Protein AF-0000000085089741 (afdb_homodimer)

Solvent-accessible surface area (backbone atoms only — not comparable to full-atom values): 52924 Å² total; per-residue (Å²): 141,68,92,73,87,74,86,80,77,82,78,88,75,88,73,82,72,80,79,78,79,76,76,76,76,78,71,73,77,75,73,75,79,71,77,74,75,73,74,70,69,87,66,73,66,79,68,72,62,78,74,72,76,78,66,82,71,56,40,49,44,50,47,45,32,52,48,46,22,60,71,60,45,35,41,67,56,47,47,73,57,59,75,68,46,49,55,52,51,42,38,57,44,62,61,49,82,74,66,50,70,35,53,48,39,28,51,48,26,45,45,42,43,27,55,63,63,45,52,60,68,54,32,35,71,74,64,69,42,59,46,68,60,52,49,51,53,41,49,54,50,51,52,47,39,54,67,66,54,46,61,91,69,55,84,55,62,45,40,56,52,17,50,48,48,39,41,67,49,20,66,75,34,90,86,39,65,65,42,75,77,45,46,58,56,56,52,53,48,38,53,75,72,42,36,39,46,45,29,78,93,68,82,47,53,62,44,56,30,46,43,37,24,25,42,40,46,49,50,52,40,47,35,45,53,45,14,58,76,64,75,46,67,54,84,75,54,71,85,74,43,66,46,56,80,55,69,48,47,45,59,83,54,54,46,86,56,41,85,67,81,68,66,77,49,90,49,57,38,53,32,45,54,31,50,52,49,43,53,52,47,58,55,41,61,77,52,66,53,48,69,66,55,34,53,74,57,66,47,80,88,61,57,60,72,55,48,52,48,50,50,53,52,48,51,52,48,48,35,67,74,50,50,66,54,44,47,62,64,28,44,66,28,34,50,49,52,48,50,52,49,44,53,52,43,50,49,52,48,44,41,48,68,73,45,90,61,79,92,45,57,58,62,50,47,53,42,35,44,50,46,43,52,48,53,49,54,53,69,66,33,73,82,36,52,75,56,51,72,75,61,72,47,68,62,61,55,52,36,44,48,50,51,31,56,49,33,50,74,43,69,73,62,82,62,43,59,58,47,49,51,38,42,50,54,52,49,54,52,52,65,71,41,60,87,71,54,57,63,69,61,46,55,52,44,53,52,39,46,53,47,18,50,49,42,50,65,66,55,73,75,80,120,146,63,94,79,74,80,79,85,73,80,77,83,77,86,74,83,73,81,78,79,79,77,75,76,73,79,69,72,77,74,73,74,78,72,77,76,74,74,74,69,67,83,66,74,60,77,73,72,63,79,74,75,77,78,66,81,71,54,40,49,44,48,48,46,30,52,50,46,23,59,71,58,45,36,41,64,56,49,48,73,56,57,72,68,46,49,56,52,50,44,38,58,42,62,60,50,84,74,67,50,69,36,53,48,40,29,50,47,26,45,43,43,44,27,56,62,64,45,52,60,67,54,32,35,71,72,63,68,43,58,47,69,60,53,49,50,52,40,50,53,49,51,52,47,41,56,68,67,54,47,62,92,70,54,84,56,62,46,40,56,52,16,50,48,46,39,41,67,49,19,67,74,35,91,86,39,64,65,42,74,76,44,46,59,56,55,52,52,48,38,52,75,71,42,36,39,47,44,29,78,91,69,81,47,53,62,43,55,31,46,42,37,24,25,42,40,46,51,51,52,40,47,35,45,54,44,15,60,76,66,76,46,68,53,84,76,53,69,84,74,41,66,46,55,80,54,70,46,48,44,61,83,52,54,45,86,57,41,86,68,80,68,66,78,49,90,48,55,37,53,31,45,52,31,50,52,48,43,53,52,47,58,54,40,62,79,51,65,55,50,68,66,55,34,55,75,56,67,47,80,88,61,56,59,73,54,48,51,50,50,50,52,53,47,51,54,48,49,36,68,75,50,51,66,53,44,47,63,64,29,44,67,28,34,50,48,51,48,49,53,50,43,53,51,45,48,49,52,49,43,42,49,68,74,44,90,62,80,91,45,57,58,60,49,46,52,44,36,45,49,48,43,51,48,53,48,54,53,70,67,34,73,82,34,52,75,55,52,71,74,62,72,48,68,60,61,55,51,36,45,48,50,52,31,56,48,33,50,73,43,69,72,63,82,61,40,59,57,46,48,52,39,42,50,54,54,49,56,53,53,66,72,42,60,87,71,54,57,62,69,61,47,54,53,45,53,50,37,46,53,47,19,52,49,42,51,64,66,54,73,74,81,120

Sequence (926 aa):
MTLANMNVRNTLKTDTSVNGFSASTCSREISSGDERNGIHSLSDVPGNGQQSDVPHPHAQVISFLWWKYLEVVDPVLKIFHTTSIQRLVVDAISGQKGLTMGENFLMFSIYYASVVVMSTSECFKEVKEERQVLLERYRIRLDQFLSLSDFMETADLAVLQAFVIYLAIGTYDVNGPDVHSMVGLAVGRAIKLGLHRDGEGLGVPLFETEMRRRLWWQICTLDVRTAQDHRSDPCILEHSFNTKLPANISDVSLDPDMSKYPAIMHQRTEMLFSLVQFELEYFLRQVAFSDKFVQENSYTALPYSRIRKAIDLFQERIQKQYISHCDPSIPLGFMMINLGQLVIEKMRLKARKSSEDHGRNQEQVGICIRISQIAHRMRAHEKGQKWLWLLERQLELDALTFLLTYLCGETEGANVELTWEAVNDLYDYWKRSPEHHFHRQWTCIVELRSQALDAHNSVPNSDMTLANMNVRNTLKTDTSVNGFSASTCSREISSGDERNGIHSLSDVPGNGQQSDVPHPHAQVISFLWWKYLEVVDPVLKIFHTTSIQRLVVDAISGQKGLTMGENFLMFSIYYASVVVMSTSECFKEVKEERQVLLERYRIRLDQFLSLSDFMETADLAVLQAFVIYLAIGTYDVNGPDVHSMVGLAVGRAIKLGLHRDGEGLGVPLFETEMRRRLWWQICTLDVRTAQDHRSDPCILEHSFNTKLPANISDVSLDPDMSKYPAIMHQRTEMLFSLVQFELEYFLRQVAFSDKFVQENSYTALPYSRIRKAIDLFQERIQKQYISHCDPSIPLGFMMINLGQLVIEKMRLKARKSSEDHGRNQEQVGICIRISQIAHRMRAHEKGQKWLWLLERQLELDALTFLLTYLCGETEGANVELTWEAVNDLYDYWKRSPEHHFHRQWTCIVELRSQALDAHNSVPNSD

Organism: Talaromyces marneffei (strain ATCC 18224 / CBS 334.59 / QM 7333) (NCBI:txid441960)

Secondary structure (DSSP, 8-state):
-----------------------------------------TT-----S---------HHHHHHHHHHIIIIITTTS--S-HHHHHHHHHHHHTT-TT--HHHHHHHHHHHHHHHHTS-HHHHHHHHSS-HHHHHHHHHHHHHHHHHHTTTTT---HHHHHHHHHHHHHHTTSTT---HHHHHHHHHHHHHHTTTTS--TTTT--HHHHHHHHHHHHHHHHHHHHHHHHTT---S--GGG--PPPPPS--GGG--TT--SPPPPPSS--TTHHHHHHHHHHHHHTTTSS-HHHHHHTT-----HHHHHHHHHHHHHHHHHHTGGG--TTSHHHHHHHHHHHHHHHHHHHHHHHT---GGGHHHHHHHHHHHHHHHHHHHH-GGGGGGGGGG-STHHHHHHHHHHHHHHH--SSHHHHHHHHHHHHHHHHHHH-GGG--HHHHHHHHHHHHHHHHHHHHS----/-----------------------------------------TT-S-TTS-----PPPPHHHHHHHHHHIIIIITTTS--S-HHHHHHHHHHHHTT-TT--HHHHHHHHHHHHHHHHTS-HHHHHHHHSS-HHHHHHHHHHHHHHHHHHTTTTT---HHHHHHHHHHHHHHTTSTT---HHHHHHHHHHHHHHTTTTS--TTTT--HHHHHHHHHHHHHHHHHHHHHHHHTT---S--GGG--PPPPPS--GGG--TT-SSPPPPPSS--TTHHHHHHHHHHHHHTTTSS-HHHHHHTT-----HHHHHHHHHHHHHHHHHHTGGG--TTSHHHHHHHHHHHHHHHHHHHHHHHT---GGGHHHHHHHHHHHHHHHHHHHH-GGGGGGGGGG-STHHHHHHHHHHHHHHH--SSHHHHHHHHHHHHHHHHHHH-GGG--HHHHHHHHHHHHHHHHHHHHS----

InterPro domains:
  IPR007219 Xylanolytic transcriptional activator, regulatory domain [PF04082] (100-254)
  IPR007219 Xylanolytic transcriptional activator, regulatory domain [SM00906] (179-252)

Radius of gyration: 35.04 Å; Cα contacts (8 Å, |Δi|>4): 996; chains: 2; bounding box: 66×120×76 Å

pLDDT: mean 81.14, std 23.05, range [14.7, 98.56]

Nearest PDB structures (foldseek):
  2veq-assembly1_A-2  TM=6.636E-01  e=2.148E-05  Saccharomyces cerevisiae
  6gyp-assembly1_C  TM=6.612E-01  e=3.211E-05  Saccharomyces cerevisiae S288C
  6gys-assembly1_B  TM=6.338E-01  e=1.688E-05  Saccharomyces cerevisiae
  8ow1-assembly1_CE  TM=6.395E-01  e=2.148E-05  Saccharomyces cerevisiae
  2quq-assembly1_A-2  TM=6.320E-01  e=1.030E-04  Saccharomyces cerevisiae

Structure (mmCIF, N/CA/C/O backbone):
data_AF-0000000085089741-model_v1
#
loop_
_entity.id
_entity.type
_entity.pdbx_description
1 polymer 'Fungal specific transcription factor, putative'
#
loop_
_atom_site.group_PDB
_atom_site.id
_atom_site.type_symbol
_atom_site.label_atom_id
_atom_site.label_alt_id
_atom_site.label_comp_id
_atom_site.label_asym_id
_atom_site.label_entity_id
_atom_site.label_seq_id
_atom_site.pdbx_PDB_ins_code
_atom_site.Cartn_x
_atom_site.Cartn_y
_atom_site.Cartn_z
_atom_site.occupancy
_atom_site.B_iso_or_equiv
_atom_site.auth_seq_id
_atom_site.auth_comp_id
_atom_site.auth_asym_id
_atom_site.auth_atom_id
_atom_site.pdbx_PDB_model_num
ATOM 1 N N . MET A 1 1 ? 3.092 26.547 -37.219 1 14.7 1 MET A N 1
ATOM 2 C CA . MET A 1 1 ? 3.477 27.922 -37.531 1 14.7 1 MET A CA 1
ATOM 3 C C . MET A 1 1 ? 3.5 28.797 -36.281 1 14.7 1 MET A C 1
ATOM 5 O O . MET A 1 1 ? 3.066 28.359 -35.219 1 14.7 1 MET A O 1
ATOM 9 N N . THR A 1 2 ? 2.73 30.016 -36.25 1 15.67 2 THR A N 1
ATOM 10 C CA . THR A 1 2 ? 2.836 31.469 -36.125 1 15.67 2 THR A CA 1
ATOM 11 C C . THR A 1 2 ? 2.318 31.938 -34.781 1 15.67 2 THR A C 1
ATOM 13 O O . THR A 1 2 ? 2.477 33.094 -34.406 1 15.67 2 THR A O 1
ATOM 16 N N . LEU A 1 3 ? 1.412 31.328 -34.062 1 16.45 3 LEU A N 1
ATOM 17 C CA . LEU A 1 3 ? 0.771 32.344 -33.25 1 16.45 3 LEU A CA 1
ATOM 18 C C . LEU A 1 3 ? 1.731 32.875 -32.188 1 16.45 3 LEU A C 1
ATOM 20 O O . LEU A 1 3 ? 2.055 32.156 -31.234 1 16.45 3 LEU A O 1
ATOM 24 N N . ALA A 1 4 ? 2.826 33.75 -32.562 1 17.92 4 ALA A N 1
ATOM 25 C CA . ALA A 1 4 ? 3.867 34.625 -32.031 1 17.92 4 ALA A CA 1
ATOM 26 C C . ALA A 1 4 ? 3.283 35.625 -31.016 1 17.92 4 ALA A C 1
ATOM 28 O O . ALA A 1 4 ? 3.268 36.812 -31.266 1 17.92 4 ALA A O 1
ATOM 29 N N . ASN A 1 5 ? 2.033 35.406 -30.453 1 16.61 5 ASN A N 1
ATOM 30 C CA . ASN A 1 5 ? 1.239 36.469 -29.844 1 16.61 5 ASN A CA 1
ATOM 31 C C . ASN A 1 5 ? 1.992 37.125 -28.703 1 16.61 5 ASN A C 1
ATOM 33 O O . ASN A 1 5 ? 2.258 36.5 -27.672 1 16.61 5 ASN A O 1
ATOM 37 N N . MET A 1 6 ? 2.91 38.219 -28.969 1 17.36 6 MET A N 1
ATOM 38 C CA . MET A 1 6 ? 3.877 39.188 -28.406 1 17.36 6 MET A CA 1
ATOM 39 C C . MET A 1 6 ? 3.289 39.906 -27.203 1 17.36 6 MET A C 1
ATOM 41 O O . MET A 1 6 ? 3.957 40.062 -26.188 1 17.36 6 MET A O 1
ATOM 45 N N . ASN A 1 7 ? 2.207 40.812 -27.281 1 16.86 7 ASN A N 1
ATOM 46 C CA . ASN A 1 7 ? 2.26 42.25 -27.062 1 16.86 7 ASN A CA 1
ATOM 47 C C . ASN A 1 7 ? 1.905 42.625 -25.625 1 16.86 7 ASN A C 1
ATOM 49 O O . ASN A 1 7 ? 0.74 42.875 -25.312 1 16.86 7 ASN A O 1
ATOM 53 N N . VAL A 1 8 ? 2.4 42.062 -24.469 1 18.61 8 VAL A N 1
ATOM 54 C CA . VAL A 1 8 ? 1.835 42.375 -23.156 1 18.61 8 VAL A CA 1
ATOM 55 C C . VAL A 1 8 ? 2.227 43.781 -22.734 1 18.61 8 VAL A C 1
ATOM 57 O O . VAL A 1 8 ? 2.334 44.062 -21.547 1 18.61 8 VAL A O 1
ATOM 60 N N . ARG A 1 9 ? 2.734 44.781 -23.625 1 16.28 9 ARG A N 1
ATOM 61 C CA . ARG A 1 9 ? 3.648 45.781 -23.094 1 16.28 9 ARG A CA 1
ATOM 62 C C . ARG A 1 9 ? 3.008 46.562 -21.953 1 16.28 9 ARG A C 1
ATOM 64 O O . ARG A 1 9 ? 3.584 46.656 -20.859 1 16.28 9 ARG A O 1
ATOM 71 N N . ASN A 1 10 ? 2.766 48 -22 1 16.31 10 ASN A N 1
ATOM 72 C CA . ASN A 1 10 ? 3.438 49.156 -21.438 1 16.31 10 ASN A CA 1
ATOM 73 C C . ASN A 1 10 ? 2.684 49.719 -20.234 1 16.31 10 ASN A C 1
ATOM 75 O O . ASN A 1 10 ? 3.277 49.938 -19.172 1 16.31 10 ASN A O 1
ATOM 79 N N . THR A 1 11 ? 1.522 50.531 -20.281 1 17.02 11 THR A N 1
ATOM 80 C CA . THR A 1 11 ? 1.591 51.969 -20.031 1 17.02 11 THR A CA 1
ATOM 81 C C . THR A 1 11 ? 1.08 52.281 -18.625 1 17.02 11 THR A C 1
ATOM 83 O O . THR A 1 11 ? 1.157 53.438 -18.172 1 17.02 11 THR A O 1
ATOM 86 N N . LEU A 1 12 ? 0.551 51.406 -17.766 1 15.83 12 LEU A N 1
ATOM 87 C CA . LEU A 1 12 ? -0.483 52.094 -17.031 1 15.83 12 LEU A CA 1
ATOM 88 C C . LEU A 1 12 ? 0.137 53.094 -16.062 1 15.83 12 LEU A C 1
ATOM 90 O O . LEU A 1 12 ? 1.209 52.844 -15.5 1 15.83 12 LEU A O 1
ATOM 94 N N . LYS A 1 13 ? -0.533 54.312 -15.82 1 17.86 13 LYS A N 1
ATOM 95 C CA . LYS A 1 13 ? -0.59 55.719 -15.453 1 17.86 13 LYS A CA 1
ATOM 96 C C . LYS A 1 13 ? -0.56 55.906 -13.938 1 17.86 13 LYS A C 1
ATOM 98 O O . LYS A 1 13 ? -0.129 56.938 -13.438 1 17.86 13 LYS A O 1
ATOM 103 N N . THR A 1 14 ? -0.973 55 -12.914 1 16.7 14 THR A N 1
ATOM 104 C CA . THR A 1 14 ? -1.769 55.719 -11.922 1 16.7 14 THR A CA 1
ATOM 105 C C . THR A 1 14 ? -0.869 56.375 -10.883 1 16.7 14 THR A C 1
ATOM 107 O O . THR A 1 14 ? 0.08 55.75 -10.398 1 16.7 14 THR A O 1
ATOM 110 N N . ASP A 1 15 ? -0.94 57.719 -10.555 1 18.36 15 ASP A N 1
ATOM 111 C CA . ASP A 1 15 ? -0.261 58.812 -9.859 1 18.36 15 ASP A CA 1
ATOM 112 C C . ASP A 1 15 ? -0.465 58.688 -8.344 1 18.36 15 ASP A C 1
ATOM 114 O O . ASP A 1 15 ? -0.065 59.594 -7.598 1 18.36 15 ASP A O 1
ATOM 118 N N . THR A 1 16 ? -1.109 57.688 -7.734 1 18.95 16 THR A N 1
ATOM 119 C CA . THR A 1 16 ? -1.786 58.125 -6.516 1 18.95 16 THR A CA 1
ATOM 120 C C . THR A 1 16 ? -0.773 58.531 -5.457 1 18.95 16 THR A C 1
ATOM 122 O O . THR A 1 16 ? 0.22 57.844 -5.227 1 18.95 16 THR A O 1
ATOM 125 N N . SER A 1 17 ? -0.828 59.75 -4.926 1 19.33 17 SER A N 1
ATOM 126 C CA . SER A 1 17 ? -0.105 60.656 -4.051 1 19.33 17 SER A CA 1
ATOM 127 C C . SER A 1 17 ? -0.128 60.188 -2.605 1 19.33 17 SER A C 1
ATOM 129 O O . SER A 1 17 ? 0.244 60.938 -1.691 1 19.33 17 SER A O 1
ATOM 131 N N . VAL A 1 18 ? -0.325 58.938 -2.279 1 19.55 18 VAL A N 1
ATOM 132 C CA . VAL A 1 18 ? -0.763 58.75 -0.897 1 19.55 18 VAL A CA 1
ATOM 133 C C . VAL A 1 18 ? 0.317 59.281 0.051 1 19.55 18 VAL A C 1
ATOM 135 O O . VAL A 1 18 ? 1.511 59.125 -0.21 1 19.55 18 VAL A O 1
ATOM 138 N N . ASN A 1 19 ? -0.065 60.188 0.958 1 20.09 19 ASN A N 1
ATOM 139 C CA . ASN A 1 19 ? 0.503 61.031 2.014 1 20.09 19 ASN A CA 1
ATOM 140 C C . ASN A 1 19 ? 1.22 60.188 3.066 1 20.09 19 ASN A C 1
ATOM 142 O O . ASN A 1 19 ? 0.756 59.094 3.418 1 20.09 19 ASN A O 1
ATOM 146 N N . GLY A 1 20 ? 2.488 60.375 3.293 1 18.98 20 GLY A N 1
ATOM 147 C CA . GLY A 1 20 ? 3.627 59.75 3.959 1 18.98 20 GLY A CA 1
ATOM 148 C C . GLY A 1 20 ? 3.535 59.812 5.473 1 18.98 20 GLY A C 1
ATOM 149 O O . GLY A 1 20 ? 3.564 60.906 6.062 1 18.98 20 GLY A O 1
ATOM 150 N N . PHE A 1 21 ? 2.434 59.125 6.148 1 20.12 21 PHE A N 1
ATOM 151 C CA . PHE A 1 21 ? 2.379 59.219 7.598 1 20.12 21 PHE A CA 1
ATOM 152 C C . PHE A 1 21 ? 3.746 58.969 8.219 1 20.12 21 PHE A C 1
ATOM 154 O O . PHE A 1 21 ? 4.422 58 7.844 1 20.12 21 PHE A O 1
ATOM 161 N N . SER A 1 22 ? 4.309 59.938 8.75 1 18.61 22 SER A N 1
ATOM 162 C CA . SER A 1 22 ? 5.617 60.156 9.352 1 18.61 22 SER A CA 1
ATOM 163 C C . SER A 1 22 ? 5.809 59.312 10.594 1 18.61 22 SER A C 1
ATOM 165 O O . SER A 1 22 ? 5.129 59.5 11.602 1 18.61 22 SER A O 1
ATOM 167 N N . ALA A 1 23 ? 5.73 58 10.469 1 19.38 23 ALA A N 1
ATOM 168 C CA . ALA A 1 23 ? 5.926 57.188 11.664 1 19.38 23 ALA A CA 1
ATOM 169 C C . ALA A 1 23 ? 7.184 57.625 12.414 1 19.38 23 ALA A C 1
ATOM 171 O O . ALA A 1 23 ? 8.273 57.656 11.836 1 19.38 23 ALA A O 1
ATOM 172 N N . SER A 1 24 ? 7.043 58.406 13.398 1 20.39 24 SER A N 1
ATOM 173 C CA . SER A 1 24 ? 7.992 58.969 14.359 1 20.39 24 SER A CA 1
ATOM 174 C C . SER A 1 24 ? 8.945 57.906 14.875 1 20.39 24 SER A C 1
ATOM 176 O O . SER A 1 24 ? 8.547 56.75 15.086 1 20.39 24 SER A O 1
ATOM 178 N N . THR A 1 25 ? 10.219 58.062 14.594 1 19.75 25 THR A N 1
ATOM 179 C CA . THR A 1 25 ? 11.461 57.312 14.766 1 19.75 25 THR A CA 1
ATOM 180 C C . THR A 1 25 ? 11.758 57.125 16.25 1 19.75 25 THR A C 1
ATOM 182 O O . THR A 1 25 ? 12.141 58.062 16.953 1 19.75 25 THR A O 1
ATOM 185 N N . CYS A 1 26 ? 10.773 56.531 17.031 1 20.06 26 CYS A N 1
ATOM 186 C CA . CYS A 1 26 ? 11.148 56.5 18.438 1 20.06 26 CYS A CA 1
ATOM 187 C C . CYS A 1 26 ? 12.547 55.906 18.625 1 20.06 26 CYS A C 1
ATOM 189 O O . CYS A 1 26 ? 12.789 54.75 18.266 1 20.06 26 CYS A O 1
ATOM 191 N N . SER A 1 27 ? 13.531 56.719 18.594 1 19.48 27 SER A N 1
ATOM 192 C CA . SER A 1 27 ? 14.969 56.5 18.703 1 19.48 27 SER A CA 1
ATOM 193 C C . SER A 1 27 ? 15.336 55.781 19.984 1 19.48 27 SER A C 1
ATOM 195 O O . SER A 1 27 ? 15.711 56.406 20.984 1 19.48 27 SER A O 1
ATOM 197 N N . ARG A 1 28 ? 14.453 54.875 20.484 1 20 28 ARG A N 1
ATOM 198 C CA . ARG A 1 28 ? 14.906 54.531 21.828 1 20 28 ARG A CA 1
ATOM 199 C C . ARG A 1 28 ? 16.375 54.125 21.828 1 20 28 ARG A C 1
ATOM 201 O O . ARG A 1 28 ? 16.797 53.375 20.969 1 20 28 ARG A O 1
ATOM 208 N N . GLU A 1 29 ? 17.266 54.906 22.328 1 21.41 29 GLU A N 1
ATOM 209 C CA . GLU A 1 29 ? 18.688 54.812 22.594 1 21.41 29 GLU A CA 1
ATOM 210 C C . GLU A 1 29 ? 19.047 53.5 23.297 1 21.41 29 G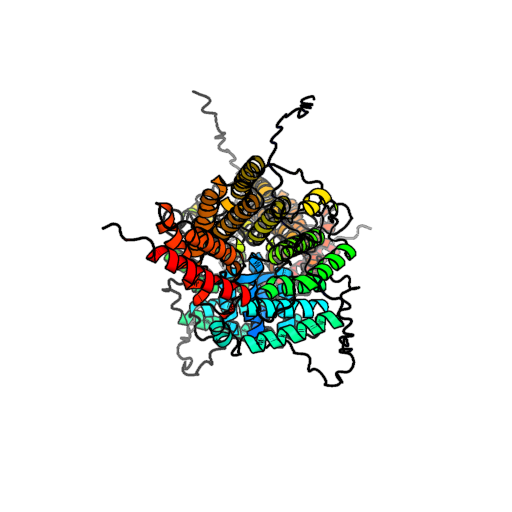LU A C 1
ATOM 212 O O . GLU A 1 29 ? 18.672 53.312 24.453 1 21.41 29 GLU A O 1
ATOM 217 N N . ILE A 1 30 ? 18.781 52.344 22.578 1 20.94 30 ILE A N 1
ATOM 218 C CA . ILE A 1 30 ? 19.156 51.094 23.25 1 20.94 30 ILE A CA 1
ATOM 219 C C . ILE A 1 30 ? 20.625 51.156 23.672 1 20.94 30 ILE A C 1
ATOM 221 O O . ILE A 1 30 ? 21.5 51.375 22.844 1 20.94 30 ILE A O 1
ATOM 225 N N . SER A 1 31 ? 20.859 51.594 24.859 1 21 31 SER A N 1
ATOM 226 C CA . SER A 1 31 ? 22.156 51.625 25.531 1 21 31 SER A CA 1
ATOM 227 C C . SER A 1 31 ? 22.922 50.312 25.359 1 21 31 SER A C 1
ATOM 229 O O . SER A 1 31 ? 22.312 49.25 25.297 1 21 31 SER A O 1
ATOM 231 N N . SER A 1 32 ? 24.156 50.375 24.828 1 21.25 32 SER A N 1
ATOM 232 C CA . SER A 1 32 ? 25.203 49.469 24.391 1 21.25 32 SER A CA 1
ATOM 233 C C . SER A 1 32 ? 25.609 48.5 25.5 1 21.25 32 SER A C 1
ATOM 235 O O . SER A 1 32 ? 26.641 47.844 25.422 1 21.25 32 SER A O 1
ATOM 237 N N . GLY A 1 33 ? 24.766 48.312 26.547 1 20.27 33 GLY A N 1
ATOM 238 C CA . GLY A 1 33 ? 25.547 47.719 27.625 1 20.27 33 GLY A CA 1
ATOM 239 C C . GLY A 1 33 ? 26.234 46.406 27.219 1 20.27 33 GLY A C 1
ATOM 240 O O . GLY A 1 33 ? 25.703 45.656 26.406 1 20.27 33 GLY A O 1
ATOM 241 N N . ASP A 1 34 ? 27.578 46.281 27.359 1 21.34 34 ASP A N 1
ATOM 242 C CA . ASP A 1 34 ? 28.703 45.406 27.062 1 21.34 34 ASP A CA 1
ATOM 243 C C . ASP A 1 34 ? 28.469 44.031 27.641 1 21.34 34 ASP A C 1
ATOM 245 O O . ASP A 1 34 ? 29.359 43.156 27.609 1 21.34 34 ASP A O 1
ATOM 249 N N . GLU A 1 35 ? 27.359 43.719 28.25 1 19.75 35 GLU A N 1
ATOM 250 C CA . GLU A 1 35 ? 27.625 42.594 29.156 1 19.75 35 GLU A CA 1
ATOM 251 C C . GLU A 1 35 ? 28.062 41.344 28.391 1 19.75 35 GLU A C 1
ATOM 253 O O . GLU A 1 35 ? 27.453 40.969 27.406 1 19.75 35 GLU A O 1
ATOM 258 N N . ARG A 1 36 ? 29.375 40.938 28.656 1 22.25 36 ARG A N 1
ATOM 259 C CA . ARG A 1 36 ? 30.156 39.75 28.359 1 22.25 36 ARG A CA 1
ATOM 260 C C . ARG A 1 36 ? 29.359 38.469 28.625 1 22.25 36 ARG A C 1
ATOM 262 O O . ARG A 1 36 ? 29.359 37.938 29.734 1 22.25 36 ARG A O 1
ATOM 269 N N . ASN A 1 37 ? 27.984 38.469 28.469 1 20.94 37 ASN A N 1
ATOM 270 C CA . ASN A 1 37 ? 27.469 37.219 29 1 20.94 37 ASN A CA 1
ATOM 271 C C . ASN A 1 37 ? 28.188 36.031 28.422 1 20.94 37 ASN A C 1
ATOM 273 O O . ASN A 1 37 ? 28.469 36 27.219 1 20.94 37 ASN A O 1
ATOM 277 N N . GLY A 1 38 ? 28.969 35.281 29.25 1 21.17 38 GLY A N 1
ATOM 278 C CA . GLY A 1 38 ? 29.766 34.062 29.219 1 21.17 38 GLY A CA 1
ATOM 279 C C . GLY A 1 38 ? 29.062 32.938 28.516 1 21.17 38 GLY A C 1
ATOM 280 O O . GLY A 1 38 ? 27.969 32.531 28.906 1 21.17 38 GLY A O 1
ATOM 281 N N . ILE A 1 39 ? 29.094 32.938 27.266 1 25.56 39 ILE A N 1
ATOM 282 C CA . ILE A 1 39 ? 28.703 31.75 26.5 1 25.56 39 ILE A CA 1
ATOM 283 C C . ILE A 1 39 ? 29.344 30.5 27.125 1 25.56 39 ILE A C 1
ATOM 285 O O . ILE A 1 39 ? 30.562 30.344 27.078 1 25.56 39 ILE A O 1
ATOM 289 N N . HIS A 1 40 ? 28.953 30.281 28.469 1 25.31 40 HIS A N 1
ATOM 290 C CA . HIS A 1 40 ? 29.469 29.031 29.031 1 25.31 40 HIS A CA 1
ATOM 291 C C . HIS A 1 40 ? 29.516 27.922 27.984 1 25.31 40 HIS A C 1
ATOM 293 O O . HIS A 1 40 ? 28.578 27.797 27.188 1 25.31 40 HIS A O 1
ATOM 299 N N . SER A 1 41 ? 30.688 27.656 27.609 1 27.38 41 SER A N 1
ATOM 300 C CA . SER A 1 41 ? 31.141 26.5 26.859 1 27.38 41 SER A CA 1
ATOM 301 C C . SER A 1 41 ? 30.453 25.219 27.328 1 27.38 41 SER A C 1
ATOM 303 O O . SER A 1 41 ? 30.594 24.828 28.484 1 27.38 41 SER A O 1
ATOM 305 N N . LEU A 1 42 ? 29.203 25 26.922 1 27.7 42 LEU A N 1
ATOM 306 C CA . LEU A 1 42 ? 28.547 23.734 27.25 1 27.7 42 LEU A CA 1
ATOM 307 C C . LEU A 1 42 ? 29.484 22.562 27.047 1 27.7 42 LEU A C 1
ATOM 309 O O . LEU A 1 42 ? 29.266 21.75 26.141 1 27.7 42 LEU A O 1
ATOM 313 N N . SER A 1 43 ? 30.875 22.859 27.125 1 27.64 43 SER A N 1
ATOM 314 C CA . SER A 1 43 ? 31.859 21.797 26.875 1 27.64 43 SER A CA 1
ATOM 315 C C . SER A 1 43 ? 31.625 20.594 27.781 1 27.64 43 SER A C 1
ATOM 317 O O . SER A 1 43 ? 31.688 19.453 27.344 1 27.64 43 SER A O 1
ATOM 319 N N . ASP A 1 44 ? 31.938 20.828 29.172 1 29.05 44 ASP A N 1
ATOM 320 C CA . ASP A 1 44 ? 32.5 19.844 30.078 1 29.05 44 ASP A CA 1
ATOM 321 C C . ASP A 1 44 ? 31.406 18.922 30.625 1 29.05 44 ASP A C 1
ATOM 323 O O . ASP A 1 44 ? 31.375 18.625 31.812 1 29.05 44 ASP A O 1
ATOM 327 N N . VAL A 1 45 ? 30.219 18.938 30.172 1 30.59 45 VAL A N 1
ATOM 328 C CA . VAL A 1 45 ? 29.5 17.953 30.953 1 30.59 45 VAL A CA 1
ATOM 329 C C . VAL A 1 45 ? 30.25 16.625 30.922 1 30.59 45 VAL A C 1
ATOM 331 O O . VAL A 1 45 ? 30.656 16.156 29.844 1 30.59 45 VAL A O 1
ATOM 334 N N . PRO A 1 46 ? 30.953 16.25 31.953 1 32.34 46 PRO A N 1
ATOM 335 C CA . PRO A 1 46 ? 31.578 14.922 31.953 1 32.34 46 PRO A CA 1
ATOM 336 C C . PRO A 1 46 ? 30.656 13.852 31.375 1 32.34 46 PRO A C 1
ATOM 338 O O . PRO A 1 46 ? 29.578 13.586 31.922 1 32.34 46 PRO A O 1
ATOM 341 N N . GLY A 1 47 ? 30.359 13.977 30.188 1 32.19 47 GLY A N 1
ATOM 342 C CA . GLY A 1 47 ? 29.547 13.047 29.422 1 32.19 47 GLY A CA 1
ATOM 343 C C . GLY A 1 47 ? 29.969 11.602 29.578 1 32.19 47 GLY A C 1
ATOM 344 O O . GLY A 1 47 ? 29.766 10.789 28.672 1 32.19 47 GLY A O 1
ATOM 345 N N . ASN A 1 48 ? 30.828 11.359 30.531 1 33.62 48 ASN A N 1
ATOM 346 C CA . ASN A 1 48 ? 31.234 9.969 30.625 1 33.62 48 ASN A CA 1
ATOM 347 C C . ASN A 1 48 ? 30.031 9.047 30.844 1 33.62 48 ASN A C 1
ATOM 349 O O . ASN A 1 48 ? 30.203 7.906 31.281 1 33.62 48 ASN A O 1
ATOM 353 N N . GLY A 1 49 ? 28.938 9.617 31.453 1 32.75 49 GLY A N 1
ATOM 354 C CA . GLY A 1 49 ? 27.938 8.602 31.719 1 32.75 49 GLY A CA 1
ATOM 355 C C . GLY A 1 49 ? 27.625 7.746 30.516 1 32.75 49 GLY A C 1
ATOM 356 O O . GLY A 1 49 ? 27.609 8.242 29.391 1 32.75 49 GLY A O 1
ATOM 357 N N . GLN A 1 50 ? 27.969 6.535 30.484 1 35.81 50 GLN A N 1
ATOM 358 C CA . GLN A 1 50 ? 27.547 5.555 29.5 1 35.81 50 GLN A CA 1
ATOM 359 C C . GLN A 1 50 ? 26.141 5.867 28.969 1 35.81 50 GLN A C 1
ATOM 361 O O . GLN A 1 50 ? 25.156 5.609 29.641 1 35.81 50 GLN A O 1
ATOM 366 N N . GLN A 1 51 ? 25.75 7.043 28.625 1 40.78 51 GLN A N 1
ATOM 367 C CA . GLN A 1 51 ? 24.469 7.375 28.016 1 40.78 51 GLN A CA 1
ATOM 368 C C . GLN A 1 51 ? 23.844 6.164 27.328 1 40.78 51 GLN A C 1
ATOM 370 O O . GLN A 1 51 ? 24.391 5.66 26.344 1 40.78 51 GLN A O 1
ATOM 375 N N . SER A 1 52 ? 23.297 5.301 28.016 1 49.41 52 SER A N 1
ATOM 376 C CA . SER A 1 52 ? 22.625 4.031 27.75 1 49.41 52 SER A CA 1
ATOM 377 C C . SER A 1 52 ? 21.812 4.098 26.453 1 49.41 52 SER A C 1
ATOM 379 O O . SER A 1 52 ? 21 5.004 26.281 1 49.41 52 SER A O 1
ATOM 381 N N . ASP A 1 53 ? 22.297 3.68 25.188 1 70.69 53 ASP A N 1
ATOM 382 C CA . ASP A 1 53 ? 21.719 3.496 23.859 1 70.69 53 ASP A CA 1
ATOM 383 C C . ASP A 1 53 ? 20.281 3.027 23.938 1 70.69 53 ASP A C 1
ATOM 385 O O . ASP A 1 53 ? 19.984 1.968 24.5 1 70.69 53 ASP A O 1
ATOM 389 N N . VAL A 1 54 ? 19.391 4.039 24.031 1 78.88 54 VAL A N 1
ATOM 390 C CA . VAL A 1 54 ? 17.969 3.658 23.969 1 78.88 54 VAL A CA 1
ATOM 391 C C . VAL A 1 54 ? 17.781 2.602 22.891 1 78.88 54 VAL A C 1
ATOM 393 O O . VAL A 1 54 ? 18.031 2.855 21.719 1 78.88 54 VAL A O 1
ATOM 396 N N . PRO A 1 55 ? 17.547 1.537 23.406 1 86.75 55 PRO A N 1
ATOM 397 C CA . PRO A 1 55 ? 17.328 0.47 22.422 1 86.75 55 PRO A CA 1
ATOM 398 C C . PRO A 1 55 ? 16 0.61 21.703 1 86.75 55 PRO A C 1
ATOM 400 O O . PRO A 1 55 ? 15.164 1.435 22.078 1 86.75 55 PRO A O 1
ATOM 403 N N . HIS A 1 56 ? 15.883 -0.069 20.625 1 91.88 56 HIS A N 1
ATOM 404 C CA . HIS A 1 56 ? 14.578 -0.194 19.984 1 91.88 56 HIS A CA 1
ATOM 405 C C . HIS A 1 56 ? 13.531 -0.72 20.953 1 91.88 56 HIS A C 1
ATOM 407 O O . HIS A 1 56 ? 13.836 -1.551 21.812 1 91.88 56 HIS A O 1
ATOM 413 N N . PRO A 1 57 ? 12.32 -0.226 20.844 1 92.88 57 PRO A N 1
ATOM 414 C CA . PRO A 1 57 ? 11.258 -0.766 21.688 1 92.88 57 PRO A CA 1
ATOM 415 C C . PRO A 1 57 ? 10.945 -2.229 21.391 1 92.88 57 PRO A C 1
ATOM 417 O O . PRO A 1 57 ? 11.516 -2.805 20.453 1 92.88 57 PRO A O 1
ATOM 420 N N . HIS A 1 58 ? 10.07 -2.729 22.25 1 90.75 58 HIS A N 1
ATOM 421 C CA . HIS A 1 58 ? 9.648 -4.109 22.047 1 90.75 58 HIS A CA 1
ATOM 422 C C . HIS A 1 58 ? 8.867 -4.266 20.75 1 90.75 58 HIS A C 1
ATOM 424 O O . HIS A 1 58 ? 8.289 -3.297 20.25 1 90.75 58 HIS A O 1
ATOM 430 N N . ALA A 1 59 ? 8.867 -5.484 20.281 1 90.25 59 ALA A N 1
ATOM 431 C CA . ALA A 1 59 ? 8.281 -5.809 18.984 1 90.25 59 ALA A CA 1
ATOM 432 C C . ALA A 1 59 ? 6.84 -5.316 18.891 1 90.25 59 ALA A C 1
ATOM 434 O O . ALA A 1 59 ? 6.426 -4.781 17.859 1 90.25 59 ALA A O 1
ATOM 435 N N . GLN A 1 60 ? 6.082 -5.504 19.969 1 90.81 60 GLN A N 1
ATOM 436 C CA . GLN A 1 60 ? 4.688 -5.078 20 1 90.81 60 GLN A CA 1
ATOM 437 C C . GLN A 1 60 ? 4.57 -3.566 19.812 1 90.81 60 GLN A C 1
ATOM 439 O O . GLN A 1 60 ? 3.703 -3.088 19.078 1 90.81 60 GLN A O 1
ATOM 444 N N . VAL A 1 61 ? 5.465 -2.906 20.438 1 94 61 VAL A N 1
ATOM 445 C CA . VAL A 1 61 ? 5.438 -1.447 20.391 1 94 61 VAL A CA 1
ATOM 446 C C . VAL A 1 61 ? 5.875 -0.966 19.016 1 94 61 VAL A C 1
ATOM 448 O O . VAL A 1 61 ? 5.281 -0.044 18.453 1 94 61 VAL A O 1
ATOM 451 N N . ILE A 1 62 ? 6.895 -1.604 18.406 1 95.06 62 ILE A N 1
ATOM 452 C CA . ILE A 1 62 ? 7.359 -1.228 17.078 1 95.06 62 ILE A CA 1
ATOM 453 C C . ILE A 1 62 ? 6.23 -1.4 16.062 1 95.06 62 ILE A C 1
ATOM 455 O O . ILE A 1 62 ? 5.996 -0.525 15.234 1 95.06 62 ILE A O 1
ATOM 459 N N . SER A 1 63 ? 5.539 -2.496 16.203 1 92.69 63 SER A N 1
ATOM 460 C CA . SER A 1 63 ? 4.453 -2.793 15.273 1 92.69 63 SER A CA 1
ATOM 461 C C . SER A 1 63 ? 3.34 -1.755 15.367 1 92.69 63 SER A C 1
ATOM 463 O O . SER A 1 63 ? 2.814 -1.3 14.352 1 92.69 63 SER A O 1
ATOM 465 N N . PHE A 1 64 ? 3.029 -1.365 16.562 1 94.06 64 PHE A N 1
ATOM 466 C CA . PHE A 1 64 ? 1.972 -0.38 16.75 1 94.06 64 PHE A CA 1
ATOM 467 C C . PHE A 1 64 ? 2.402 0.984 16.219 1 94.06 64 PHE A C 1
ATOM 469 O O . PHE A 1 64 ? 1.636 1.657 15.523 1 94.06 64 PHE A O 1
ATOM 476 N N . LEU A 1 65 ? 3.566 1.386 16.547 1 96.75 65 LEU A N 1
ATOM 477 C CA . LEU A 1 65 ? 4.051 2.697 16.125 1 96.75 65 LEU A CA 1
ATOM 478 C C . LEU A 1 65 ? 4.152 2.781 14.609 1 96.75 65 LEU A C 1
ATOM 480 O O . LEU A 1 65 ? 3.852 3.82 14.023 1 96.75 65 LEU A O 1
ATOM 484 N N . TRP A 1 66 ? 4.613 1.686 14.023 1 96 66 TRP A N 1
ATOM 485 C CA . TRP A 1 66 ? 4.691 1.651 12.57 1 96 66 TRP A CA 1
ATOM 486 C C . TRP A 1 66 ? 3.307 1.762 11.945 1 96 66 TRP A C 1
ATOM 488 O O . TRP A 1 66 ? 3.111 2.502 10.977 1 96 66 TRP A O 1
ATOM 498 N N . TRP A 1 67 ? 2.377 1.104 12.516 1 93.69 67 TRP A N 1
ATOM 499 C CA . TRP A 1 67 ? 1.003 1.186 12.023 1 93.69 67 TRP A CA 1
ATOM 500 C C . TRP A 1 67 ? 0.458 2.602 12.172 1 93.69 67 TRP A C 1
ATOM 502 O O . TRP A 1 67 ? -0.192 3.119 11.258 1 93.69 67 TRP A O 1
ATOM 512 N N . LYS A 1 68 ? 0.659 3.164 13.32 1 95.75 68 LYS A N 1
ATOM 513 C CA . LYS A 1 68 ? 0.208 4.531 13.578 1 95.75 68 LYS A CA 1
ATOM 514 C C . LYS A 1 68 ? 0.833 5.508 12.586 1 95.75 68 LYS A C 1
ATOM 516 O O . LYS A 1 68 ? 0.16 6.414 12.094 1 95.75 68 LYS A O 1
ATOM 521 N N . TYR A 1 69 ? 2.066 5.348 12.336 1 97.44 69 TYR A N 1
ATOM 522 C CA . TYR A 1 69 ? 2.756 6.199 11.375 1 97.44 69 TYR A CA 1
ATOM 523 C C . TYR A 1 69 ? 2.109 6.094 10 1 97.44 69 TYR A C 1
ATOM 525 O O . TYR A 1 69 ? 1.863 7.109 9.344 1 97.44 69 TYR A O 1
ATOM 533 N N . LEU A 1 70 ? 1.862 4.867 9.562 1 95.12 70 LEU A N 1
ATOM 534 C CA . LEU A 1 70 ? 1.295 4.629 8.242 1 95.12 70 LEU A CA 1
ATOM 535 C C . LEU A 1 70 ? -0.11 5.211 8.133 1 95.12 70 LEU A C 1
ATOM 537 O O . LEU A 1 70 ? -0.496 5.73 7.086 1 95.12 70 LEU A O 1
ATOM 541 N N . GLU A 1 71 ? -0.776 5.191 9.211 1 93.19 71 GLU A N 1
ATOM 542 C CA . GLU A 1 71 ? -2.176 5.609 9.203 1 93.19 71 GLU A CA 1
ATOM 543 C C . GLU A 1 71 ? -2.299 7.129 9.258 1 93.19 71 GLU A C 1
ATOM 545 O O . GLU A 1 71 ? -3.197 7.707 8.648 1 93.19 71 GLU A O 1
ATOM 550 N N . VAL A 1 72 ? -1.436 7.703 9.992 1 96.12 72 VAL A N 1
ATOM 551 C CA . VAL A 1 72 ? -1.705 9.094 10.344 1 96.12 72 VAL A CA 1
ATOM 552 C C . VAL A 1 72 ? -0.643 10 9.719 1 96.12 72 VAL A C 1
ATOM 554 O O . VAL A 1 72 ? -0.958 11.07 9.195 1 96.12 72 VAL A O 1
ATOM 557 N N . VAL A 1 73 ? 0.605 9.602 9.719 1 97.44 73 VAL A N 1
ATOM 558 C CA . VAL A 1 73 ? 1.701 10.508 9.391 1 97.44 73 VAL A CA 1
ATOM 559 C C . VAL A 1 73 ? 2.064 10.367 7.914 1 97.44 73 VAL A C 1
ATOM 561 O O . VAL A 1 73 ? 2.182 11.367 7.203 1 97.44 73 VAL A O 1
ATOM 564 N N . ASP A 1 74 ? 2.141 9.172 7.422 1 97 74 ASP A N 1
ATOM 565 C CA . ASP A 1 74 ? 2.641 8.898 6.078 1 97 74 ASP A CA 1
ATOM 566 C C . ASP A 1 74 ? 1.808 9.617 5.02 1 97 74 ASP A C 1
ATOM 568 O O . ASP A 1 74 ? 2.354 10.172 4.066 1 97 74 ASP A O 1
ATOM 572 N N . PRO A 1 75 ? 0.525 9.672 5.152 1 93.62 75 PRO A N 1
ATOM 573 C CA . PRO A 1 75 ? -0.276 10.305 4.105 1 93.62 75 PRO A CA 1
ATOM 574 C C . PRO A 1 75 ? -0.07 11.82 4.039 1 93.62 75 PRO A C 1
ATOM 576 O O . PRO A 1 75 ? -0.264 12.422 2.982 1 93.62 75 PRO A O 1
ATOM 579 N N . VAL A 1 76 ? 0.29 12.391 5.125 1 94.88 76 VAL A N 1
ATOM 580 C CA . VAL A 1 76 ? 0.4 13.844 5.164 1 94.88 76 VAL A CA 1
ATOM 581 C C . VAL A 1 76 ? 1.854 14.258 4.945 1 94.88 76 VAL A C 1
ATOM 583 O O . VAL A 1 76 ? 2.131 15.398 4.559 1 94.88 76 VAL A O 1
ATOM 586 N N . LEU A 1 77 ? 2.746 13.359 5.227 1 97.12 77 LEU A N 1
ATOM 587 C CA . LEU A 1 77 ? 4.18 13.594 5.086 1 97.12 77 LEU A CA 1
ATOM 588 C C . LEU A 1 77 ? 4.844 12.445 4.324 1 97.12 77 LEU A C 1
ATOM 590 O O . LEU A 1 77 ? 5.641 11.703 4.895 1 97.12 77 LEU A O 1
ATOM 594 N N . LYS A 1 78 ? 4.496 12.391 3.025 1 97.75 78 LYS A N 1
ATOM 595 C CA . LYS A 1 78 ? 5.047 11.312 2.205 1 97.75 78 LYS A CA 1
ATOM 596 C C . LYS A 1 78 ? 6.492 11.609 1.811 1 97.75 78 LYS A C 1
ATOM 598 O O . LYS A 1 78 ? 6.75 12.477 0.978 1 97.75 78 LYS A O 1
ATOM 603 N N . ILE A 1 79 ? 7.453 10.867 2.408 1 97.69 79 ILE A N 1
ATOM 604 C CA . ILE A 1 79 ? 8.867 11.18 2.217 1 97.69 79 ILE A CA 1
ATOM 605 C C . ILE A 1 79 ? 9.602 9.961 1.67 1 97.69 79 ILE A C 1
ATOM 607 O O . ILE A 1 79 ? 10.547 10.094 0.896 1 97.69 79 ILE A O 1
ATOM 611 N N . PHE A 1 80 ? 9.242 8.766 2.098 1 97.06 80 PHE A N 1
ATOM 612 C CA . PHE A 1 80 ? 9.953 7.562 1.687 1 97.06 80 PHE A CA 1
ATOM 613 C C . PHE A 1 80 ? 8.992 6.531 1.11 1 97.06 80 PHE A C 1
ATOM 615 O O . PHE A 1 80 ? 7.781 6.742 1.094 1 97.06 80 PHE A O 1
ATOM 622 N N . HIS A 1 81 ? 9.57 5.562 0.507 1 95.94 81 HIS A N 1
ATOM 623 C CA . HIS A 1 81 ? 8.859 4.418 -0.039 1 95.94 81 HIS A CA 1
ATOM 624 C C . HIS A 1 81 ? 8.492 3.42 1.057 1 95.94 81 HIS A C 1
ATOM 626 O O . HIS A 1 81 ? 9.359 2.711 1.569 1 95.94 81 HIS A O 1
ATOM 632 N N . THR A 1 82 ? 7.25 3.252 1.37 1 94.56 82 THR A N 1
ATOM 633 C CA . THR A 1 82 ? 6.793 2.506 2.539 1 94.56 82 THR A CA 1
ATOM 634 C C . THR A 1 82 ? 7.129 1.023 2.398 1 94.56 82 THR A C 1
ATOM 636 O O . THR A 1 82 ? 7.453 0.359 3.385 1 94.56 82 THR A O 1
ATOM 639 N N . THR A 1 83 ? 7.027 0.473 1.21 1 88.94 83 THR A N 1
ATOM 640 C CA . THR A 1 83 ? 7.312 -0.942 1.003 1 88.94 83 THR A CA 1
ATOM 641 C C . THR A 1 83 ? 8.766 -1.256 1.356 1 88.94 83 THR A C 1
ATOM 643 O O . THR A 1 83 ? 9.055 -2.295 1.953 1 88.94 83 THR A O 1
ATOM 646 N N . SER A 1 84 ? 9.633 -0.387 1.003 1 90.94 84 SER A N 1
ATOM 647 C CA . SER A 1 84 ? 11.047 -0.564 1.317 1 90.94 84 SER A CA 1
ATOM 648 C C . SER A 1 84 ? 11.297 -0.462 2.818 1 90.94 84 SER A C 1
ATOM 650 O O . SER A 1 84 ? 12.117 -1.198 3.369 1 90.94 84 SER A O 1
ATOM 652 N N . ILE A 1 85 ? 10.555 0.437 3.439 1 93.06 85 ILE A N 1
ATOM 653 C CA . ILE A 1 85 ? 10.75 0.668 4.867 1 93.06 85 ILE A CA 1
ATOM 654 C C . ILE A 1 85 ? 10.125 -0.475 5.664 1 93.06 85 ILE A C 1
ATOM 656 O O . ILE A 1 85 ? 10.594 -0.807 6.758 1 93.06 85 ILE A O 1
ATOM 660 N N . GLN A 1 86 ? 9.109 -1.055 5.117 1 89.81 86 GLN A N 1
ATOM 661 C CA . GLN A 1 86 ? 8.477 -2.191 5.781 1 89.81 86 GLN A CA 1
ATOM 662 C C . GLN A 1 86 ? 9.5 -3.283 6.09 1 89.81 86 GLN A C 1
ATOM 664 O O . GLN A 1 86 ? 9.445 -3.906 7.152 1 89.81 86 GLN A O 1
ATOM 669 N N . ARG A 1 87 ? 10.359 -3.549 5.203 1 86.62 87 ARG A N 1
ATOM 670 C CA . ARG A 1 87 ? 11.406 -4.539 5.43 1 86.62 87 ARG A CA 1
ATOM 671 C C . ARG A 1 87 ? 12.305 -4.125 6.586 1 86.62 87 ARG A C 1
ATOM 673 O O . ARG A 1 87 ? 12.719 -4.965 7.391 1 86.62 87 ARG A O 1
ATOM 680 N N . LEU A 1 88 ? 12.578 -2.836 6.648 1 89.69 88 LEU A N 1
ATOM 681 C CA . LEU A 1 88 ? 13.406 -2.305 7.73 1 89.69 88 LEU A CA 1
ATOM 682 C C . LEU A 1 88 ? 12.719 -2.502 9.078 1 89.69 88 LEU A C 1
ATOM 684 O O . LEU A 1 88 ? 13.375 -2.785 10.078 1 89.69 88 LEU A O 1
ATOM 688 N N . VAL A 1 89 ? 11.438 -2.359 9.086 1 92.44 89 VAL A N 1
ATOM 689 C CA . VAL A 1 89 ? 10.648 -2.512 10.312 1 92.44 89 VAL A CA 1
ATOM 690 C C . VAL A 1 89 ? 10.727 -3.959 10.797 1 92.44 89 VAL A C 1
ATOM 692 O O . VAL A 1 89 ? 10.883 -4.211 11.992 1 92.44 89 VAL A O 1
ATOM 695 N N . VAL A 1 90 ? 10.672 -4.863 9.891 1 89.38 90 VAL A N 1
ATOM 696 C CA . VAL A 1 90 ? 10.758 -6.277 10.234 1 89.38 90 VAL A CA 1
ATOM 697 C C . VAL A 1 90 ? 12.141 -6.586 10.812 1 89.38 90 VAL A C 1
ATOM 699 O O . VAL A 1 90 ? 12.258 -7.328 11.789 1 89.38 90 VAL A O 1
ATOM 702 N N . ASP A 1 91 ? 13.109 -6.008 10.242 1 88.12 91 ASP A N 1
ATOM 703 C CA . ASP A 1 91 ? 14.477 -6.195 10.734 1 88.12 91 ASP A CA 1
ATOM 704 C C . ASP A 1 91 ? 14.625 -5.613 12.141 1 88.12 91 ASP A C 1
ATOM 706 O O . ASP A 1 91 ? 15.297 -6.207 12.992 1 88.12 91 ASP A O 1
ATOM 710 N N . ALA A 1 92 ? 14.062 -4.484 12.312 1 90.12 92 ALA A N 1
ATOM 711 C CA . ALA A 1 92 ? 14.117 -3.857 13.633 1 90.12 92 ALA A CA 1
ATOM 712 C C . ALA A 1 92 ? 13.414 -4.719 14.68 1 90.12 92 ALA A C 1
ATOM 714 O O . ALA A 1 92 ? 13.898 -4.859 15.805 1 90.12 92 ALA A O 1
ATOM 715 N N . ILE A 1 93 ? 12.297 -5.277 14.32 1 89.25 93 ILE A N 1
ATOM 716 C CA . ILE A 1 93 ? 11.508 -6.121 15.219 1 89.25 93 ILE A CA 1
ATOM 717 C C . ILE A 1 93 ? 12.289 -7.387 15.555 1 89.25 93 ILE A C 1
ATOM 719 O O . ILE A 1 93 ? 12.25 -7.863 16.688 1 89.25 93 ILE A O 1
ATOM 723 N N . SER A 1 94 ? 12.977 -7.895 14.602 1 83.19 94 SER A N 1
ATOM 724 C CA . SER A 1 94 ? 13.727 -9.133 14.797 1 83.19 94 SER A CA 1
ATOM 725 C C . SER A 1 94 ? 15.008 -8.891 15.586 1 83.19 94 SER A C 1
ATOM 727 O O . SER A 1 94 ? 15.68 -9.844 15.992 1 83.19 94 SER A O 1
ATOM 729 N N . GLY A 1 95 ? 15.227 -7.676 15.867 1 73.75 95 GLY A N 1
ATOM 730 C CA . GLY A 1 95 ? 16.438 -7.348 16.594 1 73.75 95 GLY A CA 1
ATOM 731 C C . GLY A 1 95 ? 17.703 -7.562 15.789 1 73.75 95 GLY A C 1
ATOM 732 O O . GLY A 1 95 ? 18.781 -7.773 16.359 1 73.75 95 GLY A O 1
ATOM 733 N N . GLN A 1 96 ? 17.469 -7.711 14.609 1 63.38 96 GLN A N 1
ATOM 734 C CA . GLN A 1 96 ? 18.625 -8.023 13.766 1 63.38 96 GLN A CA 1
ATOM 735 C C . GLN A 1 96 ? 19.641 -6.895 13.789 1 63.38 96 GLN A C 1
ATOM 737 O O . GLN A 1 96 ? 19.281 -5.719 13.703 1 63.38 96 GLN A O 1
ATOM 742 N N . LYS A 1 97 ? 20.734 -7.16 14.078 1 63.75 97 LYS A N 1
ATOM 743 C CA . LYS A 1 97 ? 21.906 -6.301 14.258 1 63.75 97 LYS A CA 1
ATOM 744 C C . LYS A 1 97 ? 22.359 -5.699 12.93 1 63.75 97 LYS A C 1
ATOM 746 O O . LYS A 1 97 ? 23.344 -4.957 12.875 1 63.75 97 LYS A O 1
ATOM 751 N N . GLY A 1 98 ? 21.547 -5.582 12.039 1 78.38 98 GLY A N 1
ATOM 752 C CA . GLY A 1 98 ? 22.219 -5.148 10.828 1 78.38 98 GLY A CA 1
ATOM 753 C C . GLY A 1 98 ? 21.688 -3.842 10.273 1 78.38 98 GLY A C 1
ATOM 754 O O . GLY A 1 98 ? 21.922 -3.506 9.109 1 78.38 98 GLY A O 1
ATOM 755 N N . LEU A 1 99 ? 21.062 -3.096 11.18 1 87.19 99 LEU A N 1
ATOM 756 C CA . LEU A 1 99 ? 20.594 -1.819 10.641 1 87.19 99 LEU A CA 1
ATOM 757 C C . LEU A 1 99 ? 21.719 -0.794 10.625 1 87.19 99 LEU A C 1
ATOM 759 O O . LEU A 1 99 ? 22.516 -0.724 11.562 1 87.19 99 LEU A O 1
ATOM 763 N N . THR A 1 100 ? 21.859 -0.067 9.539 1 90.06 100 THR A N 1
ATOM 764 C CA . THR A 1 100 ? 22.828 1.014 9.43 1 90.06 100 THR A CA 1
ATOM 765 C C . THR A 1 100 ? 22.453 2.17 10.359 1 90.06 100 THR A C 1
ATOM 767 O O . THR A 1 100 ? 21.344 2.203 10.906 1 90.06 100 THR A O 1
ATOM 770 N N . MET A 1 101 ? 23.359 3.027 10.523 1 90.12 101 MET A N 1
ATOM 771 C CA . MET A 1 101 ? 23.109 4.203 11.352 1 90.12 101 MET A CA 1
ATOM 772 C C . MET A 1 101 ? 21.953 5.027 10.805 1 90.12 101 MET A C 1
ATOM 774 O O . MET A 1 101 ? 21.094 5.48 11.562 1 90.12 101 MET A O 1
ATOM 778 N N . GLY A 1 102 ? 21.984 5.262 9.547 1 92.75 102 GLY A N 1
ATOM 779 C CA . GLY A 1 102 ? 20.906 6.004 8.906 1 92.75 102 GLY A CA 1
ATOM 780 C C . GLY A 1 102 ? 19.547 5.34 9.062 1 92.75 102 GLY A C 1
ATOM 781 O O . GLY A 1 102 ? 18.531 6.016 9.281 1 92.75 102 GLY A O 1
ATOM 782 N N . GLU A 1 103 ? 19.547 4.062 8.984 1 93.38 103 GLU A N 1
ATOM 783 C CA . GLU A 1 103 ? 18.297 3.311 9.141 1 93.38 103 GLU A CA 1
ATOM 784 C C . GLU A 1 103 ? 17.781 3.385 10.57 1 93.38 103 GLU A C 1
ATOM 786 O O . GLU A 1 103 ? 16.578 3.492 10.797 1 93.38 103 GLU A O 1
ATOM 791 N N . ASN A 1 104 ? 18.688 3.316 11.5 1 93.94 104 ASN A N 1
ATOM 792 C CA . ASN A 1 104 ? 18.297 3.48 12.898 1 93.94 104 ASN A CA 1
ATOM 793 C C . ASN A 1 104 ? 17.719 4.871 13.156 1 93.94 104 ASN A C 1
ATOM 795 O O . ASN A 1 104 ? 16.703 5.008 13.836 1 93.94 104 ASN A O 1
ATOM 799 N N . PHE A 1 105 ? 18.438 5.875 12.625 1 96.06 105 PHE A N 1
ATOM 800 C CA . PHE A 1 105 ? 17.953 7.242 12.734 1 96.06 105 PHE A CA 1
ATOM 801 C C . PHE A 1 105 ? 16.531 7.363 12.18 1 96.06 105 PHE A C 1
ATOM 803 O O . PHE A 1 105 ? 15.656 7.941 12.828 1 96.06 105 PHE A O 1
ATOM 810 N N . LEU A 1 106 ? 16.312 6.766 11.047 1 97.12 106 LEU A N 1
ATOM 811 C CA . LEU A 1 106 ? 15.008 6.805 10.391 1 97.12 106 LEU A CA 1
ATOM 812 C C . LEU A 1 106 ? 13.953 6.082 11.227 1 97.12 106 LEU A C 1
ATOM 814 O O . LEU A 1 106 ? 12.844 6.586 11.398 1 97.12 106 LEU A O 1
ATOM 818 N N . MET A 1 107 ? 14.297 4.945 11.789 1 96.56 107 MET A N 1
ATOM 819 C CA . MET A 1 107 ? 13.359 4.191 12.617 1 96.56 107 MET A CA 1
ATOM 820 C C . MET A 1 107 ? 12.93 5.004 13.836 1 96.56 107 MET A C 1
ATOM 822 O O . MET A 1 107 ? 11.742 5.082 14.156 1 96.56 107 MET A O 1
ATOM 826 N N . PHE A 1 108 ? 13.836 5.605 14.445 1 97.5 108 PHE A N 1
ATOM 827 C CA . PHE A 1 108 ? 13.523 6.355 15.656 1 97.5 108 PHE A CA 1
ATOM 828 C C . PHE A 1 108 ? 12.734 7.613 15.32 1 97.5 108 PHE A C 1
ATOM 830 O O . PHE A 1 108 ? 11.898 8.062 16.109 1 97.5 108 PHE A O 1
ATOM 837 N N . SER A 1 109 ? 13.031 8.203 14.172 1 98.44 109 SER A N 1
ATOM 838 C CA . SER A 1 109 ? 12.211 9.336 13.75 1 98.44 109 SER A CA 1
ATOM 839 C C . SER A 1 109 ? 10.766 8.922 13.516 1 98.44 109 SER A C 1
ATOM 841 O O . SER A 1 109 ? 9.844 9.68 13.805 1 98.44 109 SER A O 1
ATOM 843 N N . ILE A 1 110 ? 10.602 7.723 12.977 1 98.38 110 ILE A N 1
ATOM 844 C CA . ILE A 1 110 ? 9.266 7.172 12.766 1 98.38 110 ILE A CA 1
ATOM 845 C C . ILE A 1 110 ? 8.578 6.941 14.109 1 98.38 110 ILE A C 1
ATOM 847 O O . ILE A 1 110 ? 7.418 7.316 14.297 1 98.38 110 ILE A O 1
ATOM 851 N N . TYR A 1 111 ? 9.328 6.367 15.094 1 98.12 111 TYR A N 1
ATOM 852 C CA . TYR A 1 111 ? 8.773 6.176 16.438 1 98.12 111 TYR A CA 1
ATOM 853 C C . TYR A 1 111 ? 8.32 7.5 17.031 1 98.12 111 TYR A C 1
ATOM 855 O O . TYR A 1 111 ? 7.188 7.625 17.5 1 98.12 111 TYR A O 1
ATOM 863 N N . TYR A 1 112 ? 9.219 8.43 16.969 1 98.5 112 TYR A N 1
ATOM 864 C CA . TYR A 1 112 ? 8.977 9.75 17.531 1 98.5 112 TYR A CA 1
ATOM 865 C C . TYR A 1 112 ? 7.746 10.398 16.906 1 98.5 112 TYR A C 1
ATOM 867 O O . TYR A 1 112 ? 6.867 10.891 17.625 1 98.5 112 TYR A O 1
ATOM 875 N N . ALA A 1 113 ? 7.68 10.367 15.617 1 98.44 113 ALA A N 1
ATOM 876 C CA . ALA A 1 113 ? 6.57 10.984 14.898 1 98.44 113 ALA A CA 1
ATOM 877 C C . ALA A 1 113 ? 5.238 10.359 15.297 1 98.44 113 ALA A C 1
ATOM 879 O O . ALA A 1 113 ? 4.246 11.062 15.492 1 98.44 113 ALA A O 1
ATOM 880 N N . SER A 1 114 ? 5.227 9.055 15.406 1 98.25 114 SER A N 1
ATOM 881 C CA . SER A 1 114 ? 4.008 8.344 15.766 1 98.25 114 SER A CA 1
ATOM 882 C C . SER A 1 114 ? 3.537 8.719 17.172 1 98.25 114 SER A C 1
ATOM 884 O O . SER A 1 114 ? 2.336 8.828 17.422 1 98.25 114 SER A O 1
ATOM 886 N N . VAL A 1 115 ? 4.43 8.938 18.062 1 98.06 115 VAL A N 1
ATOM 887 C CA . VAL A 1 115 ? 4.078 9.281 19.438 1 98.06 115 VAL A CA 1
ATOM 888 C C . VAL A 1 115 ? 3.592 10.727 19.5 1 98.06 115 VAL A C 1
ATOM 890 O O . VAL A 1 115 ? 2.686 11.055 20.266 1 98.06 115 VAL A O 1
ATOM 893 N N . VAL A 1 116 ? 4.16 11.555 18.719 1 96.62 116 VAL A N 1
ATOM 894 C CA . VAL A 1 116 ? 3.775 12.969 18.719 1 96.62 116 VAL A CA 1
ATOM 895 C C . VAL A 1 116 ? 2.309 13.102 18.328 1 96.62 116 VAL A C 1
ATOM 897 O O . VAL A 1 116 ? 1.576 13.914 18.906 1 96.62 116 VAL A O 1
ATOM 900 N N . VAL A 1 117 ? 1.854 12.312 17.391 1 95.56 117 VAL A N 1
ATOM 901 C CA . VAL A 1 117 ? 0.537 12.531 16.812 1 95.56 117 VAL A CA 1
ATOM 902 C C . VAL A 1 117 ? -0.512 11.742 17.578 1 95.56 117 VAL A C 1
ATOM 904 O O . VAL A 1 117 ? -1.708 11.836 17.297 1 95.56 117 VAL A O 1
ATOM 907 N N . MET A 1 118 ? -0.119 11.016 18.547 1 94.94 118 MET A N 1
ATOM 908 C CA . MET A 1 118 ? -1.106 10.25 19.312 1 94.94 118 MET A CA 1
ATOM 909 C C . MET A 1 118 ? -1.477 10.977 20.594 1 94.94 118 MET A C 1
ATOM 911 O O . MET A 1 118 ? -0.699 11.789 21.109 1 94.94 118 MET A O 1
ATOM 915 N N . SER A 1 119 ? -2.625 10.727 21.156 1 92.31 119 SER A N 1
ATOM 916 C CA . SER A 1 119 ? -3.057 11.32 22.422 1 92.31 119 SER A CA 1
ATOM 917 C C . SER A 1 119 ? -2.375 10.641 23.609 1 92.31 119 SER A C 1
ATOM 919 O O . SER A 1 119 ? -1.862 9.531 23.484 1 92.31 119 SER A O 1
ATOM 921 N N . THR A 1 120 ? -2.381 11.297 24.703 1 92.25 120 THR A N 1
ATOM 922 C CA . THR A 1 120 ? -1.805 10.75 25.938 1 92.25 120 THR A CA 1
ATOM 923 C C . THR A 1 120 ? -2.514 9.461 26.344 1 92.25 120 THR A C 1
ATOM 925 O O . THR A 1 120 ? -1.87 8.492 26.75 1 92.25 120 THR A O 1
ATOM 928 N N . SER A 1 121 ? -3.82 9.461 26.203 1 93.5 121 SER A N 1
ATOM 929 C CA . SER A 1 121 ? -4.609 8.289 26.562 1 93.5 121 SER A CA 1
ATOM 930 C C . SER A 1 121 ? -4.297 7.105 25.656 1 93.5 121 SER A C 1
ATOM 932 O O . SER A 1 121 ? -4.16 5.973 26.125 1 93.5 121 SER A O 1
ATOM 934 N N . GLU A 1 122 ? -4.176 7.383 24.406 1 93.38 122 GLU A N 1
ATOM 935 C CA . GLU A 1 122 ? -3.855 6.328 23.453 1 93.38 122 GLU A CA 1
ATOM 936 C C . GLU A 1 122 ? -2.467 5.754 23.703 1 93.38 122 GLU A C 1
ATOM 938 O O . GLU A 1 122 ? -2.266 4.539 23.625 1 93.38 122 GLU A O 1
ATOM 943 N N . CYS A 1 123 ? -1.545 6.621 23.938 1 95.56 123 CYS A N 1
ATOM 944 C CA . CYS A 1 123 ? -0.177 6.191 24.203 1 95.56 123 CYS A CA 1
ATOM 945 C C . CYS A 1 123 ? -0.123 5.273 25.422 1 95.56 123 CYS A C 1
ATOM 947 O O . CYS A 1 123 ? 0.524 4.227 25.391 1 95.56 123 CYS A O 1
ATOM 949 N N . PHE A 1 124 ? -0.837 5.637 26.453 1 93.94 124 PHE A N 1
ATOM 950 C CA . PHE A 1 124 ? -0.838 4.84 27.672 1 93.94 124 PHE A CA 1
ATOM 951 C C . PHE A 1 124 ? -1.512 3.494 27.438 1 93.94 124 PHE A C 1
ATOM 953 O O . PHE A 1 124 ? -1.07 2.473 27.969 1 93.94 124 PHE A O 1
ATOM 960 N N . LYS A 1 125 ? -2.482 3.443 26.734 1 91.12 125 LYS A N 1
ATOM 961 C CA . LYS A 1 125 ? -3.242 2.227 26.453 1 91.12 125 LYS A CA 1
ATOM 962 C C . LYS A 1 125 ? -2.443 1.26 25.594 1 91.12 125 L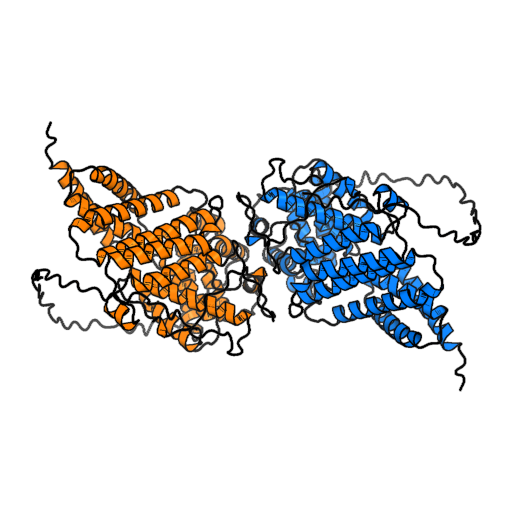YS A C 1
ATOM 964 O O . LYS A 1 125 ? -2.398 0.059 25.875 1 91.12 125 LYS A O 1
ATOM 969 N N . GLU A 1 126 ? -1.798 1.786 24.547 1 90.56 126 GLU A N 1
ATOM 970 C CA . GLU A 1 126 ? -1.208 0.934 23.516 1 90.56 126 GLU A CA 1
ATOM 971 C C . GLU A 1 126 ? 0.256 0.631 23.828 1 90.56 126 GLU A C 1
ATOM 973 O O . GLU A 1 126 ? 0.753 -0.449 23.5 1 90.56 126 GLU A O 1
ATOM 978 N N . VAL A 1 127 ? 0.982 1.562 24.375 1 93.12 127 VAL A N 1
ATOM 979 C CA . VAL A 1 127 ? 2.416 1.421 24.609 1 93.12 127 VAL A CA 1
ATOM 980 C C . VAL A 1 127 ? 2.682 1.189 26.094 1 93.12 127 VAL A C 1
ATOM 982 O O . VAL A 1 127 ? 3.748 0.697 26.469 1 93.12 127 VAL A O 1
ATOM 985 N N . LYS A 1 128 ? 1.796 1.514 26.953 1 92.5 128 LYS A N 1
ATOM 986 C CA . LYS A 1 128 ? 1.864 1.322 28.406 1 92.5 128 LYS A CA 1
ATOM 987 C C . LYS A 1 128 ? 2.971 2.174 29.016 1 92.5 128 LYS A C 1
ATOM 989 O O . LYS A 1 128 ? 3.697 1.714 29.906 1 92.5 128 LYS A O 1
ATOM 994 N N . GLU A 1 129 ? 3.213 3.332 28.453 1 94.5 129 GLU A N 1
ATOM 995 C CA . GLU A 1 129 ? 4.141 4.34 28.953 1 94.5 129 GLU A CA 1
ATOM 996 C C . GLU A 1 129 ? 3.555 5.742 28.828 1 94.5 129 GLU A C 1
ATOM 998 O O . GLU A 1 129 ? 2.631 5.969 28.047 1 94.5 129 GLU A O 1
ATOM 1003 N N . GLU A 1 130 ? 4.051 6.566 29.609 1 95.25 130 GLU A N 1
ATOM 1004 C CA . GLU A 1 130 ? 3.617 7.961 29.531 1 95.25 130 GLU A CA 1
ATOM 1005 C C . GLU A 1 130 ? 4.152 8.633 28.266 1 95.25 130 GLU A C 1
ATOM 1007 O O . GLU A 1 130 ? 5.336 8.5 27.938 1 95.25 130 GLU A O 1
ATOM 1012 N N . ARG A 1 131 ? 3.336 9.375 27.625 1 96.19 131 ARG A N 1
ATOM 1013 C CA . ARG A 1 131 ? 3.646 9.977 26.344 1 96.19 131 ARG A CA 1
ATOM 1014 C C . ARG A 1 131 ? 4.852 10.906 26.438 1 96.19 131 ARG A C 1
ATOM 1016 O O . ARG A 1 131 ? 5.766 10.836 25.625 1 96.19 131 ARG A O 1
ATOM 1023 N N . GLN A 1 132 ? 4.93 11.75 27.469 1 94.31 132 GLN A N 1
ATOM 1024 C CA . GLN A 1 132 ? 6 12.734 27.609 1 94.31 132 GLN A CA 1
ATOM 1025 C C . GLN A 1 132 ? 7.34 12.055 27.891 1 94.31 132 GLN A C 1
ATOM 1027 O O . GLN A 1 132 ? 8.383 12.523 27.438 1 94.31 132 GLN A O 1
ATOM 1032 N N . VAL A 1 133 ? 7.273 10.992 28.578 1 95.44 133 VAL A N 1
ATOM 1033 C CA . VAL A 1 133 ? 8.484 10.242 28.875 1 95.44 133 VAL A CA 1
ATOM 1034 C C . VAL A 1 133 ? 9.031 9.609 27.594 1 95.44 133 VAL A C 1
ATOM 1036 O O . VAL A 1 133 ? 10.242 9.656 27.344 1 95.44 133 VAL A O 1
ATOM 1039 N N . LEU A 1 134 ? 8.156 9.047 26.891 1 96.06 134 LEU A N 1
ATOM 1040 C CA . LEU A 1 134 ? 8.539 8.414 25.641 1 96.06 134 LEU A CA 1
ATOM 1041 C C . LEU A 1 134 ? 9.086 9.445 24.656 1 96.06 134 LEU A C 1
ATOM 1043 O O . LEU A 1 134 ? 10.078 9.188 23.969 1 96.06 134 LEU A O 1
ATOM 1047 N N . LEU A 1 135 ? 8.461 10.578 24.531 1 97.12 135 LEU A N 1
ATOM 1048 C CA . LEU A 1 135 ? 8.914 11.648 23.656 1 97.12 135 LEU A CA 1
ATOM 1049 C C . LEU A 1 135 ? 10.312 12.117 24.047 1 97.12 135 LEU A C 1
ATOM 1051 O O . LEU A 1 135 ? 11.172 12.312 23.188 1 97.12 135 LEU A O 1
ATOM 1055 N N . GLU A 1 136 ? 10.523 12.273 25.281 1 96.69 136 GLU A N 1
ATOM 1056 C CA . GLU A 1 136 ? 11.836 12.703 25.766 1 96.69 136 GLU A CA 1
ATOM 1057 C C . GLU A 1 136 ? 12.906 11.672 25.422 1 96.69 136 GLU A C 1
ATOM 1059 O O . GLU A 1 136 ? 14 12.031 24.984 1 96.69 136 GLU A O 1
ATOM 1064 N N . ARG A 1 137 ? 12.562 10.492 25.625 1 96.56 137 ARG A N 1
ATOM 1065 C CA . ARG A 1 137 ? 13.492 9.406 25.328 1 96.56 137 ARG A CA 1
ATOM 1066 C C . ARG A 1 137 ? 13.867 9.391 23.859 1 96.56 137 ARG A C 1
ATOM 1068 O O . ARG A 1 137 ? 15.039 9.25 23.5 1 96.56 137 ARG A O 1
ATOM 1075 N N . TYR A 1 138 ? 12.922 9.469 23.016 1 97.19 138 TYR A N 1
ATOM 1076 C CA . TYR A 1 138 ? 13.18 9.43 21.578 1 97.19 138 TYR A CA 1
ATOM 1077 C C . TYR A 1 138 ? 13.922 10.688 21.141 1 97.19 138 TYR A C 1
ATOM 1079 O O . TYR A 1 138 ? 14.773 10.625 20.234 1 97.19 138 TYR A O 1
ATOM 1087 N N . ARG A 1 139 ? 13.656 11.852 21.719 1 96.88 139 ARG A N 1
ATOM 1088 C CA . ARG A 1 139 ? 14.383 13.07 21.375 1 96.88 139 ARG A CA 1
ATOM 1089 C C . ARG A 1 139 ? 15.867 12.93 21.688 1 96.88 139 ARG A C 1
ATOM 1091 O O . ARG A 1 139 ? 16.719 13.32 20.891 1 96.88 139 ARG A O 1
ATOM 1098 N N . ILE A 1 140 ? 16.109 12.375 22.844 1 95.81 140 ILE A N 1
ATOM 1099 C CA . ILE A 1 140 ? 17.484 12.172 23.25 1 95.81 140 ILE A CA 1
ATOM 1100 C C . ILE A 1 140 ? 18.203 11.273 22.234 1 95.81 140 ILE A C 1
ATOM 1102 O O . ILE A 1 140 ? 19.328 11.57 21.828 1 95.81 140 ILE A O 1
ATOM 1106 N N . ARG A 1 141 ? 17.562 10.227 21.859 1 95.94 141 ARG A N 1
ATOM 1107 C CA . ARG A 1 141 ? 18.156 9.289 20.922 1 95.94 141 ARG A CA 1
ATOM 1108 C C . ARG A 1 141 ? 18.344 9.93 19.547 1 95.94 141 ARG A C 1
ATOM 1110 O O . ARG A 1 141 ? 19.344 9.68 18.875 1 95.94 141 ARG A O 1
ATOM 1117 N N . LEU A 1 142 ? 17.406 10.703 19.109 1 96.5 142 LEU A N 1
ATOM 1118 C CA . LEU A 1 142 ? 17.484 11.375 17.828 1 96.5 142 LEU A CA 1
ATOM 1119 C C . LEU A 1 142 ? 18.625 12.391 17.812 1 96.5 142 LEU A C 1
ATOM 1121 O O . LEU A 1 142 ? 19.344 12.508 16.812 1 96.5 142 LEU A O 1
ATOM 1125 N N . ASP A 1 143 ? 18.828 13.039 18.906 1 93.88 143 ASP A N 1
ATOM 1126 C CA . ASP A 1 143 ? 19.953 13.969 19.016 1 93.88 143 ASP A CA 1
ATOM 1127 C C . ASP A 1 143 ? 21.281 13.227 18.953 1 93.88 143 ASP A C 1
ATOM 1129 O O . ASP A 1 143 ? 22.25 13.734 18.375 1 93.88 143 ASP A O 1
ATOM 1133 N N . GLN A 1 144 ? 21.234 12.086 19.531 1 93.94 144 GLN A N 1
ATOM 1134 C CA . GLN A 1 144 ? 22.438 11.258 19.469 1 93.94 144 GLN A CA 1
ATOM 1135 C C . GLN A 1 144 ? 22.75 10.836 18.047 1 93.94 144 GLN A C 1
ATOM 1137 O O . GLN A 1 144 ? 23.906 10.867 17.609 1 93.94 144 GLN A O 1
ATOM 1142 N N . PHE A 1 145 ? 21.734 10.422 17.312 1 93.56 145 PHE A N 1
ATOM 1143 C CA . PHE A 1 145 ? 21.938 10.023 15.93 1 93.56 145 PHE A CA 1
ATOM 1144 C C . PHE A 1 145 ? 22.469 11.188 15.094 1 93.56 145 PHE A C 1
ATOM 1146 O O . PHE A 1 145 ? 23.312 11.008 14.227 1 93.56 145 PHE A O 1
ATOM 1153 N N . LEU A 1 146 ? 21.953 12.367 15.328 1 90.69 146 LEU A N 1
ATOM 1154 C CA . LEU A 1 146 ? 22.391 13.547 14.594 1 90.69 146 LEU A CA 1
ATOM 1155 C C . LEU A 1 146 ? 23.875 13.828 14.836 1 90.69 146 LEU A C 1
ATOM 1157 O O . LEU A 1 146 ? 24.594 14.227 13.922 1 90.69 146 LEU A O 1
ATOM 1161 N N . SER A 1 147 ? 24.25 13.594 16.016 1 88 147 SER A N 1
ATOM 1162 C CA . SER A 1 147 ? 25.641 13.844 16.391 1 88 147 SER A CA 1
ATOM 1163 C C . SER A 1 147 ? 26.562 12.75 15.859 1 88 147 SER A C 1
ATOM 1165 O O . SER A 1 147 ? 27.703 13.023 15.469 1 88 147 SER A O 1
ATOM 1167 N N . LEU A 1 148 ? 26.031 11.539 15.758 1 85.31 148 LEU A N 1
ATOM 1168 C CA . LEU A 1 148 ? 26.875 10.391 15.438 1 85.31 148 LEU A CA 1
ATOM 1169 C C . LEU A 1 148 ? 26.891 10.141 13.93 1 85.31 148 LEU A C 1
ATOM 1171 O O . LEU A 1 148 ? 27.797 9.469 13.422 1 85.31 148 LEU A O 1
ATOM 1175 N N . SER A 1 149 ? 25.922 10.438 13.156 1 82.75 149 SER A N 1
ATOM 1176 C CA . SER A 1 149 ? 25.781 10.094 11.75 1 82.75 149 SER A CA 1
ATOM 1177 C C . SER A 1 149 ? 26.625 11.008 10.867 1 82.75 149 SER A C 1
ATOM 1179 O O . SER A 1 149 ? 26.547 10.938 9.641 1 82.75 149 SER A O 1
ATOM 1181 N N . ASP A 1 150 ? 27.578 11.672 11.32 1 84.31 150 ASP A N 1
ATOM 1182 C CA . ASP A 1 150 ? 28.266 12.625 10.461 1 84.31 150 ASP A CA 1
ATOM 1183 C C . ASP A 1 150 ? 27.297 13.32 9.516 1 84.31 150 ASP A C 1
ATOM 1185 O O . ASP A 1 150 ? 27.484 13.305 8.297 1 84.31 150 ASP A O 1
ATOM 1189 N N . PHE A 1 151 ? 26.328 13.859 9.977 1 86.81 151 PHE A N 1
ATOM 1190 C CA . PHE A 1 151 ? 25.188 14.414 9.266 1 86.81 151 PHE A CA 1
ATOM 1191 C C . PHE A 1 151 ? 25.641 15.336 8.141 1 86.81 151 PHE A C 1
ATOM 1193 O O . PHE A 1 151 ? 25.062 15.328 7.051 1 86.81 151 PHE A O 1
ATOM 1200 N N . MET A 1 152 ? 26.719 15.992 8.328 1 84 152 MET A N 1
ATOM 1201 C CA . MET A 1 152 ? 27.125 17.016 7.375 1 84 152 MET A CA 1
ATOM 1202 C C . MET A 1 152 ? 27.906 16.406 6.215 1 84 152 MET A C 1
ATOM 1204 O O . MET A 1 152 ? 28.078 17.047 5.176 1 84 152 MET A O 1
ATOM 1208 N N . GLU A 1 153 ? 28.156 15.094 6.355 1 88.12 153 GLU A N 1
ATOM 1209 C CA . GLU A 1 153 ? 29.016 14.523 5.32 1 88.12 153 GLU A CA 1
ATOM 1210 C C . GLU A 1 153 ? 28.391 13.273 4.711 1 88.12 153 GLU A C 1
ATOM 1212 O O . GLU A 1 153 ? 28.734 12.891 3.59 1 88.12 153 GLU A O 1
ATOM 1217 N N . THR A 1 154 ? 27.438 12.773 5.309 1 88.06 154 THR A N 1
ATOM 1218 C CA . THR A 1 154 ? 26.906 11.492 4.859 1 88.06 154 THR A CA 1
ATOM 1219 C C . THR A 1 154 ? 26.109 11.656 3.572 1 88.06 154 THR A C 1
ATOM 1221 O O . THR A 1 154 ? 25.438 12.672 3.381 1 88.06 154 THR A O 1
ATOM 1224 N N . ALA A 1 155 ? 26.266 10.68 2.73 1 89.19 155 ALA A N 1
ATOM 1225 C CA . ALA A 1 155 ? 25.484 10.664 1.495 1 89.19 155 ALA A CA 1
ATOM 1226 C C . ALA A 1 155 ? 24.234 9.789 1.646 1 89.19 155 ALA A C 1
ATOM 1228 O O . ALA A 1 155 ? 23.453 9.641 0.7 1 89.19 155 ALA A O 1
ATOM 1229 N N . ASP A 1 156 ? 24.031 9.344 2.785 1 91.75 156 ASP A N 1
ATOM 1230 C CA . ASP A 1 156 ? 22.891 8.469 3.057 1 91.75 156 ASP A CA 1
ATOM 1231 C C . ASP A 1 156 ? 21.594 9.273 3.133 1 91.75 156 ASP A C 1
ATOM 1233 O O . ASP A 1 156 ? 21.375 10.023 4.082 1 91.75 156 ASP A O 1
ATOM 1237 N N . LEU A 1 157 ? 20.672 9.062 2.199 1 93.88 157 LEU A N 1
ATOM 1238 C CA . LEU A 1 157 ? 19.406 9.789 2.129 1 93.88 157 LEU A CA 1
ATOM 1239 C C . LEU A 1 157 ? 18.562 9.523 3.365 1 93.88 157 LEU A C 1
ATOM 1241 O O . LEU A 1 157 ? 17.766 10.375 3.77 1 93.88 157 LEU A O 1
ATOM 1245 N N . ALA A 1 158 ? 18.766 8.336 3.914 1 95 158 ALA A N 1
ATOM 1246 C CA . ALA A 1 158 ? 17.969 7.945 5.074 1 95 158 ALA A CA 1
ATOM 1247 C C . ALA A 1 158 ? 18.203 8.891 6.246 1 95 158 ALA A C 1
ATOM 1249 O O . ALA A 1 158 ? 17.281 9.164 7.027 1 95 158 ALA A O 1
ATOM 1250 N N . VAL A 1 159 ? 19.406 9.367 6.363 1 96.81 159 VAL A N 1
ATOM 1251 C CA . VAL A 1 159 ? 19.734 10.281 7.449 1 96.81 159 VAL A CA 1
ATOM 1252 C C . VAL A 1 159 ? 18.969 11.594 7.277 1 96.81 159 VAL A C 1
ATOM 1254 O O . VAL A 1 159 ? 18.391 12.117 8.234 1 96.81 159 VAL A O 1
ATOM 1257 N N . LEU A 1 160 ? 19 12.109 6.105 1 97.5 160 LEU A N 1
ATOM 1258 C CA . LEU A 1 160 ? 18.297 13.367 5.852 1 97.5 160 LEU A CA 1
ATOM 1259 C C . LEU A 1 160 ? 16.781 13.172 5.957 1 97.5 160 LEU A C 1
ATOM 1261 O O . LEU A 1 160 ? 16.078 14.047 6.457 1 97.5 160 LEU A O 1
ATOM 1265 N N . GLN A 1 161 ? 16.266 12.039 5.434 1 98.06 161 GLN A N 1
ATOM 1266 C CA . GLN A 1 161 ? 14.852 11.727 5.578 1 98.06 161 GLN A CA 1
ATOM 1267 C C . GLN A 1 161 ? 14.438 11.711 7.051 1 98.06 161 GLN A C 1
ATOM 1269 O O . GLN A 1 161 ? 13.398 12.258 7.418 1 98.06 161 GLN A O 1
ATOM 1274 N N . ALA A 1 162 ? 15.273 11.07 7.828 1 97.94 162 ALA A N 1
ATOM 1275 C CA . ALA A 1 162 ? 15.008 10.992 9.266 1 97.94 162 ALA A CA 1
ATOM 1276 C C . ALA A 1 162 ? 14.977 12.383 9.891 1 97.94 162 ALA A C 1
ATOM 1278 O O . ALA A 1 162 ? 14.078 12.688 10.688 1 97.94 162 ALA A O 1
ATOM 1279 N N . PHE A 1 163 ? 15.914 13.156 9.531 1 97.94 163 PHE A N 1
ATOM 1280 C CA . PHE A 1 163 ? 16.031 14.5 10.078 1 97.94 163 PHE A CA 1
ATOM 1281 C C . PHE A 1 163 ? 14.836 15.352 9.695 1 97.94 163 PHE A C 1
ATOM 1283 O O . PHE A 1 163 ? 14.305 16.094 10.531 1 97.94 163 PHE A O 1
ATOM 1290 N N . VAL A 1 164 ? 14.36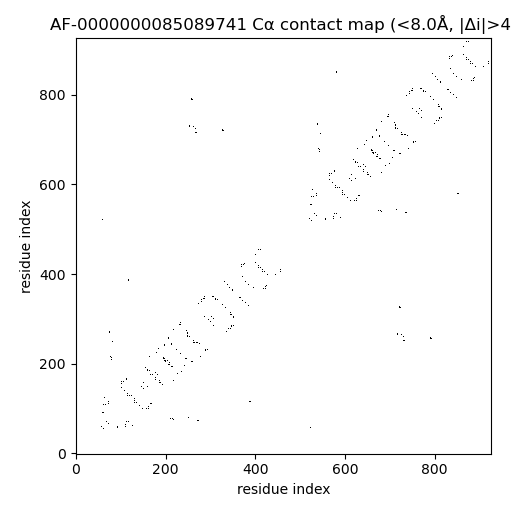7 15.258 8.508 1 98.38 164 VAL A N 1
ATOM 1291 C CA . VAL A 1 164 ? 13.234 16.047 8.023 1 98.38 164 VAL A CA 1
ATOM 1292 C C . VAL A 1 164 ? 11.953 15.602 8.734 1 98.38 164 VAL A C 1
ATOM 1294 O O . VAL A 1 164 ? 11.125 16.438 9.109 1 98.38 164 VAL A O 1
ATOM 1297 N N . ILE A 1 165 ? 11.781 14.297 8.906 1 98.56 165 ILE A N 1
ATOM 1298 C CA . ILE A 1 165 ? 10.633 13.805 9.656 1 98.56 165 ILE A CA 1
ATOM 1299 C C . ILE A 1 165 ? 10.664 14.367 11.078 1 98.56 165 ILE A C 1
ATOM 1301 O O . ILE A 1 165 ? 9.648 14.836 11.594 1 98.56 165 ILE A O 1
ATOM 1305 N N . TYR A 1 166 ? 11.828 14.359 11.656 1 98.31 166 TYR A N 1
ATOM 1306 C CA . TYR A 1 166 ? 12.023 14.859 13.016 1 98.31 166 TYR A CA 1
ATOM 1307 C C . TYR A 1 166 ? 11.625 16.328 13.125 1 98.31 166 TYR A C 1
ATOM 1309 O O . TYR A 1 166 ? 10.906 16.719 14.047 1 98.31 166 TYR A O 1
ATOM 1317 N N . LEU A 1 167 ? 12 17.078 12.172 1 97.38 167 LEU A N 1
ATOM 1318 C CA . LEU A 1 167 ? 11.703 18.516 12.203 1 97.38 167 LEU A CA 1
ATOM 1319 C C . LEU A 1 167 ? 10.234 18.766 11.891 1 97.38 167 LEU A C 1
ATOM 1321 O O . LEU A 1 167 ? 9.555 19.516 12.609 1 97.38 167 LEU A O 1
ATOM 1325 N N . ALA A 1 168 ? 9.742 18.141 10.852 1 96.56 168 ALA A N 1
ATOM 1326 C CA . ALA A 1 168 ? 8.391 18.406 10.367 1 96.56 168 ALA A CA 1
ATOM 1327 C C . ALA A 1 168 ? 7.352 18.047 11.43 1 96.56 168 ALA A C 1
ATOM 1329 O O . ALA A 1 168 ? 6.398 18.797 11.641 1 96.56 168 ALA A O 1
ATOM 1330 N N . ILE A 1 169 ? 7.555 16.922 12.062 1 96.56 169 ILE A N 1
ATOM 1331 C CA . ILE A 1 169 ? 6.582 16.469 13.047 1 96.56 169 ILE A CA 1
ATOM 1332 C C . ILE A 1 169 ? 6.93 17.062 14.414 1 96.56 169 ILE A C 1
ATOM 1334 O O . ILE A 1 169 ? 6.043 17.328 15.234 1 96.56 169 ILE A O 1
ATOM 1338 N N . GLY A 1 170 ? 8.242 17.359 14.641 1 94.25 170 GLY A N 1
ATOM 1339 C CA . GLY A 1 170 ? 8.695 17.938 15.891 1 94.25 170 GLY A CA 1
ATOM 1340 C C . GLY A 1 170 ? 8.109 19.312 16.156 1 94.25 170 GLY A C 1
ATOM 1341 O O . GLY A 1 170 ? 8.047 19.75 17.312 1 94.25 170 GLY A O 1
ATOM 1342 N N . THR A 1 171 ? 7.684 19.969 15.164 1 90.44 171 THR A N 1
ATOM 1343 C CA . THR A 1 171 ? 7.078 21.281 15.312 1 90.44 171 THR A CA 1
ATOM 1344 C C . THR A 1 171 ? 5.805 21.203 16.156 1 90.44 171 THR A C 1
ATOM 1346 O O . THR A 1 171 ? 5.398 22.188 16.766 1 90.44 171 THR A O 1
ATOM 1349 N N . TYR A 1 172 ? 5.227 20.047 16.234 1 89.19 172 TYR A N 1
ATOM 1350 C CA . TYR A 1 172 ? 3.973 19.875 16.969 1 89.19 172 TYR A CA 1
ATOM 1351 C C . TYR A 1 172 ? 4.223 19.344 18.375 1 89.19 172 TYR A C 1
ATOM 1353 O O . TYR A 1 172 ? 3.279 19.094 19.125 1 89.19 172 TYR A O 1
ATOM 1361 N N . ASP A 1 173 ? 5.473 19.094 18.672 1 91 173 ASP A N 1
ATOM 1362 C CA . ASP A 1 173 ? 5.906 18.719 20.016 1 91 173 ASP A CA 1
ATOM 1363 C C . ASP A 1 173 ? 6.332 19.953 20.828 1 91 173 ASP A C 1
ATOM 1365 O O . ASP A 1 173 ? 7.281 20.641 20.453 1 91 173 ASP A O 1
ATOM 1369 N N . VAL A 1 174 ? 5.715 20.234 21.906 1 84 174 VAL A N 1
ATOM 1370 C CA . VAL A 1 174 ? 5.961 21.422 22.719 1 84 174 VAL A CA 1
ATOM 1371 C C . VAL A 1 174 ? 7.43 21.469 23.141 1 84 174 VAL A C 1
ATOM 1373 O O . VAL A 1 174 ? 8.031 22.547 23.188 1 84 174 VAL A O 1
ATOM 1376 N N . ASN A 1 175 ? 7.992 20.312 23.422 1 89.81 175 ASN A N 1
ATOM 1377 C CA . ASN A 1 175 ? 9.398 20.234 23.797 1 89.81 175 ASN A CA 1
ATOM 1378 C C . ASN A 1 175 ? 10.266 19.781 22.625 1 89.81 175 ASN A C 1
ATOM 1380 O O . ASN A 1 175 ? 11.375 19.281 22.828 1 89.81 175 ASN A O 1
ATOM 1384 N N . GLY A 1 176 ? 9.703 19.922 21.453 1 93.44 176 GLY A N 1
ATOM 1385 C CA . GLY A 1 176 ? 10.391 19.438 20.266 1 93.44 176 GLY A CA 1
ATOM 1386 C C . GLY A 1 176 ? 11.586 20.281 19.875 1 93.44 176 GLY A C 1
ATOM 1387 O O . GLY A 1 176 ? 11.984 21.188 20.625 1 93.44 176 GLY A O 1
ATOM 1388 N N . PRO A 1 177 ? 12.219 19.938 18.766 1 94.25 177 PRO A N 1
ATOM 1389 C CA . PRO A 1 177 ? 13.391 20.672 18.297 1 94.25 177 PRO A CA 1
ATOM 1390 C C . PRO A 1 177 ? 13.055 22.094 17.844 1 94.25 177 PRO A C 1
ATOM 1392 O O . PRO A 1 177 ? 11.898 22.375 17.516 1 94.25 177 PRO A O 1
ATOM 1395 N N . ASP A 1 178 ? 14.023 22.906 17.859 1 93.06 178 ASP A N 1
ATOM 1396 C CA . ASP A 1 178 ? 13.875 24.234 17.297 1 93.06 178 ASP A CA 1
ATOM 1397 C C . ASP A 1 178 ? 13.953 24.203 15.773 1 93.06 178 ASP A C 1
ATOM 1399 O O . ASP A 1 178 ? 15.023 24.406 15.195 1 93.06 178 ASP A O 1
ATOM 1403 N N . VAL A 1 179 ? 12.867 24.062 15.203 1 93.88 179 VAL A N 1
ATOM 1404 C CA . VAL A 1 179 ? 12.781 23.828 13.766 1 93.88 179 VAL A CA 1
ATOM 1405 C C . VAL A 1 179 ? 13.289 25.062 13.016 1 93.88 179 VAL A C 1
ATOM 1407 O O . VAL A 1 179 ? 13.945 24.953 11.977 1 93.88 179 VAL A O 1
ATOM 1410 N N . HIS A 1 180 ? 13.039 26.219 13.477 1 91.75 180 HIS A N 1
ATOM 1411 C CA . HIS A 1 180 ? 13.445 27.453 12.82 1 91.75 180 HIS A CA 1
ATOM 1412 C C . HIS A 1 180 ? 14.969 27.516 12.688 1 91.75 180 HIS A C 1
ATOM 1414 O O . HIS A 1 180 ? 15.484 27.922 11.641 1 91.75 180 HIS A O 1
ATOM 1420 N N . SER A 1 181 ? 15.617 27.125 13.727 1 93.06 181 SER A N 1
ATOM 1421 C CA . SER A 1 181 ? 17.078 27.188 13.727 1 93.06 181 SER A CA 1
ATOM 1422 C C . SER A 1 181 ? 17.688 26.031 12.93 1 93.06 181 SER A C 1
ATOM 1424 O O . SER A 1 181 ? 18.797 26.141 12.422 1 93.06 181 SER A O 1
ATOM 1426 N N . MET A 1 182 ? 16.922 24.984 12.797 1 95.12 182 MET A N 1
ATOM 1427 C CA . MET A 1 182 ? 17.531 23.75 12.273 1 95.12 182 MET A CA 1
ATOM 1428 C C . MET A 1 182 ? 17.172 23.547 10.812 1 95.12 182 MET A C 1
ATOM 1430 O O . MET A 1 182 ? 17.797 22.75 10.117 1 95.12 182 MET A O 1
ATOM 1434 N N . VAL A 1 183 ? 16.188 24.219 10.32 1 96.69 183 VAL A N 1
ATOM 1435 C CA . VAL A 1 183 ? 15.703 24 8.953 1 96.69 183 VAL A CA 1
ATOM 1436 C C . VAL A 1 183 ? 16.828 24.312 7.961 1 96.69 183 VAL A C 1
ATOM 1438 O O . VAL A 1 183 ? 16.938 23.656 6.926 1 96.69 183 VAL A O 1
ATOM 1441 N N . GLY A 1 184 ? 17.625 25.312 8.258 1 95.62 184 GLY A N 1
ATOM 1442 C CA . GLY A 1 184 ? 18.75 25.641 7.398 1 95.62 184 GLY A CA 1
ATOM 1443 C C . GLY A 1 184 ? 19.719 24.484 7.195 1 95.62 184 GLY A C 1
ATOM 1444 O O . GLY A 1 184 ? 20.281 24.312 6.113 1 95.62 184 GLY A O 1
ATOM 1445 N N . LEU A 1 185 ? 19.891 23.688 8.266 1 94.81 185 LEU A N 1
ATOM 1446 C CA . LEU A 1 185 ? 20.75 22.5 8.172 1 94.81 185 LEU A CA 1
ATOM 1447 C C . LEU A 1 185 ? 20.188 21.5 7.168 1 94.81 185 LEU A C 1
ATOM 1449 O O . LEU A 1 185 ? 20.938 20.906 6.398 1 94.81 185 LEU A O 1
ATOM 1453 N N . ALA A 1 186 ? 18.906 21.312 7.195 1 96.81 186 ALA A N 1
ATOM 1454 C CA . ALA A 1 186 ? 18.25 20.406 6.254 1 96.81 186 ALA A CA 1
ATOM 1455 C C . ALA A 1 186 ? 18.422 20.906 4.816 1 96.81 186 ALA A C 1
ATOM 1457 O O . ALA A 1 186 ? 18.719 20.125 3.916 1 96.81 186 ALA A O 1
ATOM 1458 N N . VAL A 1 187 ? 18.234 22.203 4.617 1 97.44 187 VAL A N 1
ATOM 1459 C CA . VAL A 1 187 ? 18.375 22.797 3.293 1 97.44 187 VAL A CA 1
ATOM 1460 C C . VAL A 1 187 ? 19.812 22.656 2.801 1 97.44 187 VAL A C 1
ATOM 1462 O O . VAL A 1 187 ? 20.047 22.25 1.666 1 97.44 187 VAL A O 1
ATOM 1465 N N . GLY A 1 188 ? 20.734 23.047 3.682 1 95.94 188 GLY A N 1
ATOM 1466 C CA . GLY A 1 188 ? 22.141 22.938 3.311 1 95.94 188 GLY A CA 1
ATOM 1467 C C . GLY A 1 188 ? 22.547 21.531 2.93 1 95.94 188 GLY A C 1
ATOM 1468 O O . GLY A 1 188 ? 23.234 21.328 1.93 1 95.94 188 GLY A O 1
ATOM 1469 N N . ARG A 1 189 ? 22.125 20.578 3.719 1 96 189 ARG A N 1
ATOM 1470 C CA . ARG A 1 189 ? 22.453 19.188 3.438 1 96 189 ARG A CA 1
ATOM 1471 C C . ARG A 1 189 ? 21.812 18.719 2.137 1 96 189 ARG A C 1
ATOM 1473 O O . ARG A 1 189 ? 22.406 17.969 1.372 1 96 189 ARG A O 1
ATOM 1480 N N . ALA A 1 190 ? 20.609 19.094 1.867 1 97.5 190 ALA A N 1
ATOM 1481 C CA . ALA A 1 190 ? 19.891 18.719 0.643 1 97.5 190 ALA A CA 1
ATOM 1482 C C . ALA A 1 190 ? 20.625 19.234 -0.591 1 97.5 190 ALA A C 1
ATOM 1484 O O . ALA A 1 190 ? 20.75 18.531 -1.59 1 97.5 190 ALA A O 1
ATOM 1485 N N . ILE A 1 191 ? 21.109 20.484 -0.521 1 96.31 191 ILE A N 1
ATOM 1486 C CA . ILE A 1 191 ? 21.844 21.078 -1.631 1 96.31 191 ILE A CA 1
ATOM 1487 C C . ILE A 1 191 ? 23.156 20.344 -1.852 1 96.31 191 ILE A C 1
ATOM 1489 O O . ILE A 1 191 ? 23.531 20.047 -2.99 1 96.31 191 ILE A O 1
ATOM 1493 N N . LYS A 1 192 ? 23.828 20 -0.785 1 95.44 192 LYS A N 1
ATOM 1494 C CA . LYS A 1 192 ? 25.094 19.266 -0.89 1 95.44 192 LYS A CA 1
ATOM 1495 C C . LYS A 1 192 ? 24.875 17.891 -1.521 1 95.44 192 LYS A C 1
ATOM 1497 O O . LYS A 1 192 ? 25.75 17.391 -2.232 1 95.44 192 LYS A O 1
ATOM 1502 N N . LEU A 1 193 ? 23.75 17.281 -1.287 1 95.31 193 LEU A N 1
ATOM 1503 C CA . LEU A 1 193 ? 23.438 15.969 -1.85 1 95.31 193 LEU A CA 1
ATOM 1504 C C . LEU A 1 193 ? 22.922 16.109 -3.279 1 95.31 193 LEU A C 1
ATOM 1506 O O . LEU A 1 193 ? 22.703 15.102 -3.963 1 95.31 193 LEU A O 1
ATOM 1510 N N . GLY A 1 194 ? 22.672 17.297 -3.709 1 95.62 194 GLY A N 1
ATOM 1511 C CA . GLY A 1 194 ? 22.234 17.547 -5.074 1 95.62 194 GLY A CA 1
ATOM 1512 C C . GLY A 1 194 ? 20.75 17.375 -5.277 1 95.62 194 GLY A C 1
ATOM 1513 O O . GLY A 1 194 ? 20.281 17.156 -6.402 1 95.62 194 GLY A O 1
ATOM 1514 N N . LEU A 1 195 ? 19.938 17.484 -4.25 1 97.38 195 LEU A N 1
ATOM 1515 C CA . LEU A 1 195 ? 18.5 17.25 -4.352 1 97.38 195 LEU A CA 1
ATOM 1516 C C . LEU A 1 195 ? 17.812 18.391 -5.094 1 97.38 195 LEU A C 1
ATOM 1518 O O . LEU A 1 195 ? 16.688 18.219 -5.59 1 97.38 195 LEU A O 1
ATOM 1522 N N . HIS A 1 196 ? 18.438 19.562 -5.152 1 97.38 196 HIS A N 1
ATOM 1523 C CA . HIS A 1 196 ? 17.859 20.719 -5.816 1 97.38 196 HIS A CA 1
ATOM 1524 C C . HIS A 1 196 ? 17.938 20.594 -7.336 1 97.38 196 HIS A C 1
ATOM 1526 O O . HIS A 1 196 ? 17.391 21.422 -8.07 1 97.38 196 HIS A O 1
ATOM 1532 N N . ARG A 1 197 ? 18.625 19.594 -7.754 1 97.19 197 ARG A N 1
ATOM 1533 C CA . ARG A 1 197 ? 18.688 19.25 -9.172 1 97.19 197 ARG A CA 1
ATOM 1534 C C . ARG A 1 197 ? 17.938 17.969 -9.461 1 97.19 197 ARG A C 1
ATOM 1536 O O . ARG A 1 197 ? 18.234 16.922 -8.883 1 97.19 197 ARG A O 1
ATOM 1543 N N . ASP A 1 198 ? 17.047 18.047 -10.398 1 96.88 198 ASP A N 1
ATOM 1544 C CA . ASP A 1 198 ? 16.234 16.859 -10.703 1 96.88 198 ASP A CA 1
ATOM 1545 C C . ASP A 1 198 ? 17.094 15.734 -11.258 1 96.88 198 ASP A C 1
ATOM 1547 O O . ASP A 1 198 ? 18.016 15.977 -12.039 1 96.88 198 ASP A O 1
ATOM 1551 N N . GLY A 1 199 ? 16.812 14.562 -10.914 1 92.75 199 GLY A N 1
ATOM 1552 C CA . GLY A 1 199 ? 17.594 13.398 -11.32 1 92.75 199 GLY A CA 1
ATOM 1553 C C . GLY A 1 199 ? 17.359 13 -12.758 1 92.75 199 GLY A C 1
ATOM 1554 O O . GLY A 1 199 ? 18.156 12.25 -13.336 1 92.75 199 GLY A O 1
ATOM 1555 N N . GLU A 1 200 ? 16.297 13.477 -13.273 1 89.88 200 GLU A N 1
ATOM 1556 C CA . GLU A 1 200 ? 15.984 13.117 -14.656 1 89.88 200 GLU A CA 1
ATOM 1557 C C . GLU A 1 200 ? 17.094 13.586 -15.602 1 89.88 200 GLU A C 1
ATOM 1559 O O . GLU A 1 200 ? 17.438 14.773 -15.609 1 89.88 200 GLU A O 1
ATOM 1564 N N . GLY A 1 201 ? 17.641 12.734 -16.375 1 85.5 201 GLY A N 1
ATOM 1565 C CA . GLY A 1 201 ? 18.672 13.078 -17.344 1 85.5 201 GLY A CA 1
ATOM 1566 C C . GLY A 1 201 ? 20.078 13.078 -16.766 1 85.5 201 GLY A C 1
ATOM 1567 O O . GLY A 1 201 ? 21.047 13.336 -17.484 1 85.5 201 GLY A O 1
ATOM 1568 N N . LEU A 1 202 ? 20.25 12.844 -15.469 1 91.19 202 LEU A N 1
ATOM 1569 C CA . LEU A 1 202 ? 21.562 12.891 -14.828 1 91.19 202 LEU A CA 1
ATOM 1570 C C . LEU A 1 202 ? 22.047 11.484 -14.492 1 91.19 202 LEU A C 1
ATOM 1572 O O . LEU A 1 202 ? 22.953 11.312 -13.68 1 91.19 202 LEU A O 1
ATOM 1576 N N . GLY A 1 203 ? 21.375 10.469 -15.047 1 90.56 203 GLY A N 1
ATOM 1577 C CA . GLY A 1 203 ? 21.797 9.094 -14.844 1 90.56 203 GLY A CA 1
ATOM 1578 C C . GLY A 1 203 ? 21.375 8.531 -13.492 1 90.56 203 GLY A C 1
ATOM 1579 O O . GLY A 1 203 ? 21.875 7.488 -13.07 1 90.56 203 GLY A O 1
ATOM 1580 N N . VAL A 1 204 ? 20.641 9.25 -12.75 1 92.69 204 VAL A N 1
ATOM 1581 C CA . VAL A 1 204 ? 20.094 8.75 -11.492 1 92.69 204 VAL A CA 1
ATOM 1582 C C . VAL A 1 204 ? 18.938 7.793 -11.773 1 92.69 204 VAL A C 1
ATOM 1584 O O . VAL A 1 204 ? 18.078 8.07 -12.609 1 92.69 204 VAL A O 1
ATOM 1587 N N . PRO A 1 205 ? 18.984 6.629 -11.062 1 93.94 205 PRO A N 1
ATOM 1588 C CA . PRO A 1 205 ? 17.891 5.684 -11.273 1 93.94 205 PRO A CA 1
ATOM 1589 C C . PRO A 1 205 ? 16.516 6.301 -11.016 1 93.94 205 PRO A C 1
ATOM 1591 O O . PRO A 1 205 ? 16.375 7.18 -10.164 1 93.94 205 PRO A O 1
ATOM 1594 N N . LEU A 1 206 ? 15.539 5.828 -11.766 1 93.69 206 LEU A N 1
ATOM 1595 C CA . LEU A 1 206 ? 14.195 6.387 -11.727 1 93.69 206 LEU A CA 1
ATOM 1596 C C . LEU A 1 206 ? 13.633 6.367 -10.312 1 93.69 206 LEU A C 1
ATOM 1598 O O . LEU A 1 206 ? 13.055 7.355 -9.859 1 93.69 206 LEU A O 1
ATOM 1602 N N . PHE A 1 207 ? 13.82 5.227 -9.664 1 95.31 207 PHE A N 1
ATOM 1603 C CA . PHE A 1 207 ? 13.336 5.09 -8.297 1 95.31 207 PHE A CA 1
ATOM 1604 C C . PHE A 1 207 ? 13.969 6.129 -7.383 1 95.31 207 PHE A C 1
ATOM 1606 O O . PHE A 1 207 ? 13.281 6.777 -6.594 1 95.31 207 PHE A O 1
ATOM 1613 N N . GLU A 1 208 ? 15.188 6.289 -7.465 1 95.19 208 GLU A N 1
ATOM 1614 C CA . GLU A 1 208 ? 15.914 7.246 -6.641 1 95.19 208 GLU A CA 1
ATOM 1615 C C . GLU A 1 208 ? 15.516 8.68 -6.973 1 95.19 208 GLU A C 1
ATOM 1617 O O . GLU A 1 208 ? 15.453 9.539 -6.09 1 95.19 208 GLU A O 1
ATOM 1622 N N . THR A 1 209 ? 15.32 8.922 -8.211 1 96.5 209 THR A N 1
ATOM 1623 C CA . THR A 1 209 ? 14.875 10.25 -8.617 1 96.5 209 THR A CA 1
ATOM 1624 C C . THR A 1 209 ? 13.562 10.617 -7.93 1 96.5 209 THR A C 1
ATOM 1626 O O . THR A 1 209 ? 13.406 11.734 -7.441 1 96.5 209 THR A O 1
ATOM 1629 N N . GLU A 1 210 ? 12.633 9.641 -7.891 1 96.5 210 GLU A N 1
ATOM 1630 C CA . GLU A 1 210 ? 11.352 9.875 -7.23 1 96.5 210 GLU A CA 1
ATOM 1631 C C . GLU A 1 210 ? 11.539 10.125 -5.738 1 96.5 210 GLU A C 1
ATOM 1633 O O . GLU A 1 210 ? 10.883 11 -5.164 1 96.5 210 GLU A O 1
ATOM 1638 N N . MET A 1 211 ? 12.438 9.391 -5.09 1 96.69 211 MET A N 1
ATOM 1639 C CA . MET A 1 211 ? 12.703 9.578 -3.668 1 96.69 211 MET A CA 1
ATOM 1640 C C . MET A 1 211 ? 13.32 10.945 -3.408 1 96.69 211 MET A C 1
ATOM 1642 O O . MET A 1 211 ? 13 11.602 -2.414 1 96.69 211 MET A O 1
ATOM 1646 N N . ARG A 1 212 ? 14.18 11.336 -4.277 1 97.69 212 ARG A N 1
ATOM 1647 C CA . ARG A 1 212 ? 14.828 12.641 -4.16 1 97.69 212 ARG A CA 1
ATOM 1648 C C . ARG A 1 212 ? 13.812 13.766 -4.309 1 97.69 212 ARG A C 1
ATOM 1650 O O . ARG A 1 212 ? 13.867 14.758 -3.572 1 97.69 212 ARG A O 1
ATOM 1657 N N . ARG A 1 213 ? 12.914 13.609 -5.246 1 98.12 213 ARG A N 1
ATOM 1658 C CA . ARG A 1 213 ? 11.867 14.609 -5.441 1 98.12 213 ARG A CA 1
ATOM 1659 C C . ARG A 1 213 ? 11.016 14.758 -4.188 1 98.12 213 ARG A C 1
ATOM 1661 O O . ARG A 1 213 ? 10.75 15.875 -3.744 1 98.12 213 ARG A O 1
ATOM 1668 N N . ARG A 1 214 ? 10.617 13.625 -3.625 1 98.31 214 ARG A N 1
ATOM 1669 C CA . ARG A 1 214 ? 9.789 13.648 -2.42 1 98.31 214 ARG A CA 1
ATOM 1670 C C . ARG A 1 214 ? 10.492 14.391 -1.29 1 98.31 214 ARG A C 1
ATOM 1672 O O . ARG A 1 214 ? 9.898 15.258 -0.646 1 98.31 214 ARG A O 1
ATOM 1679 N N . LEU A 1 215 ? 11.711 14.039 -1.114 1 98.5 215 LEU A N 1
ATOM 1680 C CA . LEU A 1 215 ? 12.477 14.617 -0.015 1 98.5 215 LEU A CA 1
ATOM 1681 C C . LEU A 1 215 ? 12.695 16.109 -0.226 1 98.5 215 LEU A C 1
ATOM 1683 O O . LEU A 1 215 ? 12.516 16.906 0.699 1 98.5 215 LEU A O 1
ATOM 1687 N N . TRP A 1 216 ? 13.086 16.531 -1.391 1 98.5 216 TRP A N 1
ATOM 1688 C CA . TRP A 1 216 ? 13.336 17.938 -1.686 1 98.5 216 TRP A CA 1
ATOM 1689 C C . TRP A 1 216 ? 12.094 18.781 -1.423 1 98.5 216 TRP A C 1
ATOM 1691 O O . TRP A 1 216 ? 12.164 19.812 -0.754 1 98.5 216 TRP A O 1
ATOM 1701 N N . TRP A 1 217 ? 11 18.328 -1.873 1 98.5 217 TRP A N 1
ATOM 1702 C CA . TRP A 1 217 ? 9.789 19.141 -1.778 1 98.5 217 TRP A CA 1
ATOM 1703 C C . TRP A 1 217 ? 9.258 19.156 -0.347 1 98.5 217 TRP A C 1
ATOM 1705 O O . TRP A 1 217 ? 8.641 20.141 0.076 1 98.5 217 TRP A O 1
ATOM 1715 N N . GLN A 1 218 ? 9.492 18.109 0.39 1 98.5 218 GLN A N 1
ATOM 1716 C CA . GLN A 1 218 ? 9.188 18.172 1.814 1 98.5 218 GLN A CA 1
ATOM 1717 C C . GLN A 1 218 ? 10.039 19.219 2.514 1 98.5 218 GLN A C 1
ATOM 1719 O O . GLN A 1 218 ? 9.562 19.938 3.395 1 98.5 218 GLN A O 1
ATOM 1724 N N . ILE A 1 219 ? 11.266 19.297 2.135 1 98.19 219 ILE A N 1
ATOM 1725 C CA . ILE A 1 219 ? 12.172 20.281 2.717 1 98.19 219 ILE A CA 1
ATOM 1726 C C . ILE A 1 219 ? 11.734 21.688 2.322 1 98.19 219 ILE A C 1
ATOM 1728 O O . ILE A 1 219 ? 11.719 22.594 3.158 1 98.19 219 ILE A O 1
ATOM 1732 N N . CYS A 1 220 ? 11.375 21.828 1.071 1 97.44 220 CYS A N 1
ATOM 1733 C CA . CYS A 1 220 ? 10.867 23.125 0.609 1 97.44 220 CYS A CA 1
ATOM 1734 C C . CYS A 1 220 ? 9.648 23.547 1.413 1 97.44 220 CYS A C 1
ATOM 1736 O O . CYS A 1 220 ? 9.547 24.703 1.833 1 97.44 220 CYS A O 1
ATOM 1738 N N . THR A 1 221 ? 8.75 22.625 1.592 1 96.19 221 THR A N 1
ATOM 1739 C CA . THR A 1 221 ? 7.523 22.891 2.328 1 96.19 221 THR A CA 1
ATOM 1740 C C . THR A 1 221 ? 7.828 23.219 3.785 1 96.19 221 THR A C 1
ATOM 1742 O O . THR A 1 221 ? 7.246 24.156 4.348 1 96.19 221 THR A O 1
ATOM 1745 N N . LEU A 1 222 ? 8.711 22.5 4.316 1 96.12 222 LEU A N 1
ATOM 1746 C CA . LEU A 1 222 ? 9.133 22.75 5.691 1 96.12 222 LEU A CA 1
ATOM 1747 C C . LEU A 1 222 ? 9.75 24.141 5.828 1 96.12 222 LEU A C 1
ATOM 1749 O O . LEU A 1 222 ? 9.492 24.844 6.801 1 96.12 222 LEU A O 1
ATOM 1753 N N . ASP A 1 223 ? 10.578 24.5 4.918 1 96.25 223 ASP A N 1
ATOM 1754 C CA . ASP A 1 223 ? 11.234 25.812 4.895 1 96.25 223 ASP A CA 1
ATOM 1755 C C . ASP A 1 223 ? 10.203 26.938 4.863 1 96.25 223 ASP A C 1
ATOM 1757 O O . ASP A 1 223 ? 10.289 27.891 5.652 1 96.25 223 ASP A O 1
ATOM 1761 N N . VAL A 1 224 ? 9.242 26.797 4.035 1 93.75 224 VAL A N 1
ATOM 1762 C CA . VAL A 1 224 ? 8.211 27.828 3.875 1 93.75 224 VAL A CA 1
ATOM 1763 C C . VAL A 1 224 ? 7.359 27.906 5.137 1 93.75 224 VAL A C 1
ATOM 1765 O O . VAL A 1 224 ? 7.078 29 5.637 1 93.75 224 VAL A O 1
ATOM 1768 N N . ARG A 1 225 ? 6.938 26.812 5.648 1 90.31 225 ARG A N 1
ATOM 1769 C CA . ARG A 1 225 ? 6.094 26.781 6.84 1 90.31 225 ARG A CA 1
ATOM 1770 C C . ARG A 1 225 ? 6.809 27.375 8.039 1 90.31 225 ARG A C 1
ATOM 1772 O O . ARG A 1 225 ? 6.211 28.125 8.812 1 90.31 225 ARG A O 1
ATOM 1779 N N . THR A 1 226 ? 8.031 27.016 8.156 1 91.44 226 THR A N 1
ATOM 1780 C CA . THR A 1 226 ? 8.828 27.531 9.266 1 91.44 226 THR A CA 1
ATOM 1781 C C . THR A 1 226 ? 9.016 29.047 9.141 1 91.44 226 THR A C 1
ATOM 1783 O O . THR A 1 226 ? 8.922 29.781 10.125 1 91.44 226 THR A O 1
ATOM 1786 N N . ALA A 1 227 ? 9.273 29.5 7.969 1 91.38 227 ALA A N 1
ATOM 1787 C CA . ALA A 1 227 ? 9.43 30.922 7.715 1 91.38 227 ALA A CA 1
ATOM 1788 C C . ALA A 1 227 ? 8.148 31.688 8.039 1 91.38 227 ALA A C 1
ATOM 1790 O O . ALA A 1 227 ? 8.195 32.781 8.633 1 91.38 227 ALA A O 1
ATOM 1791 N N . GLN A 1 228 ? 7.047 31.141 7.715 1 84.31 228 GLN A N 1
ATOM 1792 C CA . GLN A 1 228 ? 5.762 31.766 8 1 84.31 228 GLN A CA 1
ATOM 1793 C C . GLN A 1 228 ? 5.527 31.875 9.508 1 84.31 228 GLN A C 1
ATOM 1795 O O . GLN A 1 228 ? 5.082 32.906 9.992 1 84.31 228 GLN A O 1
ATOM 1800 N N . ASP A 1 229 ? 5.805 30.891 10.141 1 80.19 229 ASP A N 1
ATOM 1801 C CA . ASP A 1 229 ? 5.566 30.828 11.586 1 80.19 229 ASP A CA 1
ATOM 1802 C C . ASP A 1 229 ? 6.438 31.844 12.32 1 80.19 229 ASP A C 1
ATOM 1804 O O . ASP A 1 229 ? 6.043 32.344 13.375 1 80.19 229 ASP A O 1
ATOM 1808 N N . HIS A 1 230 ? 7.527 32.156 11.75 1 83.19 230 HIS A N 1
ATOM 1809 C CA . HIS A 1 230 ? 8.469 33.031 12.438 1 83.19 230 HIS A CA 1
ATOM 1810 C C . HIS A 1 230 ? 8.539 34.406 11.773 1 83.19 230 HIS A C 1
ATOM 1812 O O . HIS A 1 230 ? 9.406 35.219 12.117 1 83.19 230 HIS A O 1
ATOM 1818 N N . ARG A 1 231 ? 7.715 34.594 10.789 1 82 231 ARG A N 1
ATOM 1819 C CA . ARG A 1 231 ? 7.637 35.875 10.086 1 82 231 ARG A CA 1
ATOM 1820 C C . ARG A 1 231 ? 8.984 36.25 9.477 1 82 231 ARG A C 1
ATOM 1822 O O . ARG A 1 231 ? 9.461 37.375 9.664 1 82 231 ARG A O 1
ATOM 1829 N N . SER A 1 232 ? 9.578 35.281 9.016 1 90.31 232 SER A N 1
ATOM 1830 C CA . SER A 1 232 ? 10.828 35.438 8.289 1 90.31 232 SER A CA 1
ATOM 1831 C C . SER A 1 232 ? 10.695 34.969 6.84 1 90.31 232 SER A C 1
ATOM 1833 O O . SER A 1 232 ? 9.609 34.594 6.41 1 90.31 232 SER A O 1
ATOM 1835 N N . ASP A 1 233 ? 11.734 35.156 6.066 1 93 233 ASP A N 1
ATOM 1836 C CA . ASP A 1 233 ? 11.727 34.688 4.684 1 93 233 ASP A CA 1
ATOM 1837 C C . ASP A 1 233 ? 12.305 33.281 4.57 1 93 233 ASP A C 1
ATOM 1839 O O . ASP A 1 233 ? 13.18 32.875 5.352 1 93 233 ASP A O 1
ATOM 1843 N N . PRO A 1 234 ? 11.828 32.5 3.625 1 94.44 234 PRO A N 1
ATOM 1844 C CA . PRO A 1 234 ? 12.375 31.141 3.4 1 94.44 234 PRO A CA 1
ATOM 1845 C C . PRO A 1 234 ? 13.828 31.172 2.934 1 94.44 234 PRO A C 1
ATOM 1847 O O . PRO A 1 234 ? 14.273 32.188 2.357 1 94.44 234 PRO A O 1
ATOM 1850 N N . CYS A 1 235 ? 14.5 30.062 3.205 1 93.38 235 CYS A N 1
ATOM 1851 C CA . CYS A 1 235 ? 15.906 29.922 2.828 1 93.38 235 CYS A CA 1
ATOM 1852 C C . CYS A 1 235 ? 16.047 29.641 1.337 1 93.38 235 CYS A C 1
ATOM 1854 O O . CYS A 1 235 ? 16.984 30.109 0.701 1 93.38 235 CYS A O 1
ATOM 1856 N N . ILE A 1 236 ? 15.148 28.953 0.801 1 95.94 236 ILE A N 1
ATOM 1857 C CA . ILE A 1 236 ? 15.281 28.438 -0.561 1 95.94 236 ILE A CA 1
ATOM 1858 C C . ILE A 1 236 ? 14.656 29.422 -1.541 1 95.94 236 ILE A C 1
ATOM 1860 O O . ILE A 1 236 ? 13.5 29.828 -1.378 1 95.94 236 ILE A O 1
ATOM 1864 N N . LEU A 1 237 ? 15.398 29.766 -2.539 1 93.5 237 LEU A N 1
ATOM 1865 C CA . LEU A 1 237 ? 14.914 30.641 -3.607 1 93.5 237 LEU A CA 1
ATOM 1866 C C . LEU A 1 237 ? 14.406 29.812 -4.785 1 93.5 237 LEU A C 1
ATOM 1868 O O . LEU A 1 237 ? 14.945 28.75 -5.082 1 93.5 237 LEU A O 1
ATOM 1872 N N . GLU A 1 238 ? 13.445 30.281 -5.473 1 90.5 238 GLU A N 1
ATOM 1873 C CA . GLU A 1 238 ? 12.773 29.547 -6.535 1 90.5 238 GLU A CA 1
ATOM 1874 C C . GLU A 1 238 ? 13.734 29.234 -7.684 1 90.5 238 GLU A C 1
ATOM 1876 O O . GLU A 1 238 ? 13.672 28.156 -8.289 1 90.5 238 GLU A O 1
ATOM 1881 N N . HIS A 1 239 ? 14.617 30.125 -8.062 1 91.19 239 HIS A N 1
ATOM 1882 C CA . HIS A 1 239 ? 15.492 29.953 -9.211 1 91.19 239 HIS A CA 1
ATOM 1883 C C . HIS A 1 239 ? 16.672 29.047 -8.875 1 91.19 239 HIS A C 1
ATOM 1885 O O . HIS A 1 239 ? 17.422 28.641 -9.758 1 91.19 239 HIS A O 1
ATOM 1891 N N . SER A 1 240 ? 16.781 28.703 -7.609 1 93.31 240 SER A N 1
ATOM 1892 C CA . SER A 1 240 ? 17.953 27.953 -7.164 1 93.31 240 SER A CA 1
ATOM 1893 C C . SER A 1 240 ? 17.766 26.453 -7.379 1 93.31 240 SER A C 1
ATOM 1895 O O . SER A 1 240 ? 18.688 25.672 -7.156 1 93.31 240 SER A O 1
ATOM 1897 N N . PHE A 1 241 ? 16.609 26.031 -7.773 1 96.12 241 PHE A N 1
ATOM 1898 C CA . PHE A 1 241 ? 16.406 24.594 -7.953 1 96.12 241 PHE A CA 1
ATOM 1899 C C . PHE A 1 241 ? 15.547 24.312 -9.18 1 96.12 241 PHE A C 1
ATOM 1901 O O . PHE A 1 241 ? 14.859 25.203 -9.68 1 96.12 241 PHE A O 1
ATOM 1908 N N . ASN A 1 242 ? 15.641 23.078 -9.742 1 96.25 242 ASN A N 1
ATOM 1909 C CA . ASN A 1 242 ? 14.828 22.656 -10.875 1 96.25 242 ASN A CA 1
ATOM 1910 C C . ASN A 1 242 ? 14.219 21.281 -10.648 1 96.25 242 ASN A C 1
ATOM 1912 O O . ASN A 1 242 ? 13.859 20.594 -11.602 1 96.25 242 ASN A O 1
ATOM 1916 N N . THR A 1 243 ? 14.195 20.875 -9.406 1 97.62 243 THR A N 1
ATOM 1917 C CA . THR A 1 243 ? 13.633 19.562 -9.055 1 97.62 243 THR A CA 1
ATOM 1918 C C . THR A 1 243 ? 12.133 19.531 -9.352 1 97.62 243 THR A C 1
ATOM 1920 O O . THR A 1 243 ? 11.383 20.391 -8.891 1 97.62 243 THR A O 1
ATOM 1923 N N . LYS A 1 244 ? 11.719 18.547 -10.086 1 96.81 244 LYS A N 1
ATOM 1924 C CA . LYS A 1 244 ? 10.312 18.406 -10.461 1 96.81 244 LYS A CA 1
ATOM 1925 C C . LYS A 1 244 ? 9.484 17.875 -9.289 1 96.81 244 LYS A C 1
ATOM 1927 O O . LYS A 1 244 ? 10.031 17.312 -8.344 1 96.81 244 LYS A O 1
ATOM 1932 N N . LEU A 1 245 ? 8.148 18.141 -9.375 1 96.62 245 LEU A N 1
ATOM 1933 C CA . LEU A 1 245 ? 7.242 17.562 -8.383 1 96.62 245 LEU A CA 1
ATOM 1934 C C . LEU A 1 245 ? 7.25 16.047 -8.453 1 96.62 245 LEU A C 1
ATOM 1936 O O . LEU A 1 245 ? 7.379 15.469 -9.539 1 96.62 245 LEU A O 1
ATOM 1940 N N . PRO A 1 246 ? 7.195 15.383 -7.262 1 96.44 246 PRO A N 1
ATOM 1941 C CA . PRO A 1 246 ? 7.004 13.93 -7.316 1 96.44 246 PRO A CA 1
ATOM 1942 C C . PRO A 1 246 ? 5.727 13.531 -8.047 1 96.44 246 PRO A C 1
ATOM 1944 O O . PRO A 1 246 ? 4.781 14.32 -8.125 1 96.44 246 PRO A O 1
ATOM 1947 N N . ALA A 1 247 ? 5.746 12.367 -8.57 1 92.38 247 ALA A N 1
ATOM 1948 C CA . ALA A 1 247 ? 4.605 11.867 -9.336 1 92.38 247 ALA A CA 1
ATOM 1949 C C . ALA A 1 247 ? 3.506 11.359 -8.406 1 92.38 247 ALA A C 1
ATOM 1951 O O . ALA A 1 247 ? 3.787 10.844 -7.32 1 92.38 247 ALA A O 1
ATOM 1952 N N . ASN A 1 248 ? 2.23 11.586 -8.852 1 91.19 248 ASN A N 1
ATOM 1953 C CA . ASN A 1 248 ? 1.105 11.008 -8.117 1 91.19 248 ASN A CA 1
ATOM 1954 C C . ASN A 1 248 ? 0.978 9.516 -8.367 1 91.19 248 ASN A C 1
ATOM 1956 O O . ASN A 1 248 ? 0.107 9.078 -9.125 1 91.19 248 ASN A O 1
ATOM 1960 N N . ILE A 1 249 ? 1.822 8.773 -7.691 1 90.94 249 ILE A N 1
ATOM 1961 C CA . ILE A 1 249 ? 1.899 7.328 -7.879 1 90.94 249 ILE A CA 1
ATOM 1962 C C . ILE A 1 249 ? 1.904 6.633 -6.52 1 90.94 249 ILE A C 1
ATOM 1964 O O . ILE A 1 249 ? 2.477 7.148 -5.555 1 90.94 249 ILE A O 1
ATOM 1968 N N . SER A 1 250 ? 1.236 5.496 -6.523 1 89.62 250 SER A N 1
ATOM 1969 C CA . SER A 1 250 ? 1.232 4.703 -5.301 1 89.62 250 SER A CA 1
ATOM 1970 C C . SER A 1 250 ? 2.574 4.012 -5.082 1 89.62 250 SER A C 1
ATOM 1972 O O . SER A 1 250 ? 3.256 3.652 -6.043 1 89.62 250 SER A O 1
ATOM 1974 N N . ASP A 1 251 ? 2.951 3.781 -3.871 1 91.25 251 ASP A N 1
ATOM 1975 C CA . ASP A 1 251 ? 4.223 3.156 -3.518 1 91.25 251 ASP A CA 1
ATOM 1976 C C . ASP A 1 251 ? 4.316 1.744 -4.09 1 91.25 251 ASP A C 1
ATOM 1978 O O . ASP A 1 251 ? 5.406 1.28 -4.434 1 91.25 251 ASP A O 1
ATOM 1982 N N . VAL A 1 252 ? 3.209 1.093 -4.223 1 85.62 252 VAL A N 1
ATOM 1983 C CA . VAL A 1 252 ? 3.201 -0.285 -4.699 1 85.62 252 VAL A CA 1
ATOM 1984 C C . VAL A 1 252 ? 3.596 -0.322 -6.176 1 85.62 252 VAL A C 1
ATOM 1986 O O . VAL A 1 252 ? 4.117 -1.329 -6.66 1 85.62 252 VAL A O 1
ATOM 1989 N N . SER A 1 253 ? 3.369 0.785 -6.836 1 86.62 253 SER A N 1
ATOM 1990 C CA . SER A 1 253 ? 3.686 0.851 -8.258 1 86.62 253 SER A CA 1
ATOM 1991 C C . SER A 1 253 ? 5.141 1.241 -8.484 1 86.62 253 SER A C 1
ATOM 1993 O O . SER A 1 253 ? 5.609 1.28 -9.625 1 86.62 253 SER A O 1
ATOM 1995 N N . LEU A 1 254 ? 5.836 1.487 -7.41 1 90.56 254 LEU A N 1
ATOM 1996 C CA . LEU A 1 254 ? 7.254 1.831 -7.488 1 90.56 254 LEU A CA 1
ATOM 1997 C C . LEU A 1 254 ? 8.125 0.66 -7.043 1 90.56 254 LEU A C 1
ATOM 1999 O O . LEU A 1 254 ? 7.742 -0.094 -6.145 1 90.56 254 LEU A O 1
ATOM 2003 N N . ASP A 1 255 ? 9.242 0.557 -7.785 1 90.44 255 ASP A N 1
ATOM 2004 C CA . ASP A 1 255 ? 10.195 -0.494 -7.445 1 90.44 255 ASP A CA 1
ATOM 2005 C C . ASP A 1 255 ? 11.633 -0.019 -7.648 1 90.44 255 ASP A C 1
ATOM 2007 O O . ASP A 1 255 ? 11.93 0.674 -8.625 1 90.44 255 ASP A O 1
ATOM 2011 N N . PRO A 1 256 ? 12.5 -0.394 -6.715 1 89.69 256 PRO A N 1
ATOM 2012 C CA . PRO A 1 256 ? 13.898 0.04 -6.84 1 89.69 256 PRO A CA 1
ATOM 2013 C C . PRO A 1 256 ? 14.539 -0.419 -8.141 1 89.69 256 PRO A C 1
ATOM 2015 O O . PRO A 1 256 ? 15.461 0.232 -8.641 1 89.69 256 PRO A O 1
ATOM 2018 N N . ASP A 1 257 ? 14.086 -1.498 -8.742 1 87.81 257 ASP A N 1
ATOM 2019 C CA . ASP A 1 257 ? 14.68 -2.055 -9.953 1 87.81 257 ASP A CA 1
ATOM 2020 C C . ASP A 1 257 ? 13.891 -1.653 -11.188 1 87.81 257 ASP A C 1
ATOM 2022 O O . ASP A 1 257 ? 14.117 -2.189 -12.281 1 87.81 257 ASP A O 1
ATOM 2026 N N . MET A 1 258 ? 13.047 -0.67 -11.031 1 89.44 258 MET A N 1
ATOM 2027 C CA . MET A 1 258 ? 12.18 -0.315 -12.148 1 89.44 258 MET A CA 1
ATOM 2028 C C . MET A 1 258 ? 12.977 0.349 -13.266 1 89.44 258 MET A C 1
ATOM 2030 O O . MET A 1 258 ? 13.922 1.094 -13.008 1 89.44 258 MET A O 1
ATOM 2034 N N . SER A 1 259 ? 12.578 0.099 -14.5 1 88.19 259 SER A N 1
ATOM 2035 C CA . SER A 1 259 ? 13.227 0.688 -15.664 1 88.19 259 SER A CA 1
ATOM 2036 C C . SER A 1 259 ? 12.297 1.657 -16.391 1 88.19 259 SER A C 1
ATOM 2038 O O . SER A 1 259 ? 12.742 2.432 -17.234 1 88.19 259 SER A O 1
ATOM 2040 N N . LYS A 1 260 ? 11.039 1.561 -16.016 1 84 260 LYS A N 1
ATOM 2041 C CA . LYS A 1 260 ? 10.055 2.465 -16.594 1 84 260 LYS A CA 1
ATOM 2042 C C . LYS A 1 260 ? 9.219 3.146 -15.516 1 84 260 LYS A C 1
ATOM 2044 O O . LYS A 1 260 ? 8.914 2.539 -14.492 1 84 260 LYS A O 1
ATOM 2049 N N . TYR A 1 261 ? 8.961 4.34 -15.836 1 82.62 261 TYR A N 1
ATOM 2050 C CA . TYR A 1 261 ? 8.109 5.074 -14.898 1 82.62 261 TYR A CA 1
ATOM 2051 C C . TYR A 1 261 ? 6.641 4.727 -15.109 1 82.62 261 TYR A C 1
ATOM 2053 O O . TYR A 1 261 ? 6.152 4.727 -16.234 1 82.62 261 TYR A O 1
ATOM 2061 N N . PRO A 1 262 ? 6.008 4.438 -14.102 1 80.88 262 PRO A N 1
ATOM 2062 C CA . PRO A 1 262 ? 4.574 4.176 -14.242 1 80.88 262 PRO A CA 1
ATOM 2063 C C . PRO A 1 262 ? 3.789 5.406 -14.695 1 80.88 262 PRO A C 1
ATOM 2065 O O . PRO A 1 262 ? 4.273 6.531 -14.562 1 80.88 262 PRO A O 1
ATOM 2068 N N . ALA A 1 263 ? 2.67 5.113 -15.273 1 77.38 263 ALA A N 1
ATOM 2069 C CA . ALA A 1 263 ? 1.804 6.215 -15.688 1 77.38 263 ALA A CA 1
ATOM 2070 C C . ALA A 1 263 ? 1.243 6.957 -14.477 1 77.38 263 ALA A C 1
ATOM 2072 O O . ALA A 1 263 ? 0.956 6.344 -13.445 1 77.38 263 ALA A O 1
ATOM 2073 N N . ILE A 1 264 ? 1.151 8.227 -14.648 1 74.5 264 ILE A N 1
ATOM 2074 C CA . ILE A 1 264 ? 0.615 9.07 -13.586 1 74.5 264 ILE A CA 1
ATOM 2075 C C . ILE A 1 264 ? -0.851 8.727 -13.336 1 74.5 264 ILE A C 1
ATOM 2077 O O . ILE A 1 264 ? -1.602 8.469 -14.281 1 74.5 264 ILE A O 1
ATOM 2081 N N . MET A 1 265 ? -1.109 8.742 -12.102 1 69.81 265 MET A N 1
ATOM 2082 C CA . MET A 1 265 ? -2.459 8.352 -11.703 1 69.81 265 MET A CA 1
ATOM 2083 C C . MET A 1 265 ? -3.328 9.586 -11.461 1 69.81 265 MET A C 1
ATOM 2085 O O . MET A 1 265 ? -2.84 10.609 -10.977 1 69.81 265 MET A O 1
ATOM 2089 N N . HIS A 1 266 ? -4.5 9.5 -11.914 1 71.69 266 HIS A N 1
ATOM 2090 C CA . HIS A 1 266 ? -5.457 10.562 -11.617 1 71.69 266 HIS A CA 1
ATOM 2091 C C . HIS A 1 266 ? -6.488 10.109 -10.594 1 71.69 266 HIS A C 1
ATOM 2093 O O . HIS A 1 266 ? -7.691 10.148 -10.859 1 71.69 266 HIS A O 1
ATOM 2099 N N . GLN A 1 267 ? -5.918 9.539 -9.539 1 78.81 267 GLN A N 1
ATOM 2100 C CA . GLN A 1 267 ? -6.73 9.031 -8.438 1 78.81 267 GLN A CA 1
ATOM 2101 C C . GLN A 1 267 ? -6.039 9.258 -7.094 1 78.81 267 GLN A C 1
ATOM 2103 O O . GLN A 1 267 ? -4.949 9.836 -7.039 1 78.81 267 GLN A O 1
ATOM 2108 N N . ARG A 1 268 ? -6.758 8.906 -6.09 1 83.5 268 ARG A N 1
ATOM 2109 C CA . ARG A 1 268 ? -6.203 9.062 -4.75 1 83.5 268 ARG A CA 1
ATOM 2110 C C . ARG A 1 268 ? -5.062 8.078 -4.512 1 83.5 268 ARG A C 1
ATOM 2112 O O . ARG A 1 268 ? -5.211 6.875 -4.73 1 83.5 268 ARG A O 1
ATOM 2119 N N . THR A 1 269 ? -3.908 8.594 -4.25 1 88.88 269 THR A N 1
ATOM 2120 C CA . THR A 1 269 ? -2.74 7.824 -3.84 1 88.88 269 THR A CA 1
ATOM 2121 C C . THR A 1 269 ? -2.193 8.336 -2.51 1 88.88 269 THR A C 1
ATOM 2123 O O . THR A 1 269 ? -2.742 9.273 -1.927 1 88.88 269 THR A O 1
ATOM 2126 N N . GLU A 1 270 ? -1.171 7.734 -2.035 1 90.88 270 GLU A N 1
ATOM 2127 C CA . GLU A 1 270 ? -0.538 8.188 -0.8 1 90.88 270 GLU A CA 1
ATOM 2128 C C . GLU A 1 270 ? 0.172 9.523 -1 1 90.88 270 GLU A C 1
ATOM 2130 O O . GLU A 1 270 ? 0.476 10.219 -0.031 1 90.88 270 GLU A O 1
ATOM 2135 N N . MET A 1 271 ? 0.362 9.875 -2.24 1 93.69 271 MET A N 1
ATOM 2136 C CA . MET A 1 271 ? 1.134 11.078 -2.553 1 93.69 271 MET A CA 1
ATOM 2137 C C . MET A 1 271 ? 0.217 12.281 -2.719 1 93.69 271 MET A C 1
ATOM 2139 O O . MET A 1 271 ? 0.678 13.43 -2.691 1 93.69 271 MET A O 1
ATOM 2143 N N . LEU A 1 272 ? -1.027 12.094 -2.822 1 92.12 272 LEU A N 1
ATOM 2144 C CA . LEU A 1 272 ? -1.962 13.133 -3.236 1 92.12 272 LEU A CA 1
ATOM 2145 C C . LEU A 1 272 ? -1.955 14.297 -2.25 1 92.12 272 LEU A C 1
ATOM 2147 O O . LEU A 1 272 ? -1.85 15.453 -2.652 1 92.12 272 LEU A O 1
ATOM 2151 N N . PHE A 1 273 ? -2.021 14 -0.996 1 92.88 273 PHE A N 1
ATOM 2152 C CA . PHE A 1 273 ? -2.062 15.047 0.017 1 92.88 273 PHE A CA 1
ATOM 2153 C C . PHE A 1 273 ? -0.776 15.867 0.004 1 92.88 273 PHE A C 1
ATOM 2155 O O . PHE A 1 273 ? -0.814 17.094 0.08 1 92.88 273 PHE A O 1
ATOM 2162 N N . SER A 1 274 ? 0.3 15.18 -0.037 1 95.5 274 SER A N 1
ATOM 2163 C CA . SER A 1 274 ? 1.586 15.867 -0.082 1 95.5 274 SER A CA 1
ATOM 2164 C C . SER A 1 274 ? 1.695 16.75 -1.318 1 95.5 274 SER A C 1
ATOM 2166 O O . SER A 1 274 ? 2.236 17.859 -1.25 1 95.5 274 SER A O 1
ATOM 2168 N N . LEU A 1 275 ? 1.187 16.281 -2.412 1 95.44 275 LEU A N 1
ATOM 2169 C CA . LEU A 1 275 ? 1.224 17.062 -3.637 1 95.44 275 LEU A CA 1
ATOM 2170 C C . LEU A 1 275 ? 0.421 18.359 -3.48 1 95.44 275 LEU A C 1
ATOM 2172 O O . LEU A 1 275 ? 0.859 19.422 -3.918 1 95.44 275 LEU A O 1
ATOM 2176 N N . VAL A 1 276 ? -0.706 18.219 -2.869 1 93.75 276 VAL A N 1
ATOM 2177 C CA . VAL A 1 276 ? -1.526 19.391 -2.607 1 93.75 276 VAL A CA 1
ATOM 2178 C C . VAL A 1 276 ? -0.756 20.375 -1.728 1 93.75 276 VAL A C 1
ATOM 2180 O O . VAL A 1 276 ? -0.717 21.578 -2.012 1 93.75 276 VAL A O 1
ATOM 2183 N N . GLN A 1 277 ? -0.129 19.875 -0.742 1 93.88 277 GLN A N 1
ATOM 2184 C CA . GLN A 1 277 ? 0.643 20.719 0.165 1 93.88 277 GLN A CA 1
ATOM 2185 C C . GLN A 1 277 ? 1.808 21.391 -0.561 1 93.88 277 GLN A C 1
ATOM 2187 O O . GLN A 1 277 ? 2.105 22.562 -0.323 1 93.88 277 GLN A O 1
ATOM 2192 N N . PHE A 1 278 ? 2.471 20.625 -1.394 1 96.81 278 PHE A N 1
ATOM 2193 C CA . PHE A 1 278 ? 3.596 21.172 -2.143 1 96.81 278 PHE A CA 1
ATOM 2194 C C . PHE A 1 278 ? 3.156 22.359 -2.99 1 96.81 278 PHE A C 1
ATOM 2196 O O . PHE A 1 278 ? 3.803 23.406 -2.979 1 96.81 278 PHE A O 1
ATOM 2203 N N . GLU A 1 279 ? 2.059 22.219 -3.639 1 95.12 279 GLU A N 1
ATOM 2204 C CA . GLU A 1 279 ? 1.564 23.266 -4.523 1 95.12 279 GLU A CA 1
ATOM 2205 C C . GLU A 1 279 ? 1.101 24.484 -3.727 1 95.12 279 GLU A C 1
ATOM 2207 O O . GLU A 1 279 ? 1.355 25.625 -4.121 1 95.12 279 GLU A O 1
ATOM 2212 N N . LEU A 1 280 ? 0.424 24.219 -2.674 1 93.38 280 LEU A N 1
ATOM 2213 C CA . LEU A 1 280 ? -0.055 25.297 -1.828 1 93.38 280 LEU A CA 1
ATOM 2214 C C . LEU A 1 280 ? 1.11 26.125 -1.283 1 93.38 280 LEU A C 1
ATOM 2216 O O . LEU A 1 280 ? 1.118 27.344 -1.395 1 93.38 280 LEU A O 1
ATOM 2220 N N . GLU A 1 281 ? 2.088 25.453 -0.736 1 92.75 281 GLU A N 1
ATOM 2221 C CA . GLU A 1 281 ? 3.221 26.141 -0.137 1 92.75 281 GLU A CA 1
ATOM 2222 C C . GLU A 1 281 ? 4.074 26.828 -1.202 1 92.75 281 GLU A C 1
ATOM 2224 O O . GLU A 1 281 ? 4.656 27.891 -0.957 1 92.75 281 GLU A O 1
ATOM 2229 N N . TYR A 1 282 ? 4.129 26.172 -2.297 1 92.5 282 TYR A N 1
ATOM 2230 C CA . TYR A 1 282 ? 4.867 26.781 -3.4 1 92.5 282 TYR A CA 1
ATOM 2231 C C . TYR A 1 282 ? 4.234 28.094 -3.824 1 92.5 282 TYR A C 1
ATOM 2233 O O . TYR A 1 282 ? 4.934 29.094 -4.059 1 92.5 282 TYR A O 1
ATOM 2241 N N . PHE A 1 283 ? 2.949 28.156 -3.926 1 92 283 PHE A N 1
ATOM 2242 C CA . PHE A 1 283 ? 2.236 29.359 -4.309 1 92 283 PHE A CA 1
ATOM 2243 C C . PHE A 1 283 ? 2.32 30.406 -3.201 1 92 283 PHE A C 1
ATOM 2245 O O . PHE A 1 283 ? 2.398 31.609 -3.479 1 92 283 PHE A O 1
ATOM 2252 N N . LEU A 1 284 ? 2.318 29.953 -2.039 1 89.38 284 LEU A N 1
ATOM 2253 C CA . LEU A 1 284 ? 2.373 30.844 -0.881 1 89.38 284 LEU A CA 1
ATOM 2254 C C . LEU A 1 284 ? 3.65 31.672 -0.895 1 89.38 284 LEU A C 1
ATOM 2256 O O . LEU A 1 284 ? 3.662 32.812 -0.405 1 89.38 284 LEU A O 1
ATOM 2260 N N . ARG A 1 285 ? 4.684 31.203 -1.453 1 88.44 285 ARG A N 1
ATOM 2261 C CA . ARG A 1 285 ? 5.961 31.906 -1.561 1 88.44 285 ARG A CA 1
ATOM 2262 C C . ARG A 1 285 ? 5.793 33.25 -2.266 1 88.44 285 ARG A C 1
ATOM 2264 O O . ARG A 1 285 ? 6.484 34.219 -1.946 1 88.44 285 ARG A O 1
ATOM 2271 N N . GLN A 1 286 ? 4.852 33.312 -3.062 1 85.25 286 GLN A N 1
ATOM 2272 C CA . GLN A 1 286 ? 4.684 34.5 -3.898 1 85.25 286 GLN A CA 1
ATOM 2273 C C . GLN A 1 286 ? 3.814 35.531 -3.205 1 85.25 286 GLN A C 1
ATOM 2275 O O . GLN A 1 286 ? 3.812 36.688 -3.592 1 85.25 286 GLN A O 1
ATOM 2280 N N . VAL A 1 287 ? 3.197 35.125 -2.189 1 83.31 287 VAL A N 1
ATOM 2281 C CA . VAL A 1 287 ? 2.143 36 -1.677 1 83.31 287 VAL A CA 1
ATOM 2282 C C . VAL A 1 287 ? 2.469 36.406 -0.245 1 83.31 287 VAL A C 1
ATOM 2284 O O . VAL A 1 287 ? 2.131 37.531 0.175 1 83.31 287 VAL A O 1
ATOM 2287 N N . ALA A 1 288 ? 3.197 35.625 0.504 1 80.31 288 ALA A N 1
ATOM 2288 C CA . ALA A 1 288 ? 3.117 35.719 1.959 1 80.31 288 ALA A CA 1
ATOM 2289 C C . ALA A 1 288 ? 4.383 36.344 2.535 1 80.31 288 ALA A C 1
ATOM 2291 O O . ALA A 1 288 ? 4.441 36.656 3.73 1 80.31 288 ALA A O 1
ATOM 2292 N N . PHE A 1 289 ? 5.293 36.688 1.711 1 86.88 289 PHE A N 1
ATOM 2293 C CA . PHE A 1 289 ? 6.574 37.031 2.32 1 86.88 289 PHE A CA 1
ATOM 2294 C C . PHE A 1 289 ? 6.996 38.438 1.936 1 86.88 289 PHE A C 1
ATOM 2296 O O . PHE A 1 289 ? 6.207 39.188 1.363 1 86.88 289 PHE A O 1
ATOM 2303 N N . SER A 1 290 ? 8.156 38.875 2.385 1 84.31 290 SER A N 1
ATOM 2304 C CA . SER A 1 290 ? 8.594 40.25 2.336 1 84.31 290 SER A CA 1
ATOM 2305 C C . SER A 1 290 ? 8.852 40.719 0.901 1 84.31 290 SER A C 1
ATOM 2307 O O . SER A 1 290 ? 9.008 39.875 0.004 1 84.31 290 SER A O 1
ATOM 2309 N N . ASP A 1 291 ? 8.883 42 0.806 1 83.31 291 ASP A N 1
ATOM 2310 C CA . ASP A 1 291 ? 9.188 42.562 -0.498 1 83.31 291 ASP A CA 1
ATOM 2311 C C . ASP A 1 291 ? 10.594 42.156 -0.956 1 83.31 291 ASP A C 1
ATOM 2313 O O . ASP A 1 291 ? 10.828 41.969 -2.15 1 83.31 291 ASP A O 1
ATOM 2317 N N . LYS A 1 292 ? 11.438 42.125 0.015 1 86.81 292 LYS A N 1
ATOM 2318 C CA . LYS A 1 292 ? 12.805 41.719 -0.307 1 86.81 292 LYS A CA 1
ATOM 2319 C C . LYS A 1 292 ? 12.828 40.312 -0.903 1 86.81 292 LYS A C 1
ATOM 2321 O O . LYS A 1 292 ? 13.531 40.062 -1.885 1 86.81 292 LYS A O 1
ATOM 2326 N N . PHE A 1 293 ? 12.062 39.438 -0.267 1 90 293 PHE A N 1
ATOM 2327 C CA . PHE A 1 293 ? 11.992 38.062 -0.736 1 90 293 PHE A CA 1
ATOM 2328 C C . PHE A 1 293 ? 11.375 38 -2.129 1 90 293 PHE A C 1
ATOM 2330 O O . PHE A 1 293 ? 11.836 37.219 -2.984 1 90 29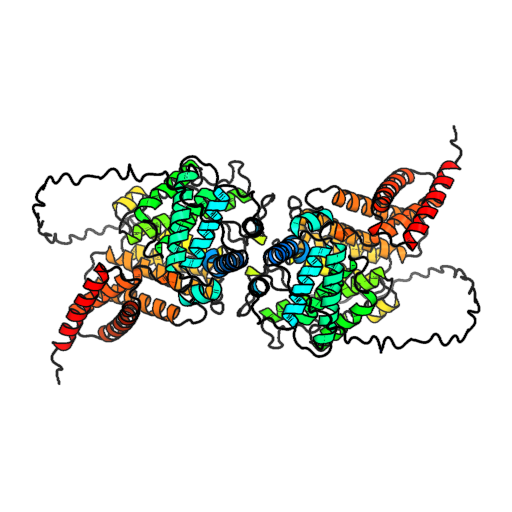3 PHE A O 1
ATOM 2337 N N . VAL A 1 294 ? 10.398 38.781 -2.389 1 84.88 294 VAL A N 1
ATOM 2338 C CA . VAL A 1 294 ? 9.719 38.844 -3.674 1 84.88 294 VAL A CA 1
ATOM 2339 C C . VAL A 1 294 ? 10.68 39.344 -4.754 1 84.88 294 VAL A C 1
ATOM 2341 O O . VAL A 1 294 ? 10.719 38.781 -5.855 1 84.88 294 VAL A O 1
ATOM 2344 N N . GLN A 1 295 ? 11.445 40.25 -4.379 1 86.12 295 GLN A N 1
ATOM 2345 C CA . GLN A 1 295 ? 12.414 40.812 -5.316 1 86.12 295 GLN A CA 1
ATOM 2346 C C . GLN A 1 295 ? 13.523 39.812 -5.625 1 86.12 295 GLN A C 1
ATOM 2348 O O . GLN A 1 295 ? 13.922 39.656 -6.777 1 86.12 295 GLN A O 1
ATOM 2353 N N . GLU A 1 296 ? 13.984 39.188 -4.555 1 88.75 296 GLU A N 1
ATOM 2354 C CA . GLU A 1 296 ? 15.07 38.219 -4.715 1 88.75 296 GLU A CA 1
ATOM 2355 C C . GLU A 1 296 ? 14.648 37.062 -5.605 1 88.75 296 GLU A C 1
ATOM 2357 O O . GLU A 1 296 ? 15.477 36.469 -6.281 1 88.75 296 GLU A O 1
ATOM 2362 N N . ASN A 1 297 ? 13.375 36.75 -5.578 1 89.62 297 ASN A N 1
ATOM 2363 C CA . ASN A 1 297 ? 12.859 35.656 -6.395 1 89.62 297 ASN A CA 1
ATOM 2364 C C . ASN A 1 297 ? 12.336 36.156 -7.738 1 89.62 297 ASN A C 1
ATOM 2366 O O . ASN A 1 297 ? 11.828 35.375 -8.547 1 89.62 297 ASN A O 1
ATOM 2370 N N . SER A 1 298 ? 12.414 37.469 -7.957 1 84.44 298 SER A N 1
ATOM 2371 C CA . SER A 1 298 ? 11.961 38.125 -9.188 1 84.44 298 SER A CA 1
ATOM 2372 C C . SER A 1 298 ? 10.469 37.875 -9.422 1 84.44 298 SER A C 1
ATOM 2374 O O . SER A 1 298 ? 10.047 37.562 -10.539 1 84.44 298 SER A O 1
ATOM 2376 N N . TYR A 1 299 ? 9.828 37.844 -8.328 1 82.19 299 TYR A N 1
ATOM 2377 C CA . TYR A 1 299 ? 8.375 37.781 -8.445 1 82.19 299 TYR A CA 1
ATOM 2378 C C . TYR A 1 299 ? 7.809 39.156 -8.836 1 82.19 299 TYR A C 1
ATOM 2380 O O . TYR A 1 299 ? 8.43 40.188 -8.586 1 82.19 299 TYR A O 1
ATOM 2388 N N . THR A 1 300 ? 6.793 39.125 -9.539 1 76.38 300 THR A N 1
ATOM 2389 C CA . THR A 1 300 ? 6.168 40.375 -9.898 1 76.38 300 THR A CA 1
ATOM 2390 C C . THR A 1 300 ? 5.359 40.938 -8.727 1 76.38 300 THR A C 1
ATOM 2392 O O . THR A 1 300 ? 4.543 40.219 -8.141 1 76.38 300 THR A O 1
ATOM 2395 N N . ALA A 1 301 ? 5.773 42.094 -8.312 1 73.88 301 ALA A N 1
ATOM 2396 C CA . ALA A 1 301 ? 4.961 42.75 -7.289 1 73.88 301 ALA A CA 1
ATOM 2397 C C . ALA A 1 301 ? 3.574 43.094 -7.824 1 73.88 301 ALA A C 1
ATOM 2399 O O . ALA A 1 301 ? 3.443 43.844 -8.797 1 73.88 301 ALA A O 1
ATOM 2400 N N . LEU A 1 302 ? 2.607 42.438 -7.316 1 76.06 302 LEU A N 1
ATOM 2401 C CA . LEU A 1 302 ? 1.257 42.625 -7.84 1 76.06 302 LEU A CA 1
ATOM 2402 C C . LEU A 1 302 ? 0.389 43.406 -6.855 1 76.06 302 LEU A C 1
ATOM 2404 O O . LEU A 1 302 ? 0.541 43.25 -5.641 1 76.06 302 LEU A O 1
ATOM 2408 N N . PRO A 1 303 ? -0.366 44.312 -7.488 1 78.62 303 PRO A N 1
ATOM 2409 C CA . PRO A 1 303 ? -1.375 44.906 -6.617 1 78.62 303 PRO A CA 1
ATOM 2410 C C . PRO A 1 303 ? -2.32 43.875 -6.004 1 78.62 303 PRO A C 1
ATOM 2412 O O . PRO A 1 303 ? -2.43 42.781 -6.504 1 78.62 303 PRO A O 1
ATOM 2415 N N . TYR A 1 304 ? -2.934 44.281 -4.973 1 82 304 TYR A N 1
ATOM 2416 C CA . TYR A 1 304 ? -3.797 43.375 -4.215 1 82 304 TYR A CA 1
ATOM 2417 C C . TYR A 1 304 ? -4.859 42.75 -5.109 1 82 304 TYR A C 1
ATOM 2419 O O . TYR A 1 304 ? -5.176 41.562 -4.98 1 82 304 TYR A O 1
ATOM 2427 N N . SER A 1 305 ? -5.48 43.531 -5.949 1 82.62 305 SER A N 1
ATOM 2428 C CA . SER A 1 305 ? -6.539 43.031 -6.824 1 82.62 305 SER A CA 1
ATOM 2429 C C . SER A 1 305 ? -6.035 41.906 -7.715 1 82.62 305 SER A C 1
ATOM 2431 O O . SER A 1 305 ? -6.754 40.938 -7.957 1 82.62 305 SER A O 1
ATOM 2433 N N . ARG A 1 306 ? -4.828 42.031 -8.148 1 85.69 306 ARG A N 1
ATOM 2434 C CA . ARG A 1 306 ? -4.254 41 -9.016 1 85.69 306 ARG A CA 1
ATOM 2435 C C . ARG A 1 306 ? -3.891 39.75 -8.219 1 85.69 306 ARG A C 1
ATOM 2437 O O . ARG A 1 306 ? -4.016 38.625 -8.711 1 85.69 306 ARG A O 1
ATOM 2444 N N . ILE A 1 307 ? -3.385 40 -7.031 1 87.75 307 ILE A N 1
ATOM 2445 C CA . ILE A 1 307 ? -3.053 38.875 -6.164 1 87.75 307 ILE A CA 1
ATOM 2446 C C . ILE A 1 307 ? -4.32 38.094 -5.824 1 87.75 307 ILE A C 1
ATOM 2448 O O . ILE A 1 307 ? -4.305 36.844 -5.789 1 87.75 307 ILE A O 1
ATOM 2452 N N . ARG A 1 308 ? -5.391 38.781 -5.555 1 87.62 308 ARG A N 1
ATOM 2453 C CA . ARG A 1 308 ? -6.672 38.156 -5.258 1 87.62 308 ARG A CA 1
ATOM 2454 C C . ARG A 1 308 ? -7.133 37.281 -6.418 1 87.62 308 ARG A C 1
ATOM 2456 O O . ARG A 1 308 ? -7.582 36.156 -6.211 1 87.62 308 ARG A O 1
ATOM 2463 N N . LYS A 1 309 ? -7.012 37.812 -7.539 1 91.31 309 LYS A N 1
ATOM 2464 C CA . LYS A 1 309 ? -7.402 37.062 -8.727 1 91.31 309 LYS A CA 1
ATOM 2465 C C . LYS A 1 309 ? -6.504 35.844 -8.93 1 91.31 309 LYS A C 1
ATOM 2467 O O . LYS A 1 309 ? -6.973 34.781 -9.352 1 91.31 309 LYS A O 1
ATOM 2472 N N . ALA A 1 310 ? -5.234 36.062 -8.703 1 91.31 310 ALA A N 1
ATOM 2473 C CA . ALA A 1 310 ? -4.281 34.969 -8.82 1 91.31 310 ALA A CA 1
ATOM 2474 C C . ALA A 1 310 ? -4.613 33.844 -7.844 1 91.31 310 ALA A C 1
ATOM 2476 O O . ALA A 1 310 ? -4.488 32.656 -8.18 1 91.31 310 ALA A O 1
ATOM 2477 N N . ILE A 1 311 ? -5.023 34.156 -6.633 1 93.62 311 ILE A N 1
ATOM 2478 C CA . ILE A 1 311 ? -5.398 33.188 -5.625 1 93.62 311 ILE A CA 1
ATOM 2479 C C . ILE A 1 311 ? -6.656 32.438 -6.07 1 93.62 311 ILE A C 1
ATOM 2481 O O . ILE A 1 311 ? -6.75 31.219 -5.922 1 93.62 311 ILE A O 1
ATOM 2485 N N . ASP A 1 312 ? -7.594 33.125 -6.637 1 94.81 312 ASP A N 1
ATOM 2486 C CA . ASP A 1 312 ? -8.82 32.5 -7.121 1 94.81 312 ASP A CA 1
ATOM 2487 C C . ASP A 1 312 ? -8.531 31.516 -8.242 1 94.81 312 ASP A C 1
ATOM 2489 O O . ASP A 1 312 ? -9.086 30.422 -8.258 1 94.81 312 ASP A O 1
ATOM 2493 N N . LEU A 1 313 ? -7.691 31.906 -9.117 1 94.31 313 LEU A N 1
ATOM 2494 C CA . LEU A 1 313 ? -7.32 31.031 -10.219 1 94.31 313 LEU A CA 1
ATOM 2495 C C . LEU A 1 313 ? -6.562 29.812 -9.711 1 94.31 313 LEU A C 1
ATOM 2497 O O . LEU A 1 313 ? -6.762 28.703 -10.203 1 94.31 313 LEU A O 1
ATOM 2501 N N . PHE A 1 314 ? -5.707 30.094 -8.812 1 94.81 31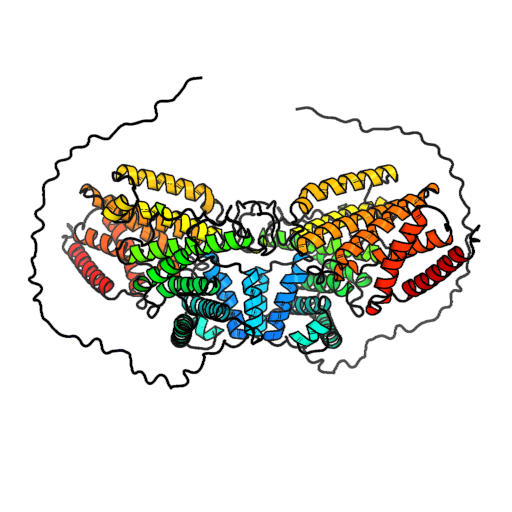4 PHE A N 1
ATOM 2502 C CA . PHE A 1 314 ? -4.949 29 -8.203 1 94.81 314 PHE A CA 1
ATOM 2503 C C . PHE A 1 314 ? -5.879 28.016 -7.496 1 94.81 314 PHE A C 1
ATOM 2505 O O . PHE A 1 314 ? -5.719 26.812 -7.617 1 94.81 314 PHE A O 1
ATOM 2512 N N . GLN A 1 315 ? -6.793 28.531 -6.762 1 95.12 315 GLN A N 1
ATOM 2513 C CA . GLN A 1 315 ? -7.77 27.703 -6.062 1 95.12 315 GLN A CA 1
ATOM 2514 C C . GLN A 1 315 ? -8.539 26.812 -7.039 1 95.12 315 GLN A C 1
ATOM 2516 O O . GLN A 1 315 ? -8.766 25.625 -6.77 1 95.12 315 GLN A O 1
ATOM 2521 N N . GLU A 1 316 ? -8.922 27.328 -8.117 1 95.56 316 GLU A N 1
ATOM 2522 C CA . GLU A 1 316 ? -9.633 26.562 -9.141 1 95.56 316 GLU A CA 1
ATOM 2523 C C . GLU A 1 316 ? -8.75 25.469 -9.727 1 95.56 316 GLU A C 1
ATOM 2525 O O . GLU A 1 316 ? -9.227 24.359 -9.977 1 95.56 316 GLU A O 1
ATOM 2530 N N . ARG A 1 317 ? -7.578 25.781 -9.922 1 94.94 317 ARG A N 1
ATOM 2531 C CA . ARG A 1 317 ? -6.645 24.812 -10.484 1 94.94 317 ARG A CA 1
ATOM 2532 C C . ARG A 1 317 ? -6.418 23.641 -9.531 1 94.94 317 ARG A C 1
ATOM 2534 O O . ARG A 1 317 ? -6.461 22.484 -9.945 1 94.94 317 ARG A O 1
ATOM 2541 N N . ILE A 1 318 ? -6.121 23.969 -8.273 1 93.88 318 ILE A N 1
ATOM 2542 C CA . ILE A 1 318 ? -5.84 22.922 -7.293 1 93.88 318 ILE A CA 1
ATOM 2543 C C . ILE A 1 318 ? -7.082 22.062 -7.09 1 93.88 318 ILE A C 1
ATOM 2545 O O . ILE A 1 318 ? -6.973 20.844 -6.875 1 93.88 318 ILE A O 1
ATOM 2549 N N . GLN A 1 319 ? -8.25 22.656 -7.195 1 91.81 319 GLN A N 1
ATOM 2550 C CA . GLN A 1 319 ? -9.508 21.922 -7.078 1 91.81 319 GLN A CA 1
ATOM 2551 C C . GLN A 1 319 ? -9.672 20.922 -8.219 1 91.81 319 GLN A C 1
ATOM 2553 O O . GLN A 1 319 ? -10.016 19.766 -7.988 1 91.81 319 GLN A O 1
ATOM 2558 N N . LYS A 1 320 ? -9.391 21.297 -9.344 1 90.06 320 LYS A N 1
ATOM 2559 C CA . LYS A 1 320 ? -9.578 20.469 -10.523 1 90.06 320 LYS A CA 1
ATOM 2560 C C . LYS A 1 320 ? -8.516 19.375 -10.609 1 90.06 320 LYS A C 1
ATOM 2562 O O . LYS A 1 320 ? -8.828 18.234 -10.922 1 90.06 320 LYS A O 1
ATOM 2567 N N . GLN A 1 321 ? -7.371 19.719 -10.234 1 89.31 321 GLN A N 1
ATOM 2568 C CA . GLN A 1 321 ? -6.25 18.812 -10.461 1 89.31 321 GLN A CA 1
ATOM 2569 C C . GLN A 1 321 ? -6.121 17.797 -9.328 1 89.31 321 GLN A C 1
ATOM 2571 O O . GLN A 1 321 ? -5.723 16.656 -9.555 1 89.31 321 GLN A O 1
ATOM 2576 N N . TYR A 1 322 ? -6.438 18.219 -8.047 1 89.94 322 TYR A N 1
ATOM 2577 C CA . TYR A 1 322 ? -6.129 17.344 -6.922 1 89.94 322 TYR A CA 1
ATOM 2578 C C . TYR A 1 322 ? -7.355 17.125 -6.043 1 89.94 322 TYR A C 1
ATOM 2580 O O . TYR A 1 322 ? -7.801 15.984 -5.852 1 89.94 322 TYR A O 1
ATOM 2588 N N . ILE A 1 323 ? -7.992 18.172 -5.625 1 88.12 323 ILE A N 1
ATOM 2589 C CA . ILE A 1 323 ? -9.008 18.094 -4.578 1 88.12 323 ILE A CA 1
ATOM 2590 C C . ILE A 1 323 ? -10.242 17.375 -5.102 1 88.12 323 ILE A C 1
ATOM 2592 O O . ILE A 1 323 ? -10.922 16.672 -4.348 1 88.12 323 ILE A O 1
ATOM 2596 N N . SER A 1 324 ? -10.516 17.453 -6.359 1 86.31 324 SER A N 1
ATOM 2597 C CA . SER A 1 324 ? -11.664 16.781 -6.957 1 86.31 324 SER A CA 1
ATOM 2598 C C . SER A 1 324 ? -11.539 15.258 -6.848 1 86.31 324 SER A C 1
ATOM 2600 O O . SER A 1 324 ? -12.539 14.539 -6.914 1 86.31 324 SER A O 1
ATOM 2602 N N . HIS A 1 325 ? -10.344 14.766 -6.656 1 82.25 325 HIS A N 1
ATOM 2603 C CA . HIS A 1 325 ? -10.109 13.336 -6.547 1 82.25 325 HIS A CA 1
ATOM 2604 C C . HIS A 1 325 ? -10.242 12.859 -5.102 1 82.25 325 HIS A C 1
ATOM 2606 O O . HIS A 1 325 ? -10.18 11.656 -4.828 1 82.25 325 HIS A O 1
ATOM 2612 N N . CYS A 1 326 ? -10.477 13.805 -4.258 1 86.31 326 CYS A N 1
ATOM 2613 C CA . CYS A 1 326 ? -10.648 13.438 -2.855 1 86.31 326 CYS A CA 1
ATOM 2614 C C . CYS A 1 326 ? -12.109 13.133 -2.551 1 86.31 326 CYS A C 1
ATOM 2616 O O . CYS A 1 326 ? -13.008 13.812 -3.053 1 86.31 326 CYS A O 1
ATOM 2618 N N . ASP A 1 327 ? -12.367 12.102 -1.859 1 88.31 327 ASP A N 1
ATOM 2619 C CA . ASP A 1 327 ? -13.695 11.703 -1.408 1 88.31 327 ASP A CA 1
ATOM 2620 C C . ASP A 1 327 ? -13.961 12.188 0.018 1 88.31 327 ASP A C 1
ATOM 2622 O O . ASP A 1 327 ? -13.328 11.711 0.964 1 88.31 327 ASP A O 1
ATOM 2626 N N . PRO A 1 328 ? -14.914 13.062 0.202 1 90.62 328 PRO A N 1
ATOM 2627 C CA . PRO A 1 328 ? -15.172 13.609 1.537 1 90.62 328 PRO A CA 1
ATOM 2628 C C . PRO A 1 328 ? -15.75 12.57 2.498 1 90.62 328 PRO A C 1
ATOM 2630 O O . PRO A 1 328 ? -15.773 12.797 3.711 1 90.62 328 PRO A O 1
ATOM 2633 N N . SER A 1 329 ? -16.25 11.484 1.951 1 90.12 329 SER A N 1
ATOM 2634 C CA . SER A 1 329 ? -16.781 10.445 2.824 1 90.12 329 SER A CA 1
ATOM 2635 C C . SER A 1 329 ? -15.664 9.695 3.535 1 90.12 329 SER A C 1
ATOM 2637 O O . SER A 1 329 ? -15.898 9.031 4.551 1 90.12 329 SER A O 1
ATOM 2639 N N . ILE A 1 330 ? -14.516 9.828 2.932 1 91.56 330 ILE A N 1
ATOM 2640 C CA . ILE A 1 330 ? -13.32 9.266 3.559 1 91.56 330 ILE A CA 1
ATOM 2641 C C . ILE A 1 330 ? -12.727 10.281 4.527 1 91.56 330 ILE A C 1
ATOM 2643 O O . ILE A 1 330 ? -12.477 11.43 4.156 1 91.56 330 ILE A O 1
ATOM 2647 N N . PRO A 1 331 ? -12.445 9.844 5.73 1 92.81 331 PRO A N 1
ATOM 2648 C CA . PRO A 1 331 ? -11.984 10.812 6.73 1 92.81 331 PRO A CA 1
ATOM 2649 C C . PRO A 1 331 ? -10.781 11.625 6.25 1 92.81 331 PRO A C 1
ATOM 2651 O O . PRO A 1 331 ? -10.773 12.852 6.379 1 92.81 331 PRO A O 1
ATOM 2654 N N . LEU A 1 332 ? -9.82 11.023 5.711 1 91.62 332 LEU A N 1
ATOM 2655 C CA . LEU A 1 332 ? -8.648 11.758 5.234 1 91.62 332 LEU A CA 1
ATOM 2656 C C . LEU A 1 332 ? -9.023 12.695 4.09 1 91.62 332 LEU A C 1
ATOM 2658 O O . LEU A 1 332 ? -8.469 13.789 3.973 1 91.62 332 LEU A O 1
ATOM 2662 N N . GLY A 1 333 ? -9.922 12.18 3.254 1 91.62 333 GLY A N 1
ATOM 2663 C CA . GLY A 1 333 ? -10.391 13.039 2.176 1 91.62 333 GLY A CA 1
ATOM 2664 C C . GLY A 1 333 ? -11.078 14.297 2.672 1 91.62 333 GLY A C 1
ATOM 2665 O O . GLY A 1 333 ? -10.828 15.391 2.16 1 91.62 333 GLY A O 1
ATOM 2666 N N . PHE A 1 334 ? -11.867 14.141 3.666 1 94.56 334 PHE A N 1
ATOM 2667 C CA . PHE A 1 334 ? -12.555 15.266 4.285 1 94.56 334 PHE A CA 1
ATOM 2668 C C . PHE A 1 334 ? -11.555 16.266 4.859 1 94.56 334 PHE A C 1
ATOM 2670 O O . PHE A 1 334 ? -11.68 17.469 4.645 1 94.56 334 PHE A O 1
ATOM 2677 N N . MET A 1 335 ? -10.586 15.773 5.535 1 93.44 335 MET A N 1
ATOM 2678 C CA . MET A 1 335 ? -9.57 16.625 6.16 1 93.44 335 MET A CA 1
ATOM 2679 C C . MET A 1 335 ? -8.758 17.359 5.105 1 93.44 335 MET A C 1
ATOM 2681 O O . MET A 1 335 ? -8.461 18.547 5.266 1 93.44 335 MET A O 1
ATOM 2685 N N . MET A 1 336 ? -8.43 16.703 4.062 1 91.5 336 MET A N 1
ATOM 2686 C CA . MET A 1 336 ? -7.609 17.297 3.002 1 91.5 336 MET A CA 1
ATOM 2687 C C . MET A 1 336 ? -8.352 18.438 2.314 1 91.5 336 MET A C 1
ATOM 2689 O O . MET A 1 336 ? -7.766 19.484 2.029 1 91.5 336 MET A O 1
ATOM 2693 N N . ILE A 1 337 ? -9.586 18.219 2.023 1 93.81 337 ILE A N 1
ATOM 2694 C CA . ILE A 1 337 ? -10.406 19.234 1.366 1 93.81 337 ILE A CA 1
ATOM 2695 C C . ILE A 1 337 ? -10.477 20.484 2.234 1 93.81 337 ILE A C 1
ATOM 2697 O O . ILE A 1 337 ? -10.234 21.594 1.753 1 93.81 337 ILE A O 1
ATOM 2701 N N . ASN A 1 338 ? -10.758 20.297 3.471 1 94.5 338 ASN A N 1
ATOM 2702 C CA . ASN A 1 338 ? -10.914 21.438 4.375 1 94.5 338 ASN A CA 1
ATOM 2703 C C . ASN A 1 338 ? -9.578 22.094 4.68 1 94.5 338 ASN A C 1
ATOM 2705 O O . ASN A 1 338 ? -9.492 23.328 4.773 1 94.5 338 ASN A O 1
ATOM 2709 N N . LEU A 1 339 ? -8.547 21.312 4.844 1 91.94 339 LEU A N 1
ATOM 2710 C CA . LEU A 1 339 ? -7.223 21.875 5.07 1 91.94 339 LEU A CA 1
ATOM 2711 C C . LEU A 1 339 ? -6.766 22.703 3.869 1 91.94 339 LEU A C 1
ATOM 2713 O O . LEU A 1 339 ? -6.148 23.75 4.027 1 91.94 339 LEU A O 1
ATOM 2717 N N . GLY A 1 340 ? -7.023 22.156 2.68 1 91.69 340 GLY A N 1
ATOM 2718 C CA . GLY A 1 340 ? -6.723 22.922 1.482 1 91.69 340 GLY A CA 1
ATOM 2719 C C . GLY A 1 340 ? -7.418 24.266 1.445 1 91.69 340 GLY A C 1
ATOM 2720 O O . GLY A 1 340 ? -6.797 25.281 1.13 1 91.69 340 GLY A O 1
ATOM 2721 N N . GLN A 1 341 ? -8.641 24.234 1.796 1 92.69 341 GLN A N 1
ATOM 2722 C CA . GLN A 1 341 ? -9.406 25.484 1.85 1 92.69 341 GLN A CA 1
ATOM 2723 C C . GLN A 1 341 ? -8.852 26.422 2.912 1 92.69 341 GLN A C 1
ATOM 2725 O O . GLN A 1 341 ? -8.805 27.641 2.709 1 92.69 341 GLN A O 1
ATOM 2730 N N . LEU A 1 342 ? -8.5 25.828 3.961 1 91.62 342 LEU A N 1
ATOM 2731 C CA . LEU A 1 342 ? -7.957 26.625 5.055 1 91.62 342 LEU A CA 1
ATOM 2732 C C . LEU A 1 342 ? -6.684 27.344 4.629 1 91.62 342 LEU A C 1
ATOM 2734 O O . LEU A 1 342 ? -6.496 28.531 4.934 1 91.62 342 LEU A O 1
ATOM 2738 N N . VAL A 1 343 ? -5.812 26.703 3.992 1 89.81 343 VAL A N 1
ATOM 2739 C CA . VAL A 1 343 ? -4.551 27.297 3.559 1 89.81 343 VAL A CA 1
ATOM 2740 C C . VAL A 1 343 ? -4.812 28.391 2.525 1 89.81 343 VAL A C 1
ATOM 2742 O O . VAL A 1 343 ? -4.121 29.406 2.502 1 89.81 343 VAL A O 1
ATOM 2745 N N . ILE A 1 344 ? -5.773 28.203 1.679 1 92.5 344 ILE A N 1
ATOM 2746 C CA . ILE A 1 344 ? -6.137 29.203 0.681 1 92.5 344 ILE A CA 1
ATOM 2747 C C . ILE A 1 344 ? -6.648 30.453 1.376 1 92.5 344 ILE A C 1
ATOM 2749 O O . ILE A 1 344 ? -6.277 31.578 1.007 1 92.5 344 ILE A O 1
ATOM 2753 N N . GLU A 1 345 ? -7.504 30.266 2.375 1 91.75 345 GLU A N 1
ATOM 2754 C CA . GLU A 1 345 ? -7.984 31.406 3.137 1 91.75 345 GLU A CA 1
ATOM 2755 C C . GLU A 1 345 ? -6.84 32.125 3.857 1 91.75 345 GLU A C 1
ATOM 2757 O O . GLU A 1 345 ? -6.848 33.344 3.996 1 91.75 345 GLU A O 1
ATOM 2762 N N . LYS A 1 346 ? -5.969 31.328 4.324 1 86.69 346 LYS A N 1
ATOM 2763 C CA . LYS A 1 346 ? -4.781 31.906 4.953 1 86.69 346 LYS A CA 1
ATOM 2764 C C . LYS A 1 346 ? -3.998 32.75 3.969 1 86.69 346 LYS A C 1
ATOM 2766 O O . LYS A 1 346 ? -3.49 33.812 4.332 1 86.69 346 LYS A O 1
ATOM 2771 N N . MET A 1 347 ? -3.908 32.344 2.791 1 87.81 347 MET A N 1
ATOM 2772 C CA . MET A 1 347 ? -3.232 33.125 1.746 1 87.81 347 MET A CA 1
ATOM 2773 C C . MET A 1 347 ? -3.953 34.438 1.485 1 87.81 347 MET A C 1
ATOM 2775 O O . MET A 1 347 ? -3.312 35.469 1.307 1 87.81 347 MET A O 1
ATOM 2779 N N . ARG A 1 348 ? -5.199 34.312 1.498 1 88.62 348 ARG A N 1
ATOM 2780 C CA . ARG A 1 348 ? -5.996 35.531 1.288 1 88.62 348 ARG A CA 1
ATOM 2781 C C . ARG A 1 348 ? -5.781 36.531 2.418 1 88.62 348 ARG A C 1
ATOM 2783 O O . ARG A 1 348 ? -5.691 37.719 2.178 1 88.62 348 ARG A O 1
ATOM 2790 N N . LEU A 1 349 ? -5.707 36 3.561 1 86.25 349 LEU A N 1
ATOM 2791 C CA . LEU A 1 349 ? -5.504 36.844 4.727 1 86.25 349 LEU A CA 1
ATOM 2792 C C . LEU A 1 349 ? -4.141 37.531 4.664 1 86.25 349 LEU A C 1
ATOM 2794 O O . LEU A 1 349 ? -4.031 38.75 4.938 1 86.25 349 LEU A O 1
ATOM 2798 N N . LYS A 1 350 ? -3.164 36.812 4.324 1 82.88 350 LYS A N 1
ATOM 2799 C CA . LYS A 1 350 ? -1.81 37.375 4.242 1 82.88 350 LYS A CA 1
ATOM 2800 C C . LYS A 1 350 ? -1.694 38.375 3.115 1 82.88 350 LYS A C 1
ATOM 2802 O O . LYS A 1 350 ? -0.992 39.375 3.25 1 82.88 350 LYS A O 1
ATOM 2807 N N . ALA A 1 351 ? -2.32 38.094 2.018 1 82.94 351 ALA A N 1
ATOM 2808 C CA . ALA A 1 351 ? -2.324 39.031 0.889 1 82.94 351 ALA A CA 1
ATOM 2809 C C . ALA A 1 351 ? -2.986 40.344 1.268 1 82.94 351 ALA A C 1
ATOM 2811 O O . ALA A 1 351 ? -2.541 41.406 0.841 1 82.94 351 ALA A O 1
ATOM 2812 N N . ARG A 1 352 ? -3.977 40.25 2.037 1 79.06 352 ARG A N 1
ATOM 2813 C CA . ARG A 1 352 ? -4.723 41.438 2.436 1 79.06 352 ARG A CA 1
ATOM 2814 C C . ARG A 1 352 ? -3.941 42.25 3.461 1 79.06 352 ARG A C 1
ATOM 2816 O O . ARG A 1 352 ? -4 43.5 3.457 1 79.06 352 ARG A O 1
ATOM 2823 N N . LYS A 1 353 ? -3.314 41.625 4.363 1 71.75 353 LYS A N 1
ATOM 2824 C CA . LYS A 1 353 ? -2.535 42.312 5.395 1 71.75 353 LYS A CA 1
ATOM 2825 C C . LYS A 1 353 ? -1.425 43.156 4.773 1 71.75 353 LYS A C 1
ATOM 2827 O O . LYS A 1 353 ? -1.07 44.219 5.305 1 71.75 353 LYS A O 1
ATOM 2832 N N . SER A 1 354 ? -1.02 42.781 3.766 1 65.75 354 SER A N 1
ATOM 2833 C CA . SER A 1 354 ? 0.066 43.5 3.104 1 65.75 354 SER A CA 1
ATOM 2834 C C . SER A 1 354 ? -0.456 44.719 2.336 1 65.75 354 SER A C 1
ATOM 2836 O O . SER A 1 354 ? 0.315 45.594 1.97 1 65.75 354 SER A O 1
ATOM 2838 N N . SER A 1 355 ? -1.856 44.688 2.27 1 64.75 355 SER A N 1
ATOM 2839 C CA . SER A 1 355 ? -2.432 45.781 1.495 1 64.75 355 SER A CA 1
ATOM 2840 C C . SER A 1 355 ? -2.836 46.938 2.396 1 64.75 355 SER A C 1
ATOM 2842 O O . SER A 1 355 ? -3.254 46.75 3.537 1 64.75 355 SER A O 1
ATOM 2844 N N . GLU A 1 356 ? -2.453 48.25 2.252 1 55.94 356 GLU A N 1
ATOM 2845 C CA . GLU A 1 356 ? -2.645 49.469 3.01 1 55.94 356 GLU A CA 1
ATOM 2846 C C . GLU A 1 356 ? -4.105 49.906 2.984 1 55.94 356 GLU A C 1
ATOM 2848 O O . GLU A 1 356 ? -4.461 50.938 3.592 1 55.94 356 GLU A O 1
ATOM 2853 N N . ASP A 1 357 ? -5.121 49.312 2.447 1 53.38 357 ASP A N 1
ATOM 2854 C CA . ASP A 1 357 ? -6.391 49.969 2.184 1 53.38 357 ASP A CA 1
ATOM 2855 C C . ASP A 1 357 ? -7.324 49.875 3.389 1 53.38 357 ASP A C 1
ATOM 2857 O O . ASP A 1 357 ? -7.434 48.812 4.016 1 53.38 357 ASP A O 1
ATOM 2861 N N . HIS A 1 358 ? -8.055 51.031 3.957 1 48.41 358 HIS A N 1
ATOM 2862 C CA . HIS A 1 358 ? -9.008 51.344 5.02 1 48.41 358 HIS A CA 1
ATOM 2863 C C . HIS A 1 358 ? -10.219 50.406 4.953 1 48.41 358 HIS A C 1
ATOM 2865 O O . HIS A 1 358 ? -10.781 50.062 5.988 1 48.41 358 HIS A O 1
ATOM 2871 N N . GLY A 1 359 ? -11.07 50.562 3.846 1 49.09 359 GLY A N 1
ATOM 2872 C CA . GLY A 1 359 ? -12.32 49.875 3.578 1 49.09 359 GLY A CA 1
ATOM 2873 C C . GLY A 1 359 ? -12.234 48.375 3.803 1 49.09 359 GLY A C 1
ATOM 2874 O O . GLY A 1 359 ? -13.234 47.656 3.705 1 49.09 359 GLY A O 1
ATOM 2875 N N . ARG A 1 360 ? -11.039 47.906 4.301 1 57.22 360 ARG A N 1
ATOM 2876 C CA . ARG A 1 360 ? -10.07 46.812 4.215 1 57.22 360 ARG A CA 1
ATOM 2877 C C . ARG A 1 360 ? -10.266 45.844 5.359 1 57.22 360 ARG A C 1
ATOM 2879 O O . ARG A 1 360 ? -10.078 44.625 5.188 1 57.22 360 ARG A O 1
ATOM 2886 N N . ASN A 1 361 ? -11.234 46.375 6.262 1 74.81 361 ASN A N 1
ATOM 2887 C CA . ASN A 1 361 ? -11.375 45.594 7.496 1 74.81 361 ASN A CA 1
ATOM 2888 C C . ASN A 1 361 ? -12.484 44.562 7.387 1 74.81 361 ASN A C 1
ATOM 2890 O O . ASN A 1 361 ? -12.336 43.438 7.875 1 74.81 361 ASN A O 1
ATOM 2894 N N . GLN A 1 362 ? -13.445 44.875 6.441 1 79 362 GLN A N 1
ATOM 2895 C CA . GLN A 1 362 ? -14.578 43.938 6.395 1 79 362 GLN A CA 1
ATOM 2896 C C . GLN A 1 362 ? -14.211 42.656 5.66 1 79 362 GLN A C 1
ATOM 2898 O O . GLN A 1 362 ? -14.648 41.562 6.051 1 79 362 GLN A O 1
ATOM 2903 N N . GLU A 1 363 ? -13.469 42.875 4.645 1 84 363 GLU A N 1
ATOM 2904 C CA . GLU A 1 363 ? -13.062 41.688 3.902 1 84 363 GLU A CA 1
ATOM 2905 C C . GLU A 1 363 ? -12.195 40.781 4.762 1 84 363 GLU A C 1
ATOM 2907 O O . GLU A 1 363 ? -12.328 39.531 4.699 1 84 363 GLU A O 1
ATOM 2912 N N . GLN A 1 364 ? -11.328 41.375 5.496 1 87.62 364 GLN A N 1
ATOM 2913 C CA . GLN A 1 364 ? -10.461 40.625 6.379 1 87.62 364 GLN A CA 1
ATOM 2914 C C . GLN A 1 364 ? -11.273 39.875 7.449 1 87.62 364 GLN A C 1
ATOM 2916 O O . GLN A 1 364 ? -10.953 38.75 7.816 1 87.62 364 GLN A O 1
ATOM 2921 N N . VAL A 1 365 ? -12.305 40.594 7.883 1 89.69 365 VAL A N 1
ATOM 2922 C CA . VAL A 1 365 ? -13.188 39.969 8.867 1 89.69 365 VAL A CA 1
ATOM 2923 C C . VAL A 1 365 ? -13.867 38.75 8.266 1 89.69 365 VAL A C 1
ATOM 2925 O O . VAL A 1 365 ? -13.945 37.688 8.898 1 89.69 365 VAL A O 1
ATOM 2928 N N . GLY A 1 366 ? -14.328 38.906 7.012 1 90.5 366 GLY A N 1
ATOM 2929 C CA . GLY A 1 366 ? -14.953 37.781 6.324 1 90.5 366 GLY A CA 1
ATOM 2930 C C . GLY A 1 366 ? -14.031 36.594 6.172 1 90.5 366 GLY A C 1
ATOM 2931 O O . GLY A 1 366 ? -14.461 35.438 6.34 1 90.5 366 GLY A O 1
ATOM 2932 N N . ILE A 1 367 ? -12.781 36.844 5.852 1 91.56 367 ILE A N 1
ATOM 2933 C CA . ILE A 1 367 ? -11.789 35.781 5.691 1 91.56 367 ILE A CA 1
ATOM 2934 C C . ILE A 1 367 ? -11.578 35.094 7.027 1 91.56 367 ILE A C 1
ATOM 2936 O O . ILE A 1 367 ? -11.562 33.844 7.078 1 91.56 367 ILE A O 1
ATOM 2940 N N . CYS A 1 368 ? -11.445 35.812 8.07 1 91.75 368 CYS A N 1
ATOM 2941 C CA . CYS A 1 368 ? -11.195 35.25 9.391 1 91.75 368 CYS A CA 1
ATOM 2942 C C . CYS A 1 368 ? -12.391 34.406 9.867 1 91.75 368 CYS A C 1
ATOM 2944 O O . CYS A 1 368 ? -12.219 33.375 10.508 1 91.75 368 CYS A O 1
ATOM 2946 N N . ILE A 1 369 ? -13.586 34.906 9.562 1 92.69 369 ILE A N 1
ATOM 2947 C CA . ILE A 1 369 ? -14.781 34.156 9.906 1 92.69 369 ILE A CA 1
ATOM 2948 C C . ILE A 1 369 ? -14.781 32.844 9.156 1 92.69 369 ILE A C 1
ATOM 2950 O O . ILE A 1 369 ? -15.086 31.781 9.734 1 92.69 369 ILE A O 1
ATOM 2954 N N . ARG A 1 370 ? -14.469 32.812 7.902 1 92.81 370 ARG A N 1
ATOM 2955 C CA . ARG A 1 370 ? -14.414 31.594 7.113 1 92.81 370 ARG A CA 1
ATOM 2956 C C . ARG A 1 370 ? -13.367 30.641 7.672 1 92.81 370 ARG A C 1
ATOM 2958 O O . ARG A 1 370 ? -13.594 29.438 7.73 1 92.81 370 ARG A O 1
ATOM 2965 N N . ILE A 1 371 ? -12.203 31.172 8.055 1 91.88 371 ILE A N 1
ATOM 2966 C CA . ILE A 1 371 ? -11.156 30.359 8.664 1 91.88 371 ILE A CA 1
ATOM 2967 C C . ILE A 1 371 ? -11.703 29.656 9.906 1 91.88 371 ILE A C 1
ATOM 2969 O O . ILE A 1 371 ? -11.492 28.453 10.086 1 91.88 371 ILE A O 1
ATOM 2973 N N . SER A 1 372 ? -12.414 30.406 10.672 1 90.88 372 SER A N 1
ATOM 2974 C CA . SER A 1 372 ? -12.992 29.844 11.891 1 90.88 372 SER A CA 1
ATOM 2975 C C . SER A 1 372 ? -14.016 28.766 11.578 1 90.88 372 SER A C 1
ATOM 2977 O O . SER A 1 372 ? -14.078 27.734 12.258 1 90.88 372 SER A O 1
ATOM 2979 N N . GLN A 1 373 ? -14.828 28.984 10.617 1 92.62 373 GLN A N 1
ATOM 2980 C CA . GLN A 1 373 ? -15.859 28.031 10.234 1 92.62 373 GLN A CA 1
ATOM 2981 C C . GLN A 1 373 ? -15.242 26.734 9.711 1 92.62 373 GLN A C 1
ATOM 2983 O O . GLN A 1 373 ? -15.727 25.641 10.016 1 92.62 373 GLN A O 1
ATOM 2988 N N . ILE A 1 374 ? -14.227 26.859 8.914 1 93.75 374 ILE A N 1
ATOM 2989 C CA . ILE A 1 374 ? -13.547 25.688 8.383 1 93.75 374 ILE A CA 1
ATOM 2990 C C . ILE A 1 374 ? -12.914 24.891 9.523 1 93.75 374 ILE A C 1
ATOM 2992 O O . ILE A 1 374 ? -13.039 23.656 9.57 1 93.75 374 ILE A O 1
ATOM 2996 N N . ALA A 1 375 ? -12.242 25.578 10.391 1 90.5 375 ALA A N 1
ATOM 2997 C CA . ALA A 1 375 ? -11.625 24.922 11.539 1 90.5 375 ALA A CA 1
ATOM 2998 C C . ALA A 1 375 ? -12.672 24.203 12.383 1 90.5 375 ALA A C 1
ATOM 3000 O O . ALA A 1 375 ? -12.445 23.078 12.852 1 90.5 375 ALA A O 1
ATOM 3001 N N . HIS A 1 376 ? -13.812 24.828 12.523 1 90.56 376 HIS A N 1
ATOM 3002 C CA . HIS A 1 376 ? -14.898 24.234 13.289 1 90.56 376 HIS A CA 1
ATOM 3003 C C . HIS A 1 376 ? -15.398 22.953 12.625 1 90.56 376 HIS A C 1
ATOM 3005 O O . HIS A 1 376 ? -15.648 21.953 13.312 1 90.56 376 HIS A O 1
ATOM 3011 N N . ARG A 1 377 ? -15.562 23 11.391 1 93.31 377 ARG A N 1
ATOM 3012 C CA . ARG A 1 377 ? -16 21.828 10.648 1 93.31 377 ARG A CA 1
ATOM 3013 C C . ARG A 1 377 ? -15.023 20.672 10.812 1 93.31 377 ARG A C 1
ATOM 3015 O O . ARG A 1 377 ? -15.43 19.531 10.984 1 93.31 377 ARG A O 1
ATOM 3022 N N . MET A 1 378 ? -13.766 20.953 10.781 1 92.62 378 MET A N 1
ATOM 3023 C CA . MET A 1 378 ? -12.734 19.938 10.914 1 92.62 378 MET A CA 1
ATOM 3024 C C . MET A 1 378 ? -12.75 19.328 12.312 1 92.62 378 MET A C 1
ATOM 3026 O O . MET A 1 378 ? -12.641 18.109 12.461 1 92.62 378 MET A O 1
ATOM 3030 N N . ARG A 1 379 ? -12.969 20.109 13.258 1 90.62 379 ARG A N 1
ATOM 3031 C CA . ARG A 1 379 ? -12.977 19.641 14.641 1 90.62 379 ARG A CA 1
ATOM 3032 C C . ARG A 1 379 ? -14.219 18.812 14.93 1 90.62 379 ARG A C 1
ATOM 3034 O O . ARG A 1 379 ? -14.18 17.891 15.75 1 90.62 379 ARG A O 1
ATOM 3041 N N . ALA A 1 380 ? -15.227 19.094 14.266 1 92.88 380 ALA A N 1
ATOM 3042 C CA . ALA A 1 380 ? -16.5 18.422 14.492 1 92.88 380 ALA A CA 1
ATOM 3043 C C . ALA A 1 380 ? -16.531 17.047 13.812 1 92.88 380 ALA A C 1
ATOM 3045 O O . ALA A 1 380 ? -17.375 16.219 14.125 1 92.88 380 ALA A O 1
ATOM 3046 N N . HIS A 1 381 ? -15.578 16.844 12.938 1 94.06 381 HIS A N 1
ATOM 3047 C CA . HIS A 1 381 ? -15.547 15.555 12.242 1 94.06 381 HIS A CA 1
ATOM 3048 C C . HIS A 1 381 ? -14.906 14.477 13.102 1 94.06 381 HIS A C 1
ATOM 3050 O O . HIS A 1 381 ? -13.688 14.32 13.109 1 94.06 381 HIS A O 1
ATOM 3056 N N . GLU A 1 382 ? -15.641 13.57 13.602 1 92.69 382 GLU A N 1
ATOM 3057 C CA . GLU A 1 382 ? -15.203 12.594 14.594 1 92.69 382 GLU A CA 1
ATOM 3058 C C . GLU A 1 382 ? -14.156 11.641 14.016 1 92.69 382 GLU A C 1
ATOM 3060 O O . GLU A 1 382 ? -13.141 11.359 14.656 1 92.69 382 GLU A O 1
ATOM 3065 N N . LYS A 1 383 ? -14.367 11.234 12.828 1 91.81 383 LYS A N 1
ATOM 3066 C CA . LYS A 1 383 ? -13.484 10.234 12.227 1 91.81 383 LYS A CA 1
ATOM 3067 C C . LYS A 1 383 ? -12.141 10.844 11.844 1 91.81 383 LYS A C 1
ATOM 3069 O O . LYS A 1 383 ? -11.164 10.125 11.648 1 91.81 383 LYS A O 1
ATOM 3074 N N . GLY A 1 384 ? -12.094 12.156 11.734 1 93.56 384 GLY A N 1
ATOM 3075 C CA . GLY A 1 384 ? -10.883 12.836 11.305 1 93.56 384 GLY A CA 1
ATOM 3076 C C . GLY A 1 384 ? -10.094 13.422 12.461 1 93.56 384 GLY A C 1
ATOM 3077 O O . GLY A 1 384 ? -9.102 14.125 12.242 1 93.56 384 GLY A O 1
ATOM 3078 N N . GLN A 1 385 ? -10.375 13.016 13.68 1 92.31 385 GLN A N 1
ATOM 3079 C CA . GLN A 1 385 ? -9.781 13.641 14.859 1 92.31 385 GLN A CA 1
ATOM 3080 C C . GLN A 1 385 ? -8.289 13.352 14.945 1 92.31 385 GLN A C 1
ATOM 3082 O O . GLN A 1 385 ? -7.523 14.164 15.477 1 92.31 385 GLN A O 1
ATOM 3087 N N . LYS A 1 386 ? -7.898 12.289 14.422 1 93.38 386 LYS A N 1
ATOM 3088 C CA . LYS A 1 386 ? -6.5 11.875 14.516 1 93.38 386 LYS A CA 1
ATOM 3089 C C . LYS A 1 386 ? -5.594 12.828 13.742 1 93.38 386 LYS A C 1
ATOM 3091 O O . LYS A 1 386 ? -4.375 12.82 13.93 1 93.38 386 LYS A O 1
ATOM 3096 N N . TRP A 1 387 ? -6.168 13.711 12.914 1 94.25 387 TRP A N 1
ATOM 3097 C CA . TRP A 1 387 ? -5.352 14.633 12.133 1 94.25 387 TRP A CA 1
ATOM 3098 C C . TRP A 1 387 ? -5.539 16.062 12.617 1 94.25 387 TRP A C 1
ATOM 3100 O O . TRP A 1 387 ? -5.066 17.016 11.984 1 94.25 387 TRP A O 1
ATOM 3110 N N . LEU A 1 388 ? -6.145 16.297 13.734 1 90.38 388 LEU A N 1
ATOM 3111 C CA . LEU A 1 388 ? -6.426 17.641 14.219 1 90.38 388 LEU A CA 1
ATOM 3112 C C . LEU A 1 388 ? -5.133 18.359 14.602 1 90.38 388 LEU A C 1
ATOM 3114 O O . LEU A 1 388 ? -5.117 19.578 14.742 1 90.38 388 LEU A O 1
ATOM 3118 N N . TRP A 1 389 ? -4.082 17.547 14.773 1 88.19 389 TRP A N 1
ATOM 3119 C CA . TRP A 1 389 ? -2.793 18.156 15.062 1 88.19 389 TRP A CA 1
ATOM 3120 C C . TRP A 1 389 ? -2.346 19.062 13.914 1 88.19 389 TRP A C 1
ATOM 3122 O O . TRP A 1 389 ? -1.577 20 14.117 1 88.19 389 TRP A O 1
ATOM 3132 N N . LEU A 1 390 ? -2.846 18.906 12.758 1 86.56 390 LEU A N 1
ATOM 3133 C CA . LEU A 1 390 ? -2.514 19.703 11.586 1 86.56 390 LEU A CA 1
ATOM 3134 C C . LEU A 1 390 ? -3.049 21.125 11.734 1 86.56 390 LEU A C 1
ATOM 3136 O O . LEU A 1 390 ? -2.574 22.047 11.055 1 86.56 390 LEU A O 1
ATOM 3140 N N . LEU A 1 391 ? -4.051 21.312 12.508 1 83.06 391 LEU A N 1
ATOM 3141 C CA . LEU A 1 391 ? -4.668 22.609 12.703 1 83.06 391 LEU A CA 1
ATOM 3142 C C . LEU A 1 391 ? -3.936 23.406 13.773 1 83.06 391 LEU A C 1
ATOM 3144 O O . LEU A 1 391 ? -4.195 24.609 13.961 1 83.06 391 LEU A O 1
ATOM 3148 N N . GLU A 1 392 ? -3.164 22.781 14.469 1 73.75 392 GLU A N 1
ATOM 3149 C CA . GLU A 1 392 ? -2.559 23.406 15.648 1 73.75 392 GLU A CA 1
ATOM 3150 C C . GLU A 1 392 ? -1.561 24.484 15.25 1 73.75 392 GLU A C 1
ATOM 3152 O O . GLU A 1 392 ? -0.957 25.125 16.109 1 73.75 392 GLU A O 1
ATOM 3157 N N . ARG A 1 393 ? -1.688 24.906 14.094 1 67.62 393 ARG A N 1
ATOM 3158 C CA . ARG A 1 393 ? -0.779 25.969 13.688 1 67.62 393 ARG A CA 1
ATOM 3159 C C . ARG A 1 393 ? -1.403 27.344 13.93 1 67.62 393 ARG A C 1
ATOM 3161 O O . ARG A 1 393 ? -2.605 27.453 14.18 1 67.62 393 ARG A O 1
ATOM 3168 N N . GLN A 1 394 ? -0.612 28.359 13.906 1 62.34 394 GLN A N 1
ATOM 3169 C CA . GLN A 1 394 ? -0.825 29.703 14.445 1 62.34 394 GLN A CA 1
ATOM 3170 C C . GLN A 1 394 ? -1.854 30.469 13.617 1 62.34 394 GLN A C 1
ATOM 3172 O O . GLN A 1 394 ? -2.262 31.562 13.984 1 62.34 394 GLN A O 1
ATOM 3177 N N . LEU A 1 395 ? -2.443 29.766 12.719 1 70.44 395 LEU A N 1
ATOM 3178 C CA . LEU A 1 395 ? -3.363 30.484 11.844 1 70.44 395 LEU A CA 1
ATOM 3179 C C . LEU A 1 395 ? -4.633 30.875 12.586 1 70.44 395 LEU A C 1
ATOM 3181 O O . LEU A 1 395 ? -5.117 32 12.445 1 70.44 395 LEU A O 1
ATOM 3185 N N . GLU A 1 396 ? -5.07 30.062 13.367 1 79.19 396 GLU A N 1
ATOM 3186 C CA . GLU A 1 396 ? -6.32 30.344 14.062 1 79.19 396 GLU A CA 1
ATOM 3187 C C . GLU A 1 396 ? -6.137 31.438 15.117 1 79.19 396 GLU A C 1
ATOM 3189 O O . GLU A 1 396 ? -7.027 32.25 15.336 1 79.19 396 GLU A O 1
ATOM 3194 N N . LEU A 1 397 ? -4.969 31.516 15.586 1 78.56 397 LEU A N 1
ATOM 3195 C CA . LEU A 1 397 ? -4.715 32.531 16.594 1 78.56 397 LEU A CA 1
ATOM 3196 C C . LEU A 1 397 ? -4.574 33.906 15.961 1 78.56 397 LEU A C 1
ATOM 3198 O O . LEU A 1 397 ? -5 34.906 16.531 1 78.56 397 LEU A O 1
ATOM 3202 N N . ASP A 1 398 ? -4.008 33.875 14.828 1 79.44 398 ASP A N 1
ATOM 3203 C CA . ASP A 1 398 ? -3.932 35.125 14.086 1 79.44 398 ASP A CA 1
ATOM 3204 C C . ASP A 1 398 ? -5.324 35.625 13.727 1 79.44 398 ASP A C 1
ATOM 3206 O O . ASP A 1 398 ? -5.605 36.812 13.852 1 79.44 398 ASP A O 1
ATOM 3210 N N . ALA A 1 399 ? -6.055 34.781 13.273 1 86.56 399 ALA A N 1
ATOM 3211 C CA . ALA A 1 399 ? -7.426 35.125 12.93 1 86.56 399 ALA A CA 1
ATOM 3212 C C . ALA A 1 399 ? -8.188 35.625 14.164 1 86.56 399 ALA A C 1
ATOM 3214 O O . ALA A 1 399 ? -8.938 36.594 14.094 1 86.56 399 ALA A O 1
ATOM 3215 N N . LEU A 1 400 ? -8.016 35 15.219 1 88.44 400 LEU A N 1
ATOM 3216 C CA . LEU A 1 400 ? -8.664 35.344 16.469 1 88.44 400 LEU A CA 1
ATOM 3217 C C . LEU A 1 400 ? -8.227 36.75 16.922 1 88.44 400 LEU A C 1
ATOM 3219 O O . LEU A 1 400 ? -9.055 37.562 17.344 1 88.44 400 LEU A O 1
ATOM 3223 N N . THR A 1 401 ? -6.945 36.969 16.875 1 86.38 401 THR A N 1
ATOM 3224 C CA . THR A 1 401 ? -6.406 38.281 17.234 1 86.38 401 THR A CA 1
ATOM 3225 C C . THR A 1 401 ? -7.008 39.375 16.375 1 86.38 401 THR A C 1
ATOM 3227 O O . THR A 1 401 ? -7.375 40.438 16.875 1 86.38 401 THR A O 1
ATOM 3230 N N . PHE A 1 402 ? -7.121 39.156 15.18 1 86.94 402 PHE A N 1
ATOM 3231 C CA . PHE A 1 402 ? -7.676 40.125 14.266 1 86.94 402 PHE A CA 1
ATOM 3232 C C . PHE A 1 402 ? -9.141 40.406 14.57 1 86.94 402 PHE A C 1
ATOM 3234 O O . PHE A 1 402 ? -9.578 41.562 14.602 1 86.94 402 PHE A O 1
ATOM 3241 N N . LEU A 1 403 ? -9.883 39.375 14.742 1 91.44 403 LEU A N 1
ATOM 3242 C CA . LEU A 1 403 ? -11.312 39.531 15.016 1 91.44 403 LEU A CA 1
ATOM 3243 C C . LEU A 1 403 ? -11.555 40.281 16.312 1 91.44 403 LEU A C 1
ATOM 3245 O O . LEU A 1 403 ? -12.461 41.094 16.406 1 91.44 403 LEU A O 1
ATOM 3249 N N . LEU A 1 404 ? -10.719 39.969 17.25 1 91.94 404 LEU A N 1
ATOM 3250 C CA . LEU A 1 404 ? -10.852 40.656 18.531 1 91.94 404 LEU A CA 1
ATOM 3251 C C . LEU A 1 404 ? -10.492 42.125 18.406 1 91.94 404 LEU A C 1
ATOM 3253 O O . LEU A 1 404 ? -11.148 43 19 1 91.94 404 LEU A O 1
ATOM 3257 N N . THR A 1 405 ? -9.445 42.406 17.703 1 88.88 405 THR A N 1
ATOM 3258 C CA . THR A 1 405 ? -9.07 43.812 17.438 1 88.88 405 THR A CA 1
ATOM 3259 C C . THR A 1 405 ? -10.195 44.531 16.719 1 88.88 405 THR A C 1
ATOM 3261 O O . THR A 1 405 ? -10.477 45.719 17.016 1 88.88 405 THR A O 1
ATOM 3264 N N . TYR A 1 406 ? -10.812 43.906 15.781 1 89 406 TYR A N 1
ATOM 3265 C CA . TYR A 1 406 ? -11.945 44.438 15.047 1 89 406 TYR A CA 1
ATOM 3266 C C . TYR A 1 406 ? -13.109 44.75 15.992 1 89 406 TYR A C 1
ATOM 3268 O O . TYR A 1 406 ? -13.727 45.812 15.891 1 89 406 TYR A O 1
ATOM 3276 N N . LEU A 1 407 ? -13.328 43.906 16.938 1 91.38 407 LEU A N 1
ATOM 3277 C CA . LEU A 1 407 ? -14.453 44.031 17.844 1 91.38 407 LEU A CA 1
ATOM 3278 C C . LEU A 1 407 ? -14.188 45.094 18.906 1 91.38 407 LEU A C 1
ATOM 3280 O O . LEU A 1 407 ? -15.117 45.625 19.516 1 91.38 407 LEU A O 1
ATOM 3284 N N . CYS A 1 408 ? -12.93 45.406 19.109 1 89.56 408 CYS A N 1
ATOM 3285 C CA . CYS A 1 408 ? -12.594 46.5 20.016 1 89.56 408 CYS A CA 1
ATOM 3286 C C . CYS A 1 408 ? -12.977 47.844 19.406 1 89.56 408 CYS A C 1
ATOM 3288 O O . CYS A 1 408 ? -13.266 48.781 20.141 1 89.56 408 CYS A O 1
ATOM 3290 N N . GLY A 1 409 ? -13.039 47.906 18.109 1 85.81 409 GLY A N 1
ATOM 3291 C CA . GLY A 1 409 ? -13.359 49.156 17.422 1 85.81 409 GLY A CA 1
ATOM 3292 C C . GLY A 1 409 ? -14.797 49.219 16.938 1 85.81 409 GLY A C 1
ATOM 3293 O O . GLY A 1 409 ? -15.391 50.281 16.844 1 85.81 409 GLY A O 1
ATOM 3294 N N . GLU A 1 410 ? -15.25 48.094 16.484 1 85.62 410 GLU A N 1
ATOM 3295 C CA . GLU A 1 410 ? -16.594 48 15.922 1 85.62 410 GLU A CA 1
ATOM 3296 C C . GLU A 1 410 ? -17.547 47.25 16.844 1 85.62 410 GLU A C 1
ATOM 3298 O O . GLU A 1 410 ? -17.391 46.031 17.016 1 85.62 410 GLU A O 1
ATOM 3303 N N . THR A 1 411 ? -18.516 47.906 17.406 1 82.56 411 THR A N 1
ATOM 3304 C CA . THR A 1 411 ? -19.391 47.281 18.375 1 82.56 411 THR A CA 1
ATOM 3305 C C . THR A 1 411 ? -20.781 47.094 17.797 1 82.56 411 THR A C 1
ATOM 3307 O O . THR A 1 411 ? -21.609 46.375 18.359 1 82.56 411 THR A O 1
ATOM 3310 N N . GLU A 1 412 ? -20.984 47.781 16.625 1 78.25 412 GLU A N 1
ATOM 3311 C CA . GLU A 1 412 ? -22.328 47.688 16.062 1 78.25 412 GLU A CA 1
ATOM 3312 C C . GLU A 1 412 ? -22.281 47.219 14.609 1 78.25 412 GLU A C 1
ATOM 3314 O O . GLU A 1 412 ? -21.25 47.344 13.945 1 78.25 412 GLU A O 1
ATOM 3319 N N . GLY A 1 413 ? -23.359 46.531 14.164 1 76 413 GLY A N 1
ATOM 3320 C CA . GLY A 1 413 ? -23.484 46.125 12.781 1 76 413 GLY A CA 1
ATOM 3321 C C . GLY A 1 413 ? -23.766 44.625 12.625 1 76 413 GLY A C 1
ATOM 3322 O O . GLY A 1 413 ? -23.75 43.875 13.602 1 76 413 GLY A O 1
ATOM 3323 N N . ALA A 1 414 ? -24.125 44.219 11.43 1 72 414 ALA A N 1
ATOM 3324 C CA . ALA A 1 414 ? -24.562 42.875 11.102 1 72 414 ALA A CA 1
ATOM 3325 C C . ALA A 1 414 ? -23.422 41.875 11.25 1 72 414 ALA A C 1
ATOM 3327 O O . ALA A 1 414 ? -23.609 40.75 11.727 1 72 414 ALA A O 1
ATOM 3328 N N . ASN A 1 415 ? -22.219 42.312 11.102 1 81.75 415 ASN A N 1
ATOM 3329 C CA . ASN A 1 415 ? -21.094 41.406 11.117 1 81.75 415 ASN A CA 1
ATOM 3330 C C . ASN A 1 415 ? -20.578 41.156 12.531 1 81.75 415 ASN A C 1
ATOM 3332 O O . ASN A 1 415 ? -19.812 40.219 12.773 1 81.75 415 ASN A O 1
ATOM 3336 N N . VAL A 1 416 ? -21.094 41.969 13.406 1 87.81 416 VAL A N 1
ATOM 3337 C CA . VAL A 1 416 ? -20.547 41.906 14.758 1 87.81 416 VAL A CA 1
ATOM 3338 C C . VAL A 1 416 ? -21.016 40.656 15.453 1 87.81 416 VAL A C 1
ATOM 3340 O O . VAL A 1 416 ? -20.25 40 16.156 1 87.81 416 VAL A O 1
ATOM 3343 N N . GLU A 1 417 ? -22.266 40.281 15.164 1 87.75 417 GLU A N 1
ATOM 3344 C CA . GLU A 1 417 ? -22.797 39.062 15.789 1 87.75 417 GLU A CA 1
ATOM 3345 C C . GLU A 1 417 ? -22.078 37.812 15.281 1 87.75 417 GLU A C 1
ATOM 3347 O O . GLU A 1 417 ? -21.719 36.938 16.078 1 87.75 417 GLU A O 1
ATOM 3352 N N . LEU A 1 418 ? -21.938 37.812 14.031 1 89.44 418 LEU A N 1
ATOM 3353 C CA . LEU A 1 418 ? -21.234 36.656 13.43 1 89.44 418 LEU A CA 1
ATOM 3354 C C . LEU A 1 418 ? -19.781 36.625 13.906 1 89.44 418 LEU A C 1
ATOM 3356 O O . LEU A 1 418 ? -19.219 35.531 14.086 1 89.44 418 LEU A O 1
ATOM 3360 N N . THR A 1 419 ? -19.203 37.812 14.016 1 92.81 419 THR A N 1
ATOM 3361 C CA . THR A 1 419 ? -17.812 37.906 14.477 1 92.81 419 THR A CA 1
ATOM 3362 C C . THR A 1 419 ? -17.688 37.375 15.906 1 92.81 419 THR A C 1
ATOM 3364 O O . THR A 1 419 ? -16.734 36.656 16.219 1 92.81 419 THR A O 1
ATOM 3367 N N . TRP A 1 420 ? -18.641 37.719 16.703 1 92.75 420 TRP A N 1
ATOM 3368 C CA . TRP A 1 420 ? -18.594 37.25 18.078 1 92.75 420 TRP A CA 1
ATOM 3369 C C . TRP A 1 420 ? -18.766 35.75 18.141 1 92.75 420 TRP A C 1
ATOM 3371 O O . TRP A 1 420 ? -18.125 35.062 18.969 1 92.75 420 TRP A O 1
ATOM 3381 N N . GLU A 1 421 ? -19.594 35.219 17.312 1 92.06 421 GLU A N 1
ATOM 3382 C CA . GLU A 1 421 ? -19.766 33.75 17.266 1 92.06 421 GLU A CA 1
ATOM 3383 C C . GLU A 1 421 ? -18.453 33.062 16.906 1 92.06 421 GLU A C 1
ATOM 3385 O O . GLU A 1 421 ? -18.109 32.062 17.531 1 92.06 421 GLU A O 1
ATOM 3390 N N . ALA A 1 422 ? -17.797 33.562 15.93 1 92.81 422 ALA A N 1
ATOM 3391 C CA . ALA A 1 422 ? -16.516 33 15.5 1 92.81 422 ALA A CA 1
ATOM 3392 C C . ALA A 1 422 ? -15.469 33.125 16.609 1 92.81 422 ALA A C 1
ATOM 3394 O O . ALA A 1 422 ? -14.727 32.188 16.875 1 92.81 422 ALA A O 1
ATOM 3395 N N . VAL A 1 423 ? -15.438 34.281 17.219 1 92.31 423 VAL A N 1
ATOM 3396 C CA . VAL A 1 423 ? -14.469 34.562 18.281 1 92.31 423 VAL A CA 1
ATOM 3397 C C . VAL A 1 423 ? -14.719 33.594 19.453 1 92.31 423 VAL A C 1
ATOM 3399 O O . VAL A 1 423 ? -13.773 33.031 20 1 92.31 423 VAL A O 1
ATOM 3402 N N . ASN A 1 424 ? -15.969 33.469 19.797 1 90.81 424 ASN A N 1
ATOM 3403 C CA . ASN A 1 424 ? -16.297 32.594 20.922 1 90.81 424 ASN A CA 1
ATOM 3404 C C . ASN A 1 424 ? -15.922 31.141 20.641 1 90.81 424 ASN A C 1
ATOM 3406 O O . ASN A 1 424 ? -15.414 30.438 21.516 1 90.81 424 ASN A O 1
ATOM 3410 N N . ASP A 1 425 ? -16.172 30.766 19.5 1 88.62 425 ASP A N 1
ATOM 3411 C CA . ASP A 1 425 ? -15.844 29.406 19.094 1 88.62 425 ASP A CA 1
ATOM 3412 C C . ASP A 1 425 ? -14.344 29.156 19.188 1 88.62 425 ASP A C 1
ATOM 3414 O O . ASP A 1 425 ? -13.906 28.156 19.766 1 88.62 425 ASP A O 1
ATOM 3418 N N . LEU A 1 426 ? -13.555 30 18.641 1 87.06 426 LEU A N 1
ATOM 3419 C CA . LEU A 1 426 ? -12.102 29.875 18.609 1 87.06 426 LEU A CA 1
ATOM 3420 C C . LEU A 1 426 ? -11.516 30 20.016 1 87.06 426 LEU A C 1
ATOM 3422 O O . LEU A 1 426 ? -10.648 29.219 20.406 1 87.06 426 LEU A O 1
ATOM 3426 N N . TYR A 1 427 ? -12.062 31 20.688 1 87.12 427 TYR A N 1
ATOM 3427 C CA . TYR A 1 427 ? -11.555 31.266 22.016 1 87.12 427 TYR A CA 1
ATOM 3428 C C . TYR A 1 427 ? -11.812 30.078 22.953 1 87.12 427 TYR A C 1
ATOM 3430 O O . TYR A 1 427 ? -10.93 29.672 23.703 1 87.12 427 TYR A O 1
ATOM 3438 N N . ASP A 1 428 ? -12.953 29.516 22.906 1 85.94 428 ASP A N 1
ATOM 3439 C CA . ASP A 1 428 ? -13.32 28.391 23.766 1 85.94 428 ASP A CA 1
ATOM 3440 C C . ASP A 1 428 ? -12.469 27.156 23.453 1 85.94 428 ASP A C 1
ATOM 3442 O O . ASP A 1 428 ? -12.094 26.422 24.359 1 85.94 428 ASP A O 1
ATOM 3446 N N . TYR A 1 429 ? -12.242 27 22.281 1 82.69 429 TYR A N 1
ATOM 3447 C CA . TYR A 1 429 ? -11.438 25.844 21.891 1 82.69 429 TYR A CA 1
ATOM 3448 C C . TYR A 1 429 ? -10.016 25.969 22.422 1 82.69 429 TYR A C 1
ATOM 3450 O O . TYR A 1 429 ? -9.484 25.031 23.031 1 82.69 429 TYR A O 1
ATOM 3458 N N . TRP A 1 430 ? -9.406 27.078 22.234 1 81.62 430 TRP A N 1
ATOM 3459 C CA . TRP A 1 430 ? -8 27.25 22.578 1 81.62 430 TRP A CA 1
ATOM 3460 C C . TRP A 1 430 ? -7.832 27.438 24.078 1 81.62 430 TRP A C 1
ATOM 3462 O O . TRP A 1 430 ? -6.766 27.141 24.641 1 81.62 430 TRP A O 1
ATOM 3472 N N . LYS A 1 431 ? -8.844 27.891 24.641 1 80.12 431 LYS A N 1
ATOM 3473 C CA . LYS A 1 431 ? -8.828 27.969 26.109 1 80.12 431 LYS A CA 1
ATOM 3474 C C . LYS A 1 431 ? -8.742 26.578 26.734 1 80.12 431 LYS A C 1
ATOM 3476 O O . LYS A 1 431 ? -8.078 26.391 27.75 1 80.12 431 LYS A O 1
ATOM 3481 N N . ARG A 1 432 ? -9.352 25.625 26.109 1 77.19 432 ARG A N 1
ATOM 3482 C CA . ARG A 1 432 ? -9.422 24.266 26.625 1 77.19 432 ARG A CA 1
ATOM 3483 C C . ARG A 1 432 ? -8.164 23.469 26.25 1 77.19 432 ARG A C 1
ATOM 3485 O O . ARG A 1 432 ? -7.938 22.375 26.781 1 77.19 432 ARG A O 1
ATOM 3492 N N . SER A 1 433 ? -7.422 23.969 25.438 1 69.38 433 SER A N 1
ATOM 3493 C CA . SER A 1 433 ? -6.238 23.234 24.984 1 69.38 433 SER A CA 1
ATOM 3494 C C . SER A 1 433 ? -4.957 23.969 25.359 1 69.38 433 SER A C 1
ATOM 3496 O O . SER A 1 433 ? -4.219 24.438 24.5 1 69.38 433 SER A O 1
ATOM 3498 N N . PRO A 1 434 ? -4.637 23.969 26.609 1 57.22 434 PRO A N 1
ATOM 3499 C CA . PRO A 1 434 ? -3.543 24.812 27.094 1 57.22 434 PRO A CA 1
ATOM 3500 C C . PRO A 1 434 ? -2.178 24.359 26.578 1 57.22 434 PRO A C 1
ATOM 3502 O O . PRO A 1 434 ? -1.256 25.172 26.469 1 57.22 434 PRO A O 1
ATOM 3505 N N . GLU A 1 435 ? -2.102 23.141 26.312 1 57.88 435 GLU A N 1
ATOM 3506 C CA . GLU A 1 435 ? -0.788 22.609 25.938 1 57.88 435 GLU A CA 1
ATOM 3507 C C . GLU A 1 435 ? -0.276 23.281 24.656 1 57.88 435 GLU A C 1
ATOM 3509 O O . GLU A 1 435 ? 0.93 23.297 24.406 1 57.88 435 GLU A O 1
ATOM 3514 N N . HIS A 1 436 ? -1.179 23.922 24 1 55.25 436 HIS A N 1
ATOM 3515 C CA . HIS A 1 436 ? -0.807 24.422 22.688 1 55.25 436 HIS A CA 1
ATOM 3516 C C . HIS A 1 436 ? -0.639 25.938 22.703 1 55.25 436 HIS A C 1
ATOM 3518 O O . HIS A 1 436 ? -0.359 26.547 21.656 1 55.25 436 HIS A O 1
ATOM 3524 N N . HIS A 1 437 ? -0.726 26.578 23.938 1 52.62 437 HIS A N 1
ATOM 3525 C CA . HIS A 1 437 ? -0.726 28.031 24.016 1 52.62 437 HIS A CA 1
ATOM 3526 C C . HIS A 1 437 ? 0.685 28.594 23.859 1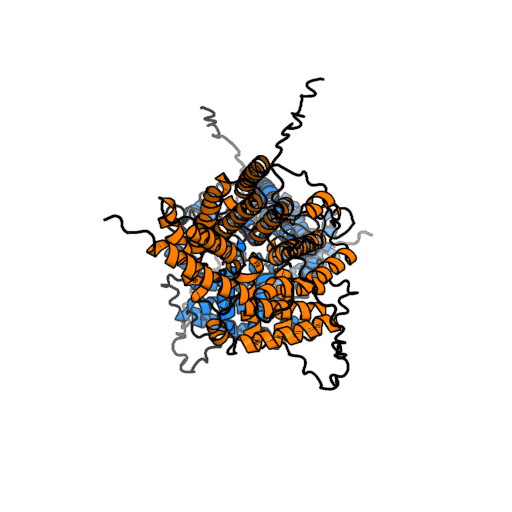 52.62 437 HIS A C 1
ATOM 3528 O O . HIS A 1 437 ? 1.622 28.109 24.5 1 52.62 437 HIS A O 1
ATOM 3534 N N . PHE A 1 438 ? 0.909 29.172 22.625 1 55.62 438 PHE A N 1
ATOM 3535 C CA . PHE A 1 438 ? 2.041 30.078 22.75 1 55.62 438 PHE A CA 1
ATOM 3536 C C . PHE A 1 438 ? 1.772 31.141 23.812 1 55.62 438 PHE A C 1
ATOM 3538 O O . PHE A 1 438 ? 0.82 31.922 23.688 1 55.62 438 PHE A O 1
ATOM 3545 N N . HIS A 1 439 ? 2.336 30.984 24.875 1 55.72 439 HIS A N 1
ATOM 3546 C CA . HIS A 1 439 ? 2.029 31.672 26.125 1 55.72 439 HIS A CA 1
ATOM 3547 C C . HIS A 1 439 ? 1.788 33.156 25.875 1 55.72 439 HIS A C 1
ATOM 3549 O O . HIS A 1 439 ? 0.797 33.719 26.359 1 55.72 439 HIS A O 1
ATOM 3555 N N . ARG A 1 440 ? 2.688 33.75 25.156 1 60.22 440 ARG A N 1
ATOM 3556 C CA . ARG A 1 440 ? 2.633 35.188 25.016 1 60.22 440 ARG A CA 1
ATOM 3557 C C . ARG A 1 440 ? 1.433 35.625 24.188 1 60.22 440 ARG A C 1
ATOM 3559 O O . ARG A 1 440 ? 0.731 36.562 24.531 1 60.22 440 ARG A O 1
ATOM 3566 N N . GLN A 1 441 ? 1.141 34.938 23.234 1 74.5 441 GLN A N 1
ATOM 3567 C CA . GLN A 1 441 ? 0.038 35.312 22.344 1 74.5 441 GLN A CA 1
ATOM 3568 C C . GLN A 1 441 ? -1.309 35.094 23.031 1 74.5 441 GLN A C 1
ATOM 3570 O O . GLN A 1 441 ? -2.234 35.875 22.859 1 74.5 441 GLN A O 1
ATOM 3575 N N . TRP A 1 442 ? -1.244 34.188 23.891 1 80.5 442 TRP A N 1
ATOM 3576 C CA . TRP A 1 442 ? -2.51 33.875 24.547 1 80.5 442 TRP A CA 1
ATOM 3577 C C . TRP A 1 442 ? -2.877 34.969 25.547 1 80.5 442 TRP A C 1
ATOM 3579 O O . TRP A 1 442 ? -4.043 35.344 25.656 1 80.5 442 TRP A O 1
ATOM 3589 N N . THR A 1 443 ? -1.838 35.469 26.203 1 82.69 443 THR A N 1
ATOM 3590 C CA . THR A 1 443 ? -2.082 36.562 27.141 1 82.69 443 THR A CA 1
ATOM 3591 C C . THR A 1 443 ? -2.648 37.781 26.438 1 82.69 443 THR A C 1
ATOM 3593 O O . THR A 1 443 ? -3.559 38.438 26.938 1 82.69 443 THR A O 1
ATOM 3596 N N . CYS A 1 444 ? -2.105 38 25.328 1 85.06 444 CYS A N 1
ATOM 3597 C CA . CYS A 1 444 ? -2.582 39.125 24.531 1 85.06 444 CYS A CA 1
ATOM 3598 C C . CYS A 1 444 ? -4.023 38.906 24.078 1 85.06 444 CYS A C 1
ATOM 3600 O O . CYS A 1 444 ? -4.832 39.844 24.094 1 85.06 444 CYS A O 1
ATOM 3602 N N . ILE A 1 445 ? -4.355 37.75 23.812 1 87.75 445 ILE A N 1
ATOM 3603 C CA . ILE A 1 445 ? -5.691 37.406 23.328 1 87.75 445 ILE A CA 1
ATOM 3604 C C . ILE A 1 445 ? -6.703 37.562 24.453 1 87.75 445 ILE A C 1
ATOM 3606 O O . ILE A 1 445 ? -7.809 38.062 24.234 1 87.75 445 ILE A O 1
ATOM 3610 N N . VAL A 1 446 ? -6.285 37.188 25.578 1 88.88 446 VAL A N 1
ATOM 3611 C CA . VAL A 1 446 ? -7.164 37.312 26.734 1 88.88 446 VAL A CA 1
ATOM 3612 C C . VAL A 1 446 ? -7.441 38.781 27.031 1 88.88 446 VAL A C 1
ATOM 3614 O O . VAL A 1 446 ? -8.578 39.156 27.328 1 88.88 446 VAL A O 1
ATOM 3617 N N . GLU A 1 447 ? -6.418 39.531 26.891 1 91.5 447 GLU A N 1
ATOM 3618 C CA . GLU A 1 447 ? -6.562 40.969 27.109 1 91.5 447 GLU A CA 1
ATOM 3619 C C . GLU A 1 447 ? -7.457 41.625 26.047 1 91.5 447 GLU A C 1
ATOM 3621 O O . GLU A 1 447 ? -8.312 42.438 26.359 1 91.5 447 GLU A O 1
ATOM 3626 N N . LEU A 1 448 ? -7.254 41.25 24.891 1 92.25 448 LEU A N 1
ATOM 3627 C CA . LEU A 1 448 ? -8.047 41.781 23.781 1 92.25 448 LEU A CA 1
ATOM 3628 C C . LEU A 1 448 ? -9.516 41.406 23.938 1 92.25 448 LEU A C 1
ATOM 3630 O O . LEU A 1 448 ? -10.406 42.188 23.609 1 92.25 448 LEU A O 1
ATOM 3634 N N . ARG A 1 449 ? -9.703 40.25 24.312 1 92.69 449 ARG A N 1
ATOM 3635 C CA . ARG A 1 449 ? -11.078 39.781 24.5 1 92.69 449 ARG A CA 1
ATOM 3636 C C . ARG A 1 449 ? -11.773 40.625 25.594 1 92.69 449 ARG A C 1
ATOM 3638 O O . ARG A 1 449 ? -12.938 41 25.438 1 92.69 449 ARG A O 1
ATOM 3645 N N . SER A 1 450 ? -11.047 40.844 26.688 1 92.75 450 SER A N 1
ATOM 3646 C CA . SER A 1 450 ? -11.594 41.656 27.75 1 92.75 450 SER A CA 1
ATOM 3647 C C . SER A 1 450 ? -11.93 43.062 27.25 1 92.75 450 SER A C 1
ATOM 3649 O O . SER A 1 450 ? -12.984 43.625 27.578 1 92.75 450 SER A O 1
ATOM 3651 N N . GLN A 1 451 ? -11.094 43.594 26.484 1 93.06 451 GLN A N 1
ATOM 3652 C CA . GLN A 1 451 ? -11.312 44.906 25.906 1 93.06 451 GLN A CA 1
ATOM 3653 C C . GLN A 1 451 ? -12.523 44.906 24.969 1 93.06 451 GLN A C 1
ATOM 3655 O O . GLN A 1 451 ? -13.305 45.875 24.969 1 93.06 451 GLN A O 1
ATOM 3660 N N . ALA A 1 452 ? -12.586 43.906 24.219 1 92.81 452 ALA A N 1
ATOM 3661 C CA . ALA A 1 452 ? -13.695 43.812 23.281 1 92.81 452 ALA A CA 1
ATOM 3662 C C . ALA A 1 452 ? -15.023 43.656 24.031 1 92.81 452 ALA A C 1
ATOM 3664 O O . ALA A 1 452 ? -16.047 44.219 23.609 1 92.81 452 ALA A O 1
ATOM 3665 N N . LEU A 1 453 ? -15.016 42.938 25.078 1 91.56 453 LEU A N 1
ATOM 3666 C CA . LEU A 1 453 ? -16.219 42.781 25.891 1 91.56 453 LEU A CA 1
ATOM 3667 C C . LEU A 1 453 ? -16.609 44.094 26.562 1 91.56 453 LEU A C 1
ATOM 3669 O O . LEU A 1 453 ? -17.797 44.406 26.656 1 91.56 453 LEU A O 1
ATOM 3673 N N . ASP A 1 454 ? -15.625 44.844 26.984 1 90.94 454 ASP A N 1
ATOM 3674 C CA . ASP A 1 454 ? -15.875 46.156 27.578 1 90.94 454 ASP A CA 1
ATOM 3675 C C . ASP A 1 454 ? -16.469 47.125 26.547 1 90.94 454 ASP A C 1
ATOM 3677 O O . ASP A 1 454 ? -17.391 47.875 26.875 1 90.94 454 ASP A O 1
ATOM 3681 N N . ALA A 1 455 ? -16 47.031 25.469 1 88.5 455 ALA A N 1
ATOM 3682 C CA . ALA A 1 455 ? -16.516 47.875 24.391 1 88.5 455 ALA A CA 1
ATOM 3683 C C . ALA A 1 455 ? -17.938 47.5 24.016 1 88.5 455 ALA A C 1
ATOM 3685 O O . ALA A 1 455 ? -18.766 48.344 23.703 1 88.5 455 ALA A O 1
ATOM 3686 N N . HIS A 1 456 ? -18.188 46.312 24.047 1 84.06 456 HIS A N 1
ATOM 3687 C CA . HIS A 1 456 ? -19.516 45.812 23.703 1 84.06 456 HIS A CA 1
ATOM 3688 C C . HIS A 1 456 ? -20.547 46.188 24.75 1 84.06 456 HIS A C 1
ATOM 3690 O O . HIS A 1 456 ? -21.688 46.469 24.422 1 84.06 456 HIS A O 1
ATOM 3696 N N . ASN A 1 457 ? -20.109 46.156 25.969 1 81.94 457 ASN A N 1
ATOM 3697 C CA . ASN A 1 457 ? -21.016 46.469 27.062 1 81.94 457 ASN A CA 1
ATOM 3698 C C . ASN A 1 457 ? -21.188 47.969 27.25 1 81.94 457 ASN A C 1
ATOM 3700 O O . ASN A 1 457 ? -22.172 48.438 27.859 1 81.94 457 ASN A O 1
ATOM 3704 N N . SER A 1 458 ? -20.219 48.812 26.891 1 76.75 458 SER A N 1
ATOM 3705 C CA . SER A 1 458 ? -20.312 50.25 27.031 1 76.75 458 SER A CA 1
ATOM 3706 C C . SER A 1 458 ? -21.297 50.844 26.031 1 76.75 458 SER A C 1
ATOM 3708 O O . SER A 1 458 ? -21.672 52.031 26.141 1 76.75 458 SER A O 1
ATOM 3710 N N . VAL A 1 459 ? -21.641 50.281 24.953 1 65.69 459 VAL A N 1
ATOM 3711 C CA . VAL A 1 459 ? -22.656 50.812 24.047 1 65.69 459 VAL A CA 1
ATOM 3712 C C . VAL A 1 459 ? -24.031 50.75 24.703 1 65.69 459 VAL A C 1
ATOM 3714 O O . VAL A 1 459 ? -24.438 49.688 25.172 1 65.69 459 VAL A O 1
ATOM 3717 N N . PRO A 1 460 ? -24.562 51.906 25.125 1 55 460 PRO A N 1
ATOM 3718 C CA . PRO A 1 460 ? -25.875 52.062 25.766 1 55 460 PRO A CA 1
ATOM 3719 C C . PRO A 1 460 ? -26.984 51.312 25 1 55 460 PRO A C 1
ATOM 3721 O O . PRO A 1 460 ? -26.969 51.281 23.766 1 55 460 PRO A O 1
ATOM 3724 N N . ASN A 1 461 ? -27.453 50.188 25.516 1 46.47 461 ASN A N 1
ATOM 3725 C CA . ASN A 1 461 ? -28.734 49.688 25.016 1 46.47 461 ASN A CA 1
ATOM 3726 C C . ASN A 1 461 ? -29.703 50.812 24.719 1 46.47 461 ASN A C 1
ATOM 3728 O O . ASN A 1 461 ? -30.047 51.594 25.609 1 46.47 461 ASN A O 1
ATOM 3732 N N . SER A 1 462 ? -29.531 51.562 23.688 1 40.34 462 SER A N 1
ATOM 3733 C CA . SER A 1 462 ? -30.719 52.344 23.406 1 40.34 462 SER A CA 1
ATOM 3734 C C . SER A 1 462 ? -31.984 51.5 23.547 1 40.34 462 SER A C 1
ATOM 3736 O O . SER A 1 462 ? -32.25 50.594 22.734 1 40.34 462 SER A O 1
ATOM 3738 N N . ASP A 1 463 ? -32.312 51.031 24.734 1 32.44 463 ASP A N 1
ATOM 3739 C CA . ASP A 1 463 ? -33.781 51.031 24.844 1 32.44 463 ASP A CA 1
ATOM 3740 C C . ASP A 1 463 ? -34.344 52.438 24.641 1 32.44 463 ASP A C 1
ATOM 3742 O O . ASP A 1 463 ? -33.812 53.406 25.219 1 32.44 463 ASP A O 1
ATOM 3746 N N . MET B 1 1 ? -30.859 5.008 -41.438 1 15.24 1 MET B N 1
ATOM 3747 C CA . MET B 1 1 ? -31.016 4.004 -42.5 1 15.24 1 MET B CA 1
ATOM 3748 C C . MET B 1 1 ? -30.344 2.693 -42.094 1 15.24 1 MET B C 1
ATOM 3750 O O . MET B 1 1 ? -29.594 2.648 -41.125 1 15.24 1 MET B O 1
ATOM 3754 N N . THR B 1 2 ? -29.594 1.96 -43.062 1 16.27 2 THR B N 1
ATOM 3755 C CA . THR B 1 2 ? -29.422 0.785 -43.906 1 16.27 2 THR B CA 1
ATOM 3756 C C . THR B 1 2 ? -28.281 -0.092 -43.375 1 16.27 2 THR B C 1
ATOM 3758 O O . THR B 1 2 ? -28.406 -1.316 -43.344 1 16.27 2 THR B O 1
ATOM 3761 N N . LEU B 1 3 ? -27.047 0.259 -43.625 1 16.48 3 LEU B N 1
ATOM 3762 C CA . LEU B 1 3 ? -26.297 -0.956 -43.906 1 16.48 3 LEU B CA 1
ATOM 3763 C C . LEU B 1 3 ? -26.188 -1.825 -42.656 1 16.48 3 LEU B C 1
ATOM 3765 O O . LEU B 1 3 ? -25.562 -1.432 -41.656 1 16.48 3 LEU B O 1
ATOM 3769 N N . ALA B 1 4 ? -27.312 -2.623 -42.281 1 18.98 4 ALA B N 1
ATOM 3770 C CA . ALA B 1 4 ? -27.781 -3.895 -41.719 1 18.98 4 ALA B CA 1
ATOM 3771 C C . ALA B 1 4 ? -26.781 -5.012 -42 1 18.98 4 ALA B C 1
ATOM 3773 O O . ALA B 1 4 ? -26.891 -5.723 -43 1 18.98 4 ALA B O 1
ATOM 3774 N N . ASN B 1 5 ? -25.469 -4.629 -42.062 1 16.47 5 ASN B N 1
ATOM 3775 C CA . ASN B 1 5 ? -24.375 -5.414 -42.656 1 16.47 5 ASN B CA 1
ATOM 3776 C C . ASN B 1 5 ? -24.422 -6.859 -42.156 1 16.47 5 ASN B C 1
ATOM 3778 O O . ASN B 1 5 ? -24.875 -7.133 -41.062 1 16.47 5 ASN B O 1
ATOM 3782 N N . MET B 1 6 ? -24.125 -7.914 -42.969 1 17.55 6 MET B N 1
ATOM 3783 C CA . MET B 1 6 ? -24.141 -9.266 -43.531 1 17.55 6 MET B CA 1
ATOM 3784 C C . MET B 1 6 ? -23.375 -10.227 -42.625 1 17.55 6 MET B C 1
ATOM 3786 O O . MET B 1 6 ? -22.203 -10.555 -42.906 1 17.55 6 MET B O 1
ATOM 3790 N N . ASN B 1 7 ? -23.312 -10.047 -41.219 1 17.44 7 ASN B N 1
ATOM 3791 C CA . ASN B 1 7 ? -22.234 -10.828 -40.625 1 17.44 7 ASN B CA 1
ATOM 3792 C C . ASN B 1 7 ? -22.344 -12.305 -41 1 17.44 7 ASN B C 1
ATOM 3794 O O . ASN B 1 7 ? -23.438 -12.828 -41.188 1 17.44 7 ASN B O 1
ATOM 3798 N N . VAL B 1 8 ? -21.203 -13.195 -41.25 1 17.09 8 VAL B N 1
ATOM 3799 C CA . VAL B 1 8 ? -20.609 -14.367 -41.875 1 17.09 8 VAL B CA 1
ATOM 3800 C C . VAL B 1 8 ? -21.172 -15.641 -41.25 1 17.09 8 VAL B C 1
ATOM 3802 O O . VAL B 1 8 ? -20.891 -15.938 -40.094 1 17.09 8 VAL B O 1
ATOM 3805 N N . ARG B 1 9 ? -22.453 -16.094 -41.531 1 17.89 9 ARG B N 1
ATOM 3806 C CA . ARG B 1 9 ? -23.109 -17.328 -41.156 1 17.89 9 ARG B CA 1
ATOM 3807 C C . ARG B 1 9 ? -22.344 -18.547 -41.656 1 17.89 9 ARG B C 1
ATOM 3809 O O . ARG B 1 9 ? -22.875 -19.656 -41.688 1 17.89 9 ARG B O 1
ATOM 3816 N N . ASN B 1 10 ? -21.078 -18.453 -42.188 1 16.08 10 ASN B N 1
ATOM 3817 C CA . ASN B 1 10 ? -20.719 -19.625 -42.969 1 16.08 10 ASN B CA 1
ATOM 3818 C C . ASN B 1 10 ? -20.641 -20.891 -42.125 1 16.08 10 ASN B C 1
ATOM 3820 O O . ASN B 1 10 ? -19.828 -20.969 -41.188 1 16.08 10 ASN B O 1
ATOM 3824 N N . THR B 1 11 ? -21.781 -21.547 -41.875 1 18.66 11 THR B N 1
ATOM 3825 C CA . THR B 1 11 ? -21.859 -22.844 -41.219 1 18.66 11 THR B CA 1
ATOM 3826 C C . THR B 1 11 ? -21.047 -23.875 -41.969 1 18.66 11 THR B C 1
ATOM 3828 O O . THR B 1 11 ? -21.25 -24.094 -43.156 1 18.66 11 THR B O 1
ATOM 3831 N N . LEU B 1 12 ? -19.828 -24.281 -41.531 1 16.16 12 LEU B N 1
ATOM 3832 C CA . LEU B 1 12 ? -18.766 -25.219 -41.906 1 16.16 12 LEU B CA 1
ATOM 3833 C C . LEU B 1 12 ? -19.297 -26.641 -42 1 16.16 12 LEU B C 1
ATOM 3835 O O . LEU B 1 12 ? -19.906 -27.125 -41.031 1 16.16 12 LEU B O 1
ATOM 3839 N N . LYS B 1 13 ? -19.328 -27.25 -43.188 1 19.39 13 LYS B N 1
ATOM 3840 C CA . LYS B 1 13 ? -19.75 -28.484 -43.875 1 19.39 13 LYS B CA 1
ATOM 3841 C C . LYS B 1 13 ? -18.938 -29.672 -43.375 1 19.39 13 LYS B C 1
ATOM 3843 O O . LYS B 1 13 ? -19.25 -30.828 -43.719 1 19.39 13 LYS B O 1
ATOM 3848 N N . THR B 1 14 ? -17.781 -29.719 -42.562 1 16.53 14 THR B N 1
ATOM 3849 C CA . THR B 1 14 ? -16.875 -30.766 -43.062 1 16.53 14 THR B CA 1
ATOM 3850 C C . THR B 1 14 ? -17.297 -32.125 -42.5 1 16.53 14 THR B C 1
ATOM 3852 O O . THR B 1 14 ? -17.547 -32.25 -41.281 1 16.53 14 THR B O 1
ATOM 3855 N N . ASP B 1 15 ? -17.578 -33.219 -43.281 1 19.22 15 ASP B N 1
ATOM 3856 C CA . ASP B 1 15 ? -18.125 -34.562 -43.219 1 19.22 15 ASP B CA 1
ATOM 3857 C C . ASP B 1 15 ? -17.078 -35.562 -42.75 1 19.22 15 ASP B C 1
ATOM 3859 O O . ASP B 1 15 ? -17.281 -36.781 -42.812 1 19.22 15 ASP B O 1
ATOM 3863 N N . THR B 1 16 ? -15.859 -35.25 -42.281 1 19.05 16 THR B N 1
ATOM 3864 C CA . THR B 1 16 ? -14.836 -36.281 -42.5 1 19.05 16 THR B CA 1
ATOM 3865 C C . THR B 1 16 ? -15.164 -37.531 -41.719 1 19.05 16 THR B C 1
ATOM 3867 O O . THR B 1 16 ? -15.555 -37.469 -40.531 1 19.05 16 THR B O 1
ATOM 3870 N N . SER B 1 17 ? -15.18 -38.75 -42.312 1 19.89 17 SER B N 1
ATOM 3871 C CA . SER B 1 17 ? -15.531 -40.156 -42.156 1 19.89 17 SER B CA 1
ATOM 3872 C C . SER B 1 17 ? -14.547 -40.875 -41.25 1 19.89 17 SER B C 1
ATOM 3874 O O . SER B 1 17 ? -14.547 -42.094 -41.188 1 19.89 17 SER B O 1
ATOM 3876 N N . VAL B 1 18 ? -13.781 -40.219 -40.406 1 19.59 18 VAL B N 1
ATOM 3877 C CA . VAL B 1 18 ? -12.617 -41 -39.969 1 19.59 18 VAL B CA 1
ATOM 3878 C C . VAL B 1 18 ? -13.078 -42.281 -39.25 1 19.59 18 VAL B C 1
ATOM 3880 O O . VAL B 1 18 ? -14.117 -42.281 -38.594 1 19.59 18 VAL B O 1
ATOM 3883 N N . ASN B 1 19 ? -12.453 -43.438 -39.656 1 20.23 19 ASN B N 1
ATOM 3884 C CA . ASN B 1 19 ? -12.508 -44.875 -39.406 1 20.23 19 ASN B CA 1
ATOM 3885 C C . ASN B 1 19 ? -12.312 -45.219 -37.938 1 20.23 19 ASN B C 1
ATOM 3887 O O . ASN B 1 19 ? -11.57 -44.531 -37.25 1 20.23 19 ASN B O 1
ATOM 3891 N N . GLY B 1 20 ? -13.133 -46.031 -37.344 1 19.31 20 GLY B N 1
ATOM 3892 C CA . GLY B 1 20 ? -13.633 -46.5 -36.062 1 19.31 20 GLY B CA 1
ATOM 3893 C C . GLY B 1 20 ? -12.641 -47.375 -35.312 1 19.31 20 GLY B C 1
ATOM 3894 O O . GLY B 1 20 ? -12.375 -48.5 -35.719 1 19.31 20 GLY B O 1
ATOM 3895 N N . PHE B 1 21 ? -11.266 -46.875 -35.062 1 20.16 21 PHE B N 1
ATOM 3896 C CA . PHE B 1 21 ? -10.406 -47.844 -34.375 1 20.16 21 PHE B CA 1
ATOM 3897 C C . PHE B 1 21 ? -11.094 -48.375 -33.125 1 20.16 21 PHE B C 1
ATOM 3899 O O . PHE B 1 21 ? -11.68 -47.625 -32.375 1 20.16 21 PHE B O 1
ATOM 3906 N N . SER B 1 22 ? -11.375 -49.625 -33.188 1 19.08 22 SER B N 1
ATOM 3907 C CA . SER B 1 22 ? -12.086 -50.562 -32.312 1 19.08 22 SER B CA 1
ATOM 3908 C C . SER B 1 22 ? -11.398 -50.688 -30.969 1 19.08 22 SER B C 1
ATOM 3910 O O . SER B 1 22 ? -10.266 -51.188 -30.875 1 19.08 22 SER B O 1
ATOM 3912 N N . ALA B 1 23 ? -11.359 -49.656 -30.188 1 19.61 23 ALA B N 1
ATOM 3913 C CA . ALA B 1 23 ? -10.75 -49.75 -28.859 1 19.61 23 ALA B CA 1
ATOM 3914 C C . ALA B 1 23 ? -11.32 -50.938 -28.078 1 19.61 23 ALA B C 1
ATOM 3916 O O . ALA B 1 23 ? -12.539 -51.031 -27.875 1 19.61 23 ALA B O 1
ATOM 3917 N N . SER B 1 24 ? -10.68 -52.094 -28.234 1 20.45 24 SER B N 1
ATOM 3918 C CA . SER B 1 24 ? -10.961 -53.344 -27.547 1 20.45 24 SER B CA 1
ATOM 3919 C C . SER B 1 24 ? -11.211 -53.094 -26.062 1 20.45 24 SER B C 1
ATOM 3921 O O . SER B 1 24 ? -10.539 -52.281 -25.438 1 20.45 24 SER B O 1
ATOM 3923 N N . THR B 1 25 ? -12.422 -53.375 -25.688 1 19.88 25 THR B N 1
ATOM 3924 C CA . THR B 1 25 ? -13.148 -53.25 -24.422 1 19.88 25 THR B CA 1
ATOM 3925 C C . THR B 1 25 ? -12.484 -54.094 -23.328 1 19.88 25 THR B C 1
ATOM 3927 O O . THR B 1 25 ? -12.523 -55.312 -23.359 1 19.88 25 THR B O 1
ATOM 3930 N N . CYS B 1 26 ? -11.148 -53.844 -23.047 1 19.73 26 CYS B N 1
ATOM 3931 C CA . CYS B 1 26 ? -10.633 -54.75 -22.031 1 19.73 26 CYS B CA 1
ATOM 3932 C C . CYS B 1 26 ? -11.539 -54.781 -20.812 1 19.73 26 CYS B C 1
ATOM 3934 O O . CYS B 1 26 ? -11.688 -53.781 -20.109 1 19.73 26 CYS B O 1
ATOM 3936 N N . SER B 1 27 ? -12.562 -55.562 -20.875 1 18.92 27 SER B N 1
ATOM 3937 C CA . SER B 1 27 ? -13.609 -55.812 -19.891 1 18.92 27 SER B CA 1
ATOM 3938 C C . SER B 1 27 ? -13.023 -56.281 -18.562 1 18.92 27 SER B C 1
ATOM 3940 O O . SER B 1 27 ? -12.906 -57.5 -18.328 1 18.92 27 SER B O 1
ATOM 3942 N N . ARG B 1 28 ? -11.867 -55.75 -18.172 1 19.16 28 ARG B N 1
ATOM 3943 C CA . ARG B 1 28 ? -11.43 -56.5 -17 1 19.16 28 ARG B CA 1
ATOM 3944 C C . ARG B 1 28 ? -12.562 -56.625 -15.984 1 19.16 28 ARG B C 1
ATOM 3946 O O . ARG B 1 28 ? -13.297 -55.656 -15.75 1 19.16 28 ARG B O 1
ATOM 3953 N N . GLU B 1 29 ? -13.062 -57.781 -15.82 1 20.47 29 GLU B N 1
ATOM 3954 C CA . GLU B 1 29 ? -14.031 -58.312 -14.859 1 20.47 29 GLU B CA 1
ATOM 3955 C C . GLU B 1 29 ? -13.703 -57.875 -13.445 1 20.47 29 GLU B C 1
ATOM 3957 O O . GLU B 1 29 ? -12.664 -58.219 -12.891 1 20.47 29 GLU B O 1
ATOM 3962 N N . ILE B 1 30 ? -13.781 -56.531 -13.203 1 21.67 30 ILE B N 1
ATOM 3963 C CA . ILE B 1 30 ? -13.523 -56.125 -11.82 1 21.67 30 ILE B CA 1
ATOM 3964 C C . ILE B 1 30 ? -14.406 -56.938 -10.875 1 21.67 30 ILE B C 1
ATOM 3966 O O . ILE B 1 30 ? -15.641 -56.906 -10.984 1 21.67 30 ILE B O 1
ATOM 3970 N N . SER B 1 31 ? -13.914 -58.062 -10.461 1 20.48 31 SER B N 1
ATOM 3971 C CA . SER B 1 31 ? -14.516 -58.906 -9.445 1 20.48 31 SER B CA 1
ATOM 3972 C C . SER B 1 31 ? -15.023 -58.125 -8.258 1 20.48 31 SER B C 1
ATOM 3974 O O . SER B 1 31 ? -14.438 -57.094 -7.902 1 20.48 31 SER B O 1
ATOM 3976 N N . SER B 1 32 ? -16.312 -58.219 -7.945 1 21.73 32 SER B N 1
ATOM 3977 C CA . SER B 1 32 ? -17.266 -57.656 -6.992 1 21.73 32 SER B CA 1
ATOM 3978 C C . SER B 1 32 ? -16.75 -57.781 -5.562 1 21.73 32 SER B C 1
ATOM 3980 O O . SER B 1 32 ? -17.5 -57.594 -4.605 1 21.73 32 SER B O 1
ATOM 3982 N N . GLY B 1 33 ? -15.438 -58 -5.363 1 19.83 33 GLY B N 1
ATOM 3983 C CA . GLY B 1 33 ? -15.273 -58.469 -3.994 1 19.83 33 GLY B CA 1
ATOM 3984 C C . GLY B 1 33 ? -15.852 -57.5 -2.963 1 19.83 33 GLY B C 1
ATOM 3985 O O . GLY B 1 33 ? -15.82 -56.281 -3.152 1 19.83 33 GLY B O 1
ATOM 3986 N N . ASP B 1 34 ? -16.828 -57.938 -2.105 1 21.53 34 ASP B N 1
ATOM 3987 C CA . ASP B 1 34 ? -17.734 -57.469 -1.065 1 21.53 34 ASP B CA 1
ATOM 3988 C C . ASP B 1 34 ? -16.969 -56.719 0.032 1 21.53 34 ASP B C 1
ATOM 3990 O O . ASP B 1 34 ? -17.547 -56.344 1.052 1 21.53 34 ASP B O 1
ATOM 3994 N N . GLU B 1 35 ? -15.672 -56.656 -0.004 1 20.05 35 GLU B N 1
ATOM 3995 C CA . GLU B 1 35 ? -15.188 -56.531 1.367 1 20.05 35 GLU B CA 1
ATOM 3996 C C . GLU B 1 35 ? -15.688 -55.25 2.01 1 20.05 35 GLU B C 1
ATOM 3998 O O . GLU B 1 35 ? -15.672 -54.188 1.381 1 20.05 35 GLU B O 1
ATOM 4003 N N . ARG B 1 36 ? -16.453 -55.406 3.154 1 22.17 36 ARG B N 1
ATOM 4004 C CA . ARG B 1 36 ? -17.016 -54.562 4.191 1 22.17 36 ARG B CA 1
ATOM 4005 C C . ARG B 1 36 ? -15.992 -53.562 4.695 1 22.17 36 ARG B C 1
ATOM 4007 O O . ARG B 1 36 ? -15.18 -53.875 5.566 1 22.17 36 ARG B O 1
ATOM 4014 N N . ASN B 1 37 ? -15.102 -53.031 3.84 1 21.39 37 ASN B N 1
ATOM 4015 C CA . ASN B 1 37 ? -14.125 -52.25 4.609 1 21.39 37 ASN B CA 1
ATOM 4016 C C . ASN B 1 37 ? -14.812 -51.281 5.57 1 21.39 37 ASN B C 1
ATOM 4018 O O . ASN B 1 37 ? -15.75 -50.594 5.188 1 21.39 37 ASN B O 1
ATOM 4022 N N . GLY B 1 38 ? -14.773 -51.594 6.887 1 21.3 38 GLY B N 1
ATOM 4023 C CA . GLY B 1 38 ? -15.18 -50.938 8.117 1 21.3 38 GLY B CA 1
ATOM 4024 C C . GLY B 1 38 ? -14.836 -49.469 8.156 1 21.3 38 GLY B C 1
ATOM 4025 O O . GLY B 1 38 ? -13.664 -49.094 8.047 1 21.3 38 GLY B O 1
ATOM 4026 N N . ILE B 1 39 ? -15.609 -48.688 7.539 1 26.23 39 ILE B N 1
ATOM 4027 C CA . ILE B 1 39 ? -15.562 -47.25 7.746 1 26.23 39 ILE B CA 1
ATOM 4028 C C . ILE B 1 39 ? -15.469 -46.938 9.242 1 26.23 39 ILE B C 1
ATOM 4030 O O . ILE B 1 39 ? -16.422 -47.188 9.984 1 26.23 39 ILE B O 1
ATOM 4034 N N . HIS B 1 40 ? -14.297 -47.5 9.844 1 25.47 40 HIS B N 1
ATOM 4035 C CA . HIS B 1 40 ? -14.156 -47.125 11.242 1 25.47 40 HIS B CA 1
ATOM 4036 C C . HIS B 1 40 ? -14.609 -45.688 11.461 1 25.47 40 HIS B C 1
ATOM 4038 O O . HIS B 1 40 ? -14.297 -44.812 10.664 1 25.47 40 HIS B O 1
ATOM 4044 N N . SER B 1 41 ? -15.711 -45.594 12.023 1 27.38 41 SER B N 1
ATOM 4045 C CA . SER B 1 41 ? -16.312 -44.438 12.656 1 27.38 41 SER B CA 1
ATOM 4046 C C . SER B 1 41 ? -15.273 -43.625 13.422 1 27.38 41 SER B C 1
ATOM 4048 O O . SER B 1 41 ? -14.648 -44.125 14.352 1 27.38 41 SER B O 1
ATOM 4050 N N . LEU B 1 42 ? -14.508 -42.812 12.688 1 27.61 42 LEU B N 1
ATOM 4051 C CA . LEU B 1 42 ? -13.578 -41.906 13.336 1 27.61 42 LEU B CA 1
ATOM 4052 C C . LEU B 1 42 ? -14.234 -41.25 14.547 1 27.61 42 LEU B C 1
ATOM 4054 O O . LEU B 1 42 ? -13.898 -40.094 14.891 1 27.61 42 LEU B O 1
ATOM 4058 N N . SER B 1 43 ? -15.312 -41.969 15.125 1 27.19 43 SER B N 1
ATOM 4059 C CA . SER B 1 43 ? -16.031 -41.312 16.219 1 27.19 43 SER B CA 1
ATOM 4060 C C . SER B 1 43 ? -15.086 -41 17.375 1 27.19 43 SER B C 1
ATOM 4062 O O . SER B 1 43 ? -15.203 -39.938 18 1 27.19 43 SER B O 1
ATOM 4064 N N . ASP B 1 44 ? -14.531 -42.125 17.984 1 28.88 44 ASP B N 1
ATOM 4065 C CA . ASP B 1 44 ? -14.234 -42.094 19.422 1 28.88 44 ASP B CA 1
ATOM 4066 C C . ASP B 1 44 ? -12.93 -41.375 19.703 1 28.88 44 ASP B C 1
ATOM 4068 O O . ASP B 1 44 ? -11.969 -41.969 20.203 1 28.88 44 ASP B O 1
ATOM 4072 N N . VAL B 1 45 ? -12.328 -40.656 18.812 1 29.95 45 VAL B N 1
ATOM 4073 C CA . VAL B 1 45 ? -11.148 -40.094 19.469 1 29.95 45 VAL B CA 1
ATOM 4074 C C . VAL B 1 45 ? -11.555 -39.438 20.797 1 29.95 45 VAL B C 1
ATOM 4076 O O . VAL B 1 45 ? -12.523 -38.688 20.844 1 29.95 45 VAL B O 1
ATOM 4079 N N . PRO B 1 46 ? -11.219 -40.062 21.891 1 31.5 46 PRO B N 1
ATOM 4080 C CA . PRO B 1 46 ? -11.523 -39.344 23.125 1 31.5 46 PRO B CA 1
ATOM 4081 C C . PRO B 1 46 ? -11.219 -37.844 23.031 1 31.5 46 PRO B C 1
ATOM 4083 O O . PRO B 1 46 ? -10.109 -37.469 22.656 1 31.5 46 PRO B O 1
ATOM 4086 N N . GLY B 1 47 ? -12.094 -37.062 22.562 1 32.81 47 GLY B N 1
ATOM 4087 C CA . GLY B 1 47 ? -12.172 -35.625 22.391 1 32.81 47 GLY B CA 1
ATOM 4088 C C . GLY B 1 47 ? -11.688 -34.844 23.594 1 32.81 47 GLY B C 1
ATOM 4089 O O . GLY B 1 47 ? -11.891 -33.656 23.688 1 32.81 47 GLY B O 1
ATOM 4090 N N . ASN B 1 48 ? -11.586 -35.594 24.719 1 33.53 48 ASN B N 1
ATOM 4091 C CA . ASN B 1 48 ? -11.406 -34.75 25.906 1 33.53 48 ASN B CA 1
ATOM 4092 C C . ASN B 1 48 ? -10.047 -34.062 25.906 1 33.53 48 ASN B C 1
ATOM 4094 O O . ASN B 1 48 ? -9.57 -33.625 26.953 1 33.53 48 ASN B O 1
ATOM 4098 N N . GLY B 1 49 ? -9.062 -34.719 25.219 1 32.81 49 GLY B N 1
ATOM 4099 C CA . GLY B 1 49 ? -7.801 -34.031 25.453 1 32.81 49 GLY B CA 1
ATOM 4100 C C . GLY B 1 49 ? -7.871 -32.531 25.172 1 32.81 49 GLY B C 1
ATOM 4101 O O . GLY B 1 49 ? -8.547 -32.094 24.234 1 32.81 49 GLY B O 1
ATOM 4102 N N . GLN B 1 50 ? -7.793 -31.719 26.156 1 36.16 50 GLN B N 1
ATOM 4103 C CA . GLN B 1 50 ? -7.68 -30.266 26.047 1 36.16 50 GLN B CA 1
ATOM 4104 C C . GLN B 1 50 ? -6.859 -29.859 24.828 1 36.16 50 GLN B C 1
ATOM 4106 O O . GLN B 1 50 ? -5.633 -29.953 24.844 1 36.16 50 GLN B O 1
ATOM 4111 N N . GLN B 1 51 ? -7.004 -30.359 23.656 1 41.09 51 GLN B N 1
ATOM 4112 C CA . GLN B 1 51 ? -6.332 -29.938 22.422 1 41.09 51 GLN B CA 1
ATOM 4113 C C . GLN B 1 51 ? -5.863 -28.484 22.547 1 41.09 51 GLN B C 1
ATOM 4115 O O . GLN B 1 51 ? -6.68 -27.578 22.641 1 41.09 51 GLN B O 1
ATOM 4120 N N . SER B 1 52 ? -4.812 -28.234 23.156 1 49.47 52 SER B N 1
ATOM 4121 C CA . SER B 1 52 ? -4.086 -27.016 23.5 1 49.47 52 SER B CA 1
ATOM 4122 C C . SER B 1 52 ? -4.117 -26.016 22.359 1 49.47 52 SER B C 1
ATOM 4124 O O . SER B 1 52 ? -3.781 -26.344 21.219 1 49.47 52 SER B O 1
ATOM 4126 N N . ASP B 1 53 ? -5.039 -24.953 22.219 1 70.81 53 ASP B N 1
ATOM 4127 C CA . ASP B 1 53 ? -5.238 -23.797 21.344 1 70.81 53 ASP B CA 1
ATOM 4128 C C . ASP B 1 53 ? -3.9 -23.188 20.922 1 70.81 53 ASP B C 1
ATOM 4130 O O . ASP B 1 53 ? -3.117 -22.75 21.766 1 70.81 53 ASP B O 1
ATOM 4134 N N . VAL B 1 54 ? -3.355 -23.766 19.797 1 78.88 54 VAL B N 1
ATOM 4135 C CA . VAL B 1 54 ? -2.154 -23.125 19.266 1 78.88 54 VAL B CA 1
ATOM 4136 C C . VAL B 1 54 ? -2.314 -21.609 19.297 1 78.88 54 VAL B C 1
ATOM 4138 O O . VAL B 1 54 ? -3.203 -21.062 18.641 1 78.88 54 VAL B O 1
ATOM 4141 N N . PRO B 1 55 ? -1.601 -21.156 20.141 1 86.75 55 PRO B N 1
ATOM 4142 C CA . PRO B 1 55 ? -1.687 -19.688 20.234 1 86.75 55 PRO B CA 1
ATOM 4143 C C . PRO B 1 55 ? -1.03 -18.984 19.047 1 86.75 55 PRO B C 1
ATOM 4145 O O . PRO B 1 55 ? -0.342 -19.625 18.25 1 86.75 55 PRO B O 1
ATOM 4148 N N . HIS B 1 56 ? -1.351 -17.766 18.891 1 91.94 56 HIS B N 1
ATOM 4149 C CA . HIS B 1 56 ? -0.607 -16.938 17.938 1 91.94 56 HIS B CA 1
ATOM 4150 C C . HIS B 1 56 ? 0.889 -16.984 18.234 1 91.94 56 HIS B C 1
ATOM 4152 O O . HIS B 1 56 ? 1.296 -17.031 19.406 1 91.94 56 HIS B O 1
ATOM 4158 N N . PRO B 1 57 ? 1.69 -16.969 17.203 1 92.88 57 PRO B N 1
ATOM 4159 C CA . PRO B 1 57 ? 3.135 -16.906 17.422 1 92.88 57 PRO B CA 1
ATOM 4160 C C . PRO B 1 57 ? 3.572 -15.594 18.078 1 92.88 57 PRO B C 1
ATOM 4162 O O . PRO B 1 57 ? 2.75 -14.703 18.297 1 92.88 57 PRO B O 1
ATOM 4165 N N . HIS B 1 58 ? 4.871 -15.617 18.391 1 90.81 58 HIS B N 1
ATOM 4166 C CA . HIS B 1 58 ? 5.434 -14.414 18.984 1 90.81 58 HIS B CA 1
ATOM 4167 C C . HIS B 1 58 ? 5.406 -13.25 18 1 90.81 58 HIS B C 1
ATOM 4169 O O . HIS B 1 58 ? 5.383 -13.453 16.781 1 90.81 58 HIS B O 1
ATOM 4175 N N . ALA B 1 59 ? 5.441 -12.078 18.562 1 90.31 59 ALA B N 1
ATOM 4176 C CA . ALA B 1 59 ? 5.293 -10.836 17.812 1 90.31 59 ALA B CA 1
ATOM 4177 C C . ALA B 1 59 ? 6.293 -10.781 16.656 1 90.31 59 ALA B C 1
ATOM 4179 O O . ALA B 1 59 ? 5.945 -10.367 15.547 1 90.31 59 ALA B O 1
ATOM 4180 N N . GLN B 1 60 ? 7.535 -11.195 16.938 1 90.75 60 GLN B N 1
ATOM 4181 C CA . GLN B 1 60 ? 8.578 -11.18 15.914 1 90.75 60 GLN B CA 1
ATOM 4182 C C . GLN B 1 60 ? 8.219 -12.094 14.75 1 90.75 60 GLN B C 1
ATOM 4184 O O . GLN B 1 60 ? 8.422 -11.742 13.594 1 90.75 60 GLN B O 1
ATOM 4189 N N . VAL B 1 61 ? 7.68 -13.203 15.109 1 94 61 VAL B N 1
ATOM 4190 C CA . VAL B 1 61 ? 7.336 -14.188 14.094 1 94 61 VAL B CA 1
ATOM 4191 C C . VAL B 1 61 ? 6.125 -13.703 13.297 1 94 61 VAL B C 1
ATOM 4193 O O . VAL B 1 61 ? 6.086 -13.844 12.07 1 94 61 VAL B O 1
ATOM 4196 N N . ILE B 1 62 ? 5.121 -13.094 13.961 1 95.06 62 ILE B N 1
ATOM 4197 C CA . ILE B 1 62 ? 3.941 -12.578 13.273 1 95.06 62 ILE B CA 1
ATOM 4198 C C . ILE B 1 62 ? 4.355 -11.508 12.266 1 95.06 62 ILE B C 1
ATOM 4200 O O . ILE B 1 62 ? 3.893 -11.516 11.125 1 95.06 62 ILE B O 1
ATOM 4204 N N . SER B 1 63 ? 5.25 -10.664 12.703 1 92.62 63 SER B N 1
ATOM 4205 C CA . SER B 1 63 ? 5.703 -9.57 11.844 1 92.62 63 SER B CA 1
ATOM 4206 C C . SER B 1 63 ? 6.414 -10.109 10.602 1 92.62 63 SER B C 1
ATOM 4208 O O . SER B 1 63 ? 6.191 -9.617 9.492 1 92.62 63 SER B O 1
ATOM 4210 N N . PHE B 1 64 ? 7.207 -11.109 10.773 1 94 64 PHE B N 1
ATOM 4211 C CA . PHE B 1 64 ? 7.934 -11.672 9.648 1 94 64 PHE B CA 1
ATOM 4212 C C . PHE B 1 64 ? 6.98 -12.383 8.695 1 94 64 PHE B C 1
ATOM 4214 O O . PHE B 1 64 ? 7.07 -12.211 7.477 1 94 64 PHE B O 1
ATOM 4221 N N . LEU B 1 65 ? 6.113 -13.156 9.219 1 96.81 65 LEU B N 1
ATOM 4222 C CA . LEU B 1 65 ? 5.188 -13.914 8.383 1 96.81 65 LEU B CA 1
ATOM 4223 C C . LEU B 1 65 ? 4.27 -12.984 7.602 1 96.81 65 LEU B C 1
ATOM 4225 O O . LEU B 1 65 ? 3.953 -13.242 6.438 1 96.81 65 LEU B O 1
ATOM 4229 N N . TRP B 1 66 ? 3.84 -11.93 8.281 1 96 66 TRP B N 1
ATOM 4230 C CA . TRP B 1 66 ? 3 -10.953 7.598 1 96 66 TRP B CA 1
ATOM 4231 C C . TRP B 1 66 ? 3.762 -10.281 6.461 1 96 66 TRP B C 1
ATOM 4233 O O . TRP B 1 66 ? 3.227 -10.109 5.363 1 96 66 TRP B O 1
ATOM 4243 N N . TRP B 1 67 ? 4.98 -9.977 6.691 1 93.62 67 TRP B N 1
ATOM 4244 C CA . TRP B 1 67 ? 5.809 -9.383 5.648 1 93.62 67 TRP B CA 1
ATOM 4245 C C . TRP B 1 67 ? 5.992 -10.344 4.48 1 93.62 67 TRP B C 1
ATOM 4247 O O . TRP B 1 67 ? 5.906 -9.945 3.318 1 93.62 67 TRP B O 1
ATOM 4257 N N . LYS B 1 68 ? 6.305 -11.562 4.809 1 95.81 68 LYS B N 1
ATOM 4258 C CA . LYS B 1 68 ? 6.488 -12.586 3.783 1 95.81 68 LYS B CA 1
ATOM 4259 C C . LYS B 1 68 ? 5.219 -12.766 2.953 1 95.81 68 LYS B C 1
ATOM 4261 O O . LYS B 1 68 ? 5.285 -12.914 1.731 1 95.81 68 LYS B O 1
ATOM 4266 N N . TYR B 1 69 ? 4.121 -12.781 3.598 1 97.44 69 TYR B N 1
ATOM 4267 C CA . TYR B 1 69 ? 2.846 -12.898 2.902 1 97.44 69 TYR B CA 1
ATOM 4268 C C . TYR B 1 69 ? 2.656 -11.75 1.915 1 97.44 69 TYR B C 1
ATOM 4270 O O . TYR B 1 69 ? 2.27 -11.969 0.765 1 97.44 69 TYR B O 1
ATOM 4278 N N . LEU B 1 70 ? 2.91 -10.531 2.377 1 95.06 70 LEU B N 1
ATOM 4279 C CA . LEU B 1 70 ? 2.719 -9.344 1.553 1 95.06 70 LEU B CA 1
ATOM 4280 C C . LEU B 1 70 ? 3.664 -9.352 0.357 1 95.06 70 LEU B C 1
ATOM 4282 O O . LEU B 1 70 ? 3.291 -8.922 -0.738 1 95.06 70 LEU B O 1
ATOM 4286 N N . GLU B 1 71 ? 4.785 -9.891 0.565 1 93.19 71 GLU B N 1
ATOM 4287 C CA . GLU B 1 71 ? 5.82 -9.852 -0.464 1 93.19 71 GLU B CA 1
ATOM 4288 C C . GLU B 1 71 ? 5.594 -10.93 -1.519 1 93.19 71 GLU B C 1
ATOM 4290 O O . GLU B 1 71 ? 5.855 -10.711 -2.703 1 93.19 71 GLU B O 1
ATOM 4295 N N . VAL B 1 72 ? 5.141 -12.023 -1.073 1 96.06 72 VAL B N 1
ATOM 4296 C CA . VAL B 1 72 ? 5.219 -13.172 -1.971 1 96.06 72 VAL B CA 1
ATOM 4297 C C . VAL B 1 72 ? 3.811 -13.648 -2.328 1 96.06 72 VAL B C 1
ATOM 4299 O O . VAL B 1 72 ? 3.533 -13.977 -3.484 1 96.06 72 VAL B O 1
ATOM 4302 N N . VAL B 1 73 ? 2.898 -13.664 -1.393 1 97.44 73 VAL B N 1
ATOM 4303 C CA . VAL B 1 73 ? 1.621 -14.344 -1.582 1 97.44 73 VAL B CA 1
ATOM 4304 C C . VAL B 1 73 ? 0.567 -13.344 -2.051 1 97.44 73 VAL B C 1
ATOM 4306 O O . VAL B 1 73 ? -0.149 -13.594 -3.023 1 97.44 73 VAL B O 1
ATOM 4309 N N . ASP B 1 74 ? 0.521 -12.195 -1.465 1 97 74 ASP B N 1
ATOM 4310 C CA . ASP B 1 74 ? -0.541 -11.219 -1.696 1 97 74 ASP B CA 1
ATOM 4311 C C . ASP B 1 74 ? -0.609 -10.82 -3.168 1 97 74 ASP B C 1
ATOM 4313 O O . ASP B 1 74 ? -1.698 -10.703 -3.734 1 97 74 ASP B O 1
ATOM 4317 N N . PRO B 1 75 ? 0.49 -10.633 -3.824 1 93.56 75 PRO B N 1
ATOM 4318 C CA . PRO B 1 75 ? 0.422 -10.188 -5.219 1 93.56 75 PRO B CA 1
ATOM 4319 C C . PRO B 1 75 ? -0.134 -11.258 -6.152 1 93.56 75 PRO B C 1
ATOM 4321 O O . PRO B 1 75 ? -0.689 -10.938 -7.207 1 93.56 75 PRO B O 1
ATOM 4324 N N . VAL B 1 76 ? 0.024 -12.469 -5.785 1 94.81 76 VAL B N 1
ATOM 4325 C CA . VAL B 1 76 ? -0.384 -13.547 -6.676 1 94.81 76 VAL B CA 1
ATOM 4326 C C . VAL B 1 76 ? -1.779 -14.039 -6.293 1 94.81 76 VAL B C 1
ATOM 4328 O O . VAL B 1 76 ? -2.479 -14.641 -7.109 1 94.81 76 VAL B O 1
ATOM 4331 N N . LEU B 1 77 ? -2.139 -13.805 -5.07 1 97.12 77 LEU B N 1
ATOM 4332 C CA . LEU B 1 77 ? -3.432 -14.219 -4.531 1 97.12 77 LEU B CA 1
ATOM 4333 C C . LEU B 1 77 ? -4.109 -13.062 -3.805 1 97.12 77 LEU B C 1
ATOM 4335 O O . LEU B 1 77 ? -4.285 -13.109 -2.584 1 97.12 77 LEU B O 1
ATOM 4339 N N . LYS B 1 78 ? -4.512 -12.07 -4.617 1 97.75 78 LYS B N 1
ATOM 4340 C CA . LYS B 1 78 ? -5.141 -10.898 -4.023 1 97.75 78 LYS B CA 1
ATOM 4341 C C . LYS B 1 78 ? -6.594 -11.18 -3.648 1 97.75 78 LYS B C 1
ATOM 4343 O O . LYS B 1 78 ? -7.453 -11.297 -4.523 1 97.75 78 LYS B O 1
ATOM 4348 N N . ILE B 1 79 ? -6.875 -11.273 -2.318 1 97.69 79 ILE B N 1
ATOM 4349 C CA . ILE B 1 79 ? -8.195 -11.703 -1.87 1 97.69 79 ILE B CA 1
ATOM 4350 C C . ILE B 1 79 ? -8.789 -10.656 -0.939 1 97.69 79 ILE B C 1
ATOM 4352 O O . ILE B 1 79 ? -10.008 -10.453 -0.917 1 97.69 79 ILE B O 1
ATOM 4356 N N . PHE B 1 80 ? -7.992 -10.016 -0.106 1 97.06 80 PHE B N 1
ATOM 4357 C CA . PHE B 1 80 ? -8.508 -9.07 0.875 1 97.06 80 PHE B CA 1
ATOM 4358 C C . PHE B 1 80 ? -7.797 -7.727 0.755 1 97.06 80 PHE B C 1
ATOM 4360 O O . PHE B 1 80 ? -6.875 -7.574 -0.05 1 97.06 80 PHE B O 1
ATOM 4367 N N . HIS B 1 81 ? -8.352 -6.793 1.397 1 95.94 81 HIS B N 1
ATOM 4368 C CA . HIS B 1 81 ? -7.797 -5.449 1.499 1 95.94 81 HIS B CA 1
ATOM 4369 C C . HIS B 1 81 ? -6.676 -5.395 2.531 1 95.94 81 HIS B C 1
ATOM 4371 O O . HIS B 1 81 ? -6.934 -5.445 3.736 1 95.94 81 HIS B O 1
ATOM 4377 N N . THR B 1 82 ? -5.461 -5.184 2.133 1 94.69 82 THR B N 1
ATOM 4378 C CA . THR B 1 82 ? -4.289 -5.328 2.984 1 94.69 82 THR B CA 1
ATOM 4379 C C . THR B 1 82 ? -4.285 -4.273 4.09 1 94.69 82 THR B C 1
ATOM 4381 O O . THR B 1 82 ? -3.861 -4.543 5.215 1 94.69 82 THR B O 1
ATOM 4384 N N . THR B 1 83 ? -4.719 -3.061 3.797 1 89.06 83 THR B N 1
ATOM 4385 C CA . THR B 1 83 ? -4.73 -1.996 4.793 1 89.06 83 THR B CA 1
ATOM 4386 C C . THR B 1 83 ? -5.641 -2.361 5.965 1 89.06 83 THR B C 1
ATOM 4388 O O . THR B 1 83 ? -5.309 -2.096 7.121 1 89.06 83 THR B O 1
ATOM 4391 N N . SER B 1 84 ? -6.734 -2.957 5.668 1 91.12 84 SER B N 1
ATOM 4392 C CA . SER B 1 84 ? -7.664 -3.381 6.707 1 91.12 84 SER B CA 1
ATOM 4393 C C . SER B 1 84 ? -7.082 -4.516 7.543 1 91.12 84 SER B C 1
ATOM 4395 O O . SER B 1 84 ? -7.281 -4.562 8.758 1 91.12 84 SER B O 1
ATOM 4397 N N . ILE B 1 85 ? -6.363 -5.383 6.863 1 93.19 85 ILE B N 1
ATOM 4398 C CA . ILE B 1 85 ? -5.809 -6.547 7.547 1 93.19 85 ILE B CA 1
ATOM 4399 C C . ILE B 1 85 ? -4.605 -6.125 8.391 1 93.19 85 ILE B C 1
ATOM 4401 O O . ILE B 1 85 ? -4.316 -6.738 9.422 1 93.19 85 ILE B O 1
ATOM 4405 N N . GLN B 1 86 ? -3.943 -5.102 7.949 1 90.06 86 GLN B N 1
ATOM 4406 C CA . GLN B 1 86 ? -2.807 -4.594 8.711 1 90.06 86 GLN B CA 1
ATOM 4407 C C . GLN B 1 86 ? -3.207 -4.277 10.148 1 90.06 86 GLN B C 1
ATOM 4409 O O . GLN B 1 86 ? -2.443 -4.535 11.086 1 90.06 86 GLN B O 1
ATOM 4414 N N . ARG B 1 87 ? -4.312 -3.703 10.336 1 86.75 87 ARG B N 1
ATOM 4415 C CA . ARG B 1 87 ? -4.801 -3.406 11.68 1 86.75 87 ARG B CA 1
ATOM 4416 C C . ARG B 1 87 ? -5.008 -4.688 12.484 1 86.75 87 ARG B C 1
ATOM 4418 O O . ARG B 1 87 ? -4.703 -4.734 13.68 1 86.75 87 ARG B O 1
ATOM 4425 N N . LEU B 1 88 ? -5.504 -5.699 11.797 1 89.81 88 LEU B N 1
ATOM 4426 C CA . LEU B 1 88 ? -5.711 -6.992 12.438 1 89.81 88 LEU B CA 1
ATOM 4427 C C . LEU B 1 88 ? -4.387 -7.594 12.891 1 89.81 88 LEU B C 1
ATOM 4429 O O . LEU B 1 88 ? -4.312 -8.219 13.953 1 89.81 88 LEU B O 1
ATOM 4433 N N . VAL B 1 89 ? -3.377 -7.398 12.117 1 92.56 89 VAL B N 1
ATOM 4434 C CA . VAL B 1 89 ? -2.051 -7.922 12.43 1 92.56 89 VAL B CA 1
ATOM 4435 C C . VAL B 1 89 ? -1.506 -7.246 13.688 1 92.56 89 VAL B C 1
ATOM 4437 O O . VAL B 1 89 ? -0.934 -7.91 14.555 1 92.56 89 VAL B O 1
ATOM 4440 N N . VAL B 1 90 ? -1.724 -5.984 13.789 1 89.5 90 VAL B N 1
ATOM 4441 C CA . VAL B 1 90 ? -1.271 -5.242 14.961 1 89.5 90 VAL B CA 1
ATOM 4442 C C . VAL B 1 90 ? -2.006 -5.738 16.203 1 89.5 90 VAL B C 1
ATOM 4444 O O . VAL B 1 90 ? -1.4 -5.898 17.266 1 89.5 90 VAL B O 1
ATOM 4447 N N . ASP B 1 91 ? -3.236 -5.996 16.047 1 88.31 91 ASP B N 1
ATOM 4448 C CA . ASP B 1 91 ? -4.027 -6.52 17.156 1 88.31 91 ASP B CA 1
ATOM 4449 C C . ASP B 1 91 ? -3.537 -7.906 17.578 1 88.31 91 ASP B C 1
ATOM 4451 O O . ASP B 1 91 ? -3.479 -8.219 18.766 1 88.31 91 ASP B O 1
ATOM 4455 N N . ALA B 1 92 ? -3.262 -8.688 16.594 1 90.19 92 ALA B N 1
ATOM 4456 C CA . ALA B 1 92 ? -2.748 -10.023 16.891 1 90.19 92 ALA B CA 1
ATOM 4457 C C . ALA B 1 92 ? -1.411 -9.953 17.609 1 90.19 92 ALA B C 1
ATOM 4459 O O . ALA B 1 92 ? -1.165 -10.719 18.547 1 90.19 92 ALA B O 1
ATOM 4460 N N . ILE B 1 93 ? -0.57 -9.047 17.203 1 89.12 93 ILE B N 1
ATOM 4461 C CA . ILE B 1 93 ? 0.748 -8.859 17.812 1 89.12 93 ILE B CA 1
ATOM 4462 C C . ILE B 1 93 ? 0.598 -8.391 19.25 1 89.12 93 ILE B C 1
ATOM 4464 O O . ILE B 1 93 ? 1.357 -8.797 20.125 1 89.12 93 ILE B O 1
ATOM 4468 N N . SER B 1 94 ? -0.354 -7.559 19.469 1 83.19 94 SER B N 1
ATOM 4469 C CA . SER B 1 94 ? -0.559 -6.992 20.797 1 83.19 94 SER B CA 1
ATOM 4470 C C . SER B 1 94 ? -1.237 -7.988 21.734 1 83.19 94 SER B C 1
ATOM 4472 O O . SER B 1 94 ? -1.338 -7.754 22.938 1 83.19 94 SER B O 1
ATOM 4474 N N . GLY B 1 95 ? -1.55 -9.094 21.188 1 73.69 95 GLY B N 1
ATOM 4475 C CA . GLY B 1 95 ? -2.219 -10.102 21.984 1 73.69 95 GLY B CA 1
ATOM 4476 C C . GLY B 1 95 ? -3.625 -9.703 22.391 1 73.69 95 GLY B C 1
ATOM 4477 O O . GLY B 1 95 ? -4.145 -10.18 23.406 1 73.69 95 GLY B O 1
ATOM 4478 N N . GLN B 1 96 ? -4.023 -8.742 21.75 1 63.53 96 GLN B N 1
ATOM 4479 C CA . GLN B 1 96 ? -5.332 -8.234 22.141 1 63.53 96 GLN B CA 1
ATOM 4480 C C . GLN B 1 96 ? -6.418 -9.289 21.953 1 63.53 96 GLN B C 1
ATOM 4482 O O . GLN B 1 96 ? -6.449 -9.977 20.938 1 63.53 96 GLN B O 1
ATOM 4487 N N . LYS B 1 97 ? -7.102 -9.531 22.875 1 63.81 97 LYS B N 1
ATOM 4488 C CA . LYS B 1 97 ? -8.156 -10.531 23.016 1 63.81 97 LYS B CA 1
ATOM 4489 C C . LYS B 1 97 ? -9.375 -10.18 22.172 1 63.81 97 LYS B C 1
ATOM 4491 O O . LYS B 1 97 ? -10.375 -10.898 22.172 1 63.81 97 LYS B O 1
ATOM 4496 N N . GLY B 1 98 ? -9.219 -9.461 21.188 1 78.38 98 GLY B N 1
ATOM 4497 C CA . GLY B 1 98 ? -10.523 -9.125 20.641 1 78.38 98 GLY B CA 1
ATOM 4498 C C . GLY B 1 98 ? -10.688 -9.547 19.188 1 78.38 98 GLY B C 1
ATOM 4499 O O . GLY B 1 98 ? -11.57 -9.055 18.5 1 78.38 98 GLY B O 1
ATOM 4500 N N . LEU B 1 99 ? -9.875 -10.531 18.828 1 87.31 99 LEU B N 1
ATOM 4501 C CA . LEU B 1 99 ? -10.086 -10.969 17.453 1 87.31 99 LEU B CA 1
ATOM 4502 C C . LEU B 1 99 ? -11.25 -11.945 17.359 1 87.31 99 LEU B C 1
ATOM 4504 O O . LEU B 1 99 ? -11.406 -12.812 18.219 1 87.31 99 LEU B O 1
ATOM 4508 N N . THR B 1 100 ? -12.117 -11.766 16.375 1 90.06 100 THR B N 1
ATOM 4509 C CA . THR B 1 100 ? -13.219 -12.688 16.125 1 90.06 100 THR B CA 1
ATOM 4510 C C . THR B 1 100 ? -12.695 -14.031 15.633 1 90.06 100 THR B C 1
ATOM 4512 O O . THR B 1 100 ? -11.516 -14.156 15.297 1 90.06 100 THR B O 1
ATOM 4515 N N . MET B 1 101 ? -13.547 -14.969 15.625 1 90.12 101 MET B N 1
ATOM 4516 C CA . MET B 1 101 ? -13.18 -16.297 15.141 1 90.12 101 MET B CA 1
ATOM 4517 C C . MET B 1 101 ? -12.734 -16.234 13.688 1 90.12 101 MET B C 1
ATOM 4519 O O . MET B 1 101 ? -11.734 -16.859 13.312 1 90.12 101 MET B O 1
ATOM 4523 N N . GLY B 1 102 ? -13.477 -15.562 12.891 1 92.69 102 GLY B N 1
ATOM 4524 C CA . GLY B 1 102 ? -13.125 -15.406 11.484 1 92.69 102 GLY B CA 1
ATOM 4525 C C . GLY B 1 102 ? -11.789 -14.719 11.281 1 92.69 102 GLY B C 1
ATOM 4526 O O . GLY B 1 102 ? -11.008 -15.102 10.406 1 92.69 102 GLY B O 1
ATOM 4527 N N . GLU B 1 103 ? -11.523 -13.766 12.102 1 93.44 103 GLU B N 1
ATOM 4528 C CA . GLU B 1 103 ? -10.258 -13.047 12.016 1 93.44 103 GLU B CA 1
ATOM 4529 C C . GLU B 1 103 ? -9.086 -13.938 12.422 1 93.44 103 GLU B C 1
ATOM 4531 O O . GLU B 1 103 ? -8.016 -13.883 11.82 1 93.44 103 GLU B O 1
ATOM 4536 N N . ASN B 1 104 ? -9.305 -14.719 13.422 1 94 104 ASN B N 1
ATOM 4537 C CA . ASN B 1 104 ? -8.273 -15.68 13.82 1 94 104 ASN B CA 1
ATOM 4538 C C . ASN B 1 104 ? -8 -16.703 12.719 1 94 104 ASN B C 1
ATOM 4540 O O . ASN B 1 104 ? -6.848 -17.016 12.43 1 94 104 ASN B O 1
ATOM 4544 N N . PHE B 1 105 ? -9.102 -17.219 12.164 1 96.12 105 PHE B N 1
ATOM 4545 C CA . PHE B 1 105 ? -8.977 -18.141 11.039 1 96.12 105 PHE B CA 1
ATOM 4546 C C . PHE B 1 105 ? -8.156 -17.516 9.914 1 96.12 105 PHE B C 1
ATOM 4548 O O . PHE B 1 105 ? -7.242 -18.156 9.391 1 96.12 105 PHE B O 1
ATOM 4555 N N . LEU B 1 106 ? -8.445 -16.281 9.609 1 97.19 106 LEU B N 1
ATOM 4556 C CA . LEU B 1 106 ? -7.754 -15.562 8.547 1 97.19 106 LEU B CA 1
ATOM 4557 C C . LEU B 1 106 ? -6.281 -15.367 8.898 1 97.19 106 LEU B C 1
ATOM 4559 O O . LEU B 1 106 ? -5.406 -15.57 8.055 1 97.19 106 LEU B O 1
ATOM 4563 N N . MET B 1 107 ? -5.98 -15.031 10.125 1 96.62 107 MET B N 1
ATOM 4564 C CA . MET B 1 107 ? -4.598 -14.828 10.555 1 96.62 107 MET B CA 1
ATOM 4565 C C . MET B 1 107 ? -3.793 -16.125 10.414 1 96.62 107 MET B C 1
ATOM 4567 O O . MET B 1 107 ? -2.68 -16.109 9.883 1 96.62 107 MET B O 1
ATOM 4571 N N . PHE B 1 108 ? -4.348 -17.156 10.805 1 97.5 108 PHE B N 1
ATOM 4572 C CA . PHE B 1 108 ? -3.621 -18.422 10.766 1 97.5 108 PHE B CA 1
ATOM 4573 C C . PHE B 1 108 ? -3.457 -18.906 9.328 1 97.5 108 PHE B C 1
ATOM 4575 O O . PHE B 1 108 ? -2.463 -19.547 8.992 1 97.5 108 PHE B O 1
ATOM 4582 N N . SER B 1 109 ? -4.449 -18.609 8.492 1 98.44 109 SER B N 1
ATOM 4583 C CA . SER B 1 109 ? -4.281 -18.938 7.078 1 98.44 109 SER B CA 1
ATOM 4584 C C . SER B 1 109 ? -3.133 -18.141 6.461 1 98.44 109 SER B C 1
ATOM 4586 O O . SER B 1 109 ? -2.408 -18.656 5.605 1 98.44 109 SER B O 1
ATOM 4588 N N . ILE B 1 110 ? -3.004 -16.906 6.898 1 98.44 110 ILE B N 1
ATOM 4589 C CA . ILE B 1 110 ? -1.909 -16.062 6.445 1 98.44 110 ILE B CA 1
ATOM 4590 C C . ILE B 1 110 ? -0.578 -16.625 6.922 1 98.44 110 ILE B C 1
ATOM 4592 O O . ILE B 1 110 ? 0.373 -16.734 6.145 1 98.44 110 ILE B O 1
ATOM 4596 N N . TYR B 1 111 ? -0.524 -17.062 8.219 1 98.12 111 TYR B N 1
ATOM 4597 C CA . TYR B 1 111 ? 0.687 -17.688 8.734 1 98.12 111 TYR B CA 1
ATOM 4598 C C . TYR B 1 111 ? 1.062 -18.922 7.914 1 98.12 111 TYR B C 1
ATOM 4600 O O . TYR B 1 111 ? 2.201 -19.047 7.465 1 98.12 111 TYR B O 1
ATOM 4608 N N . TYR B 1 112 ? 0.084 -19.734 7.742 1 98.5 112 TYR B N 1
ATOM 4609 C CA . TYR B 1 112 ? 0.272 -20.984 7.02 1 98.5 112 TYR B CA 1
ATOM 4610 C C . TYR B 1 112 ? 0.783 -20.719 5.609 1 98.5 112 TYR B C 1
ATOM 4612 O O . TYR B 1 112 ? 1.762 -21.344 5.176 1 98.5 112 TYR B O 1
ATOM 4620 N N . ALA B 1 113 ? 0.155 -19.828 4.93 1 98.44 113 ALA B N 1
ATOM 4621 C CA . ALA B 1 113 ? 0.521 -19.516 3.549 1 98.44 113 ALA B CA 1
ATOM 4622 C C . ALA B 1 113 ? 1.963 -19.031 3.459 1 98.44 113 ALA B C 1
ATOM 4624 O O . ALA B 1 113 ? 2.705 -19.438 2.559 1 98.44 113 ALA B O 1
ATOM 4625 N N . SER B 1 114 ? 2.338 -18.188 4.383 1 98.25 114 SER B N 1
ATOM 4626 C CA . SER B 1 114 ? 3.689 -17.641 4.391 1 98.25 114 SER B CA 1
ATOM 4627 C C . SER B 1 114 ? 4.73 -18.734 4.605 1 98.25 114 SER B C 1
ATOM 4629 O O . SER B 1 114 ? 5.812 -18.688 4.012 1 98.25 114 SER B O 1
ATOM 4631 N N . VAL B 1 115 ? 4.434 -19.703 5.387 1 98.06 115 VAL B N 1
ATOM 4632 C CA . VAL B 1 115 ? 5.375 -20.781 5.672 1 98.06 115 VAL B CA 1
ATOM 4633 C C . VAL B 1 115 ? 5.457 -21.719 4.473 1 98.06 115 VAL B C 1
ATOM 4635 O O . VAL B 1 115 ? 6.531 -22.25 4.164 1 98.06 115 VAL B O 1
ATOM 4638 N N . VAL B 1 116 ? 4.387 -21.922 3.826 1 96.69 116 VAL B N 1
ATOM 4639 C CA . VAL B 1 116 ? 4.367 -22.812 2.68 1 96.69 116 VAL B CA 1
ATOM 4640 C C . VAL B 1 116 ? 5.309 -22.297 1.595 1 96.69 116 VAL B C 1
ATOM 4642 O O . VAL B 1 116 ? 6.016 -23.078 0.956 1 96.69 116 VAL B O 1
ATOM 4645 N N . VAL B 1 117 ? 5.363 -21.016 1.41 1 95.56 117 VAL B N 1
ATOM 4646 C CA . VAL B 1 117 ? 6.062 -20.453 0.257 1 95.56 117 VAL B CA 1
ATOM 4647 C C . VAL B 1 117 ? 7.516 -20.172 0.624 1 95.56 117 VAL B C 1
ATOM 4649 O O . VAL B 1 117 ? 8.312 -19.766 -0.23 1 95.56 117 VAL B O 1
ATOM 4652 N N . MET B 1 118 ? 7.891 -20.406 1.814 1 94.94 118 MET B N 1
ATOM 4653 C CA . MET B 1 118 ? 9.273 -20.141 2.188 1 94.94 118 MET B CA 1
ATOM 4654 C C . MET B 1 118 ? 10.094 -21.422 2.166 1 94.94 118 MET B C 1
ATOM 4656 O O . MET B 1 118 ? 9.547 -22.516 2.297 1 94.94 118 MET B O 1
ATOM 4660 N N . SER B 1 119 ? 11.391 -21.344 1.996 1 92.44 119 SER B N 1
ATOM 4661 C CA . SER B 1 119 ? 12.273 -22.5 2.018 1 92.44 119 SER B CA 1
ATOM 4662 C C . SER B 1 119 ? 12.523 -22.984 3.443 1 92.44 119 SER B C 1
ATOM 4664 O O . SER B 1 119 ? 12.305 -22.25 4.402 1 92.44 119 SER B O 1
ATOM 4666 N N . THR B 1 120 ? 12.961 -24.188 3.568 1 92.38 120 THR B N 1
ATOM 4667 C CA . THR B 1 120 ? 13.281 -24.766 4.871 1 92.38 120 THR B CA 1
ATOM 4668 C C . THR B 1 120 ? 14.383 -23.953 5.562 1 92.38 120 THR B C 1
ATOM 4670 O O . THR B 1 120 ? 14.312 -23.719 6.77 1 92.38 120 THR B O 1
ATOM 4673 N N . SER B 1 121 ? 15.367 -23.562 4.797 1 93.56 121 SER B N 1
ATOM 4674 C CA . SER B 1 121 ? 16.484 -22.797 5.348 1 93.56 121 SER B CA 1
ATOM 4675 C C . SER B 1 121 ? 16.016 -21.422 5.844 1 93.56 121 SER B C 1
ATOM 4677 O O . SER B 1 121 ? 16.422 -20.969 6.914 1 93.56 121 SER B O 1
ATOM 4679 N N . GLU B 1 122 ? 15.188 -20.812 5.082 1 93.38 122 GLU B N 1
ATOM 4680 C CA . GLU B 1 122 ? 14.664 -19.5 5.469 1 93.38 122 GLU B CA 1
ATOM 4681 C C . GLU B 1 122 ? 13.812 -19.594 6.734 1 93.38 122 GLU B C 1
ATOM 4683 O O . GLU B 1 122 ? 13.898 -18.734 7.613 1 93.38 122 GLU B O 1
ATOM 4688 N N . CYS B 1 123 ? 12.984 -20.594 6.773 1 95.56 123 CYS B N 1
ATOM 4689 C CA . CYS B 1 123 ? 12.125 -20.797 7.93 1 95.56 123 CYS B CA 1
ATOM 4690 C C . CYS B 1 123 ? 12.945 -20.969 9.195 1 95.56 123 CYS B C 1
ATOM 4692 O O . CYS B 1 123 ? 12.656 -20.359 10.227 1 95.56 123 CYS B O 1
ATOM 4694 N N . PHE B 1 124 ? 13.984 -21.75 9.102 1 93.88 124 PHE B N 1
ATOM 4695 C CA . PHE B 1 124 ? 14.828 -22 10.258 1 93.88 124 PHE B CA 1
ATOM 4696 C C . PHE B 1 124 ? 15.57 -20.75 10.68 1 93.88 124 PHE B C 1
ATOM 4698 O O . PHE B 1 124 ? 15.734 -20.484 11.875 1 93.88 124 PHE B O 1
ATOM 4705 N N . LYS B 1 125 ? 15.992 -20 9.82 1 91.12 125 LYS B N 1
ATOM 4706 C CA . LYS B 1 125 ? 16.75 -18.781 10.094 1 91.12 125 LYS B CA 1
ATOM 4707 C C . LYS B 1 125 ? 15.867 -17.703 10.727 1 91.12 125 LYS B C 1
ATOM 4709 O O . LYS B 1 125 ? 16.266 -17.062 11.695 1 91.12 125 LYS B O 1
ATOM 4714 N N . GLU B 1 126 ? 14.656 -17.547 10.172 1 90.56 126 GLU B N 1
ATOM 4715 C CA . GLU B 1 126 ? 13.828 -16.391 10.531 1 90.56 126 GLU B CA 1
ATOM 4716 C C . GLU B 1 126 ? 12.875 -16.734 11.68 1 90.56 126 GLU B C 1
ATOM 4718 O O . GLU B 1 126 ? 12.547 -15.867 12.492 1 90.56 126 GLU B O 1
ATOM 4723 N N . VAL B 1 127 ? 12.367 -17.922 11.734 1 93.19 127 VAL B N 1
ATOM 4724 C CA . VAL B 1 127 ? 11.367 -18.312 12.719 1 93.19 127 VAL B CA 1
ATOM 4725 C C . VAL B 1 127 ? 12 -19.219 13.773 1 93.19 127 VAL B C 1
ATOM 4727 O O . VAL B 1 127 ? 11.461 -19.375 14.867 1 93.19 127 VAL B O 1
ATOM 4730 N N . LYS B 1 128 ? 13.102 -19.812 13.531 1 92.44 128 LYS B N 1
ATOM 4731 C CA . LYS B 1 128 ? 13.867 -20.656 14.438 1 92.44 128 LYS B CA 1
ATOM 4732 C C . LYS B 1 128 ? 13.094 -21.938 14.781 1 92.44 128 LYS B C 1
ATOM 4734 O O . LYS B 1 128 ? 13.086 -22.375 15.93 1 92.44 128 LYS B O 1
ATOM 4739 N N . GLU B 1 129 ? 12.32 -22.422 13.852 1 94.56 129 GLU B N 1
ATOM 4740 C CA . GLU B 1 129 ? 11.602 -23.688 13.938 1 94.56 129 GLU B CA 1
ATOM 4741 C C . GLU B 1 129 ? 11.672 -24.453 12.617 1 94.56 129 GLU B C 1
ATOM 4743 O O . GLU B 1 129 ? 11.938 -23.875 11.57 1 94.56 129 GLU B O 1
ATOM 4748 N N . GLU B 1 130 ? 11.5 -25.672 12.719 1 95.25 130 GLU B N 1
ATOM 4749 C CA . GLU B 1 130 ? 11.469 -26.5 11.516 1 95.25 130 GLU B CA 1
ATOM 4750 C C . GLU B 1 130 ? 10.203 -26.25 10.703 1 95.25 130 GLU B C 1
ATOM 4752 O O . GLU B 1 130 ? 9.102 -26.219 11.258 1 95.25 130 GLU B O 1
ATOM 4757 N N . ARG B 1 131 ? 10.344 -26.156 9.438 1 96.19 131 ARG B N 1
ATOM 4758 C CA . ARG B 1 131 ? 9.258 -25.797 8.539 1 96.19 131 ARG B CA 1
ATOM 4759 C C . ARG B 1 131 ? 8.117 -26.797 8.609 1 96.19 131 ARG B C 1
ATOM 4761 O O . ARG B 1 131 ? 6.945 -26.406 8.727 1 96.19 131 ARG B O 1
ATOM 4768 N N . GLN B 1 132 ? 8.406 -28.109 8.625 1 94.31 132 GLN B N 1
ATOM 4769 C CA . GLN B 1 132 ? 7.375 -29.141 8.609 1 94.31 132 GLN B CA 1
ATOM 4770 C C . GLN B 1 132 ? 6.598 -29.156 9.93 1 94.31 132 GLN B C 1
ATOM 4772 O O . GLN B 1 132 ? 5.398 -29.438 9.938 1 94.31 132 GLN B O 1
ATOM 4777 N N . VAL B 1 133 ? 7.277 -28.859 10.953 1 95.44 133 VAL B N 1
ATOM 4778 C CA . VAL B 1 133 ? 6.629 -28.812 12.266 1 95.44 133 VAL B CA 1
ATOM 4779 C C . VAL B 1 133 ? 5.652 -27.641 12.32 1 95.44 133 VAL B C 1
ATOM 4781 O O . VAL B 1 133 ? 4.527 -27.797 12.805 1 95.44 133 VAL B O 1
ATOM 4784 N N . LEU B 1 134 ? 6.117 -26.562 11.867 1 96.06 134 LEU B N 1
ATOM 4785 C CA . LEU B 1 134 ? 5.281 -25.359 11.844 1 96.06 134 LEU B CA 1
ATOM 4786 C C . LEU B 1 134 ? 4.066 -25.562 10.945 1 96.06 134 LEU B C 1
ATOM 4788 O O . LEU B 1 134 ? 2.957 -25.156 11.289 1 96.06 134 LEU B O 1
ATOM 4792 N N . LEU B 1 135 ? 4.25 -26.141 9.789 1 97.19 135 LEU B N 1
ATOM 4793 C CA . LEU B 1 135 ? 3.158 -26.406 8.859 1 97.19 135 LEU B CA 1
ATOM 4794 C C . LEU B 1 135 ? 2.123 -27.328 9.492 1 97.19 135 LEU B C 1
ATOM 4796 O O . LEU B 1 135 ? 0.919 -27.094 9.383 1 97.19 135 LEU B O 1
ATOM 4800 N N . GLU B 1 136 ? 2.576 -28.312 10.141 1 96.75 136 GLU B N 1
ATOM 4801 C CA . GLU B 1 136 ? 1.671 -29.25 10.805 1 96.75 136 GLU B CA 1
ATOM 4802 C C . GLU B 1 136 ? 0.862 -28.547 11.891 1 96.75 136 GLU B C 1
ATOM 4804 O O . GLU B 1 136 ? -0.346 -28.766 12.008 1 96.75 136 GLU B O 1
ATOM 4809 N N . ARG B 1 137 ? 1.524 -27.781 12.609 1 96.5 137 ARG B N 1
ATOM 4810 C CA . ARG B 1 137 ? 0.871 -27.047 13.688 1 96.5 137 ARG B CA 1
ATOM 4811 C C . ARG B 1 137 ? -0.219 -26.125 13.133 1 96.5 137 ARG B C 1
ATOM 4813 O O . ARG B 1 137 ? -1.325 -26.078 13.68 1 96.5 137 ARG B O 1
ATOM 4820 N N . TYR B 1 138 ? 0.08 -25.406 12.141 1 97.19 138 TYR B N 1
ATOM 4821 C CA . TYR B 1 138 ? -0.893 -24.484 11.57 1 97.19 138 TYR B CA 1
ATOM 4822 C C . TYR B 1 138 ? -2.031 -25.234 10.898 1 97.19 138 TYR B C 1
ATOM 4824 O O . TYR B 1 138 ? -3.184 -24.797 10.93 1 97.19 138 TYR B O 1
ATOM 4832 N N . ARG B 1 139 ? -1.778 -26.391 10.266 1 96.88 139 ARG B N 1
ATOM 4833 C CA . ARG B 1 139 ? -2.84 -27.188 9.664 1 96.88 139 ARG B CA 1
ATOM 4834 C C . ARG B 1 139 ? -3.838 -27.656 10.719 1 96.88 139 ARG B C 1
ATOM 4836 O O . ARG B 1 139 ? -5.051 -27.609 10.5 1 96.88 139 ARG B O 1
ATOM 4843 N N . ILE B 1 140 ? -3.277 -28.078 11.812 1 95.88 140 ILE B N 1
ATOM 4844 C CA . ILE B 1 140 ? -4.129 -28.547 12.906 1 95.88 140 ILE B CA 1
ATOM 4845 C C . ILE B 1 140 ? -5.039 -27.406 13.367 1 95.88 140 ILE B C 1
ATOM 4847 O O . ILE B 1 140 ? -6.242 -27.594 13.547 1 95.88 140 ILE B O 1
ATOM 4851 N N . ARG B 1 141 ? -4.473 -26.266 13.531 1 96 141 ARG B N 1
ATOM 4852 C CA . ARG B 1 141 ? -5.25 -25.125 14 1 96 141 ARG B CA 1
ATOM 4853 C C . ARG B 1 141 ? -6.285 -24.703 12.961 1 96 141 ARG B C 1
ATOM 4855 O O . ARG B 1 141 ? -7.398 -24.312 13.312 1 96 141 ARG B O 1
ATOM 4862 N N . LEU B 1 142 ? -5.938 -24.719 11.719 1 96.5 142 LEU B N 1
ATOM 4863 C CA . LEU B 1 142 ? -6.855 -24.359 10.641 1 96.5 142 LEU B CA 1
ATOM 4864 C C . LEU B 1 142 ? -8.023 -25.328 10.578 1 96.5 142 LEU B C 1
ATOM 4866 O O . LEU B 1 142 ? -9.172 -24.906 10.375 1 96.5 142 LEU B O 1
ATOM 4870 N N . ASP B 1 143 ? -7.766 -26.562 10.805 1 94 143 ASP B N 1
ATOM 4871 C CA . ASP B 1 143 ? -8.828 -27.562 10.836 1 94 143 ASP B CA 1
ATOM 4872 C C . ASP B 1 143 ? -9.766 -27.312 12.016 1 94 143 ASP B C 1
ATOM 4874 O O . ASP B 1 143 ? -10.977 -27.516 11.906 1 94 143 ASP B O 1
ATOM 4878 N N . GLN B 1 144 ? -9.141 -26.891 13.055 1 94 144 GLN B N 1
ATOM 4879 C CA . GLN B 1 144 ? -9.953 -26.547 14.219 1 94 144 GLN B CA 1
ATOM 4880 C C . GLN B 1 144 ? -10.875 -25.375 13.93 1 94 144 GLN B C 1
ATOM 4882 O O . GLN B 1 144 ? -12.047 -25.375 14.312 1 94 144 GLN B O 1
ATOM 4887 N N . PHE B 1 145 ? -10.352 -24.344 13.297 1 93.62 145 PHE B N 1
ATOM 4888 C CA . PHE B 1 145 ? -11.164 -23.188 12.961 1 93.62 145 PHE B CA 1
ATOM 4889 C C . PHE B 1 145 ? -12.312 -23.578 12.039 1 93.62 145 PHE B C 1
ATOM 4891 O O . PHE B 1 145 ? -13.43 -23.062 12.172 1 93.62 145 PHE B O 1
ATOM 4898 N N . LEU B 1 146 ? -12.055 -24.438 11.094 1 90.75 146 LEU B N 1
ATOM 4899 C CA . LEU B 1 146 ? -13.078 -24.891 10.148 1 90.75 146 LEU B CA 1
ATOM 4900 C C . LEU B 1 146 ? -14.211 -25.594 10.883 1 90.75 146 LEU B C 1
ATOM 4902 O O . LEU B 1 146 ? -15.383 -25.438 10.531 1 90.75 146 LEU B O 1
ATOM 4906 N N . SER B 1 147 ? -13.828 -26.312 11.859 1 88 147 SER B N 1
ATOM 4907 C CA . SER B 1 147 ? -14.812 -27.062 12.625 1 88 147 SER B CA 1
ATOM 4908 C C . SER B 1 147 ? -15.594 -26.156 13.578 1 88 147 SER B C 1
ATOM 4910 O O . SER B 1 147 ? -16.797 -26.344 13.789 1 88 147 SER B O 1
ATOM 4912 N N . LEU B 1 148 ? -14.93 -25.109 14.055 1 85.19 148 LEU B N 1
ATOM 4913 C CA . LEU B 1 148 ? -15.508 -24.266 15.109 1 85.19 148 LEU B CA 1
ATOM 4914 C C . LEU B 1 148 ? -16.281 -23.094 14.508 1 85.19 148 LEU B C 1
ATOM 4916 O O . LEU B 1 148 ? -17.125 -22.5 15.172 1 85.19 148 LEU B O 1
ATOM 4920 N N . SER B 1 149 ? -15.992 -22.578 13.391 1 82.5 149 SER B N 1
ATOM 4921 C CA . SER B 1 149 ? -16.547 -21.344 12.812 1 82.5 149 SER B CA 1
ATOM 4922 C C . SER B 1 149 ? -17.922 -21.609 12.203 1 82.5 149 SER B C 1
ATOM 4924 O O . SER B 1 149 ? -18.5 -20.719 11.586 1 82.5 149 SER B O 1
ATOM 4926 N N . ASP B 1 150 ? -18.594 -22.609 12.5 1 84.19 150 ASP B N 1
ATOM 4927 C CA . ASP B 1 150 ? -19.844 -22.875 11.789 1 84.19 150 ASP B CA 1
ATOM 4928 C C . ASP B 1 150 ? -19.734 -22.5 10.32 1 84.19 150 ASP B C 1
ATOM 4930 O O . ASP B 1 150 ? -20.531 -21.719 9.805 1 84.19 150 ASP B O 1
ATOM 4934 N N . PHE B 1 151 ? -18.828 -22.953 9.672 1 86.56 151 PHE B N 1
ATOM 4935 C CA . PHE B 1 151 ? -18.406 -22.594 8.328 1 86.56 151 PHE B CA 1
ATOM 4936 C C . PHE B 1 151 ? -19.594 -22.594 7.375 1 86.56 151 PHE B C 1
ATOM 4938 O O . PHE B 1 151 ? -19.719 -21.719 6.516 1 86.56 151 PHE B O 1
ATOM 4945 N N . MET B 1 152 ? -20.531 -23.438 7.609 1 84.12 152 MET B N 1
ATOM 4946 C CA . MET B 1 152 ? -21.609 -23.609 6.645 1 84.12 152 MET B CA 1
ATOM 4947 C C . MET B 1 152 ? -22.719 -22.578 6.883 1 84.12 152 MET B C 1
ATOM 4949 O O . MET B 1 152 ? -23.578 -22.375 6.023 1 84.12 152 MET B O 1
ATOM 4953 N N . GLU B 1 153 ? -22.531 -21.797 7.977 1 88.06 153 GLU B N 1
ATOM 4954 C CA . GLU B 1 153 ? -23.641 -20.906 8.289 1 88.06 153 GLU B CA 1
ATOM 4955 C C . GLU B 1 153 ? -23.172 -19.469 8.477 1 88.06 153 GLU B C 1
ATOM 4957 O O . GLU B 1 153 ? -23.953 -18.531 8.344 1 88.06 153 GLU B O 1
ATOM 4962 N N . THR B 1 154 ? -21.969 -19.297 8.609 1 88 154 THR B N 1
ATOM 4963 C CA . THR B 1 154 ? -21.469 -17.969 8.953 1 88 154 THR B CA 1
ATOM 4964 C C . THR B 1 154 ? -21.547 -17.047 7.75 1 88 154 THR B C 1
ATOM 4966 O O . THR B 1 154 ? -21.359 -17.469 6.609 1 88 154 THR B O 1
ATOM 4969 N N . ALA B 1 155 ? -21.891 -15.812 8.055 1 89.12 155 ALA B N 1
ATOM 4970 C CA . ALA B 1 155 ? -21.906 -14.789 7.016 1 89.12 155 ALA B CA 1
ATOM 4971 C C . ALA B 1 155 ? -20.609 -13.984 7.008 1 89.12 155 ALA B C 1
ATOM 4973 O O . ALA B 1 155 ? -20.453 -13.062 6.203 1 89.12 155 ALA B O 1
ATOM 4974 N N . ASP B 1 156 ? -19.734 -14.391 7.781 1 91.69 156 ASP B N 1
ATOM 4975 C CA . ASP B 1 156 ? -18.453 -13.688 7.891 1 91.69 156 ASP B CA 1
ATOM 4976 C C . ASP B 1 156 ? -17.547 -14 6.703 1 91.69 156 ASP B C 1
ATOM 4978 O O . ASP B 1 156 ? -17.047 -15.117 6.574 1 91.69 156 ASP B O 1
ATOM 4982 N N . LEU B 1 157 ? -17.266 -13.008 5.867 1 93.94 157 LEU B N 1
ATOM 4983 C CA . LEU B 1 157 ? -16.453 -13.188 4.668 1 93.94 157 LEU B CA 1
ATOM 4984 C C . LEU B 1 157 ? -15.031 -13.625 5.023 1 93.94 157 LEU B C 1
ATOM 4986 O O . LEU B 1 157 ? -14.367 -14.305 4.234 1 93.94 157 LEU B O 1
ATOM 4990 N N . ALA B 1 158 ? -14.625 -13.203 6.211 1 95.06 158 ALA B N 1
ATOM 4991 C CA . ALA B 1 158 ? -13.266 -13.516 6.641 1 95.06 158 ALA B CA 1
ATOM 4992 C C . ALA B 1 158 ? -13.047 -15.023 6.738 1 95.06 158 ALA B C 1
ATOM 4994 O O . ALA B 1 158 ? -11.953 -15.523 6.461 1 95.06 158 ALA B O 1
ATOM 4995 N N . VAL B 1 159 ? -14.07 -15.727 7.113 1 96.81 159 VAL B N 1
ATOM 4996 C CA . VAL B 1 159 ? -13.977 -17.172 7.238 1 96.81 159 VAL B CA 1
ATOM 4997 C C . VAL B 1 159 ? -13.766 -17.797 5.863 1 96.81 159 VAL B C 1
ATOM 4999 O O . VAL B 1 159 ? -12.898 -18.656 5.695 1 96.81 159 VAL B O 1
ATOM 5002 N N . LEU B 1 160 ? -14.539 -17.375 4.93 1 97.5 160 LEU B N 1
ATOM 5003 C CA . LEU B 1 160 ? -14.398 -17.922 3.582 1 97.5 160 LEU B CA 1
ATOM 5004 C C . LEU B 1 160 ? -13.07 -17.5 2.959 1 97.5 160 LEU B C 1
ATOM 5006 O O . LEU B 1 160 ? -12.438 -18.281 2.254 1 97.5 160 LEU B O 1
ATOM 5010 N N . GLN B 1 161 ? -12.664 -16.2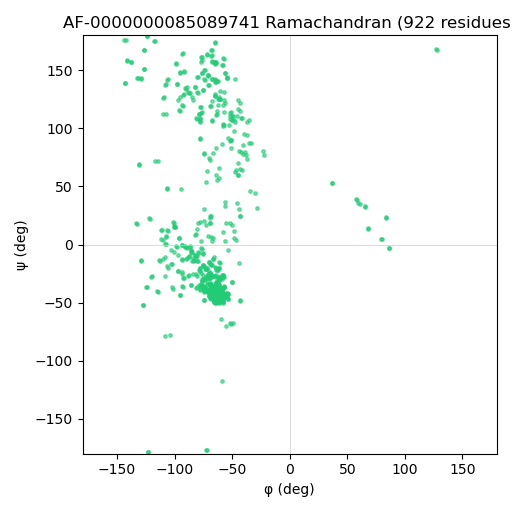34 3.168 1 98.06 161 GLN B N 1
ATOM 5011 C CA . GLN B 1 161 ? -11.359 -15.781 2.697 1 98.06 161 GLN B CA 1
ATOM 5012 C C . GLN B 1 161 ? -10.242 -16.656 3.248 1 98.06 161 GLN B C 1
ATOM 5014 O O . GLN B 1 161 ? -9.328 -17.047 2.512 1 98.06 161 GLN B O 1
ATOM 5019 N N . ALA B 1 162 ? -10.352 -16.922 4.516 1 98 162 ALA B N 1
ATOM 5020 C CA . ALA B 1 162 ? -9.352 -17.766 5.164 1 98 162 ALA B CA 1
ATOM 5021 C C . ALA B 1 162 ? -9.312 -19.156 4.543 1 98 162 ALA B C 1
ATOM 5023 O O . ALA B 1 162 ? -8.234 -19.688 4.266 1 98 162 ALA B O 1
ATOM 5024 N N . PHE B 1 163 ? -10.445 -19.688 4.34 1 98 163 PHE B N 1
ATOM 5025 C CA . PHE B 1 163 ? -10.578 -21.031 3.785 1 98 163 PHE B CA 1
ATOM 5026 C C . PHE B 1 163 ? -10 -21.094 2.375 1 98 163 PHE B C 1
ATOM 5028 O O . PHE B 1 163 ? -9.297 -22.031 2.025 1 98 163 PHE B O 1
ATOM 5035 N N . VAL B 1 164 ? -10.234 -20.109 1.577 1 98.38 164 VAL B N 1
ATOM 5036 C CA . VAL B 1 164 ? -9.766 -20.062 0.197 1 98.38 164 VAL B CA 1
ATOM 5037 C C . VAL B 1 164 ? -8.242 -19.938 0.172 1 98.38 164 VAL B C 1
ATOM 5039 O O . VAL B 1 164 ? -7.574 -20.562 -0.642 1 98.38 164 VAL B O 1
ATOM 5042 N N . ILE B 1 165 ? -7.703 -19.094 1.037 1 98.56 165 ILE B N 1
ATOM 5043 C CA . ILE B 1 165 ? -6.254 -18.969 1.139 1 98.56 165 ILE B CA 1
ATOM 5044 C C . ILE B 1 165 ? -5.652 -20.328 1.51 1 98.56 165 ILE B C 1
ATOM 5046 O O . ILE B 1 165 ? -4.664 -20.766 0.914 1 98.56 165 ILE B O 1
ATOM 5050 N N . TYR B 1 166 ? -6.289 -20.984 2.436 1 98.38 166 TYR B N 1
ATOM 5051 C CA . TYR B 1 166 ? -5.836 -22.297 2.904 1 98.38 166 TYR B CA 1
ATOM 5052 C C . TYR B 1 166 ? -5.809 -23.297 1.762 1 98.38 166 TYR B C 1
ATOM 5054 O O . TYR B 1 166 ? -4.824 -24.031 1.592 1 98.38 166 TYR B O 1
ATOM 5062 N N . LEU B 1 167 ? -6.793 -23.281 0.971 1 97.38 167 LEU B N 1
ATOM 5063 C CA . LEU B 1 167 ? -6.875 -24.234 -0.13 1 97.38 167 LEU B CA 1
ATOM 5064 C C . LEU B 1 167 ? -5.91 -23.859 -1.25 1 97.38 167 LEU B C 1
ATOM 5066 O O . LEU B 1 167 ? -5.16 -24.703 -1.741 1 97.38 167 LEU B O 1
ATOM 5070 N N . ALA B 1 168 ? -5.918 -22.609 -1.624 1 96.62 168 ALA B N 1
ATOM 5071 C CA . ALA B 1 168 ? -5.145 -22.141 -2.773 1 96.62 168 ALA B CA 1
ATOM 5072 C C . ALA B 1 168 ? -3.65 -22.359 -2.551 1 96.62 168 ALA B C 1
ATOM 5074 O O . ALA B 1 168 ? -2.941 -22.812 -3.451 1 96.62 168 ALA B O 1
ATOM 5075 N N . ILE B 1 169 ? -3.213 -22.031 -1.362 1 96.62 169 ILE B N 1
ATOM 5076 C CA . ILE B 1 169 ? -1.786 -22.156 -1.078 1 96.62 169 ILE B CA 1
ATOM 5077 C C . ILE B 1 169 ? -1.476 -23.562 -0.582 1 96.62 169 ILE B C 1
ATOM 5079 O O . ILE B 1 169 ? -0.382 -24.094 -0.816 1 96.62 169 ILE B O 1
ATOM 5083 N N . GLY B 1 170 ? -2.49 -24.234 0.027 1 94.31 170 GLY B N 1
ATOM 5084 C CA . GLY B 1 170 ? -2.324 -25.578 0.526 1 94.31 170 GLY B CA 1
ATOM 5085 C C . GLY B 1 170 ? -2.031 -26.594 -0.57 1 94.31 170 GLY B C 1
ATOM 5086 O O . GLY B 1 170 ? -1.476 -27.656 -0.306 1 94.31 170 GLY B O 1
ATOM 5087 N N . THR B 1 171 ? -2.379 -26.281 -1.744 1 90.56 171 THR B N 1
ATOM 5088 C CA . THR B 1 171 ? -2.119 -27.156 -2.881 1 90.56 171 THR B CA 1
ATOM 5089 C C . THR B 1 171 ? -0.621 -27.359 -3.074 1 90.56 171 THR B C 1
ATOM 5091 O O . THR B 1 171 ? -0.196 -28.375 -3.637 1 90.56 171 THR B O 1
ATOM 5094 N N . TYR B 1 172 ? 0.177 -26.469 -2.551 1 89.38 172 TYR B N 1
ATOM 5095 C CA . TYR B 1 172 ? 1.621 -26.547 -2.738 1 89.38 172 TYR B CA 1
ATOM 5096 C C . TYR B 1 172 ? 2.297 -27.172 -1.524 1 89.38 172 TYR B C 1
ATOM 5098 O O . TYR B 1 172 ? 3.525 -27.266 -1.473 1 89.38 172 TYR B O 1
ATOM 5106 N N . ASP B 1 173 ? 1.501 -27.5 -0.53 1 91.12 173 ASP B N 1
ATOM 5107 C CA . ASP B 1 173 ? 1.959 -28.234 0.642 1 91.12 173 ASP B CA 1
ATOM 5108 C C . ASP B 1 173 ? 1.746 -29.734 0.462 1 91.12 173 ASP B C 1
ATOM 5110 O O . ASP B 1 173 ? 0.611 -30.188 0.322 1 91.12 173 ASP B O 1
ATOM 5114 N N . VAL B 1 174 ? 2.768 -30.531 0.502 1 83.94 174 VAL B N 1
ATOM 5115 C CA . VAL B 1 174 ? 2.719 -31.969 0.253 1 83.94 174 VAL B CA 1
ATOM 5116 C C . VAL B 1 174 ? 1.737 -32.625 1.221 1 83.94 174 VAL B C 1
ATOM 5118 O O . VAL B 1 174 ? 1.028 -33.562 0.852 1 83.94 174 VAL B O 1
ATOM 5121 N N . ASN B 1 175 ? 1.716 -32.125 2.443 1 90.06 175 ASN B N 1
ATOM 5122 C CA . ASN B 1 175 ? 0.794 -32.656 3.441 1 90.06 175 ASN B CA 1
ATOM 5123 C C . ASN B 1 175 ? -0.424 -31.75 3.615 1 90.06 175 ASN B C 1
ATOM 5125 O O . ASN B 1 175 ? -1.092 -31.797 4.648 1 90.06 175 ASN B O 1
ATOM 5129 N N . GLY B 1 176 ? -0.635 -30.938 2.617 1 93.62 176 GLY B N 1
ATOM 5130 C CA . GLY B 1 176 ? -1.714 -29.953 2.699 1 93.62 176 GLY B CA 1
ATOM 5131 C C . GLY B 1 176 ? -3.09 -30.578 2.57 1 93.62 176 GLY B C 1
ATOM 5132 O O . GLY B 1 176 ? -3.225 -31.812 2.566 1 93.62 176 GLY B O 1
ATOM 5133 N N . PRO B 1 177 ? -4.105 -29.75 2.576 1 94.31 177 PRO B N 1
ATOM 5134 C CA . PRO B 1 177 ? -5.484 -30.234 2.463 1 94.31 177 PRO B CA 1
ATOM 5135 C C . PRO B 1 177 ? -5.785 -30.844 1.098 1 94.31 177 PRO B C 1
ATOM 5137 O O . PRO B 1 177 ? -5.086 -30.562 0.121 1 94.31 177 PRO B O 1
ATOM 5140 N N . ASP B 1 178 ? -6.762 -31.656 1.074 1 93.19 178 ASP B N 1
ATOM 5141 C CA . ASP B 1 178 ? -7.258 -32.188 -0.194 1 93.19 178 ASP B CA 1
ATOM 5142 C C . ASP B 1 178 ? -8.133 -31.156 -0.91 1 93.19 178 ASP B C 1
ATOM 5144 O O . ASP B 1 178 ? -9.359 -31.172 -0.771 1 93.19 178 ASP B O 1
ATOM 5148 N N . VAL B 1 179 ? -7.527 -30.438 -1.683 1 93.88 179 VAL B N 1
ATOM 5149 C CA . VAL B 1 179 ? -8.18 -29.297 -2.318 1 93.88 179 VAL B CA 1
ATOM 5150 C C . VAL B 1 179 ? -9.273 -29.781 -3.26 1 93.88 179 VAL B C 1
ATOM 5152 O O . VAL B 1 179 ? -10.336 -29.156 -3.363 1 93.88 179 VAL B O 1
ATOM 5155 N N . HIS B 1 180 ? -9.094 -30.828 -3.924 1 91.88 180 HIS B N 1
ATOM 5156 C CA . HIS B 1 180 ? -10.07 -31.359 -4.871 1 91.88 180 HIS B CA 1
ATOM 5157 C C . HIS B 1 180 ? -11.391 -31.688 -4.18 1 91.88 180 HIS B C 1
ATOM 5159 O O . HIS B 1 180 ? -12.461 -31.375 -4.711 1 91.88 180 HIS B O 1
ATOM 5165 N N . SER B 1 181 ? -11.266 -32.25 -3.023 1 93.12 181 SER B N 1
ATOM 5166 C CA . SER B 1 181 ? -12.461 -32.625 -2.289 1 93.12 181 SER B CA 1
ATOM 5167 C C . SER B 1 181 ? -13.102 -31.438 -1.6 1 93.12 181 SER B C 1
ATOM 5169 O O . SER B 1 181 ? -14.305 -31.438 -1.33 1 93.12 181 SER B O 1
ATOM 5171 N N . MET B 1 182 ? -12.328 -30.422 -1.37 1 95.06 182 MET B N 1
ATOM 5172 C CA . MET B 1 182 ? -12.805 -29.359 -0.492 1 95.06 182 MET B CA 1
ATOM 5173 C C . MET B 1 182 ? -13.25 -28.141 -1.302 1 95.06 182 MET B C 1
ATOM 5175 O O . MET B 1 182 ? -13.945 -27.266 -0.785 1 95.06 182 MET B O 1
ATOM 5179 N N . VAL B 1 183 ? -12.867 -28.047 -2.523 1 96.62 183 VAL B N 1
ATOM 5180 C CA . VAL B 1 183 ? -13.164 -26.875 -3.338 1 96.62 183 VAL B CA 1
ATOM 5181 C C . VAL B 1 183 ? -14.672 -26.703 -3.457 1 96.62 183 VAL B C 1
ATOM 5183 O O . VAL B 1 183 ? -15.172 -25.562 -3.482 1 96.62 183 VAL B O 1
ATOM 5186 N N . GLY B 1 184 ? -15.398 -27.781 -3.547 1 95.62 184 GLY B N 1
ATOM 5187 C CA . GLY B 1 184 ? -16.859 -27.703 -3.605 1 95.62 184 GLY B CA 1
ATOM 5188 C C . GLY B 1 184 ? -17.453 -26.984 -2.42 1 95.62 184 GLY B C 1
ATOM 5189 O O . GLY B 1 184 ? -18.453 -26.281 -2.562 1 95.62 184 GLY B O 1
ATOM 5190 N N . LEU B 1 185 ? -16.844 -27.188 -1.235 1 94.75 185 LEU B N 1
ATOM 5191 C CA . LEU B 1 185 ? -17.312 -26.5 -0.035 1 94.75 185 LEU B CA 1
ATOM 5192 C C . LEU B 1 185 ? -17.156 -24.984 -0.181 1 94.75 185 LEU B C 1
ATOM 5194 O O . LEU B 1 185 ? -18.031 -24.219 0.228 1 94.75 185 LEU B O 1
ATOM 5198 N N . ALA B 1 186 ? -16.062 -24.562 -0.723 1 96.81 186 ALA B N 1
ATOM 5199 C CA . ALA B 1 186 ? -15.82 -23.141 -0.947 1 96.81 186 ALA B CA 1
ATOM 5200 C C . ALA B 1 186 ? -16.844 -22.562 -1.926 1 96.81 186 ALA B C 1
ATOM 5202 O O . ALA B 1 186 ? -17.391 -21.484 -1.699 1 96.81 186 ALA B O 1
ATOM 5203 N N . VAL B 1 187 ? -17.109 -23.297 -2.99 1 97.44 187 VAL B N 1
ATOM 5204 C CA . VAL B 1 187 ? -18.062 -22.875 -4.004 1 97.44 187 VAL B CA 1
ATOM 5205 C C . VAL B 1 187 ? -19.453 -22.781 -3.395 1 97.44 187 VAL B C 1
ATOM 5207 O O . VAL B 1 187 ? -20.156 -21.781 -3.568 1 97.44 187 VAL B O 1
ATOM 5210 N N . GLY B 1 188 ? -19.828 -23.875 -2.709 1 95.94 188 GLY B N 1
ATOM 5211 C CA . GLY B 1 188 ? -21.141 -23.875 -2.076 1 95.94 188 GLY B CA 1
ATOM 5212 C C . GLY B 1 188 ? -21.344 -22.734 -1.107 1 95.94 188 GLY B C 1
ATOM 5213 O O . GLY B 1 188 ? -22.391 -22.078 -1.117 1 95.94 188 GLY B O 1
ATOM 5214 N N . ARG B 1 189 ? -20.344 -22.484 -0.298 1 95.94 189 ARG B N 1
ATOM 5215 C CA . ARG B 1 189 ? -20.438 -21.391 0.667 1 95.94 189 ARG B CA 1
ATOM 5216 C C . ARG B 1 189 ? -20.5 -20.047 -0.039 1 95.94 189 ARG B C 1
ATOM 5218 O O . ARG B 1 189 ? -21.234 -19.141 0.397 1 95.94 189 ARG B O 1
ATOM 5225 N N . ALA B 1 190 ? -19.766 -19.828 -1.059 1 97.44 190 ALA B N 1
ATOM 5226 C CA . ALA B 1 190 ? -19.766 -18.578 -1.821 1 97.44 190 ALA B CA 1
ATOM 5227 C C . ALA B 1 190 ? -21.141 -18.297 -2.412 1 97.44 190 ALA B C 1
ATOM 5229 O O . ALA B 1 190 ? -21.609 -17.156 -2.379 1 97.44 190 ALA B O 1
ATOM 5230 N N . ILE B 1 191 ? -21.781 -19.344 -2.941 1 96.31 191 ILE B N 1
ATOM 5231 C CA . ILE B 1 191 ? -23.109 -19.203 -3.529 1 96.31 191 ILE B CA 1
ATOM 5232 C C . ILE B 1 191 ? -24.125 -18.844 -2.439 1 96.31 191 ILE B C 1
ATOM 5234 O O . ILE B 1 191 ? -24.953 -17.953 -2.631 1 96.31 191 ILE B O 1
ATOM 5238 N N . LYS B 1 192 ? -24.016 -19.469 -1.3 1 95.38 192 LYS B N 1
ATOM 5239 C CA . LYS B 1 192 ? -24.922 -19.188 -0.19 1 95.38 192 LYS B CA 1
ATOM 5240 C C . LYS B 1 192 ? -24.766 -17.75 0.292 1 95.38 192 LYS B C 1
ATOM 5242 O O . LYS B 1 192 ? -25.734 -17.125 0.729 1 95.38 192 LYS B O 1
ATOM 5247 N N . LEU B 1 193 ? -23.578 -17.203 0.219 1 95.25 193 LEU B N 1
ATOM 5248 C CA . LEU B 1 193 ? -23.312 -15.828 0.638 1 95.25 193 LEU B CA 1
ATOM 5249 C C . LEU B 1 193 ? -23.688 -14.844 -0.461 1 95.25 193 LEU B C 1
ATOM 5251 O O . LEU B 1 193 ? -23.641 -13.625 -0.254 1 95.25 193 LEU B O 1
ATOM 5255 N N . GLY B 1 194 ? -24 -15.32 -1.616 1 95.62 194 GLY B N 1
ATOM 5256 C CA . GLY B 1 194 ? -24.438 -14.484 -2.721 1 95.62 194 GLY B CA 1
ATOM 5257 C C . GLY B 1 194 ? -23.297 -13.867 -3.502 1 95.62 194 GLY B C 1
ATOM 5258 O O . GLY B 1 194 ? -23.484 -12.867 -4.195 1 95.62 194 GLY B O 1
ATOM 5259 N N . LEU B 1 195 ? -22.109 -14.438 -3.484 1 97.38 195 LEU B N 1
ATOM 5260 C CA . LEU B 1 195 ? -20.953 -13.859 -4.145 1 97.38 195 LEU B CA 1
ATOM 5261 C C . LEU B 1 195 ? -21.062 -14.008 -5.66 1 97.38 195 LEU B C 1
ATOM 5263 O O . LEU B 1 195 ? -20.375 -13.297 -6.406 1 97.38 195 LEU B O 1
ATOM 5267 N N . HIS B 1 196 ? -21.875 -14.945 -6.145 1 97.38 196 HIS B N 1
ATOM 5268 C CA . HIS B 1 196 ? -22.031 -15.188 -7.578 1 97.38 196 HIS B CA 1
ATOM 5269 C C . HIS B 1 196 ? -22.891 -14.094 -8.219 1 97.38 196 HIS B C 1
ATOM 5271 O O . HIS B 1 196 ? -23.031 -14.055 -9.445 1 97.38 196 HIS B O 1
ATOM 5277 N N . ARG B 1 197 ? -23.422 -13.273 -7.395 1 97.19 197 ARG B N 1
ATOM 5278 C CA . ARG B 1 197 ? -24.172 -12.102 -7.867 1 97.19 197 ARG B CA 1
ATOM 5279 C C . ARG B 1 197 ? -23.406 -10.82 -7.559 1 97.19 197 ARG B C 1
ATOM 5281 O O . ARG B 1 197 ? -23.078 -10.539 -6.402 1 97.19 197 ARG B O 1
ATOM 5288 N N . ASP B 1 198 ? -23.203 -10.039 -8.586 1 96.81 198 ASP B N 1
ATOM 5289 C CA . ASP B 1 198 ? -22.438 -8.812 -8.383 1 96.81 198 ASP B CA 1
ATOM 5290 C C . ASP B 1 198 ? -23.172 -7.852 -7.453 1 96.81 198 ASP B C 1
ATOM 5292 O O . ASP B 1 198 ? -24.391 -7.719 -7.531 1 96.81 198 ASP B O 1
ATOM 5296 N N . GLY B 1 199 ? -22.484 -7.184 -6.621 1 92.69 199 GLY B N 1
ATOM 5297 C CA . GLY B 1 199 ? -23.062 -6.285 -5.633 1 92.69 199 GLY B CA 1
ATOM 5298 C C . GLY B 1 199 ? -23.547 -4.977 -6.23 1 92.69 199 GLY B C 1
ATOM 5299 O O . GLY B 1 199 ? -24.328 -4.254 -5.605 1 92.69 199 GLY B O 1
ATOM 5300 N N . GLU B 1 200 ? -23.047 -4.715 -7.395 1 89.75 200 GLU B N 1
ATOM 5301 C CA . GLU B 1 200 ? -23.453 -3.461 -8.023 1 89.75 200 GLU B CA 1
ATOM 5302 C C . GLU B 1 200 ? -24.969 -3.414 -8.242 1 89.75 200 GLU B C 1
ATOM 5304 O O . GLU B 1 200 ? -25.531 -4.32 -8.844 1 89.75 200 GLU B O 1
ATOM 5309 N N . GLY B 1 201 ? -25.625 -2.43 -7.77 1 85.5 201 GLY B N 1
ATOM 5310 C CA . GLY B 1 201 ? -27.047 -2.25 -7.957 1 85.5 201 GLY B CA 1
ATOM 5311 C C . GLY B 1 201 ? -27.891 -2.971 -6.914 1 85.5 201 GLY B C 1
ATOM 5312 O O . GLY B 1 201 ? -29.109 -2.896 -6.934 1 85.5 201 GLY B O 1
ATOM 5313 N N . LEU B 1 202 ? -27.297 -3.725 -5.992 1 91.25 202 LEU B N 1
ATOM 5314 C CA . LEU B 1 202 ? -28.016 -4.496 -4.988 1 91.25 202 LEU B CA 1
ATOM 5315 C C . LEU B 1 202 ? -27.906 -3.84 -3.615 1 91.25 202 LEU B C 1
ATOM 5317 O O . LEU B 1 202 ? -28.172 -4.477 -2.596 1 91.25 202 LEU B O 1
ATOM 5321 N N . GLY B 1 203 ? -27.406 -2.605 -3.574 1 90.56 203 GLY B N 1
ATOM 5322 C CA . GLY B 1 203 ? -27.328 -1.875 -2.318 1 90.56 203 GLY B CA 1
ATOM 5323 C C . GLY B 1 203 ? -26.125 -2.283 -1.475 1 90.56 203 GLY B C 1
ATOM 5324 O O . GLY B 1 203 ? -26.062 -1.95 -0.29 1 90.56 203 GLY B O 1
ATOM 5325 N N . VAL B 1 204 ? -25.297 -3.113 -1.98 1 92.75 204 VAL B N 1
ATOM 5326 C CA . VAL B 1 204 ? -24.062 -3.477 -1.29 1 92.75 204 VAL B CA 1
ATOM 5327 C C . VAL B 1 204 ? -23.062 -2.34 -1.411 1 92.75 204 VAL B C 1
ATOM 5329 O O . VAL B 1 204 ? -22.875 -1.777 -2.492 1 92.75 204 VAL B O 1
ATOM 5332 N N . PRO B 1 205 ? -22.438 -2 -0.24 1 93.88 205 PRO B N 1
ATOM 5333 C CA . PRO B 1 205 ? -21.438 -0.934 -0.3 1 93.88 205 PRO B CA 1
ATOM 5334 C C . PRO B 1 205 ? -20.328 -1.217 -1.316 1 93.88 205 PRO B C 1
ATOM 5336 O O . PRO B 1 205 ? -19.969 -2.377 -1.536 1 93.88 205 PRO B O 1
ATOM 5339 N N . LEU B 1 206 ? -19.828 -0.154 -1.9 1 93.62 206 LEU B N 1
ATOM 5340 C CA . LEU B 1 206 ? -18.844 -0.248 -2.977 1 93.62 206 LEU B CA 1
ATOM 5341 C C . LEU B 1 206 ? -17.625 -1.053 -2.535 1 93.62 206 LEU B C 1
ATOM 5343 O O . LEU B 1 206 ? -17.156 -1.922 -3.27 1 93.62 206 LEU B O 1
ATOM 5347 N N . PHE B 1 207 ? -17.172 -0.753 -1.334 1 95.31 207 PHE B N 1
ATOM 5348 C CA . PHE B 1 207 ? -16 -1.457 -0.8 1 95.31 207 PHE B CA 1
ATOM 5349 C C . PHE B 1 207 ? -16.281 -2.951 -0.686 1 95.31 207 PHE B C 1
ATOM 5351 O O . PHE B 1 207 ? -15.461 -3.773 -1.088 1 95.31 207 PHE B O 1
ATOM 5358 N N . GLU B 1 208 ? -17.344 -3.291 -0.189 1 95.12 208 GLU B N 1
ATOM 5359 C CA . GLU B 1 208 ? -17.719 -4.691 -0.016 1 95.12 208 GLU B CA 1
ATOM 5360 C C . GLU B 1 208 ? -17.906 -5.383 -1.363 1 95.12 208 GLU B C 1
ATOM 5362 O O . GLU B 1 208 ? -17.594 -6.562 -1.512 1 95.12 208 GLU B O 1
ATOM 5367 N N . THR B 1 209 ? -18.469 -4.676 -2.256 1 96.5 209 THR B N 1
ATOM 5368 C CA . THR B 1 209 ? -18.641 -5.227 -3.596 1 96.5 209 THR B CA 1
ATOM 5369 C C . THR B 1 209 ? -17.297 -5.637 -4.188 1 96.5 209 THR B C 1
ATOM 5371 O O . THR B 1 209 ? -17.172 -6.715 -4.766 1 96.5 209 THR B O 1
ATOM 5374 N N . GLU B 1 210 ? -16.297 -4.754 -4.016 1 96.5 210 GLU B N 1
ATOM 5375 C CA . GLU B 1 210 ? -14.953 -5.059 -4.52 1 96.5 210 GLU B CA 1
ATOM 5376 C C . GLU B 1 210 ? -14.367 -6.285 -3.822 1 96.5 210 GLU B C 1
ATOM 5378 O O . GLU B 1 210 ? -13.734 -7.129 -4.465 1 96.5 210 GLU B O 1
ATOM 5383 N N . MET B 1 211 ? -14.578 -6.414 -2.514 1 96.69 211 MET B N 1
ATOM 5384 C CA . MET B 1 211 ? -14.07 -7.566 -1.769 1 96.69 211 MET B CA 1
ATOM 5385 C C . MET B 1 211 ? -14.766 -8.852 -2.219 1 96.69 211 MET B C 1
ATOM 5387 O O . MET B 1 211 ? -14.125 -9.898 -2.318 1 96.69 211 MET B O 1
ATOM 5391 N N . ARG B 1 212 ? -16.016 -8.734 -2.461 1 97.69 212 ARG B N 1
ATOM 5392 C CA . ARG B 1 212 ? -16.781 -9.883 -2.93 1 97.69 212 ARG B CA 1
ATOM 5393 C C . ARG B 1 212 ? -16.312 -10.336 -4.305 1 97.69 212 ARG B C 1
ATOM 5395 O O . ARG B 1 212 ? -16.188 -11.539 -4.562 1 97.69 212 ARG B O 1
ATOM 5402 N N . ARG B 1 213 ? -16.047 -9.383 -5.164 1 98.12 213 ARG B N 1
ATOM 5403 C CA . ARG B 1 213 ? -15.539 -9.703 -6.492 1 98.12 213 ARG B CA 1
ATOM 5404 C C . ARG B 1 213 ? -14.211 -10.445 -6.406 1 98.12 213 ARG B C 1
ATOM 5406 O O . ARG B 1 213 ? -14.023 -11.469 -7.07 1 98.12 213 ARG B O 1
ATOM 5413 N N . ARG B 1 214 ? -13.32 -9.938 -5.57 1 98.31 214 ARG B N 1
ATOM 5414 C CA . ARG B 1 214 ? -12.008 -10.562 -5.406 1 98.31 214 ARG B CA 1
ATOM 5415 C C . ARG B 1 214 ? -12.148 -12.008 -4.945 1 98.31 214 ARG B C 1
ATOM 5417 O O . ARG B 1 214 ? -11.523 -12.914 -5.516 1 98.31 214 ARG B O 1
ATOM 5424 N N . LEU B 1 215 ? -12.961 -12.172 -3.98 1 98.5 215 LEU B N 1
ATOM 5425 C CA . LEU B 1 215 ? -13.125 -13.492 -3.387 1 98.5 215 LEU B CA 1
ATOM 5426 C C . LEU B 1 215 ? -13.773 -14.453 -4.379 1 98.5 215 LEU B C 1
ATOM 5428 O O . LEU B 1 215 ? -13.312 -15.586 -4.535 1 98.5 215 LEU B O 1
ATOM 5432 N N . TRP B 1 216 ? -14.805 -14.062 -5.059 1 98.56 216 TRP B N 1
ATOM 5433 C CA . TRP B 1 216 ? -15.5 -14.914 -6.016 1 98.56 216 TRP B CA 1
ATOM 5434 C C . TRP B 1 216 ? -14.547 -15.391 -7.109 1 98.56 216 TRP B C 1
ATOM 5436 O O . TRP B 1 216 ? -14.492 -16.594 -7.414 1 98.56 216 TRP B O 1
ATOM 5446 N N . TRP B 1 217 ? -13.805 -14.516 -7.621 1 98.56 217 TRP B N 1
ATOM 5447 C CA . TRP B 1 217 ? -12.953 -14.859 -8.758 1 98.56 217 TRP B CA 1
ATOM 5448 C C . TRP B 1 217 ? -11.773 -15.711 -8.32 1 98.56 217 TRP B C 1
ATOM 5450 O O . TRP B 1 217 ? -11.273 -16.531 -9.094 1 98.56 217 TRP B O 1
ATOM 5460 N N . GLN B 1 218 ? -11.32 -15.516 -7.105 1 98.5 218 GLN B N 1
ATOM 5461 C CA . GLN B 1 218 ? -10.32 -16.438 -6.582 1 98.5 218 GLN B CA 1
ATOM 5462 C C . GLN B 1 218 ? -10.891 -17.859 -6.473 1 98.5 218 GLN B C 1
ATOM 5464 O O . GLN B 1 218 ? -10.195 -18.828 -6.758 1 98.5 218 GLN B O 1
ATOM 5469 N N . ILE B 1 219 ? -12.102 -17.938 -6.066 1 98.19 219 ILE B N 1
ATOM 5470 C CA . ILE B 1 219 ? -12.758 -19.234 -5.938 1 98.19 219 ILE B CA 1
ATOM 5471 C C . ILE B 1 219 ? -12.945 -19.844 -7.32 1 98.19 219 ILE B C 1
ATOM 5473 O O . ILE B 1 219 ? -12.688 -21.047 -7.512 1 98.19 219 ILE B O 1
ATOM 5477 N N . CYS B 1 220 ? -13.352 -19.047 -8.266 1 97.5 220 CYS B N 1
ATOM 5478 C CA . CYS B 1 220 ? -13.492 -19.516 -9.633 1 97.5 220 CYS B CA 1
ATOM 5479 C C . CYS B 1 220 ? -12.172 -20.062 -10.164 1 97.5 220 CYS B C 1
ATOM 5481 O O . CYS B 1 220 ? -12.133 -21.125 -10.773 1 97.5 220 CYS B O 1
ATOM 5483 N N . THR B 1 221 ? -11.141 -19.312 -9.922 1 96.25 221 THR B N 1
ATOM 5484 C CA . THR B 1 221 ? -9.812 -19.703 -10.383 1 96.25 221 THR B CA 1
ATOM 5485 C C . THR B 1 221 ? -9.359 -21 -9.695 1 96.25 221 THR B C 1
ATOM 5487 O O . THR B 1 221 ? -8.805 -21.891 -10.336 1 96.25 221 THR B O 1
ATOM 5490 N N . LEU B 1 222 ? -9.617 -21.047 -8.461 1 96.19 222 LEU B N 1
ATOM 5491 C CA . LEU B 1 222 ? -9.281 -22.25 -7.695 1 96.19 222 LEU B CA 1
ATOM 5492 C C . LEU B 1 222 ? -10.039 -23.453 -8.219 1 96.19 222 LEU B C 1
ATOM 5494 O O . LEU B 1 222 ? -9.469 -24.547 -8.336 1 96.19 222 LEU B O 1
ATOM 5498 N N . ASP B 1 223 ? -11.281 -23.297 -8.5 1 96.31 223 ASP B N 1
ATOM 5499 C CA . ASP B 1 223 ? -12.133 -24.359 -9.039 1 96.31 223 ASP B CA 1
ATOM 5500 C C . ASP B 1 223 ? -11.586 -24.891 -10.359 1 96.31 223 ASP B C 1
ATOM 5502 O O . ASP B 1 223 ? -11.453 -26.109 -10.539 1 96.31 223 ASP B O 1
ATOM 5506 N N . VAL B 1 224 ? -11.211 -24.016 -11.203 1 93.81 224 VAL B N 1
ATOM 5507 C CA . VAL B 1 224 ? -10.711 -24.375 -12.523 1 93.81 224 VAL B CA 1
ATOM 5508 C C . VAL B 1 224 ? -9.359 -25.078 -12.383 1 93.81 224 VAL B C 1
ATOM 5510 O O . VAL B 1 224 ? -9.125 -26.109 -13.008 1 93.81 224 VAL B O 1
ATOM 5513 N N . ARG B 1 225 ? -8.492 -24.547 -11.617 1 90.25 225 ARG B N 1
ATOM 5514 C CA . ARG B 1 225 ? -7.156 -25.109 -11.438 1 90.25 225 ARG B CA 1
ATOM 5515 C C . ARG B 1 225 ? -7.238 -26.516 -10.844 1 90.25 225 ARG B C 1
ATOM 5517 O O . ARG B 1 225 ? -6.516 -27.422 -11.266 1 90.25 225 ARG B O 1
ATOM 5524 N N . THR B 1 226 ? -8.078 -26.641 -9.883 1 91.44 226 THR B N 1
ATOM 5525 C CA . THR B 1 226 ? -8.25 -27.922 -9.234 1 91.44 226 THR B CA 1
ATOM 5526 C C . THR B 1 226 ? -8.82 -28.953 -10.211 1 91.44 226 THR B C 1
ATOM 5528 O O . THR B 1 226 ? -8.391 -30.109 -10.234 1 91.44 226 THR B O 1
ATOM 5531 N N . ALA B 1 227 ? -9.766 -28.547 -10.969 1 91.44 227 ALA B N 1
ATOM 5532 C CA . ALA B 1 227 ? -10.367 -29.422 -11.977 1 91.44 227 ALA B CA 1
ATOM 5533 C C . ALA B 1 227 ? -9.336 -29.875 -13 1 91.44 227 ALA B C 1
ATOM 5535 O O . ALA B 1 227 ? -9.305 -31.047 -13.398 1 91.44 227 ALA B O 1
ATOM 5536 N N . GLN B 1 228 ? -8.492 -29 -13.398 1 84.25 228 GLN B N 1
ATOM 5537 C CA . GLN B 1 228 ? -7.441 -29.328 -14.359 1 84.25 228 GLN B CA 1
ATOM 5538 C C . GLN B 1 228 ? -6.473 -30.359 -13.781 1 84.25 228 GLN B C 1
ATOM 5540 O O . GLN B 1 228 ? -6.094 -31.312 -14.469 1 84.25 228 GLN B O 1
ATOM 5545 N N . ASP B 1 229 ? -6.117 -30.156 -12.641 1 80.25 229 ASP B N 1
ATOM 5546 C CA . ASP B 1 229 ? -5.141 -31.031 -11.984 1 80.25 229 ASP B CA 1
ATOM 5547 C C . ASP B 1 229 ? -5.688 -32.438 -11.82 1 80.25 229 ASP B C 1
ATOM 5549 O O . ASP B 1 229 ? -4.93 -33.406 -11.836 1 80.25 229 ASP B O 1
ATOM 5553 N N . HIS B 1 230 ? -6.961 -32.531 -11.766 1 83.06 230 HIS B N 1
ATOM 5554 C CA . HIS B 1 230 ? -7.555 -33.844 -11.484 1 83.06 230 HIS B CA 1
ATOM 5555 C C . HIS B 1 230 ? -8.297 -34.375 -12.703 1 83.06 230 HIS B C 1
ATOM 5557 O O . HIS B 1 230 ? -9.008 -35.375 -12.609 1 83.06 230 HIS B O 1
ATOM 5563 N N . ARG B 1 231 ? -8.203 -33.656 -13.797 1 81.94 231 ARG B N 1
ATOM 5564 C CA . ARG B 1 231 ? -8.82 -34.062 -15.055 1 81.94 231 ARG B CA 1
ATOM 5565 C C . ARG B 1 231 ? -10.32 -34.25 -14.898 1 81.94 231 ARG B C 1
ATOM 5567 O O . ARG B 1 231 ? -10.883 -35.281 -15.297 1 81.94 231 ARG B O 1
ATOM 5574 N N . SER B 1 232 ? -10.812 -33.375 -14.148 1 90.25 232 SER B N 1
ATOM 5575 C CA . SER B 1 232 ? -12.258 -33.312 -13.961 1 90.25 232 SER B CA 1
ATOM 5576 C C . SER B 1 232 ? -12.812 -31.969 -14.461 1 90.25 232 SER B C 1
ATOM 5578 O O . SER B 1 232 ? -12.07 -31.156 -15 1 90.25 232 SER B O 1
ATOM 5580 N N . ASP B 1 233 ? -14.109 -31.828 -14.438 1 93 233 ASP B N 1
ATOM 5581 C CA . ASP B 1 233 ? -14.734 -30.562 -14.836 1 93 233 ASP B CA 1
ATOM 5582 C C . ASP B 1 233 ? -14.93 -29.641 -13.641 1 93 233 ASP B C 1
ATOM 5584 O O . ASP B 1 233 ? -15.133 -30.109 -12.516 1 93 233 ASP B O 1
ATOM 5588 N N . PRO B 1 234 ? -14.875 -28.328 -13.852 1 94.44 234 PRO B N 1
ATOM 5589 C CA . PRO B 1 234 ? -15.133 -27.375 -12.766 1 94.44 234 PRO B CA 1
ATOM 5590 C C . PRO B 1 234 ? -16.562 -27.438 -12.25 1 94.44 234 PRO B C 1
ATOM 5592 O O . PRO B 1 234 ? -17.469 -27.859 -12.977 1 94.44 234 PRO B O 1
ATOM 5595 N N . CYS B 1 235 ? -16.703 -26.984 -11 1 93.5 235 CYS B N 1
ATOM 5596 C CA . CYS B 1 235 ? -18 -26.969 -10.344 1 93.5 235 CYS B CA 1
ATOM 5597 C C . CYS B 1 235 ? -18.844 -25.812 -10.852 1 93.5 235 CYS B C 1
ATOM 5599 O O . CYS B 1 235 ? -20.062 -25.953 -10.992 1 93.5 235 CYS B O 1
ATOM 5601 N N . ILE B 1 236 ? -18.25 -24.766 -11.133 1 96 236 ILE B N 1
ATOM 5602 C CA . ILE B 1 236 ? -18.969 -23.531 -11.422 1 96 236 ILE B CA 1
ATOM 5603 C C . ILE B 1 236 ? -19.219 -23.422 -12.922 1 96 236 ILE B C 1
ATOM 5605 O O . ILE B 1 236 ? -18.297 -23.547 -13.727 1 96 236 ILE B O 1
ATOM 5609 N N . LEU B 1 237 ? -20.438 -23.172 -13.266 1 93.56 237 LEU B N 1
ATOM 5610 C CA . LEU B 1 237 ? -20.812 -22.953 -14.656 1 93.56 237 LEU B CA 1
ATOM 5611 C C . LEU B 1 237 ? -20.844 -21.453 -14.984 1 93.56 237 LEU B C 1
ATOM 5613 O O . LEU B 1 237 ? -21.172 -20.641 -14.133 1 93.56 237 LEU B O 1
ATOM 5617 N N . GLU B 1 238 ? -20.547 -21.109 -16.156 1 90.56 238 GLU B N 1
ATOM 5618 C CA . GLU B 1 238 ? -20.406 -19.703 -16.562 1 90.56 238 GLU B CA 1
ATOM 5619 C C . GLU B 1 238 ? -21.719 -18.953 -16.438 1 90.56 238 GLU B C 1
ATOM 5621 O O . GLU B 1 238 ? -21.734 -17.781 -16.062 1 90.56 238 GLU B O 1
ATOM 5626 N N . HIS B 1 239 ? -22.844 -19.531 -16.75 1 91.19 239 HIS B N 1
ATOM 5627 C CA . HIS B 1 239 ? -24.125 -18.844 -16.75 1 91.19 239 HIS B CA 1
ATOM 5628 C C . HIS B 1 239 ? -24.688 -18.719 -15.344 1 91.19 239 HIS B C 1
ATOM 5630 O O . HIS B 1 239 ? -25.672 -18.016 -15.125 1 91.19 239 HIS B O 1
ATOM 5636 N N . SER B 1 240 ? -24.016 -19.344 -14.398 1 93.31 240 SER B N 1
ATOM 5637 C CA . SER B 1 240 ? -24.547 -19.391 -13.039 1 93.31 240 SER B CA 1
ATOM 5638 C C . SER B 1 240 ? -24.156 -18.156 -12.258 1 93.31 240 SER B C 1
ATOM 5640 O O . SER B 1 240 ? -24.594 -17.953 -11.125 1 93.31 240 SER B O 1
ATOM 5642 N N . PHE B 1 241 ? -23.328 -17.328 -12.805 1 96.12 241 PHE B N 1
ATOM 5643 C CA . PHE B 1 241 ? -22.922 -16.141 -12.039 1 96.12 241 PHE B CA 1
ATOM 5644 C C . PHE B 1 241 ? -22.812 -14.922 -12.953 1 96.12 241 PHE B C 1
ATOM 5646 O O . PHE B 1 241 ? -22.734 -15.062 -14.172 1 96.12 241 PHE B O 1
ATOM 5653 N N . ASN B 1 242 ? -22.891 -13.703 -12.359 1 96.25 242 ASN B N 1
ATOM 5654 C CA . ASN B 1 242 ? -22.75 -12.445 -13.102 1 96.25 242 ASN B CA 1
ATOM 5655 C C . ASN B 1 242 ? -21.812 -11.484 -12.383 1 96.25 242 ASN B C 1
ATOM 5657 O O . ASN B 1 242 ? -21.875 -10.273 -12.594 1 96.25 242 ASN B O 1
ATOM 5661 N N . THR B 1 243 ? -21.016 -12.016 -11.477 1 97.62 243 THR B N 1
ATOM 5662 C CA . THR B 1 243 ? -20.078 -11.203 -10.727 1 97.62 243 THR B CA 1
ATOM 5663 C C . THR B 1 243 ? -19.016 -10.617 -11.656 1 97.62 243 THR B C 1
ATOM 5665 O O . THR B 1 243 ? -18.359 -11.352 -12.398 1 97.62 243 THR B O 1
ATOM 5668 N N . LYS B 1 244 ? -18.828 -9.328 -11.594 1 96.88 244 LYS B N 1
ATOM 5669 C CA . LYS B 1 244 ? -17.859 -8.641 -12.438 1 96.88 244 LYS B CA 1
ATOM 5670 C C . LYS B 1 244 ? -16.438 -8.852 -11.93 1 96.88 244 LYS B C 1
ATOM 5672 O O . LYS B 1 244 ? -16.234 -9.211 -10.766 1 96.88 244 LYS B O 1
ATOM 5677 N N . LEU B 1 245 ? -15.461 -8.68 -12.867 1 96.75 245 LEU B N 1
ATOM 5678 C CA . LEU B 1 245 ? -14.062 -8.719 -12.461 1 96.75 245 LEU B CA 1
ATOM 5679 C C . LEU B 1 245 ? -13.75 -7.602 -11.477 1 96.75 245 LEU B C 1
ATOM 5681 O O . LEU B 1 245 ? -14.297 -6.504 -11.578 1 96.75 245 LEU B O 1
ATOM 5685 N N . PRO B 1 246 ? -12.906 -7.922 -10.453 1 96.44 246 PRO B N 1
ATOM 5686 C CA . PRO B 1 246 ? -12.445 -6.82 -9.609 1 96.44 246 PRO B CA 1
ATOM 5687 C C . PRO B 1 246 ? -11.703 -5.742 -10.406 1 96.44 246 PRO B C 1
ATOM 5689 O O . PRO B 1 246 ? -11.156 -6.027 -11.469 1 96.44 246 PRO B O 1
ATOM 5692 N N . ALA B 1 247 ? -11.719 -4.578 -9.883 1 92.38 247 ALA B N 1
ATOM 5693 C CA . ALA B 1 247 ? -11.086 -3.447 -10.555 1 92.38 247 ALA B CA 1
ATOM 5694 C C . ALA B 1 247 ? -9.578 -3.447 -10.32 1 92.38 247 ALA B C 1
ATOM 5696 O O . ALA B 1 247 ? -9.102 -3.877 -9.266 1 92.38 247 ALA B O 1
ATOM 5697 N N . ASN B 1 248 ? -8.828 -3.012 -11.383 1 91.19 248 ASN B N 1
ATOM 5698 C CA . ASN B 1 248 ? -7.391 -2.834 -11.227 1 91.19 248 ASN B CA 1
ATOM 5699 C C . ASN B 1 248 ? -7.066 -1.578 -10.422 1 91.19 248 ASN B C 1
ATOM 5701 O O . ASN B 1 248 ? -6.664 -0.56 -10.984 1 91.19 248 ASN B O 1
ATOM 5705 N N . ILE B 1 249 ? -7.223 -1.708 -9.117 1 90.88 249 ILE B N 1
ATOM 5706 C CA . ILE B 1 249 ? -7.043 -0.584 -8.203 1 90.88 249 ILE B CA 1
ATOM 5707 C C . ILE B 1 249 ? -6.148 -1.004 -7.039 1 90.88 249 ILE B C 1
ATOM 5709 O O . ILE B 1 249 ? -6.215 -2.146 -6.578 1 90.88 249 ILE B O 1
ATOM 5713 N N . SER B 1 250 ? -5.348 -0.049 -6.641 1 89.62 250 SER B N 1
ATOM 5714 C CA . SER B 1 250 ? -4.5 -0.309 -5.48 1 89.62 250 SER B CA 1
ATOM 5715 C C . SER B 1 250 ? -5.309 -0.288 -4.188 1 89.62 250 SER B C 1
ATOM 5717 O O . SER B 1 250 ? -6.289 0.452 -4.074 1 89.62 250 SER B O 1
ATOM 5719 N N . ASP B 1 251 ? -4.918 -1.026 -3.205 1 91.31 251 ASP B N 1
ATOM 5720 C CA . ASP B 1 251 ? -5.609 -1.125 -1.924 1 91.31 251 ASP B CA 1
ATOM 5721 C C . ASP B 1 251 ? -5.66 0.229 -1.221 1 91.31 251 ASP B C 1
ATOM 5723 O O . ASP B 1 251 ? -6.617 0.526 -0.503 1 91.31 251 ASP B O 1
ATOM 5727 N N . VAL B 1 252 ? -4.68 1.035 -1.445 1 85.62 252 VAL B N 1
ATOM 5728 C CA . VAL B 1 252 ? -4.602 2.326 -0.769 1 85.62 252 VAL B CA 1
ATOM 5729 C C . VAL B 1 252 ? -5.703 3.248 -1.287 1 85.62 252 VAL B C 1
ATOM 5731 O O . VAL B 1 252 ? -6.152 4.152 -0.578 1 85.62 252 VAL B O 1
ATOM 5734 N N . SER B 1 253 ? -6.137 2.969 -2.492 1 86.62 253 SER B N 1
ATOM 5735 C CA . SER B 1 253 ? -7.168 3.805 -3.098 1 86.62 253 SER B CA 1
ATOM 5736 C C . SER B 1 253 ? -8.562 3.332 -2.701 1 86.62 253 SER B C 1
ATOM 5738 O O . SER B 1 253 ? -9.562 3.955 -3.068 1 86.62 253 SER B O 1
ATOM 5740 N N . LEU B 1 254 ? -8.602 2.275 -1.934 1 90.5 254 LEU B N 1
ATOM 5741 C CA . LEU B 1 254 ? -9.875 1.747 -1.448 1 90.5 254 LEU B CA 1
ATOM 5742 C C . LEU B 1 254 ? -10.062 2.062 0.032 1 90.5 254 LEU B C 1
ATOM 5744 O O . LEU B 1 254 ? -9.102 2.068 0.799 1 90.5 254 LEU B O 1
ATOM 5748 N N . ASP B 1 255 ? -11.344 2.379 0.314 1 90.38 255 ASP B N 1
ATOM 5749 C CA . ASP B 1 255 ? -11.688 2.664 1.704 1 90.38 255 ASP B CA 1
ATOM 5750 C C . ASP B 1 255 ? -13.07 2.125 2.049 1 90.38 255 ASP B C 1
ATOM 5752 O O . ASP B 1 255 ? -14 2.221 1.243 1 90.38 255 ASP B O 1
ATOM 5756 N N . PRO B 1 256 ? -13.188 1.544 3.246 1 89.69 256 PRO B N 1
ATOM 5757 C CA . PRO B 1 256 ? -14.492 0.994 3.637 1 89.69 256 PRO B CA 1
ATOM 5758 C C . PRO B 1 256 ? -15.602 2.039 3.615 1 89.69 256 PRO B C 1
ATOM 5760 O O . PRO B 1 256 ? -16.766 1.698 3.414 1 89.69 256 PRO B O 1
ATOM 5763 N N . ASP B 1 257 ? -15.297 3.318 3.781 1 87.69 257 ASP B N 1
ATOM 5764 C CA . ASP B 1 257 ? -16.297 4.379 3.854 1 87.69 257 ASP B CA 1
ATOM 5765 C C . ASP B 1 257 ? -16.422 5.117 2.521 1 87.69 257 ASP B C 1
ATOM 5767 O O . ASP B 1 257 ? -17.047 6.172 2.443 1 87.69 257 ASP B O 1
ATOM 5771 N N . MET B 1 258 ? -15.883 4.516 1.496 1 89.38 258 MET B N 1
ATOM 5772 C CA . MET B 1 258 ? -15.859 5.223 0.218 1 89.38 258 MET B CA 1
ATOM 5773 C C . MET B 1 258 ? -17.266 5.32 -0.376 1 89.38 258 MET B C 1
ATOM 5775 O O . MET B 1 258 ? -18.062 4.398 -0.236 1 89.38 258 MET B O 1
ATOM 5779 N N . SER B 1 259 ? -17.547 6.418 -1.054 1 88.12 259 SER B N 1
ATOM 5780 C CA . SER B 1 259 ? -18.828 6.633 -1.698 1 88.12 259 SER B CA 1
ATOM 5781 C C . SER B 1 259 ? -18.703 6.648 -3.217 1 88.12 259 SER B C 1
ATOM 5783 O O . SER B 1 259 ? -19.688 6.559 -3.936 1 88.12 259 SER B O 1
ATOM 5785 N N . LYS B 1 260 ? -17.438 6.773 -3.627 1 84 260 LYS B N 1
ATOM 5786 C CA . LYS B 1 260 ? -17.172 6.766 -5.062 1 84 260 LYS B CA 1
ATOM 5787 C C . LYS B 1 260 ? -16.078 5.758 -5.41 1 84 260 LYS B C 1
ATOM 5789 O O . LYS B 1 260 ? -15.133 5.566 -4.641 1 84 260 LYS B O 1
ATOM 5794 N N . TYR B 1 261 ? -16.312 5.172 -6.516 1 82.62 261 TYR B N 1
ATOM 5795 C CA . TYR B 1 261 ? -15.305 4.234 -6.988 1 82.62 261 TYR B CA 1
ATOM 5796 C C . TYR B 1 261 ? -14.141 4.965 -7.645 1 82.62 261 TYR B C 1
ATOM 5798 O O . TYR B 1 261 ? -14.352 5.844 -8.484 1 82.62 261 TYR B O 1
ATOM 5806 N N . PRO B 1 262 ? -13.023 4.645 -7.27 1 80.81 262 PRO B N 1
ATOM 5807 C CA . PRO B 1 262 ? -11.875 5.266 -7.93 1 80.81 262 PRO B CA 1
ATOM 5808 C C . PRO B 1 262 ? -11.773 4.891 -9.406 1 80.81 262 PRO B C 1
ATOM 5810 O O . PRO B 1 262 ? -12.352 3.895 -9.836 1 80.81 262 PRO B O 1
ATOM 5813 N N . ALA B 1 263 ? -11.109 5.758 -10.102 1 77.25 263 ALA B N 1
ATOM 5814 C CA . ALA B 1 263 ? -10.891 5.469 -11.516 1 77.25 263 ALA B CA 1
ATOM 5815 C C . ALA B 1 263 ? -9.961 4.273 -11.695 1 77.25 263 ALA B C 1
ATOM 5817 O O . ALA B 1 263 ? -9.031 4.078 -10.906 1 77.25 263 ALA B O 1
ATOM 5818 N N . ILE B 1 264 ? -10.266 3.504 -12.68 1 74.12 264 ILE B N 1
ATOM 5819 C CA . ILE B 1 264 ? -9.461 2.33 -12.992 1 74.12 264 ILE B CA 1
ATOM 5820 C C . ILE B 1 264 ? -8.055 2.764 -13.406 1 74.12 264 ILE B C 1
ATOM 5822 O O . ILE B 1 264 ? -7.895 3.76 -14.117 1 74.12 264 ILE B O 1
ATOM 5826 N N . MET B 1 265 ? -7.191 1.99 -12.914 1 69.75 265 MET B N 1
ATOM 5827 C CA . MET B 1 265 ? -5.789 2.314 -13.172 1 69.75 265 MET B CA 1
ATOM 5828 C C . MET B 1 265 ? -5.246 1.495 -14.336 1 69.75 265 MET B C 1
ATOM 5830 O O . MET B 1 265 ? -5.621 0.336 -14.516 1 69.75 265 MET B O 1
ATOM 5834 N N . HIS B 1 266 ? -4.516 2.131 -15.141 1 71.5 266 HIS B N 1
ATOM 5835 C CA . HIS B 1 266 ? -3.84 1.415 -16.219 1 71.5 266 HIS B CA 1
ATOM 5836 C C . HIS B 1 266 ? -2.348 1.279 -15.938 1 71.5 266 HIS B C 1
ATOM 5838 O O . HIS B 1 266 ? -1.519 1.705 -16.75 1 71.5 266 HIS B O 1
ATOM 5844 N N . GLN B 1 267 ? -2.113 0.853 -14.695 1 78.94 267 GLN B N 1
ATOM 5845 C CA . GLN B 1 267 ? -0.745 0.655 -14.227 1 78.94 267 GLN B CA 1
ATOM 5846 C C . GLN B 1 267 ? -0.643 -0.572 -13.328 1 78.94 267 GLN B C 1
ATOM 5848 O O . GLN B 1 267 ? -1.635 -1.27 -13.102 1 78.94 267 GLN B O 1
ATOM 5853 N N . ARG B 1 268 ? 0.56 -0.822 -12.969 1 83.62 268 ARG B N 1
ATOM 5854 C CA . ARG B 1 268 ? 0.792 -1.963 -12.086 1 83.62 268 ARG B CA 1
ATOM 5855 C C . ARG B 1 268 ? 0.219 -1.708 -10.695 1 83.62 268 ARG B C 1
ATOM 5857 O O . ARG B 1 268 ? 0.504 -0.678 -10.078 1 83.62 268 ARG B O 1
ATOM 5864 N N . THR B 1 269 ? -0.694 -2.527 -10.297 1 88.88 269 THR B N 1
ATOM 5865 C CA . THR B 1 269 ? -1.245 -2.539 -8.945 1 88.88 269 THR B CA 1
ATOM 5866 C C . THR B 1 269 ? -1.098 -3.92 -8.312 1 88.88 269 THR B C 1
ATOM 5868 O O . THR B 1 269 ? -0.561 -4.84 -8.938 1 88.88 269 THR B O 1
ATOM 5871 N N . GLU B 1 270 ? -1.529 -4.051 -7.117 1 90.88 270 GLU B N 1
ATOM 5872 C CA . GLU B 1 270 ? -1.486 -5.348 -6.445 1 90.88 270 GLU B CA 1
ATOM 5873 C C . GLU B 1 270 ? -2.486 -6.32 -7.066 1 90.88 270 GLU B C 1
ATOM 5875 O O . GLU B 1 270 ? -2.375 -7.535 -6.875 1 90.88 270 GLU B O 1
ATOM 5880 N N . MET B 1 271 ? -3.387 -5.789 -7.84 1 93.69 271 MET B N 1
ATOM 5881 C CA . MET B 1 271 ? -4.465 -6.609 -8.391 1 93.69 271 MET B CA 1
ATOM 5882 C C . MET B 1 271 ? -4.094 -7.129 -9.773 1 93.69 271 MET B C 1
ATOM 5884 O O . MET B 1 271 ? -4.727 -8.055 -10.281 1 93.69 271 MET B O 1
ATOM 5888 N N . LEU B 1 272 ? -3.1 -6.625 -10.367 1 92.19 272 LEU B N 1
ATOM 5889 C CA . LEU B 1 272 ? -2.812 -6.855 -11.773 1 92.19 272 LEU B CA 1
ATOM 5890 C C . LEU B 1 272 ? -2.564 -8.336 -12.047 1 92.19 272 LEU B C 1
ATOM 5892 O O . LEU B 1 272 ? -3.145 -8.906 -12.969 1 92.19 272 LEU B O 1
ATOM 5896 N N . PHE B 1 273 ? -1.769 -8.961 -11.234 1 92.88 273 PHE B N 1
ATOM 5897 C CA . PHE B 1 273 ? -1.438 -10.367 -11.445 1 92.88 273 PHE B CA 1
ATOM 5898 C C . PHE B 1 273 ? -2.68 -11.242 -11.305 1 92.88 273 PHE B C 1
ATOM 5900 O O . PHE B 1 273 ? -2.898 -12.141 -12.117 1 92.88 273 PHE B O 1
ATOM 5907 N N . SER B 1 274 ? -3.416 -10.984 -10.297 1 95.44 274 SER B N 1
ATOM 5908 C CA . SER B 1 274 ? -4.641 -11.75 -10.094 1 95.44 274 SER B CA 1
ATOM 5909 C C . SER B 1 274 ? -5.605 -11.57 -11.266 1 95.44 274 SER B C 1
ATOM 5911 O O . SER B 1 274 ? -6.27 -12.523 -11.68 1 95.44 274 SER B O 1
ATOM 5913 N N . LEU B 1 275 ? -5.668 -10.375 -11.781 1 95.44 275 LEU B N 1
ATOM 5914 C CA . LEU B 1 275 ? -6.543 -10.117 -12.914 1 95.44 275 LEU B CA 1
ATOM 5915 C C . LEU B 1 275 ? -6.117 -10.938 -14.133 1 95.44 275 LEU B C 1
ATOM 5917 O O . LEU B 1 275 ? -6.957 -11.508 -14.828 1 95.44 275 LEU B O 1
ATOM 5921 N N . VAL B 1 276 ? -4.836 -10.984 -14.328 1 93.75 276 VAL B N 1
ATOM 5922 C CA . VAL B 1 276 ? -4.312 -11.797 -15.422 1 93.75 276 VAL B CA 1
ATOM 5923 C C . VAL B 1 276 ? -4.695 -13.258 -15.219 1 93.75 276 VAL B C 1
ATOM 5925 O O . VAL B 1 276 ? -5.16 -13.922 -16.141 1 93.75 276 VAL B O 1
ATOM 5928 N N . GLN B 1 277 ? -4.559 -13.719 -14.039 1 93.88 277 GLN B N 1
ATOM 5929 C CA . GLN B 1 277 ? -4.898 -15.102 -13.719 1 93.88 277 GLN B CA 1
ATOM 5930 C C . GLN B 1 277 ? -6.387 -15.367 -13.922 1 93.88 277 GLN B C 1
ATOM 5932 O O . GLN B 1 277 ? -6.777 -16.422 -14.43 1 93.88 277 GLN B O 1
ATOM 5937 N N . PHE B 1 278 ? -7.191 -14.422 -13.477 1 96.75 278 PHE B N 1
ATOM 5938 C CA . PHE B 1 278 ? -8.633 -14.57 -13.625 1 96.75 278 PHE B CA 1
ATOM 5939 C C . PHE B 1 278 ? -9.016 -14.734 -15.094 1 96.75 278 PHE B C 1
ATOM 5941 O O . PHE B 1 278 ? -9.773 -15.641 -15.445 1 96.75 278 PHE B O 1
ATOM 5948 N N . GLU B 1 279 ? -8.438 -13.938 -15.914 1 95.19 279 GLU B N 1
ATOM 5949 C CA . GLU B 1 279 ? -8.758 -13.969 -17.344 1 95.19 279 GLU B CA 1
ATOM 5950 C C . GLU B 1 279 ? -8.242 -15.25 -18 1 95.19 279 GLU B C 1
ATOM 5952 O O . GLU B 1 279 ? -8.922 -15.844 -18.828 1 95.19 279 GLU B O 1
ATOM 5957 N N . LEU B 1 280 ? -7.066 -15.594 -17.641 1 93.31 280 LEU B N 1
ATOM 5958 C CA . LEU B 1 280 ? -6.48 -16.812 -18.203 1 93.31 280 LEU B CA 1
ATOM 5959 C C . LEU B 1 280 ? -7.328 -18.031 -17.844 1 93.31 280 LEU B C 1
ATOM 5961 O O . LEU B 1 280 ? -7.688 -18.812 -18.719 1 93.31 280 LEU B O 1
ATOM 5965 N N . GLU B 1 281 ? -7.668 -18.156 -16.578 1 92.75 281 GLU B N 1
ATOM 5966 C CA . GLU B 1 281 ? -8.43 -19.328 -16.141 1 92.75 281 GLU B CA 1
ATOM 5967 C C . GLU B 1 281 ? -9.852 -19.297 -16.688 1 92.75 281 GLU B C 1
ATOM 5969 O O . GLU B 1 281 ? -10.445 -20.344 -16.953 1 92.75 281 GLU B O 1
ATOM 5974 N N . TYR B 1 282 ? -10.328 -18.109 -16.781 1 92.44 282 TYR B N 1
ATOM 5975 C CA . TYR B 1 282 ? -11.664 -17.969 -17.344 1 92.44 282 TYR B CA 1
ATOM 5976 C C . TYR B 1 282 ? -11.688 -18.469 -18.797 1 92.44 282 TYR B C 1
ATOM 5978 O O . TYR B 1 282 ? -12.609 -19.172 -19.203 1 92.44 282 TYR B O 1
ATOM 5986 N N . PHE B 1 283 ? -10.711 -18.125 -19.578 1 92 283 PHE B N 1
ATOM 5987 C CA . PHE B 1 283 ? -10.625 -18.547 -20.969 1 92 283 PHE B CA 1
ATOM 5988 C C . PHE B 1 283 ? -10.352 -20.047 -21.062 1 92 283 PHE B C 1
ATOM 5990 O O . PHE B 1 283 ? -10.844 -20.719 -21.953 1 92 283 PHE B O 1
ATOM 5997 N N . LEU B 1 284 ? -9.625 -20.516 -20.156 1 89.38 284 LEU B N 1
ATOM 5998 C CA . LEU B 1 284 ? -9.258 -21.922 -20.125 1 89.38 284 LEU B CA 1
ATOM 5999 C C . LEU B 1 284 ? -10.492 -22.812 -20 1 89.38 284 LEU B C 1
ATOM 6001 O O . LEU B 1 284 ? -10.508 -23.938 -20.5 1 89.38 284 LEU B O 1
ATOM 6005 N N . ARG B 1 285 ? -11.516 -22.344 -19.422 1 88.62 285 ARG B N 1
ATOM 6006 C CA . ARG B 1 285 ? -12.766 -23.062 -19.25 1 88.62 285 ARG B CA 1
ATOM 6007 C C . ARG B 1 285 ? -13.328 -23.5 -20.609 1 88.62 285 ARG B C 1
ATOM 6009 O O . ARG B 1 285 ? -13.953 -24.547 -20.719 1 88.62 285 ARG B O 1
ATOM 6016 N N . GLN B 1 286 ? -13.016 -22.781 -21.562 1 85.38 286 GLN B N 1
ATOM 6017 C CA . GLN B 1 286 ? -13.609 -23.016 -22.875 1 85.38 286 GLN B CA 1
ATOM 6018 C C . GLN B 1 286 ? -12.773 -24 -23.688 1 85.38 286 GLN B C 1
ATOM 6020 O O . GLN B 1 286 ? -13.258 -24.578 -24.672 1 85.38 286 GLN B O 1
ATOM 6025 N N . VAL B 1 287 ? -11.633 -24.266 -23.219 1 83.25 287 VAL B N 1
ATOM 6026 C CA . VAL B 1 287 ? -10.703 -24.969 -24.109 1 83.25 287 VAL B CA 1
ATOM 6027 C C . VAL B 1 287 ? -10.297 -26.297 -23.484 1 83.25 287 VAL B C 1
ATOM 6029 O O . VAL B 1 287 ? -10.062 -27.281 -24.188 1 83.25 287 VAL B O 1
ATOM 6032 N N . ALA B 1 288 ? -10.297 -26.406 -22.172 1 80.25 288 ALA B N 1
ATOM 6033 C CA . ALA B 1 288 ? -9.477 -27.438 -21.531 1 80.25 288 ALA B CA 1
ATOM 6034 C C . ALA B 1 288 ? -10.336 -28.562 -20.984 1 80.25 288 ALA B C 1
ATOM 6036 O O . ALA B 1 288 ? -9.82 -29.594 -20.531 1 80.25 288 ALA B O 1
ATOM 6037 N N . PHE B 1 289 ? -11.602 -28.469 -21.156 1 86.81 289 PHE B N 1
ATOM 6038 C CA . PHE B 1 289 ? -12.391 -29.422 -20.391 1 86.81 289 PHE B CA 1
ATOM 6039 C C . PHE B 1 289 ? -13.273 -30.25 -21.312 1 86.81 289 PHE B C 1
ATOM 6041 O O . PHE B 1 289 ? -13.117 -30.219 -22.531 1 86.81 289 PHE B O 1
ATOM 6048 N N . SER B 1 290 ? -14.07 -31.141 -20.734 1 84 290 SER B N 1
ATOM 6049 C CA . SER B 1 290 ? -14.781 -32.188 -21.453 1 84 290 SER B CA 1
ATOM 6050 C C . SER B 1 290 ? -15.867 -31.609 -22.359 1 84 290 SER B C 1
ATOM 6052 O O . SER B 1 290 ? -16.281 -30.453 -22.172 1 84 290 SER B O 1
ATOM 6054 N N . ASP B 1 291 ? -16.25 -32.438 -23.234 1 83.19 291 ASP B N 1
ATOM 6055 C CA . ASP B 1 291 ? -17.344 -32.062 -24.125 1 83.19 291 ASP B CA 1
ATOM 6056 C C . ASP B 1 291 ? -18.625 -31.797 -23.344 1 83.19 291 ASP B C 1
ATOM 6058 O O . ASP B 1 291 ? -19.406 -30.922 -23.688 1 83.19 291 ASP B O 1
ATOM 6062 N N . LYS B 1 292 ? -18.766 -32.625 -22.344 1 86.75 292 LYS B N 1
ATOM 6063 C CA . LYS B 1 292 ? -19.953 -32.438 -21.5 1 86.75 292 LYS B CA 1
ATOM 6064 C C . LYS B 1 292 ? -19.953 -31.062 -20.859 1 86.75 292 LYS B C 1
ATOM 6066 O O . LYS B 1 292 ? -21 -30.391 -20.828 1 86.75 292 LYS B O 1
ATOM 6071 N N . PHE B 1 293 ? -18.797 -30.688 -20.359 1 90.06 293 PHE B N 1
ATOM 6072 C CA . PHE B 1 293 ? -18.656 -29.391 -19.719 1 90.06 293 PHE B CA 1
ATOM 6073 C C . PHE B 1 293 ? -18.891 -28.266 -20.719 1 90.06 293 PHE B C 1
ATOM 6075 O O . PHE B 1 293 ? -19.562 -27.281 -20.406 1 90.06 293 PHE B O 1
ATOM 6082 N N . VAL B 1 294 ? -18.438 -28.422 -21.906 1 84.81 294 VAL B N 1
ATOM 6083 C CA . VAL B 1 294 ? -18.594 -27.438 -22.969 1 84.81 294 VAL B CA 1
ATOM 6084 C C . VAL B 1 294 ? -20.062 -27.297 -23.344 1 84.81 294 VAL B C 1
ATOM 6086 O O . VAL B 1 294 ? -20.562 -26.172 -23.516 1 84.81 294 VAL B O 1
ATOM 6089 N N . GLN B 1 295 ? -20.703 -28.375 -23.359 1 86.25 295 GLN B N 1
ATOM 6090 C CA . GLN B 1 295 ? -22.125 -28.375 -23.703 1 86.25 295 GLN B CA 1
ATOM 6091 C C . GLN B 1 295 ? -22.953 -27.719 -22.594 1 86.25 295 GLN B C 1
ATOM 6093 O O . GLN B 1 295 ? -23.859 -26.938 -22.875 1 86.25 295 GLN B O 1
ATOM 6098 N N . GLU B 1 296 ? -22.609 -28.109 -21.375 1 88.81 296 GLU B N 1
ATOM 6099 C CA . GLU B 1 296 ? -23.344 -27.578 -20.234 1 88.81 296 GLU B CA 1
ATOM 6100 C C . GLU B 1 296 ? -23.203 -26.062 -20.141 1 88.81 296 GLU B C 1
ATOM 6102 O O . GLU B 1 296 ? -24.094 -25.375 -19.641 1 88.81 296 GLU B O 1
ATOM 6107 N N . ASN B 1 297 ? -22.094 -25.562 -20.594 1 89.5 297 ASN B N 1
ATOM 6108 C CA . ASN B 1 297 ? -21.859 -24.125 -20.562 1 89.5 297 ASN B CA 1
ATOM 6109 C C . ASN B 1 297 ? -22.266 -23.453 -21.875 1 89.5 297 ASN B C 1
ATOM 6111 O O . ASN B 1 297 ? -22.109 -22.25 -22.047 1 89.5 297 ASN B O 1
ATOM 6115 N N . SER B 1 298 ? -22.75 -24.25 -22.828 1 84.5 298 SER B N 1
ATOM 6116 C CA . SER B 1 298 ? -23.188 -23.766 -24.125 1 84.5 298 SER B CA 1
ATOM 6117 C C . SER B 1 298 ? -22.047 -23.094 -24.875 1 84.5 298 SER B C 1
ATOM 6119 O O . SER B 1 298 ? -22.234 -22.031 -25.484 1 84.5 298 SER B O 1
ATOM 6121 N N . TYR B 1 299 ? -20.938 -23.656 -24.641 1 82.25 299 TYR B N 1
ATOM 6122 C CA . TYR B 1 299 ? -19.812 -23.188 -25.438 1 82.25 299 TYR B CA 1
ATOM 6123 C C . TYR B 1 299 ? -19.875 -23.75 -26.859 1 82.25 299 TYR B C 1
ATOM 6125 O O . TYR B 1 299 ? -20.5 -24.797 -27.094 1 82.25 299 TYR B O 1
ATOM 6133 N N . THR B 1 300 ? -19.422 -23 -27.75 1 76.44 300 THR B N 1
ATOM 6134 C CA . THR B 1 300 ? -19.406 -23.516 -29.125 1 76.44 300 THR B CA 1
ATOM 6135 C C . THR B 1 300 ? -18.25 -24.484 -29.328 1 76.44 300 THR B C 1
ATOM 6137 O O . THR B 1 300 ? -17.109 -24.172 -29 1 76.44 300 THR B O 1
ATOM 6140 N N . ALA B 1 301 ? -18.625 -25.688 -29.641 1 74.12 301 ALA B N 1
ATOM 6141 C CA . ALA B 1 301 ? -17.578 -26.625 -29.984 1 74.12 301 ALA B CA 1
ATOM 6142 C C . ALA B 1 301 ? -16.828 -26.188 -31.234 1 74.12 301 ALA B C 1
ATOM 6144 O O . ALA B 1 301 ? -17.422 -26.031 -32.312 1 74.12 301 ALA B O 1
ATOM 6145 N N . LEU B 1 302 ? -15.617 -25.828 -31.062 1 76.06 302 LEU B N 1
ATOM 6146 C CA . LEU B 1 302 ? -14.852 -25.281 -32.188 1 76.06 302 LEU B CA 1
ATOM 6147 C C . LEU B 1 302 ? -13.797 -26.266 -32.656 1 76.06 302 LEU B C 1
ATOM 6149 O O . LEU B 1 302 ? -13.227 -27 -31.844 1 76.06 302 LEU B O 1
ATOM 6153 N N . PRO B 1 303 ? -13.75 -26.312 -34 1 78.56 303 PRO B N 1
ATOM 6154 C CA . PRO B 1 303 ? -12.602 -27.078 -34.5 1 78.56 303 PRO B CA 1
ATOM 6155 C C . PRO B 1 303 ? -11.266 -26.531 -34 1 78.56 303 PRO B C 1
ATOM 6157 O O . PRO B 1 303 ? -11.188 -25.391 -33.562 1 78.56 303 PRO B O 1
ATOM 6160 N N . TYR B 1 304 ? -10.305 -27.375 -34.062 1 81.88 304 TYR B N 1
ATOM 6161 C CA . TYR B 1 304 ? -8.992 -27.047 -33.531 1 81.88 304 TYR B CA 1
ATOM 6162 C C . TYR B 1 304 ? -8.461 -25.75 -34.125 1 81.88 304 TYR B C 1
ATOM 6164 O O . TYR B 1 304 ? -7.859 -24.922 -33.438 1 81.88 304 TYR B O 1
ATOM 6172 N N . SER B 1 305 ? -8.586 -25.562 -35.406 1 82.62 305 SER B N 1
ATOM 6173 C CA . SER B 1 305 ? -8.086 -24.375 -36.094 1 82.62 305 SER B CA 1
ATOM 6174 C C . SER B 1 305 ? -8.711 -23.109 -35.531 1 82.62 305 SER B C 1
ATOM 6176 O O . SER B 1 305 ? -8.031 -22.078 -35.375 1 82.62 305 SER B O 1
ATOM 6178 N N . ARG B 1 306 ? -9.945 -23.188 -35.188 1 85.5 306 ARG B N 1
ATOM 6179 C CA . ARG B 1 306 ? -10.633 -22.031 -34.625 1 85.5 306 ARG B CA 1
ATOM 6180 C C . ARG B 1 306 ? -10.203 -21.781 -33.188 1 85.5 306 ARG B C 1
ATOM 6182 O O . ARG B 1 306 ? -10.109 -20.625 -32.781 1 85.5 306 ARG B O 1
ATOM 6189 N N . ILE B 1 307 ? -10.039 -22.859 -32.469 1 87.56 307 ILE B N 1
ATOM 6190 C CA . ILE B 1 307 ? -9.578 -22.734 -31.094 1 87.56 307 ILE B CA 1
ATOM 6191 C C . ILE B 1 307 ? -8.188 -22.109 -31.078 1 87.56 307 ILE B C 1
ATOM 6193 O O . ILE B 1 307 ? -7.891 -21.266 -30.219 1 87.56 307 ILE B O 1
ATOM 6197 N N . ARG B 1 308 ? -7.336 -22.516 -31.984 1 87.62 308 ARG B N 1
ATOM 6198 C CA . ARG B 1 308 ? -5.992 -21.969 -32.094 1 87.62 308 ARG B CA 1
ATOM 6199 C C . ARG B 1 308 ? -6.039 -20.469 -32.344 1 87.62 308 ARG B C 1
ATOM 6201 O O . ARG B 1 308 ? -5.297 -19.703 -31.734 1 87.62 308 ARG B O 1
ATOM 6208 N N . LYS B 1 309 ? -6.859 -20.125 -33.219 1 91.12 309 LYS B N 1
ATOM 6209 C CA . LYS B 1 309 ? -7.004 -18.703 -33.531 1 91.12 309 LYS B CA 1
ATOM 6210 C C . LYS B 1 309 ? -7.551 -17.938 -32.344 1 91.12 309 LYS B C 1
ATOM 6212 O O . LYS B 1 309 ? -7.152 -16.797 -32.094 1 91.12 309 LYS B O 1
ATOM 6217 N N . ALA B 1 310 ? -8.516 -18.547 -31.703 1 91.19 310 ALA B N 1
ATOM 6218 C CA . ALA B 1 310 ? -9.086 -17.906 -30.516 1 91.19 310 ALA B CA 1
ATOM 6219 C C . ALA B 1 310 ? -8.023 -17.688 -29.438 1 91.19 310 ALA B C 1
ATOM 6221 O O . ALA B 1 310 ? -8.031 -16.672 -28.75 1 91.19 310 ALA B O 1
ATOM 6222 N N . ILE B 1 311 ? -7.125 -18.641 -29.25 1 93.62 311 ILE B N 1
ATOM 6223 C CA . ILE B 1 311 ? -6.047 -18.516 -28.281 1 93.62 311 ILE B CA 1
ATOM 6224 C C . ILE B 1 311 ? -5.094 -17.406 -28.688 1 93.62 311 ILE B C 1
ATOM 6226 O O . ILE B 1 311 ? -4.652 -16.609 -27.844 1 93.62 311 ILE B O 1
ATOM 6230 N N . ASP B 1 312 ? -4.797 -17.297 -29.953 1 94.75 312 ASP B N 1
ATOM 6231 C CA . ASP B 1 312 ? -3.916 -16.234 -30.438 1 94.75 312 ASP B CA 1
ATOM 6232 C C . ASP B 1 312 ? -4.52 -14.859 -30.188 1 94.75 312 ASP B C 1
ATOM 6234 O O . ASP B 1 312 ? -3.822 -13.938 -29.75 1 94.75 312 ASP B O 1
ATOM 6238 N N . LEU B 1 313 ? -5.758 -14.742 -30.453 1 94.25 313 LEU B N 1
ATOM 6239 C CA . LEU B 1 313 ? -6.445 -13.477 -30.219 1 94.25 313 LEU B CA 1
ATOM 6240 C C . LEU B 1 313 ? -6.496 -13.141 -28.734 1 94.25 313 LEU B C 1
ATOM 6242 O O . LEU B 1 313 ? -6.336 -11.984 -28.344 1 94.25 313 LEU B O 1
ATOM 6246 N N . PHE B 1 314 ? -6.773 -14.141 -28 1 94.75 314 PHE B N 1
ATOM 6247 C CA . PHE B 1 314 ? -6.805 -13.961 -26.562 1 94.75 314 PHE B CA 1
ATOM 6248 C C . PHE B 1 314 ? -5.441 -13.523 -26.031 1 94.75 314 PHE B C 1
ATOM 6250 O O . PHE B 1 314 ? -5.352 -12.625 -25.203 1 94.75 314 PHE B O 1
ATOM 6257 N N . GLN B 1 315 ? -4.426 -14.156 -26.5 1 95.06 315 GLN B N 1
ATOM 6258 C CA . GLN B 1 315 ? -3.062 -13.805 -26.109 1 95.06 315 GLN B CA 1
ATOM 6259 C C . GLN B 1 315 ? -2.754 -12.344 -26.422 1 95.06 315 GLN B C 1
ATOM 6261 O O . GLN B 1 315 ? -2.148 -11.641 -25.625 1 95.06 315 GLN B O 1
ATOM 6266 N N . GLU B 1 316 ? -3.146 -11.891 -27.516 1 95.44 316 GLU B N 1
ATOM 6267 C CA . GLU B 1 316 ? -2.939 -10.5 -27.922 1 95.44 316 GLU B CA 1
ATOM 6268 C C . GLU B 1 316 ? -3.703 -9.547 -27 1 95.44 316 GLU B C 1
ATOM 6270 O O . GLU B 1 316 ? -3.193 -8.484 -26.641 1 95.44 316 GLU B O 1
ATOM 6275 N N . ARG B 1 317 ? -4.836 -9.914 -26.688 1 94.94 317 ARG B N 1
ATOM 6276 C CA . ARG B 1 317 ? -5.664 -9.078 -25.828 1 94.94 317 ARG B CA 1
ATOM 6277 C C . ARG B 1 317 ? -5.059 -8.953 -24.438 1 94.94 317 ARG B C 1
ATOM 6279 O O . ARG B 1 317 ? -4.969 -7.852 -23.891 1 94.94 317 ARG B O 1
ATOM 6286 N N . ILE B 1 318 ? -4.703 -10.102 -23.844 1 93.94 318 ILE B N 1
ATOM 6287 C CA . ILE B 1 318 ? -4.152 -10.102 -22.5 1 93.94 318 ILE B CA 1
ATOM 6288 C C . ILE B 1 318 ? -2.836 -9.328 -22.469 1 93.94 318 ILE B C 1
ATOM 6290 O O . ILE B 1 318 ? -2.523 -8.648 -21.5 1 93.94 318 ILE B O 1
ATOM 6294 N N . GLN B 1 319 ? -2.082 -9.398 -23.562 1 91.81 319 GLN B N 1
ATOM 6295 C CA . GLN B 1 319 ? -0.827 -8.664 -23.688 1 91.81 319 GLN B CA 1
ATOM 6296 C C . GLN B 1 319 ? -1.068 -7.16 -23.688 1 91.81 319 GLN B C 1
ATOM 6298 O O . GLN B 1 319 ? -0.395 -6.418 -22.969 1 91.81 319 GLN B O 1
ATOM 6303 N N . LYS B 1 320 ? -1.987 -6.734 -24.359 1 90.06 320 LYS B N 1
ATOM 6304 C CA . LYS B 1 320 ? -2.27 -5.309 -24.5 1 90.06 320 LYS B CA 1
ATOM 6305 C C . LYS B 1 320 ? -2.914 -4.742 -23.25 1 90.06 320 LYS B C 1
ATOM 6307 O O . LYS B 1 320 ? -2.561 -3.648 -22.797 1 90.06 320 LYS B O 1
ATOM 6312 N N . GLN B 1 321 ? -3.723 -5.5 -22.672 1 89.38 321 GLN B N 1
ATOM 6313 C CA . GLN B 1 321 ? -4.539 -4.98 -21.578 1 89.38 321 GLN B CA 1
ATOM 6314 C C . GLN B 1 321 ? -3.789 -5.059 -20.25 1 89.38 321 GLN B C 1
ATOM 6316 O O . GLN B 1 321 ? -3.961 -4.195 -19.391 1 89.38 321 GLN B O 1
ATOM 6321 N N . TYR B 1 322 ? -2.947 -6.141 -20.047 1 90 322 TYR B N 1
ATOM 6322 C CA . TYR B 1 322 ? -2.387 -6.352 -18.719 1 90 322 TYR B CA 1
ATOM 6323 C C . TYR B 1 322 ? -0.871 -6.492 -18.781 1 90 322 TYR B C 1
ATOM 6325 O O . TYR B 1 322 ? -0.142 -5.723 -18.156 1 90 322 TYR B O 1
ATOM 6333 N N . ILE B 1 323 ? -0.38 -7.352 -19.609 1 88.12 323 ILE B N 1
ATOM 6334 C CA . ILE B 1 323 ? 1.019 -7.766 -19.578 1 88.12 323 ILE B CA 1
ATOM 6335 C C . ILE B 1 323 ? 1.913 -6.609 -20.016 1 88.12 323 ILE B C 1
ATOM 6337 O O . ILE B 1 323 ? 3.031 -6.457 -19.516 1 88.12 323 ILE B O 1
ATOM 6341 N N . SER B 1 324 ? 1.437 -5.738 -20.844 1 86.31 324 SER B N 1
ATOM 6342 C CA . SER B 1 324 ? 2.207 -4.594 -21.312 1 86.31 324 SER B CA 1
ATOM 6343 C C . SER B 1 324 ? 2.523 -3.635 -20.172 1 86.31 324 SER B C 1
ATOM 6345 O O . SER B 1 324 ? 3.467 -2.846 -20.25 1 86.31 324 SER B O 1
ATOM 6347 N N . HIS B 1 325 ? 1.778 -3.721 -19.094 1 82.44 325 HIS B N 1
ATOM 6348 C CA . HIS B 1 325 ? 1.987 -2.844 -17.953 1 82.44 325 HIS B CA 1
ATOM 6349 C C . HIS B 1 325 ? 2.977 -3.453 -16.969 1 82.44 325 HIS B C 1
ATOM 6351 O O . HIS B 1 325 ? 3.352 -2.812 -15.984 1 82.44 325 HIS B O 1
ATOM 6357 N N . CYS B 1 326 ? 3.4 -4.621 -17.297 1 86.56 326 CYS B N 1
ATOM 6358 C CA . CYS B 1 326 ? 4.379 -5.273 -16.422 1 86.56 326 CYS B CA 1
ATOM 6359 C C . CYS B 1 326 ? 5.801 -4.914 -16.844 1 86.56 326 CYS B C 1
ATOM 6361 O O . CYS B 1 326 ? 6.102 -4.844 -18.047 1 86.56 326 CYS B O 1
ATOM 6363 N N . ASP B 1 327 ? 6.621 -4.578 -15.938 1 88.44 327 ASP B N 1
ATOM 6364 C CA . ASP B 1 327 ? 8.039 -4.281 -16.156 1 88.44 327 ASP B CA 1
ATOM 6365 C C . ASP B 1 327 ? 8.898 -5.512 -15.883 1 88.44 327 ASP B C 1
ATOM 6367 O O . ASP B 1 327 ? 9.008 -5.965 -14.742 1 88.44 327 ASP B O 1
ATOM 6371 N N . PRO B 1 328 ? 9.555 -6.043 -16.891 1 90.75 328 PRO B N 1
ATOM 6372 C CA . PRO B 1 328 ? 10.352 -7.258 -16.719 1 90.75 328 PRO B CA 1
ATOM 6373 C C . PRO B 1 328 ? 11.578 -7.035 -15.828 1 90.75 328 PRO B C 1
ATOM 6375 O O . PRO B 1 328 ? 12.195 -8 -15.375 1 90.75 328 PRO B O 1
ATOM 6378 N N . SER B 1 329 ? 11.961 -5.785 -15.648 1 90.31 329 SER B N 1
ATOM 6379 C CA . SER B 1 329 ? 13.102 -5.512 -14.781 1 90.31 329 SER B CA 1
ATOM 6380 C C . SER B 1 329 ? 12.75 -5.73 -13.312 1 90.31 329 SER B C 1
ATOM 6382 O O . SER B 1 329 ? 13.633 -5.891 -12.469 1 90.31 329 SER B O 1
ATOM 6384 N N . ILE B 1 330 ? 11.461 -5.688 -13.109 1 91.56 330 ILE B N 1
ATOM 6385 C CA . ILE B 1 330 ? 10.961 -5.996 -11.773 1 91.56 330 ILE B CA 1
ATOM 6386 C C . ILE B 1 330 ? 10.75 -7.504 -11.641 1 91.56 330 ILE B C 1
ATOM 6388 O O . ILE B 1 330 ? 10.07 -8.117 -12.469 1 91.56 330 ILE B O 1
ATOM 6392 N N . PRO B 1 331 ? 11.273 -8.07 -10.57 1 92.81 331 PRO B N 1
ATOM 6393 C CA . PRO B 1 331 ? 11.203 -9.523 -10.453 1 92.81 331 PRO B CA 1
ATOM 6394 C C . PRO B 1 331 ? 9.781 -10.062 -10.609 1 92.81 331 PRO B C 1
ATOM 6396 O O . PRO B 1 331 ? 9.547 -11.008 -11.359 1 92.81 331 PRO B O 1
ATOM 6399 N N . LEU B 1 332 ? 8.852 -9.508 -9.969 1 91.69 332 LEU B N 1
ATOM 6400 C CA . LEU B 1 332 ? 7.473 -9.977 -10.078 1 91.69 332 LEU B CA 1
ATOM 6401 C C . LEU B 1 332 ? 6.941 -9.781 -11.492 1 91.69 332 LEU B C 1
ATOM 6403 O O . LEU B 1 332 ? 6.172 -10.602 -11.992 1 91.69 332 LEU B O 1
ATOM 6407 N N . GLY B 1 333 ? 7.344 -8.641 -12.062 1 91.69 333 GLY B N 1
ATOM 6408 C CA . GLY B 1 333 ? 6.945 -8.406 -13.438 1 91.69 333 GLY B CA 1
ATOM 6409 C C . GLY B 1 333 ? 7.473 -9.461 -14.398 1 91.69 333 GLY B C 1
ATOM 6410 O O . GLY B 1 333 ? 6.734 -9.953 -15.258 1 91.69 333 GLY B O 1
ATOM 6411 N N . PHE B 1 334 ? 8.688 -9.836 -14.211 1 94.62 334 PHE B N 1
ATOM 6412 C CA . PHE B 1 334 ? 9.305 -10.883 -15.016 1 94.62 334 PHE B CA 1
ATOM 6413 C C . PHE B 1 334 ? 8.562 -12.203 -14.852 1 94.62 334 PHE B C 1
ATOM 6415 O O . PHE B 1 334 ? 8.266 -12.883 -15.836 1 94.62 334 PHE B O 1
ATOM 6422 N N . MET B 1 335 ? 8.25 -12.547 -13.656 1 93.44 335 MET B N 1
ATOM 6423 C CA . MET B 1 335 ? 7.566 -13.805 -13.367 1 93.44 335 MET B CA 1
ATOM 6424 C C . MET B 1 335 ? 6.168 -13.812 -13.977 1 93.44 335 MET B C 1
ATOM 6426 O O . MET B 1 335 ? 5.734 -14.82 -14.531 1 93.44 335 MET B O 1
ATOM 6430 N N . MET B 1 336 ? 5.492 -12.727 -13.883 1 91.56 336 MET B N 1
ATOM 6431 C CA . MET B 1 336 ? 4.129 -12.625 -14.391 1 91.56 336 MET B CA 1
ATOM 6432 C C . MET B 1 336 ? 4.09 -12.789 -15.906 1 91.56 336 MET B C 1
ATOM 6434 O O . MET B 1 336 ? 3.219 -13.477 -16.438 1 91.56 336 MET B O 1
ATOM 6438 N N . ILE B 1 337 ? 4.988 -12.133 -16.562 1 93.88 337 ILE B N 1
ATOM 6439 C CA . ILE B 1 337 ? 5.062 -12.211 -18.031 1 93.88 337 ILE B CA 1
ATOM 6440 C C . ILE B 1 337 ? 5.289 -13.656 -18.453 1 93.88 337 ILE B C 1
ATOM 6442 O O . ILE B 1 337 ? 4.57 -14.172 -19.312 1 93.88 337 ILE B O 1
ATOM 6446 N N . ASN B 1 338 ? 6.227 -14.289 -17.844 1 94.5 338 ASN B N 1
ATOM 6447 C CA . ASN B 1 338 ? 6.57 -15.656 -18.234 1 94.5 338 ASN B CA 1
ATOM 6448 C C . ASN B 1 338 ? 5.492 -16.641 -17.797 1 94.5 338 ASN B C 1
ATOM 6450 O O . ASN B 1 338 ? 5.188 -17.594 -18.531 1 94.5 338 ASN B O 1
ATOM 6454 N N . LEU B 1 339 ? 4.93 -16.453 -16.625 1 91.94 339 LEU B N 1
ATOM 6455 C CA . LEU B 1 339 ? 3.846 -17.328 -16.188 1 91.94 339 LEU B CA 1
ATOM 6456 C C . LEU B 1 339 ? 2.641 -17.203 -17.125 1 91.94 339 LEU B C 1
ATOM 6458 O O . LEU B 1 339 ? 1.975 -18.188 -17.422 1 91.94 339 LEU B O 1
ATOM 6462 N N . GLY B 1 340 ? 2.336 -15.953 -17.5 1 91.62 340 GLY B N 1
ATOM 6463 C CA . GLY B 1 340 ? 1.269 -15.758 -18.469 1 91.62 340 GLY B CA 1
ATOM 6464 C C . GLY B 1 340 ? 1.495 -16.516 -19.766 1 91.62 340 GLY B C 1
ATOM 6465 O O . GLY B 1 340 ? 0.583 -17.172 -20.266 1 91.62 340 GLY B O 1
ATOM 6466 N N . GLN B 1 341 ? 2.691 -16.438 -20.219 1 92.69 341 GLN B N 1
ATOM 6467 C CA . GLN B 1 341 ? 3.045 -17.156 -21.438 1 92.69 341 GLN B CA 1
ATOM 6468 C C . GLN B 1 341 ? 2.938 -18.672 -21.219 1 92.69 341 GLN B C 1
ATOM 6470 O O . GLN B 1 341 ? 2.5 -19.391 -22.125 1 92.69 341 GLN B O 1
ATOM 6475 N N . LEU B 1 342 ? 3.355 -19.047 -20.109 1 91.5 342 LEU B N 1
ATOM 6476 C CA . LEU B 1 342 ? 3.316 -20.469 -19.797 1 91.5 342 LEU B CA 1
ATOM 6477 C C . LEU B 1 342 ? 1.883 -20.984 -19.812 1 91.5 342 LEU B C 1
ATOM 6479 O O . LEU B 1 342 ? 1.619 -22.062 -20.344 1 91.5 342 LEU B O 1
ATOM 6483 N N . VAL B 1 343 ? 0.98 -20.312 -19.234 1 89.69 343 VAL B N 1
ATOM 6484 C CA . VAL B 1 343 ? -0.415 -20.734 -19.172 1 89.69 343 VAL B CA 1
ATOM 6485 C C . VAL B 1 343 ? -1.014 -20.75 -20.578 1 89.69 343 VAL B C 1
ATOM 6487 O O . VAL B 1 343 ? -1.826 -21.625 -20.906 1 89.69 343 VAL B O 1
ATOM 6490 N N . ILE B 1 344 ? -0.643 -19.828 -21.406 1 92.38 344 ILE B N 1
ATOM 6491 C CA . ILE B 1 344 ? -1.124 -19.781 -22.781 1 92.38 344 ILE B CA 1
ATOM 6492 C C . ILE B 1 344 ? -0.632 -21 -23.547 1 92.38 344 ILE B C 1
ATOM 6494 O O . ILE B 1 344 ? -1.396 -21.625 -24.281 1 92.38 344 ILE B O 1
ATOM 6498 N N . GLU B 1 345 ? 0.646 -21.328 -23.359 1 91.69 345 GLU B N 1
ATOM 6499 C CA . GLU B 1 345 ? 1.175 -22.531 -24 1 91.69 345 GLU B CA 1
ATOM 6500 C C . GLU B 1 345 ? 0.47 -23.781 -23.484 1 91.69 345 GLU B C 1
ATOM 6502 O O . GLU B 1 345 ? 0.257 -24.734 -24.25 1 91.69 345 GLU B O 1
ATOM 6507 N N . LYS B 1 346 ? 0.208 -23.766 -22.266 1 86.5 346 LYS B N 1
ATOM 6508 C CA . LYS B 1 346 ? -0.546 -24.875 -21.688 1 86.5 346 LYS B CA 1
ATOM 6509 C C . LYS B 1 346 ? -1.914 -25 -22.359 1 86.5 346 LYS B C 1
ATOM 6511 O O . LYS B 1 346 ? -2.379 -26.125 -22.609 1 86.5 346 LYS B O 1
ATOM 6516 N N . MET B 1 347 ? -2.531 -23.938 -22.625 1 87.81 347 MET B N 1
ATOM 6517 C CA . MET B 1 347 ? -3.822 -23.953 -23.312 1 87.81 347 MET B CA 1
ATOM 6518 C C . MET B 1 347 ? -3.693 -24.516 -24.719 1 87.81 347 MET B C 1
ATOM 6520 O O . MET B 1 347 ? -4.551 -25.281 -25.156 1 87.81 347 MET B O 1
ATOM 6524 N N . ARG B 1 348 ? -2.648 -24.141 -25.297 1 88.56 348 ARG B N 1
ATOM 6525 C CA . ARG B 1 348 ? -2.402 -24.656 -26.641 1 88.56 348 ARG B CA 1
ATOM 6526 C C . ARG B 1 348 ? -2.205 -26.156 -26.625 1 88.56 348 ARG B C 1
ATOM 6528 O O . ARG B 1 348 ? -2.693 -26.875 -27.5 1 88.56 348 ARG B O 1
ATOM 6535 N N . LEU B 1 349 ? -1.529 -26.578 -25.641 1 86.19 349 LEU B N 1
ATOM 6536 C CA . LEU B 1 349 ? -1.271 -28.016 -25.516 1 86.19 349 LEU B CA 1
ATOM 6537 C C . LEU B 1 349 ? -2.566 -28.781 -25.281 1 86.19 349 LEU B C 1
ATOM 6539 O O . LEU B 1 349 ? -2.793 -29.828 -25.891 1 86.19 349 LEU B O 1
ATOM 6543 N N . LYS B 1 350 ? -3.373 -28.281 -24.438 1 82.5 350 LYS B N 1
ATOM 6544 C CA . LYS B 1 350 ? -4.641 -28.938 -24.125 1 82.5 350 LYS B CA 1
ATOM 6545 C C . LYS B 1 350 ? -5.582 -28.922 -25.312 1 82.5 350 LYS B C 1
ATOM 6547 O O . LYS B 1 350 ? -6.301 -29.891 -25.547 1 82.5 350 LYS B O 1
ATOM 6552 N N . ALA B 1 351 ? -5.594 -27.828 -26.016 1 82.81 351 ALA B N 1
ATOM 6553 C CA . ALA B 1 351 ? -6.422 -27.734 -27.219 1 82.81 351 ALA B CA 1
ATOM 6554 C C . ALA B 1 351 ? -5.996 -28.75 -28.266 1 82.81 351 ALA B C 1
ATOM 6556 O O . ALA B 1 351 ? -6.84 -29.328 -28.969 1 82.81 351 ALA B O 1
ATOM 6557 N N . ARG B 1 352 ? -4.754 -28.969 -28.344 1 78.94 352 ARG B N 1
ATOM 6558 C CA . ARG B 1 352 ? -4.219 -29.891 -29.328 1 78.94 352 ARG B CA 1
ATOM 6559 C C . ARG B 1 352 ? -4.492 -31.328 -28.938 1 78.94 352 ARG B C 1
ATOM 6561 O O . ARG B 1 352 ? -4.738 -32.188 -29.797 1 78.94 352 ARG B O 1
ATOM 6568 N N . LYS B 1 353 ? -4.359 -31.656 -27.734 1 71.25 353 LYS B N 1
ATOM 6569 C CA . LYS B 1 353 ? -4.594 -33.031 -27.234 1 71.25 353 LYS B CA 1
ATOM 6570 C C . LYS B 1 353 ? -6.027 -33.469 -27.531 1 71.25 353 LYS B C 1
ATOM 6572 O O . LYS B 1 353 ? -6.273 -34.656 -27.781 1 71.25 353 LYS B O 1
ATOM 6577 N N . SER B 1 354 ? -6.816 -32.625 -27.562 1 65.62 354 SER B N 1
ATOM 6578 C CA . SER B 1 354 ? -8.219 -32.938 -27.797 1 65.62 354 SER B CA 1
ATOM 6579 C C . SER B 1 354 ? -8.492 -33.156 -29.297 1 65.62 354 SER B C 1
ATOM 6581 O O . SER B 1 354 ? -9.523 -33.719 -29.656 1 65.62 354 SER B O 1
ATOM 6583 N N . SER B 1 355 ? -7.402 -32.781 -30.078 1 64.38 355 SER B N 1
ATOM 6584 C CA . SER B 1 355 ? -7.613 -32.875 -31.516 1 64.38 355 SER B CA 1
ATOM 6585 C C . SER B 1 355 ? -7.051 -34.188 -32.062 1 64.38 355 SER B C 1
ATOM 6587 O O . SER B 1 355 ? -6.027 -34.688 -31.562 1 64.38 355 SER B O 1
ATOM 6589 N N . GLU B 1 356 ? -7.734 -35.125 -32.781 1 55.25 356 GLU B N 1
ATOM 6590 C CA . GLU B 1 356 ? -7.449 -36.438 -33.312 1 55.25 356 GLU B CA 1
ATOM 6591 C C . GLU B 1 356 ? -6.398 -36.375 -34.406 1 55.25 356 GLU B C 1
ATOM 6593 O O . GLU B 1 356 ? -6.031 -37.406 -34.969 1 55.25 356 GLU B O 1
ATOM 6598 N N . ASP B 1 357 ? -5.703 -35.344 -34.812 1 53.03 357 ASP B N 1
ATOM 6599 C CA . ASP B 1 357 ? -5 -35.344 -36.094 1 53.03 357 ASP B CA 1
ATOM 6600 C C . ASP B 1 357 ? -3.564 -35.844 -35.938 1 53.03 357 ASP B C 1
ATOM 6602 O O . ASP B 1 357 ? -2.895 -35.5 -34.969 1 53.03 357 ASP B O 1
ATOM 6606 N N . HIS B 1 358 ? -2.92 -36.812 -36.844 1 48.12 358 HIS B N 1
ATOM 6607 C CA . HIS B 1 358 ? -1.64 -37.5 -37.062 1 48.12 358 HIS B CA 1
ATOM 6608 C C . HIS B 1 358 ? -0.491 -36.5 -37.094 1 48.12 358 HIS B C 1
ATOM 6610 O O . HIS B 1 358 ? 0.613 -36.781 -36.625 1 48.12 358 HIS B O 1
ATOM 6616 N N . GLY B 1 359 ? -0.446 -35.625 -38.156 1 49.31 359 GLY B N 1
ATOM 6617 C CA . GLY B 1 359 ? 0.566 -34.625 -38.469 1 49.31 359 GLY B CA 1
ATOM 6618 C C . GLY B 1 359 ? 0.947 -33.75 -37.281 1 49.31 359 GLY B C 1
ATOM 6619 O O . GLY B 1 359 ? 1.844 -32.906 -37.344 1 49.31 359 GLY B O 1
ATOM 6620 N N . ARG B 1 360 ? 0.371 -34.125 -36.094 1 57.25 360 ARG B N 1
ATOM 6621 C CA . ARG B 1 360 ? -0.185 -33.594 -34.844 1 57.25 360 ARG B CA 1
ATOM 6622 C C . ARG B 1 360 ? 0.845 -33.625 -33.719 1 57.25 360 ARG B C 1
ATOM 6624 O O . ARG B 1 360 ? 0.89 -32.719 -32.906 1 57.25 360 ARG B O 1
ATOM 6631 N N . ASN B 1 361 ? 1.971 -34.344 -34.156 1 75 361 ASN B N 1
ATOM 6632 C CA . ASN B 1 361 ? 2.938 -34.625 -33.094 1 75 361 ASN B CA 1
ATOM 6633 C C . ASN B 1 361 ? 4.02 -33.531 -33.062 1 75 361 ASN B C 1
ATOM 6635 O O . ASN B 1 361 ? 4.426 -33.125 -31.969 1 75 361 ASN B O 1
ATOM 6639 N N . GLN B 1 362 ? 4.219 -32.875 -34.25 1 79 362 GLN B N 1
ATOM 6640 C CA . GLN B 1 362 ? 5.328 -31.938 -34.281 1 79 362 GLN B CA 1
ATOM 6641 C C . GLN B 1 362 ? 4.945 -30.625 -33.594 1 79 362 GLN B C 1
ATOM 6643 O O . GLN B 1 362 ? 5.758 -30.031 -32.906 1 79 362 GLN B O 1
ATOM 6648 N N . GLU B 1 363 ? 3.736 -30.281 -33.844 1 83.88 363 GLU B N 1
ATOM 6649 C CA . GLU B 1 363 ? 3.285 -29.047 -33.219 1 83.88 363 GLU B CA 1
ATOM 6650 C C . GLU B 1 363 ? 3.262 -29.172 -31.703 1 83.88 363 GLU B C 1
ATOM 6652 O O . GLU B 1 363 ? 3.623 -28.25 -30.984 1 83.88 363 GLU B O 1
ATOM 6657 N N . GLN B 1 364 ? 2.805 -30.312 -31.281 1 87.56 364 GLN B N 1
ATOM 6658 C CA . GLN B 1 364 ? 2.758 -30.578 -29.859 1 87.56 364 GLN B CA 1
ATOM 6659 C C . GLN B 1 364 ? 4.16 -30.594 -29.25 1 87.56 364 GLN B C 1
ATOM 6661 O O . GLN B 1 364 ? 4.363 -30.125 -28.125 1 87.56 364 GLN B O 1
ATOM 6666 N N . VAL B 1 365 ? 5.07 -31.125 -30.047 1 89.62 365 VAL B N 1
ATOM 6667 C CA . VAL B 1 365 ? 6.457 -31.141 -29.594 1 89.62 365 VAL B CA 1
ATOM 6668 C C . VAL B 1 365 ? 6.969 -29.719 -29.438 1 89.62 365 VAL B C 1
ATOM 6670 O O . VAL B 1 365 ? 7.621 -29.391 -28.453 1 89.62 365 VAL B O 1
ATOM 6673 N N . GLY B 1 366 ? 6.637 -28.875 -30.453 1 90.38 366 GLY B N 1
ATOM 6674 C CA . GLY B 1 366 ? 7.039 -27.469 -30.375 1 90.38 366 GLY B CA 1
ATOM 6675 C C . GLY B 1 366 ? 6.488 -26.75 -29.172 1 90.38 366 GLY B C 1
ATOM 6676 O O . GLY B 1 366 ? 7.195 -25.969 -28.531 1 90.38 366 GLY B O 1
ATOM 6677 N N . ILE B 1 367 ? 5.246 -27.031 -28.828 1 91.56 367 ILE B N 1
ATOM 6678 C CA . ILE B 1 367 ? 4.605 -26.422 -27.672 1 91.56 367 ILE B CA 1
ATOM 6679 C C . ILE B 1 367 ? 5.316 -26.859 -26.391 1 91.56 367 ILE B C 1
ATOM 6681 O O . ILE B 1 367 ? 5.621 -26.031 -25.531 1 91.56 367 ILE B O 1
ATOM 6685 N N . CYS B 1 368 ? 5.594 -28.109 -26.281 1 91.75 368 CYS B N 1
ATOM 6686 C CA . CYS B 1 368 ? 6.234 -28.656 -25.078 1 91.75 368 CYS B CA 1
ATOM 6687 C C . CYS B 1 368 ? 7.648 -28.094 -24.922 1 91.75 368 CYS B C 1
ATOM 6689 O O . CYS B 1 368 ? 8.094 -27.844 -23.812 1 91.75 368 CYS B O 1
ATOM 6691 N N . ILE B 1 369 ? 8.344 -27.969 -26.047 1 92.62 369 ILE B N 1
ATOM 6692 C CA . ILE B 1 369 ? 9.672 -27.375 -26 1 92.62 369 ILE B CA 1
ATOM 6693 C C . ILE B 1 369 ? 9.586 -25.938 -25.5 1 92.62 369 ILE B C 1
ATOM 6695 O O . ILE B 1 369 ? 10.383 -25.516 -24.656 1 92.62 369 ILE B O 1
ATOM 6699 N N . ARG B 1 370 ? 8.656 -25.172 -25.969 1 92.69 370 ARG B N 1
ATOM 6700 C CA . ARG B 1 370 ? 8.477 -23.797 -25.516 1 92.69 370 ARG B CA 1
ATOM 6701 C C . ARG B 1 370 ? 8.156 -23.75 -24.031 1 92.69 370 ARG B C 1
ATOM 6703 O O . ARG B 1 370 ? 8.656 -22.875 -23.312 1 92.69 370 ARG B O 1
ATOM 6710 N N . ILE B 1 371 ? 7.293 -24.656 -23.578 1 91.75 371 ILE B N 1
ATOM 6711 C CA . ILE B 1 371 ? 6.961 -24.75 -2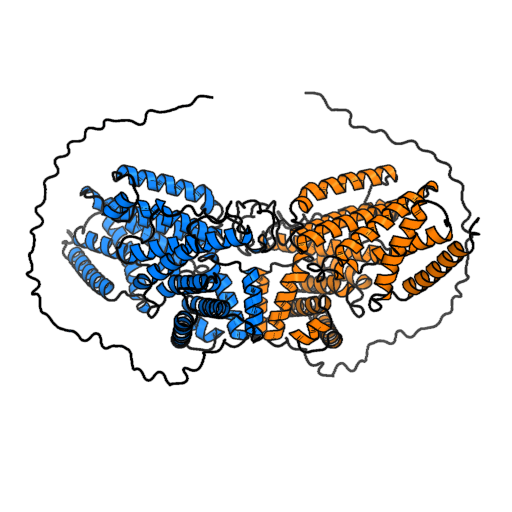2.156 1 91.75 371 ILE B CA 1
ATOM 6712 C C . ILE B 1 371 ? 8.234 -24.953 -21.328 1 91.75 371 ILE B C 1
ATOM 6714 O O . ILE B 1 371 ? 8.445 -24.281 -20.328 1 91.75 371 ILE B O 1
ATOM 6718 N N . SER B 1 372 ? 9.039 -25.812 -21.828 1 90.81 372 SER B N 1
ATOM 6719 C CA . SER B 1 372 ? 10.297 -26.109 -21.125 1 90.81 372 SER B CA 1
ATOM 6720 C C . SER B 1 372 ? 11.211 -24.891 -21.109 1 90.81 372 SER B C 1
ATOM 6722 O O . SER B 1 372 ? 11.859 -24.609 -20.094 1 90.81 372 SER B O 1
ATOM 6724 N N . GLN B 1 373 ? 11.305 -24.219 -22.188 1 92.56 373 GLN B N 1
ATOM 6725 C CA . GLN B 1 373 ? 12.164 -23.031 -22.281 1 92.56 373 GLN B CA 1
ATOM 6726 C C . GLN B 1 373 ? 11.688 -21.922 -21.359 1 92.56 373 GLN B C 1
ATOM 6728 O O . GLN B 1 373 ? 12.5 -21.25 -20.719 1 92.56 373 GLN B O 1
ATOM 6733 N N . ILE B 1 374 ? 10.398 -21.719 -21.312 1 93.69 374 ILE B N 1
ATOM 6734 C CA . ILE B 1 374 ? 9.844 -20.703 -20.438 1 93.69 374 ILE B CA 1
ATOM 6735 C C . ILE B 1 374 ? 10.133 -21.047 -18.969 1 93.69 374 ILE B C 1
ATOM 6737 O O . ILE B 1 374 ? 10.547 -20.203 -18.188 1 93.69 374 ILE B O 1
ATOM 6741 N N . ALA B 1 375 ? 9.883 -22.281 -18.641 1 90.56 375 ALA B N 1
ATOM 6742 C CA . ALA B 1 375 ? 10.156 -22.734 -17.266 1 90.56 375 ALA B CA 1
ATOM 6743 C C . ALA B 1 375 ? 11.625 -22.547 -16.922 1 90.56 375 ALA B C 1
ATOM 6745 O O . ALA B 1 375 ? 11.953 -22.125 -15.805 1 90.56 375 ALA B O 1
ATOM 6746 N N . HIS B 1 376 ? 12.469 -22.812 -17.875 1 90.5 376 HIS B N 1
ATOM 6747 C CA . HIS B 1 376 ? 13.906 -22.656 -17.672 1 90.5 376 HIS B CA 1
ATOM 6748 C C . HIS B 1 376 ? 14.258 -21.188 -17.406 1 90.5 376 HIS B C 1
ATOM 6750 O O . HIS B 1 376 ? 15.062 -20.891 -16.516 1 90.5 376 HIS B O 1
ATOM 6756 N N . ARG B 1 377 ? 13.719 -20.359 -18.156 1 93.25 377 ARG B N 1
ATOM 6757 C CA . ARG B 1 377 ? 13.953 -18.922 -17.984 1 93.25 377 ARG B CA 1
ATOM 6758 C C . ARG B 1 377 ? 13.516 -18.469 -16.609 1 93.25 377 ARG B C 1
ATOM 6760 O O . ARG B 1 377 ? 14.211 -17.672 -15.969 1 93.25 377 ARG B O 1
ATOM 6767 N N . MET B 1 378 ? 12.414 -18.938 -16.141 1 92.62 378 MET B N 1
ATOM 6768 C CA . MET B 1 378 ? 11.891 -18.547 -14.828 1 92.62 378 MET B CA 1
ATOM 6769 C C . MET B 1 378 ? 12.797 -19.062 -13.711 1 92.62 378 MET B C 1
ATOM 6771 O O . MET B 1 378 ? 13.078 -18.328 -12.758 1 92.62 378 MET B O 1
ATOM 6775 N N . ARG B 1 379 ? 13.305 -20.188 -13.875 1 90.62 379 ARG B N 1
ATOM 6776 C CA . ARG B 1 379 ? 14.156 -20.797 -12.859 1 90.62 379 ARG B CA 1
ATOM 6777 C C . ARG B 1 379 ? 15.523 -20.109 -12.812 1 90.62 379 ARG B C 1
ATOM 6779 O O . ARG B 1 379 ? 16.141 -20.031 -11.758 1 90.62 379 ARG B O 1
ATOM 6786 N N . ALA B 1 380 ? 15.914 -19.609 -13.883 1 92.94 380 ALA B N 1
ATOM 6787 C CA . ALA B 1 380 ? 17.234 -18.984 -14 1 92.94 380 ALA B CA 1
ATOM 6788 C C . ALA B 1 380 ? 17.219 -17.562 -13.438 1 92.94 380 ALA B C 1
ATOM 6790 O O . ALA B 1 380 ? 18.266 -16.984 -13.164 1 92.94 380 ALA B O 1
ATOM 6791 N N . HIS B 1 381 ? 16.016 -17.062 -13.234 1 94.06 381 HIS B N 1
ATOM 6792 C CA . HIS B 1 381 ? 15.922 -15.703 -12.719 1 94.06 381 HIS B CA 1
ATOM 6793 C C . HIS B 1 381 ? 16.125 -15.68 -11.203 1 94.06 381 HIS B C 1
ATOM 6795 O O . HIS B 1 381 ? 15.172 -15.859 -10.445 1 94.06 381 HIS B O 1
ATOM 6801 N N . GLU B 1 382 ? 17.203 -15.195 -10.734 1 92.75 382 GLU B N 1
ATOM 6802 C CA . GLU B 1 382 ? 17.609 -15.289 -9.336 1 92.75 382 GLU B CA 1
ATOM 6803 C C . GLU B 1 382 ? 16.672 -14.484 -8.438 1 92.75 382 GLU B C 1
ATOM 6805 O O . GLU B 1 382 ? 16.25 -14.961 -7.379 1 92.75 382 GLU B O 1
ATOM 6810 N N . LYS B 1 383 ? 16.297 -13.352 -8.891 1 91.81 383 LYS B N 1
ATOM 6811 C CA . LYS B 1 383 ? 15.508 -12.461 -8.047 1 91.81 383 LYS B CA 1
ATOM 6812 C C . LYS B 1 383 ? 14.07 -12.945 -7.938 1 91.81 383 LYS B C 1
ATOM 6814 O O . LYS B 1 383 ? 13.336 -12.531 -7.039 1 91.81 383 LYS B O 1
ATOM 6819 N N . GLY B 1 384 ? 13.664 -13.812 -8.859 1 93.62 384 GLY B N 1
ATOM 6820 C CA . GLY B 1 384 ? 12.289 -14.289 -8.883 1 93.62 384 GLY B CA 1
ATOM 6821 C C . GLY B 1 384 ? 12.125 -15.664 -8.266 1 93.62 384 GLY B C 1
ATOM 6822 O O . GLY B 1 384 ? 11.039 -16.25 -8.32 1 93.62 384 GLY B O 1
ATOM 6823 N N . GLN B 1 385 ? 13.094 -16.125 -7.52 1 92.38 385 GLN B N 1
ATOM 6824 C CA . GLN B 1 385 ? 13.102 -17.5 -7.02 1 92.38 385 GLN B CA 1
ATOM 6825 C C . GLN B 1 385 ? 12.008 -17.703 -5.977 1 92.38 385 GLN B C 1
ATOM 6827 O O . GLN B 1 385 ? 11.484 -18.812 -5.832 1 92.38 385 GLN B O 1
ATOM 6832 N N . LYS B 1 386 ? 11.664 -16.703 -5.328 1 93.31 386 LYS B N 1
ATOM 6833 C CA . LYS B 1 386 ? 10.672 -16.812 -4.258 1 93.31 386 LYS B CA 1
ATOM 6834 C C . LYS B 1 386 ? 9.297 -17.172 -4.809 1 93.31 386 LYS B C 1
ATOM 6836 O O . LYS B 1 386 ? 8.414 -17.578 -4.059 1 93.31 386 LYS B O 1
ATOM 6841 N N . TRP B 1 387 ? 9.117 -17.094 -6.129 1 94.25 387 TRP B N 1
ATOM 6842 C CA . TRP B 1 387 ? 7.816 -17.422 -6.715 1 94.25 387 TRP B CA 1
ATOM 6843 C C . TRP B 1 387 ? 7.891 -18.703 -7.527 1 94.25 387 TRP B C 1
ATOM 6845 O O . TRP B 1 387 ? 6.941 -19.062 -8.234 1 94.25 387 TRP B O 1
ATOM 6855 N N . LEU B 1 388 ? 8.93 -19.469 -7.434 1 90.38 388 LEU B N 1
ATOM 6856 C CA . LEU B 1 388 ? 9.086 -20.672 -8.242 1 90.38 388 LEU B CA 1
ATOM 6857 C C . LEU B 1 388 ? 8.078 -21.734 -7.836 1 90.38 388 LEU B C 1
ATOM 6859 O O . LEU B 1 388 ? 7.852 -22.703 -8.578 1 90.38 388 LEU B O 1
ATOM 6863 N N . TRP B 1 389 ? 7.508 -21.531 -6.633 1 88.06 389 TRP B N 1
ATOM 6864 C CA . TRP B 1 389 ? 6.473 -22.469 -6.207 1 88.06 389 TRP B CA 1
ATOM 6865 C C . TRP B 1 389 ? 5.281 -22.438 -7.164 1 88.06 389 TRP B C 1
ATOM 6867 O O . TRP B 1 389 ? 4.543 -23.422 -7.277 1 88.06 389 TRP B O 1
ATOM 6877 N N . LEU B 1 390 ? 5.105 -21.438 -7.914 1 86.44 390 LEU B N 1
ATOM 6878 C CA . LEU B 1 390 ? 4.02 -21.297 -8.875 1 86.44 390 LEU B CA 1
ATOM 6879 C C . LEU B 1 390 ? 4.191 -22.266 -10.039 1 86.44 390 LEU B C 1
ATOM 6881 O O . LEU B 1 390 ? 3.229 -22.562 -10.75 1 86.44 390 LEU B O 1
ATOM 6885 N N . LEU B 1 391 ? 5.387 -22.656 -10.305 1 82.69 391 LEU B N 1
ATOM 6886 C CA . LEU B 1 391 ? 5.68 -23.562 -11.414 1 82.69 391 LEU B CA 1
ATOM 6887 C C . LEU B 1 391 ? 5.465 -25.016 -11.016 1 82.69 391 LEU B C 1
ATOM 6889 O O . LEU B 1 391 ? 5.488 -25.906 -11.859 1 82.69 391 LEU B O 1
ATOM 6893 N N . GLU B 1 392 ? 5.359 -25.234 -9.828 1 73.38 392 GLU B N 1
ATOM 6894 C CA . GLU B 1 392 ? 5.352 -26.609 -9.32 1 73.38 392 GLU B CA 1
ATOM 6895 C C . GLU B 1 392 ? 4.074 -27.328 -9.727 1 73.38 392 GLU B C 1
ATOM 6897 O O . GLU B 1 392 ? 3.896 -28.516 -9.398 1 73.38 392 GLU B O 1
ATOM 6902 N N . ARG B 1 393 ? 3.459 -26.812 -10.664 1 67.38 393 ARG B N 1
ATOM 6903 C CA . ARG B 1 393 ? 2.254 -27.516 -11.094 1 67.38 393 ARG B CA 1
ATOM 6904 C C . ARG B 1 393 ? 2.557 -28.469 -12.25 1 67.38 393 ARG B C 1
ATOM 6906 O O . ARG B 1 393 ? 3.633 -28.406 -12.844 1 67.38 393 ARG B O 1
ATOM 6913 N N . GLN B 1 394 ? 1.667 -29.391 -12.516 1 62.47 394 GLN B N 1
ATOM 6914 C CA . GLN B 1 394 ? 1.794 -30.625 -13.266 1 62.47 394 GLN B CA 1
ATOM 6915 C C . GLN B 1 394 ? 2.021 -30.359 -14.75 1 62.47 394 GLN B C 1
ATOM 6917 O O . GLN B 1 394 ? 2.299 -31.281 -15.523 1 62.47 394 GLN B O 1
ATOM 6922 N N . LEU B 1 395 ? 2.193 -29.141 -15.047 1 70.31 395 LEU B N 1
ATOM 6923 C CA . LEU B 1 395 ? 2.307 -28.812 -16.469 1 70.31 395 LEU B CA 1
ATOM 6924 C C . LEU B 1 395 ? 3.646 -29.297 -17.016 1 70.31 395 LEU B C 1
ATOM 6926 O O . LEU B 1 395 ? 3.703 -29.875 -18.109 1 70.31 395 LEU B O 1
ATOM 6930 N N . GLU B 1 396 ? 4.598 -29.141 -16.297 1 79 396 GLU B N 1
ATOM 6931 C CA . GLU B 1 396 ? 5.922 -29.516 -16.797 1 79 396 GLU B CA 1
ATOM 6932 C C . GLU B 1 396 ? 6.078 -31.031 -16.891 1 79 396 GLU B C 1
ATOM 6934 O O . GLU B 1 396 ? 6.723 -31.531 -17.812 1 79 396 GLU B O 1
ATOM 6939 N N . LEU B 1 397 ? 5.355 -31.672 -16.094 1 78.31 397 LEU B N 1
ATOM 6940 C CA . LEU B 1 397 ? 5.453 -33.125 -16.125 1 78.31 397 LEU B CA 1
ATOM 6941 C C . LEU B 1 397 ? 4.676 -33.719 -17.297 1 78.31 397 LEU B C 1
ATOM 6943 O O . LEU B 1 397 ? 5.094 -34.688 -17.906 1 78.31 397 LEU B O 1
ATOM 6947 N N . ASP B 1 398 ? 3.613 -33.062 -17.562 1 79.31 398 ASP B N 1
ATOM 6948 C CA . ASP B 1 398 ? 2.863 -33.438 -18.734 1 79.31 398 ASP B CA 1
ATOM 6949 C C . ASP B 1 398 ? 3.688 -33.25 -20.016 1 79.31 398 ASP B C 1
ATOM 6951 O O . ASP B 1 398 ? 3.709 -34.094 -20.891 1 79.31 398 ASP B O 1
ATOM 6955 N N . ALA B 1 399 ? 4.238 -32.156 -20.047 1 86.5 399 ALA B N 1
ATOM 6956 C CA . ALA B 1 399 ? 5.086 -31.844 -21.188 1 86.5 399 ALA B CA 1
ATOM 6957 C C . ALA B 1 399 ? 6.25 -32.812 -21.281 1 86.5 399 ALA B C 1
ATOM 6959 O O . ALA B 1 399 ? 6.586 -33.281 -22.375 1 86.5 399 ALA B O 1
ATOM 6960 N N . LEU B 1 400 ? 6.824 -33.156 -20.234 1 88.44 400 LEU B N 1
ATOM 6961 C CA . LEU B 1 400 ? 7.938 -34.094 -20.188 1 88.44 400 LEU B CA 1
ATOM 6962 C C . LEU B 1 400 ? 7.492 -35.469 -20.656 1 88.44 400 LEU B C 1
ATOM 6964 O O . LEU B 1 400 ? 8.195 -36.125 -21.438 1 88.44 400 LEU B O 1
ATOM 6968 N N . THR B 1 401 ? 6.371 -35.906 -20.172 1 86.25 401 THR B N 1
ATOM 6969 C CA . THR B 1 401 ? 5.82 -37.188 -20.562 1 86.25 401 THR B CA 1
ATOM 6970 C C . THR B 1 401 ? 5.59 -37.25 -22.078 1 86.25 401 THR B C 1
ATOM 6972 O O . THR B 1 401 ? 5.906 -38.25 -22.734 1 86.25 401 THR B O 1
ATOM 6975 N N . PHE B 1 402 ? 5.105 -36.25 -22.578 1 86.88 402 PHE B N 1
ATOM 6976 C CA . PHE B 1 402 ? 4.832 -36.188 -24.016 1 86.88 402 PHE B CA 1
ATOM 6977 C C . PHE B 1 402 ? 6.125 -36.219 -24.812 1 86.88 402 PHE B C 1
ATOM 6979 O O . PHE B 1 402 ? 6.219 -36.938 -25.812 1 86.88 402 PHE B O 1
ATOM 6986 N N . LEU B 1 403 ? 7.062 -35.438 -24.422 1 91.44 403 LEU B N 1
ATOM 6987 C CA . LEU B 1 403 ? 8.328 -35.375 -25.141 1 91.44 403 LEU B CA 1
ATOM 6988 C C . LEU B 1 403 ? 9.047 -36.719 -25.109 1 91.44 403 LEU B C 1
ATOM 6990 O O . LEU B 1 403 ? 9.633 -37.156 -26.094 1 91.44 403 LEU B O 1
ATOM 6994 N N . LEU B 1 404 ? 8.938 -37.344 -23.984 1 91.88 404 LEU B N 1
ATOM 6995 C CA . LEU B 1 404 ? 9.578 -38.656 -23.859 1 91.88 404 LEU B CA 1
ATOM 6996 C C . LEU B 1 404 ? 8.867 -39.688 -24.734 1 91.88 404 LEU B C 1
ATOM 6998 O O . LEU B 1 404 ? 9.523 -40.531 -25.359 1 91.88 404 LEU B O 1
ATOM 7002 N N . THR B 1 405 ? 7.57 -39.688 -24.734 1 88.81 405 THR B N 1
ATOM 7003 C CA . THR B 1 405 ? 6.805 -40.562 -25.594 1 88.81 405 THR B CA 1
ATOM 7004 C C . THR B 1 405 ? 7.16 -40.344 -27.062 1 88.81 405 THR B C 1
ATOM 7006 O O . THR B 1 405 ? 7.27 -41.281 -27.844 1 88.81 405 THR B O 1
ATOM 7009 N N . TYR B 1 406 ? 7.309 -39.094 -27.438 1 88.94 406 TYR B N 1
ATOM 7010 C CA . TYR B 1 406 ? 7.707 -38.719 -28.781 1 88.94 406 TYR B CA 1
ATOM 7011 C C . TYR B 1 406 ? 9.078 -39.281 -29.125 1 88.94 406 TYR B C 1
ATOM 7013 O O . TYR B 1 406 ? 9.281 -39.812 -30.234 1 88.94 406 TYR B O 1
ATOM 7021 N N . LEU B 1 407 ? 9.969 -39.281 -28.172 1 91.31 407 LEU B N 1
ATOM 7022 C CA . LEU B 1 407 ? 11.344 -39.719 -28.406 1 91.31 407 LEU B CA 1
ATOM 7023 C C . LEU B 1 407 ? 11.43 -41.219 -28.438 1 91.31 407 LEU B C 1
ATOM 7025 O O . LEU B 1 407 ? 12.398 -41.781 -28.969 1 91.31 407 LEU B O 1
ATOM 7029 N N . CYS B 1 408 ? 10.461 -41.875 -27.875 1 89.38 408 CYS B N 1
ATOM 7030 C CA . CYS B 1 408 ? 10.414 -43.312 -27.969 1 89.38 408 CYS B CA 1
ATOM 7031 C C . CYS B 1 408 ? 10.086 -43.781 -29.391 1 89.38 408 CYS B C 1
ATOM 7033 O O . CYS B 1 408 ? 10.484 -44.844 -29.812 1 89.38 408 CYS B O 1
ATOM 7035 N N . GLY B 1 409 ? 9.414 -42.938 -30.125 1 85.81 409 GLY B N 1
ATOM 7036 C CA . GLY B 1 409 ? 9.023 -43.281 -31.484 1 85.81 409 GLY B CA 1
ATOM 7037 C C . GLY B 1 409 ? 9.906 -42.625 -32.531 1 85.81 409 GLY B C 1
ATOM 7038 O O . GLY B 1 409 ? 10.086 -43.188 -33.625 1 85.81 409 GLY B O 1
ATOM 7039 N N . GLU B 1 410 ? 10.305 -41.438 -32.25 1 85.56 410 GLU B N 1
ATOM 7040 C CA . GLU B 1 410 ? 11.117 -40.688 -33.219 1 85.56 410 GLU B CA 1
ATOM 7041 C C . GLU B 1 410 ? 12.555 -40.531 -32.719 1 85.56 410 GLU B C 1
ATOM 7043 O O . GLU B 1 410 ? 12.812 -39.844 -31.75 1 85.56 410 GLU B O 1
ATOM 7048 N N . THR B 1 411 ? 13.492 -41.188 -33.406 1 82.62 411 THR B N 1
ATOM 7049 C CA . THR B 1 411 ? 14.875 -41.156 -32.938 1 82.62 411 THR B CA 1
ATOM 7050 C C . THR B 1 411 ? 15.742 -40.312 -33.844 1 82.62 411 THR B C 1
ATOM 7052 O O . THR B 1 411 ? 16.875 -39.969 -33.5 1 82.62 411 THR B O 1
ATOM 7055 N N . GLU B 1 412 ? 15.141 -39.938 -35.031 1 78.31 412 GLU B N 1
ATOM 7056 C CA . GLU B 1 412 ? 15.953 -39.156 -35.969 1 78.31 412 GLU B CA 1
ATOM 7057 C C . GLU B 1 412 ? 15.234 -37.875 -36.375 1 78.31 412 GLU B C 1
ATOM 7059 O O . GLU B 1 412 ? 14.016 -37.781 -36.25 1 78.31 412 GLU B O 1
ATOM 7064 N N . GLY B 1 413 ? 16.031 -36.844 -36.688 1 76 413 GLY B N 1
ATOM 7065 C CA . GLY B 1 413 ? 15.492 -35.594 -37.188 1 76 413 GLY B CA 1
ATOM 7066 C C . GLY B 1 413 ? 15.984 -34.375 -36.406 1 76 413 GLY B C 1
ATOM 7067 O O . GLY B 1 413 ? 16.656 -34.531 -35.375 1 76 413 GLY B O 1
ATOM 7068 N N . ALA B 1 414 ? 15.734 -33.219 -36.969 1 72.06 414 ALA B N 1
ATOM 7069 C CA . ALA B 1 414 ? 16.219 -31.938 -36.438 1 72.06 414 ALA B CA 1
ATOM 7070 C C . ALA B 1 414 ? 15.594 -31.625 -35.094 1 72.06 414 ALA B C 1
ATOM 7072 O O . ALA B 1 414 ? 16.266 -31.109 -34.188 1 72.06 414 ALA B O 1
ATOM 7073 N N . ASN B 1 415 ? 14.43 -32.125 -34.844 1 81.56 415 ASN B N 1
ATOM 7074 C CA . ASN B 1 415 ? 13.742 -31.75 -33.594 1 81.56 415 ASN B CA 1
ATOM 7075 C C . ASN B 1 415 ? 14.125 -32.656 -32.438 1 81.56 415 ASN B C 1
ATOM 7077 O O . ASN B 1 415 ? 13.852 -32.344 -31.281 1 81.56 415 ASN B O 1
ATOM 7081 N N . VAL B 1 416 ? 14.812 -33.688 -32.812 1 87.88 416 VAL B N 1
ATOM 7082 C CA . VAL B 1 416 ? 15.109 -34.688 -31.812 1 87.88 416 VAL B CA 1
ATOM 7083 C C . VAL B 1 416 ? 16.172 -34.156 -30.844 1 87.88 416 VAL B C 1
ATOM 7085 O O . VAL B 1 416 ? 16.078 -34.344 -29.641 1 87.88 416 VAL B O 1
ATOM 7088 N N . GLU B 1 417 ? 17.125 -33.406 -31.422 1 87.5 417 GLU B N 1
ATOM 7089 C CA . GLU B 1 417 ? 18.172 -32.844 -30.562 1 87.5 417 GLU B CA 1
ATOM 7090 C C . GLU B 1 417 ? 17.609 -31.812 -29.609 1 87.5 417 GLU B C 1
ATOM 7092 O O . GLU B 1 417 ? 17.938 -31.812 -28.422 1 87.5 417 GLU B O 1
ATOM 7097 N N . LEU B 1 418 ? 16.812 -31 -30.156 1 89.31 418 LEU B N 1
ATOM 7098 C CA . LEU B 1 418 ? 16.188 -29.969 -29.328 1 89.31 418 LEU B CA 1
ATOM 7099 C C . LEU B 1 418 ? 15.281 -30.594 -28.281 1 89.31 418 LEU B C 1
ATOM 7101 O O . LEU B 1 418 ? 15.18 -30.094 -27.156 1 89.31 418 LEU B O 1
ATOM 7105 N N . THR B 1 419 ? 14.602 -31.656 -28.703 1 92.75 419 THR B N 1
ATOM 7106 C CA . THR B 1 419 ? 13.703 -32.375 -27.797 1 92.75 419 THR B CA 1
ATOM 7107 C C . THR B 1 419 ? 14.477 -32.969 -26.641 1 92.75 419 THR B C 1
ATOM 7109 O O . THR B 1 419 ? 14.047 -32.906 -25.484 1 92.75 419 THR B O 1
ATOM 7112 N N . TRP B 1 420 ? 15.586 -33.531 -26.969 1 92.62 420 TRP B N 1
ATOM 7113 C CA . TRP B 1 420 ? 16.406 -34.125 -25.922 1 92.62 420 TRP B CA 1
ATOM 7114 C C . TRP B 1 420 ? 16.922 -33.062 -24.969 1 92.62 420 TRP B C 1
ATOM 7116 O O . TRP B 1 420 ? 17.016 -33.281 -23.75 1 92.62 420 TRP B O 1
ATOM 7126 N N . GLU B 1 421 ? 17.297 -31.938 -25.469 1 91.88 421 GLU B N 1
ATOM 7127 C CA . GLU B 1 421 ? 17.75 -30.828 -24.625 1 91.88 421 GLU B CA 1
ATOM 7128 C C . GLU B 1 421 ? 16.656 -30.422 -23.625 1 91.88 421 GLU B C 1
ATOM 7130 O O . GLU B 1 421 ? 16.938 -30.219 -22.453 1 91.88 421 GLU B O 1
ATOM 7135 N N . ALA B 1 422 ? 15.477 -30.281 -24.125 1 92.81 422 ALA B N 1
ATOM 7136 C CA . ALA B 1 422 ? 14.344 -29.906 -23.281 1 92.81 422 ALA B CA 1
ATOM 7137 C C . ALA B 1 422 ? 14.062 -30.984 -22.234 1 92.81 422 ALA B C 1
ATOM 7139 O O . ALA B 1 422 ? 13.82 -30.672 -21.062 1 92.81 422 ALA B O 1
ATOM 7140 N N . VAL B 1 423 ? 14.086 -32.219 -22.688 1 92.25 423 VAL B N 1
ATOM 7141 C CA . VAL B 1 423 ? 13.812 -33.344 -21.812 1 92.25 423 VAL B CA 1
ATOM 7142 C C . VAL B 1 423 ? 14.859 -33.406 -20.703 1 92.25 423 VAL B C 1
ATOM 7144 O O . VAL B 1 423 ? 14.516 -33.594 -19.531 1 92.25 423 VAL B O 1
ATOM 7147 N N . ASN B 1 424 ? 16.078 -33.25 -21.094 1 90.69 424 ASN B N 1
ATOM 7148 C CA . ASN B 1 424 ? 17.156 -33.312 -20.109 1 90.69 424 ASN B CA 1
ATOM 7149 C C . ASN B 1 424 ? 17.047 -32.188 -19.078 1 90.69 424 ASN B C 1
ATOM 7151 O O . ASN B 1 424 ? 17.266 -32.406 -17.891 1 90.69 424 ASN B O 1
ATOM 7155 N N . ASP B 1 425 ? 16.734 -31.078 -19.547 1 88.44 425 ASP B N 1
ATOM 7156 C CA . ASP B 1 425 ? 16.578 -29.938 -18.656 1 88.44 425 ASP B CA 1
ATOM 7157 C C . ASP B 1 425 ? 15.461 -30.188 -17.641 1 88.44 425 ASP B C 1
ATOM 7159 O O . ASP B 1 425 ? 15.648 -29.984 -16.438 1 88.44 425 ASP B O 1
ATOM 7163 N N . LEU B 1 426 ? 14.328 -30.609 -18.078 1 86.88 426 LEU B N 1
ATOM 7164 C CA . LEU B 1 426 ? 13.164 -30.844 -17.234 1 86.88 426 LEU B CA 1
ATOM 7165 C C . LEU B 1 426 ? 13.406 -32 -16.281 1 86.88 426 LEU B C 1
ATOM 7167 O O . LEU B 1 426 ? 13.094 -31.922 -15.094 1 86.88 426 LEU B O 1
ATOM 7171 N N . TYR B 1 427 ? 13.969 -33.031 -16.906 1 87 427 TYR B N 1
ATOM 7172 C CA . TYR B 1 427 ? 14.211 -34.25 -16.125 1 87 427 TYR B CA 1
ATOM 7173 C C . TYR B 1 427 ? 15.195 -33.969 -14.984 1 87 427 TYR B C 1
ATOM 7175 O O . TYR B 1 427 ? 14.977 -34.406 -13.852 1 87 427 TYR B O 1
ATOM 7183 N N . ASP B 1 428 ? 16.234 -33.281 -15.234 1 85.69 428 ASP B N 1
ATOM 7184 C CA . ASP B 1 428 ? 17.25 -32.969 -14.227 1 85.69 428 ASP B CA 1
ATOM 7185 C C . ASP B 1 428 ? 16.688 -32.094 -13.109 1 85.69 428 ASP B C 1
ATOM 7187 O O . ASP B 1 428 ? 17.031 -32.281 -11.938 1 85.69 428 ASP B O 1
ATOM 7191 N N . TYR B 1 429 ? 15.906 -31.25 -13.484 1 82.56 429 TYR B N 1
ATOM 7192 C CA . TYR B 1 429 ? 15.312 -30.375 -12.477 1 82.56 429 TYR B CA 1
ATOM 7193 C C . TYR B 1 429 ? 14.414 -31.172 -11.531 1 82.56 429 TYR B C 1
ATOM 7195 O O . TYR B 1 429 ? 14.523 -31.031 -10.312 1 82.56 429 TYR B O 1
ATOM 7203 N N . TRP B 1 430 ? 13.555 -31.953 -12.055 1 81.31 430 TRP B N 1
ATOM 7204 C CA . TRP B 1 430 ? 12.562 -32.656 -11.242 1 81.31 430 TRP B CA 1
ATOM 7205 C C . TRP B 1 430 ? 13.188 -33.812 -10.5 1 81.31 430 TRP B C 1
ATOM 7207 O O . TRP B 1 430 ? 12.688 -34.25 -9.453 1 81.31 430 TRP B O 1
ATOM 7217 N N . LYS B 1 431 ? 14.211 -34.281 -11.055 1 79.56 431 LYS B N 1
ATOM 7218 C CA . LYS B 1 431 ? 14.961 -35.312 -10.352 1 79.56 431 LYS B CA 1
ATOM 7219 C C . LYS B 1 431 ? 15.555 -34.781 -9.055 1 79.56 431 LYS B C 1
ATOM 7221 O O . LYS B 1 431 ? 15.609 -35.5 -8.047 1 79.56 431 LYS B O 1
ATOM 7226 N N . ARG B 1 432 ? 15.945 -33.562 -9.062 1 76.69 432 ARG B N 1
ATOM 7227 C CA . ARG B 1 432 ? 16.594 -32.938 -7.918 1 76.69 432 ARG B CA 1
ATOM 7228 C C . ARG B 1 432 ? 15.578 -32.438 -6.906 1 76.69 432 ARG B C 1
ATOM 7230 O O . ARG B 1 432 ? 15.93 -32.062 -5.781 1 76.69 432 ARG B O 1
ATOM 7237 N N . SER B 1 433 ? 14.422 -32.375 -7.262 1 69.06 433 SER B N 1
ATOM 7238 C CA . SER B 1 433 ? 13.398 -31.859 -6.363 1 69.06 433 SER B CA 1
ATOM 7239 C C . SER B 1 433 ? 12.391 -32.938 -5.973 1 69.06 433 SER B C 1
ATOM 7241 O O . SER B 1 433 ? 11.219 -32.844 -6.332 1 69.06 433 SER B O 1
ATOM 7243 N N . PRO B 1 434 ? 12.797 -33.875 -5.145 1 56.88 434 PRO B N 1
ATOM 7244 C CA . PRO B 1 434 ? 11.977 -35.031 -4.879 1 56.88 434 PRO B CA 1
ATOM 7245 C C . PRO B 1 434 ? 10.703 -34.719 -4.105 1 56.88 434 PRO B C 1
ATOM 7247 O O . PRO B 1 434 ? 9.703 -35.438 -4.211 1 56.88 434 PRO B O 1
ATOM 7250 N N . GLU B 1 435 ? 10.781 -33.688 -3.361 1 57.16 435 GLU B N 1
ATOM 7251 C CA . GLU B 1 435 ? 9.648 -33.375 -2.494 1 57.16 435 GLU B CA 1
ATOM 7252 C C . GLU B 1 435 ? 8.383 -33.125 -3.309 1 57.16 435 GLU B C 1
ATOM 7254 O O . GLU B 1 435 ? 7.27 -33.25 -2.799 1 57.16 435 GLU B O 1
ATOM 7259 N N . HIS B 1 436 ? 8.609 -32.906 -4.562 1 54.62 436 HIS B N 1
ATOM 7260 C CA . HIS B 1 436 ? 7.477 -32.438 -5.359 1 54.62 436 HIS B CA 1
ATOM 7261 C C . HIS B 1 436 ? 6.977 -33.562 -6.285 1 54.62 436 HIS B C 1
ATOM 7263 O O . HIS B 1 436 ? 6.066 -33.312 -7.086 1 54.62 436 HIS B O 1
ATOM 7269 N N . HIS B 1 437 ? 7.531 -34.844 -6.133 1 52.31 437 HIS B N 1
ATOM 7270 C CA . HIS B 1 437 ? 7.223 -35.906 -7.082 1 52.31 437 HIS B CA 1
ATOM 7271 C C . HIS B 1 437 ? 5.852 -36.5 -6.805 1 52.31 437 HIS B C 1
ATOM 7273 O O . HIS B 1 437 ? 5.531 -36.844 -5.656 1 52.31 437 HIS B O 1
ATOM 7279 N N . PHE B 1 438 ? 4.871 -36.125 -7.73 1 55.62 438 PHE B N 1
ATOM 7280 C CA . PHE B 1 438 ? 3.811 -37.156 -7.699 1 55.62 438 PHE B CA 1
ATOM 7281 C C . PHE B 1 438 ? 4.367 -38.531 -8.016 1 55.62 438 PHE B C 1
ATOM 7283 O O . PHE B 1 438 ? 4.898 -38.75 -9.102 1 55.62 438 PHE B O 1
ATOM 7290 N N . HIS B 1 439 ? 4.551 -39.281 -7.055 1 55.78 439 HIS B N 1
ATOM 7291 C CA . HIS B 1 439 ? 5.316 -40.5 -7.039 1 55.78 439 HIS B CA 1
ATOM 7292 C C . HIS B 1 439 ? 5.039 -41.344 -8.281 1 55.78 439 HIS B C 1
ATOM 7294 O O . HIS B 1 439 ? 5.969 -41.812 -8.938 1 55.78 439 HIS B O 1
ATOM 7300 N N . ARG B 1 440 ? 3.791 -41.5 -8.57 1 60.25 440 ARG B N 1
ATOM 7301 C CA . ARG B 1 440 ? 3.418 -42.406 -9.641 1 60.25 440 ARG B CA 1
ATOM 7302 C C . ARG B 1 440 ? 3.838 -41.844 -11 1 60.25 440 ARG B C 1
ATOM 7304 O O . ARG B 1 440 ? 4.375 -42.594 -11.836 1 60.25 440 ARG B O 1
ATOM 7311 N N . GLN B 1 441 ? 3.707 -40.656 -11.195 1 74.25 441 GLN B N 1
ATOM 7312 C CA . GLN B 1 441 ? 4.039 -40.062 -12.484 1 74.25 441 GLN B CA 1
ATOM 7313 C C . GLN B 1 441 ? 5.551 -40.062 -12.711 1 74.25 441 GLN B C 1
ATOM 7315 O O . GLN B 1 441 ? 6.02 -40.281 -13.828 1 74.25 441 GLN B O 1
ATOM 7320 N N . TRP B 1 442 ? 6.168 -40 -11.633 1 80 442 TRP B N 1
ATOM 7321 C CA . TRP B 1 442 ? 7.617 -39.938 -11.766 1 80 442 TRP B CA 1
ATOM 7322 C C . TRP B 1 442 ? 8.195 -41.281 -12.188 1 80 442 TRP B C 1
ATOM 7324 O O . TRP B 1 442 ? 9.109 -41.344 -13.008 1 80 442 TRP B O 1
ATOM 7334 N N . THR B 1 443 ? 7.574 -42.312 -11.617 1 82.5 443 THR B N 1
ATOM 7335 C CA . THR B 1 443 ? 8.023 -43.656 -11.992 1 82.5 443 THR B CA 1
ATOM 7336 C C . THR B 1 443 ? 7.812 -43.906 -13.484 1 82.5 443 THR B C 1
ATOM 7338 O O . THR B 1 443 ? 8.672 -44.5 -14.148 1 82.5 443 THR B O 1
ATOM 7341 N N . CYS B 1 444 ? 6.723 -43.469 -13.93 1 84.81 444 CYS B N 1
ATOM 7342 C CA . CYS B 1 444 ? 6.418 -43.594 -15.352 1 84.81 444 CYS B CA 1
ATOM 7343 C C . CYS B 1 444 ? 7.402 -42.812 -16.188 1 84.81 444 CYS B C 1
ATOM 7345 O O . CYS B 1 444 ? 7.84 -43.281 -17.25 1 84.81 444 CYS B O 1
ATOM 7347 N N . ILE B 1 445 ? 7.805 -41.719 -15.734 1 87.69 445 ILE B N 1
ATOM 7348 C CA . ILE B 1 445 ? 8.711 -40.844 -16.469 1 87.69 445 ILE B CA 1
ATOM 7349 C C . ILE B 1 445 ? 10.094 -41.469 -16.547 1 87.69 445 ILE B C 1
ATOM 7351 O O . ILE B 1 445 ? 10.758 -41.406 -17.578 1 87.69 445 ILE B O 1
ATOM 7355 N N . VAL B 1 446 ? 10.453 -42.062 -15.484 1 88.75 446 VAL B N 1
ATOM 7356 C CA . VAL B 1 446 ? 11.766 -42.719 -15.438 1 88.75 446 VAL B CA 1
ATOM 7357 C C . VAL B 1 446 ? 11.797 -43.875 -16.422 1 88.75 446 VAL B C 1
ATOM 7359 O O . VAL B 1 446 ? 12.789 -44.062 -17.141 1 88.75 446 VAL B O 1
ATOM 7362 N N . GLU B 1 447 ? 10.711 -44.562 -16.453 1 91.38 447 GLU B N 1
ATOM 7363 C CA . GLU B 1 447 ? 10.609 -45.688 -17.391 1 91.38 447 GLU B CA 1
ATOM 7364 C C . GLU B 1 447 ? 10.609 -45.188 -18.844 1 91.38 447 GLU B C 1
ATOM 7366 O O . GLU B 1 447 ? 11.273 -45.781 -19.703 1 91.38 447 GLU B O 1
ATOM 7371 N N . LEU B 1 448 ? 9.906 -44.219 -19.062 1 92 448 LEU B N 1
ATOM 7372 C CA . LEU B 1 448 ? 9.836 -43.656 -20.406 1 92 448 LEU B CA 1
ATOM 7373 C C . LEU B 1 448 ? 11.203 -43.125 -20.859 1 92 448 LEU B C 1
ATOM 7375 O O . LEU B 1 448 ? 11.562 -43.25 -22.031 1 92 448 LEU B O 1
ATOM 7379 N N . ARG B 1 449 ? 11.828 -42.531 -19.984 1 92.56 449 ARG B N 1
ATOM 7380 C CA . ARG B 1 449 ? 13.156 -42.031 -20.328 1 92.56 449 ARG B CA 1
ATOM 7381 C C . ARG B 1 449 ? 14.102 -43.156 -20.688 1 92.56 449 ARG B C 1
ATOM 7383 O O . ARG B 1 449 ? 14.883 -43.031 -21.641 1 92.56 449 ARG B O 1
ATOM 7390 N N . SER B 1 450 ? 14.047 -44.219 -19.906 1 92.69 450 SER B N 1
ATOM 7391 C CA . SER B 1 450 ? 14.875 -45.375 -20.219 1 92.69 450 SER B CA 1
ATOM 7392 C C . SER B 1 450 ? 14.539 -45.938 -21.594 1 92.69 450 SER B C 1
ATOM 7394 O O . SER B 1 450 ? 15.438 -46.281 -22.359 1 92.69 450 SER B O 1
ATOM 7396 N N . GLN B 1 451 ? 13.336 -46 -21.875 1 92.94 451 GLN B N 1
ATOM 7397 C CA . GLN B 1 451 ? 12.891 -46.5 -23.172 1 92.94 451 GLN B CA 1
ATOM 7398 C C . GLN B 1 451 ? 13.375 -45.562 -24.297 1 92.94 451 GLN B C 1
ATOM 7400 O O . GLN B 1 451 ? 13.781 -46.031 -25.359 1 92.94 451 GLN B O 1
ATOM 7405 N N . ALA B 1 452 ? 13.25 -44.344 -24.062 1 92.69 452 ALA B N 1
ATOM 7406 C CA . ALA B 1 452 ? 13.672 -43.375 -25.062 1 92.69 452 ALA B CA 1
ATOM 7407 C C . ALA B 1 452 ? 15.18 -43.469 -25.297 1 92.69 452 ALA B C 1
ATOM 7409 O O . ALA B 1 452 ? 15.648 -43.344 -26.438 1 92.69 452 ALA B O 1
ATOM 7410 N N . LEU B 1 453 ? 15.914 -43.656 -24.266 1 91.44 453 LEU B N 1
ATOM 7411 C CA . LEU B 1 453 ? 17.359 -43.812 -24.375 1 91.44 453 LEU B CA 1
ATOM 7412 C C . LEU B 1 453 ? 17.734 -45.062 -25.125 1 91.44 453 LEU B C 1
ATOM 7414 O O . LEU B 1 453 ? 18.672 -45.094 -25.922 1 91.44 453 LEU B O 1
ATOM 7418 N N . ASP B 1 454 ? 16.984 -46.125 -24.891 1 90.94 454 ASP B N 1
ATOM 7419 C CA . ASP B 1 454 ? 17.203 -47.375 -25.594 1 90.94 454 ASP B CA 1
ATOM 7420 C C . ASP B 1 454 ? 16.906 -47.219 -27.094 1 90.94 454 ASP B C 1
ATOM 7422 O O . ASP B 1 454 ? 17.656 -47.75 -27.922 1 90.94 454 ASP B O 1
ATOM 7426 N N . ALA B 1 455 ? 15.969 -46.562 -27.328 1 88.56 455 ALA B N 1
ATOM 7427 C CA . ALA B 1 455 ? 15.609 -46.312 -28.734 1 88.56 455 ALA B CA 1
ATOM 7428 C C . ALA B 1 455 ? 16.656 -45.438 -29.422 1 88.56 455 ALA B C 1
ATOM 7430 O O . ALA B 1 455 ? 16.969 -45.656 -30.594 1 88.56 455 ALA B O 1
ATOM 7431 N N . HIS B 1 456 ? 17.156 -44.562 -28.75 1 84.12 456 HIS B N 1
ATOM 7432 C CA . HIS B 1 456 ? 18.156 -43.656 -29.281 1 84.12 456 HIS B CA 1
ATOM 7433 C C . HIS B 1 456 ? 19.484 -44.375 -29.547 1 84.12 456 HIS B C 1
ATOM 7435 O O . HIS B 1 456 ? 20.172 -44.094 -30.531 1 84.12 456 HIS B O 1
ATOM 7441 N N . ASN B 1 457 ? 19.781 -45.312 -28.703 1 81.94 457 ASN B N 1
ATOM 7442 C CA . ASN B 1 457 ? 21.031 -46.031 -28.828 1 81.94 457 ASN B CA 1
ATOM 7443 C C . ASN B 1 457 ? 20.922 -47.188 -29.828 1 81.94 457 ASN B C 1
ATOM 7445 O O . ASN B 1 457 ? 21.938 -47.656 -30.328 1 81.94 457 ASN B O 1
ATOM 7449 N N . SER B 1 458 ? 19.734 -47.75 -30.062 1 77.06 458 SER B N 1
ATOM 7450 C CA . SER B 1 458 ? 19.562 -48.844 -31.016 1 77.06 458 SER B CA 1
ATOM 7451 C C . SER B 1 458 ? 19.688 -48.344 -32.438 1 77.06 458 SER B C 1
ATOM 7453 O O . SER B 1 458 ? 19.766 -49.156 -33.375 1 77.06 458 SER B O 1
ATOM 7455 N N . VAL B 1 459 ? 19.531 -47.156 -32.781 1 65.69 459 VAL B N 1
ATOM 7456 C CA . VAL B 1 459 ? 19.734 -46.656 -34.156 1 65.69 459 VAL B CA 1
ATOM 7457 C C . VAL B 1 459 ? 21.219 -46.75 -34.5 1 65.69 459 VAL B C 1
ATOM 7459 O O . VAL B 1 459 ? 22.062 -46.219 -33.781 1 65.69 459 VAL B O 1
ATOM 7462 N N . PRO B 1 460 ? 21.594 -47.719 -35.375 1 54.91 460 PRO B N 1
ATOM 7463 C CA . PRO B 1 460 ? 22.969 -47.906 -35.844 1 54.91 460 PRO B CA 1
ATOM 7464 C C . PRO B 1 460 ? 23.625 -46.625 -36.312 1 54.91 460 PRO B C 1
ATOM 7466 O O . PRO B 1 460 ? 22.969 -45.75 -36.906 1 54.91 460 PRO B O 1
ATOM 7469 N N . ASN B 1 461 ? 24.562 -46.094 -35.531 1 46.25 461 ASN B N 1
ATOM 7470 C CA . ASN B 1 461 ? 25.453 -45.094 -36.125 1 46.25 461 ASN B CA 1
ATOM 7471 C C . ASN B 1 461 ? 25.812 -45.469 -37.562 1 46.25 461 ASN B C 1
ATOM 7473 O O . ASN B 1 461 ? 26.375 -46.531 -37.812 1 46.25 461 ASN B O 1
ATOM 7477 N N . SER B 1 462 ? 24.953 -45.281 -38.5 1 40.5 462 SER B N 1
ATOM 7478 C CA . SER B 1 462 ? 25.578 -45.375 -39.812 1 40.5 462 SER B CA 1
ATOM 7479 C C . SER B 1 462 ? 26.891 -44.594 -39.812 1 40.5 462 SER B C 1
ATOM 7481 O O . SER B 1 462 ? 26.875 -43.344 -39.75 1 40.5 462 SER B O 1
ATOM 7483 N N . ASP B 1 463 ? 27.938 -45.031 -39.125 1 32.5 463 ASP B N 1
ATOM 7484 C CA . ASP B 1 463 ? 29.172 -44.75 -39.875 1 32.5 463 ASP B CA 1
ATOM 7485 C C . ASP B 1 463 ? 29.141 -45.344 -41.25 1 32.5 463 ASP B C 1
ATOM 7487 O O . ASP B 1 463 ? 28.781 -46.531 -41.406 1 32.5 463 ASP B O 1
#

Foldseek 3Di:
DDPVVDDPDDDDDDPDPPDDPPPDPPVPPPDPPPPPPPPPPPPPPVPPPPPPQPADDALQLLVVLLVLCVVAPCLQQPQDQSVVLVVLSVCSNVVPPDDDLLNVLLSLLSSLLSLLLDDQVVCCVRVVDGSVVSNVVSQVNNVVSCVVVPLQDDLDVSNLSSVLSQLVSQVLPLPGDPNLVCLVVSVNSLVVNVLLEQCVPVPDDPLVSLSSLSSVLSSLLSQLQSCLQVQHAGPDAPVSGDRDHHAQDASVQDDPPDPDDDDGDQADHSCLLVSLSSLLSVLLNCAQHDPVSCVVNVHDDDDLVVQVVVLVVSLVVSCVRGLVRADCVDLVNVVSNLVSVLSSLLSNLRNLVVHPDPVSLVVNLVSLLVNLVSLVVNCPDPVNPSNNSVVLGCSNLVSLLSLLVVLLPDQDDDSVVSSVVSNVSSLVVCVVVVSSDPPVSNVVSVVSNVSSVVSNVPPPPPD/DDPPDDPDPPPDPDPDPDDDPPPPPPVPPPPPPPPPPPPPPPPPPVPPPPPPQPADDALQLLVVLLVLCVPAPCLQQPQDQNVVLVVLSVCSNVVPPPDDLLNVLLSLLSSLLSLLLDDQVVCCVRVVDGSVVSNVVSQVNNVVSCVVVVLQDDLDVSNLSSVLSQLVSQVLPLPGDPNLVCLVVSVNSLVVNVLLEQCVPVPDDPLVSLSSLSSVLSSVLSQLQSCLQVQHAGPDAPVSGDRDHHAQDASVQDDPPDPDDDDGDQADHSCLLVSLSSLLSVLLNCAQHDPVSCVVNVHDDDDLVVQVVVLVVSLVVSCVRGLVRQDCVDLVNVVSNLVSVLSSLLSNLRNLVVHPDDVSLVVNLVSLLVNLVSLVVNCPDPVNPSNNSVVLGCSNLVSLLSLLVVLLPDQDDDVVVSSVVSNVSSLVVCVVVVSSDPPVSNVVSVVSNVSSVVSNVPPPPPD